Protein AF-0000000077418437 (afdb_homodimer)

Nearest PDB structures (foldseek):
  2xri-assembly1_A  TM=3.786E-01  e=2.755E-01  Homo sapiens
  6xgw-assembly1_B  TM=5.956E-01  e=2.059E-05  Acetivibrio thermocellus ATCC 27405
  2xri-assembly1_A  TM=3.785E-01  e=2.796E-01  Homo sapiens

InterPro domains:
  IPR011335 Restriction endonuclease type II-like [SSF52980] (619-725)
  IPR011604 PD-(D/E)XK endonuclease-like domain superfamily [G3DSA:3.90.320.10] (613-726)
  IPR034720 Viral alkaline exonuclease [PF01771] (623-722)
  IPR049012 Mutator-like transposase domain [PF20700] (103-449)
  IPR051703 NF-kappa-B Signaling Regulator [PTHR46609] (429-725)

Secondary structure (DSSP, 8-state):
----------------------------SSS--GGGGTT---------------------------------------------------TT-------S--SEEEEEHHHHHHHHHHHHHHHHHSTTT--EEEEEEEEETTEEEEEEEETTT--EEEEESS---TTSPPHHHHHHHHHHHTT--HHHHHHHHHHTT-PPPPHHHHHHHHHHHHHHHHHHHHHHHHHHHHHHHHHHHHTT-EEETTEEEEEEEEEEEESS--BTTB---SEEEEEEEETTT--EEEEEEEE---HHHHHHHHHTPPPPS--------S-TTHHHHHHHHHHHHTHHHHHSEEEEEEEE-S-SHHHHHHHHH-TTGGG-EEEE-HHHHHHHHHHHHHHHHHH-HHHHHHS-HHHHHHHHHHHHHHHHHHHHSSS--HHHHHHHHHTHHHHHTTB-TT--TTT-TTTT-B---HHHHS-HHHHHHHHHHHHHHHTTHHHHTTT---HHHHHHHHHHHHHTGGGSS---SSSHHHHHHHHHHHHHHHGGGHHHHHHHHHHSS---HHHHHHHHHHHHHHHHHHHHHHHHTTS---------SSSTTS-PPP--HHHHHHHHHHHHHHH---HHHHHHHHHHTTTGGG-HHHHHHHHTSEEHHHHHHHHH--S--HHHHHHHHHS-----HHHHHHHHHHHHHHHHHHHHH---EE---PEE--STT-TTEEE--S-EE-/---------------------------------GGGG-----------------------------------------------------TT----PPPS--SEEEEEHHHHHHHHHHHHHHHHHSSS---EEEEEEEEETTEEEEEEEETTT--EEEEESS---TTSPPHHHHHHHHHHHTT--HHHHHHHHHHTT-PPPPHHHHHHHHHHHHHHHHHHHHHHHHHHHHHHHHHHHHTT-EEETTEEEEEEEEEEEESS--BTTB---SEEEEEEEETTT--EEEEEEEE---HHHHHHHHHTPPPPS--------S-STHHHHHHHHHHHHTHHHHHSEEEEEEEE-S-SHHHHHHHHH-TTGGG-EEEE-HHHHHHHHHHHHHHHHHH-HHHHHHS-HHHHHHHHHHHHHHHHHHHHSSS--HHHHHHHHHTHHHHHTTB-TT--TTT-TTTT-B---HHHHS-HHHHHHHHHHHHHHHTTHHHHTTT---HHHHHHHHHHHHHTGGGSS---SSSHHHHHHHHHHHHHHHGGGHHHHHHHHHHSS---HHHHHHHHHHHHHHHHHHHHHHHHTTS---------SSSTTS-PPP--HHHHHHHHHHHHHHH---HHHHHHHHHHTTTGGG-HHHHHHHHTSEEHHHHHHHHH--S--HHHHHHHHHS-----HHHHHHHHHHHHHHHHHHHHH---EE----EE--STT-TTEEE--S-EE-

Structure (mmCIF, N/CA/C/O backbone):
data_AF-0000000077418437-model_v1
#
loop_
_entity.id
_entity.type
_entity.pdbx_description
1 polymer 'Mutator-like transposase domain-containing protein'
#
loop_
_atom_site.group_PDB
_atom_site.id
_atom_site.type_symbol
_atom_site.label_atom_id
_atom_site.label_alt_id
_atom_site.label_comp_id
_atom_site.label_asym_id
_atom_site.label_entity_id
_atom_site.label_seq_id
_atom_site.pdbx_PDB_ins_code
_atom_site.Cartn_x
_atom_site.Cartn_y
_atom_site.Cartn_z
_atom_site.occupancy
_atom_site.B_iso_or_equiv
_atom_site.auth_seq_id
_atom_site.auth_comp_id
_atom_site.auth_asym_id
_atom_site.auth_atom_id
_atom_site.pdbx_PDB_model_num
ATOM 1 N N . MET A 1 1 ? 69.938 42.875 5.105 1 15.82 1 MET A N 1
ATOM 2 C CA . MET A 1 1 ? 70.5 41.594 5.496 1 15.82 1 MET A CA 1
ATOM 3 C C . MET A 1 1 ? 69.438 40.562 5.73 1 15.82 1 MET A C 1
ATOM 5 O O . MET A 1 1 ? 68.25 40.906 5.691 1 15.82 1 MET A O 1
ATOM 9 N N . PRO A 1 2 ? 69.25 39.781 6.914 1 16.09 2 PRO A N 1
ATOM 10 C CA . PRO A 1 2 ? 69.688 38.375 7.113 1 16.09 2 PRO A CA 1
ATOM 11 C C . PRO A 1 2 ? 68.5 37.406 7.152 1 16.09 2 PRO A C 1
ATOM 13 O O . PRO A 1 2 ? 68.562 36.312 6.629 1 16.09 2 PRO A O 1
ATOM 16 N N . ARG A 1 3 ? 67.188 37.531 7.637 1 17.7 3 ARG A N 1
ATOM 17 C CA . ARG A 1 3 ? 66.875 36.688 8.773 1 17.7 3 ARG A CA 1
ATOM 18 C C . ARG A 1 3 ? 66.25 35.344 8.305 1 17.7 3 ARG A C 1
ATOM 20 O O . ARG A 1 3 ? 65.188 35.344 7.738 1 17.7 3 ARG A O 1
ATOM 27 N N . ILE A 1 4 ? 66.938 34.344 7.723 1 17.97 4 ILE A N 1
ATOM 28 C CA . ILE A 1 4 ? 66.875 33 7.133 1 17.97 4 ILE A CA 1
ATOM 29 C C . ILE A 1 4 ? 66.375 32 8.18 1 17.97 4 ILE A C 1
ATOM 31 O O . ILE A 1 4 ? 66.125 30.859 7.848 1 17.97 4 ILE A O 1
ATOM 35 N N . PHE A 1 5 ? 65.625 32.219 9.25 1 17.98 5 PHE A N 1
ATOM 36 C CA . PHE A 1 5 ? 66 31.344 10.375 1 17.98 5 PHE A CA 1
ATOM 37 C C . PHE A 1 5 ? 65.625 29.906 10.07 1 17.98 5 PHE A C 1
ATOM 39 O O . PHE A 1 5 ? 64.438 29.609 9.766 1 17.98 5 PHE A O 1
ATOM 46 N N . VAL A 1 6 ? 66.5 28.984 9.508 1 16.3 6 VAL A N 1
ATOM 47 C CA . VAL A 1 6 ? 66.812 27.641 9.055 1 16.3 6 VAL A CA 1
ATOM 48 C C . VAL A 1 6 ? 66.75 26.656 10.227 1 16.3 6 VAL A C 1
ATOM 50 O O . VAL A 1 6 ? 67.625 26.641 11.086 1 16.3 6 VAL A O 1
ATOM 53 N N . LYS A 1 7 ? 65.75 26.594 10.992 1 16.86 7 LYS A N 1
ATOM 54 C CA . LYS A 1 7 ? 65.938 25.859 12.242 1 16.86 7 LYS A CA 1
ATOM 55 C C . LYS A 1 7 ? 66.375 24.422 11.977 1 16.86 7 LYS A C 1
ATOM 57 O O . LYS A 1 7 ? 65.875 23.797 11.031 1 16.86 7 LYS A O 1
ATOM 62 N N . ASN A 1 8 ? 67.312 23.875 12.711 1 14.88 8 ASN A N 1
ATOM 63 C CA . ASN A 1 8 ? 68.375 22.859 12.859 1 14.88 8 ASN A CA 1
ATOM 64 C C . ASN A 1 8 ? 67.75 21.453 12.922 1 14.88 8 ASN A C 1
ATOM 66 O O . ASN A 1 8 ? 66.562 21.297 13.227 1 14.88 8 ASN A O 1
ATOM 70 N N . SER A 1 9 ? 68.688 20.312 12.742 1 15.3 9 SER A N 1
ATOM 71 C CA . SER A 1 9 ? 69.188 19.062 12.188 1 15.3 9 SER A CA 1
ATOM 72 C C . SER A 1 9 ? 68.875 17.891 13.125 1 15.3 9 SER A C 1
ATOM 74 O O . SER A 1 9 ? 68.875 16.75 12.695 1 15.3 9 SER A O 1
ATOM 76 N N . ARG A 1 10 ? 69.125 18.109 14.477 1 14.74 10 ARG A N 1
ATOM 77 C CA . ARG A 1 10 ? 70 17.125 15.086 1 14.74 10 ARG A CA 1
ATOM 78 C C . ARG A 1 10 ? 69.375 15.727 15.016 1 14.74 10 ARG A C 1
ATOM 80 O O . ARG A 1 10 ? 70.062 14.773 14.602 1 14.74 10 ARG A O 1
ATOM 87 N N . ARG A 1 11 ? 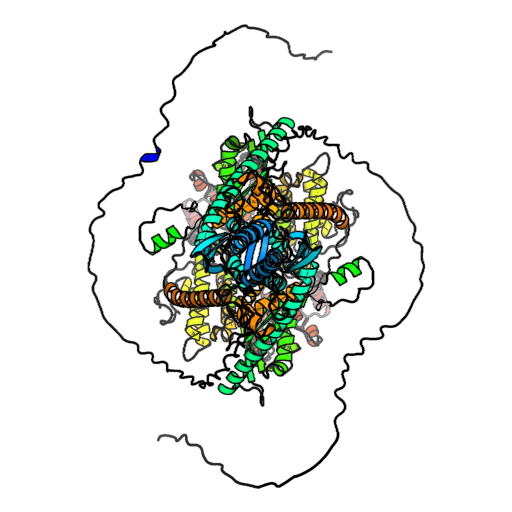68.75 15.148 16.188 1 15.41 11 ARG A N 1
ATOM 88 C CA . ARG A 1 11 ? 69.312 14.102 17.047 1 15.41 11 ARG A CA 1
ATOM 89 C C . ARG A 1 11 ? 68.938 12.719 16.516 1 15.41 11 ARG A C 1
ATOM 91 O O . ARG A 1 11 ? 67.812 12.445 16.203 1 15.41 11 ARG A O 1
ATOM 98 N N . GLY A 1 12 ? 69.875 11.852 16 1 15.16 12 GLY A N 1
ATOM 99 C CA . GLY A 1 12 ? 70.25 10.586 15.383 1 15.16 12 GLY A CA 1
ATOM 100 C C . GLY A 1 12 ? 69.75 9.375 16.172 1 15.16 12 GLY A C 1
ATOM 101 O O . GLY A 1 12 ? 69.688 8.273 15.625 1 15.16 12 GLY A O 1
ATOM 102 N N . LEU A 1 13 ? 70.062 9.383 17.531 1 15.14 13 LEU A N 1
ATOM 103 C CA . LEU A 1 13 ? 70.812 8.234 18.016 1 15.14 13 LEU A CA 1
ATOM 104 C C . LEU A 1 13 ? 70.062 6.945 17.844 1 15.14 13 LEU A C 1
ATOM 106 O O . LEU A 1 13 ? 70.5 5.984 17.25 1 15.14 13 LEU A O 1
ATOM 110 N N . HIS A 1 14 ? 69.812 6.25 19.016 1 15.48 14 HIS A N 1
ATOM 111 C CA . HIS A 1 14 ? 70.375 5.02 19.547 1 15.48 14 HIS A CA 1
ATOM 112 C C . HIS A 1 14 ? 69.562 3.807 19.156 1 15.48 14 HIS A C 1
ATOM 114 O O . HIS A 1 14 ? 68.375 3.945 18.781 1 15.48 14 HIS A O 1
ATOM 120 N N . LEU A 1 15 ? 69.938 2.613 19.641 1 15.28 15 LEU A N 1
ATOM 121 C CA . LEU A 1 15 ? 70.375 1.242 19.453 1 15.28 15 LEU A CA 1
ATOM 122 C C . LEU A 1 15 ? 69.25 0.258 19.609 1 15.28 15 LEU A C 1
ATOM 124 O O . LEU A 1 15 ? 69.188 -0.731 18.875 1 15.28 15 LEU A O 1
ATOM 128 N N . LYS A 1 16 ? 68.312 0.449 20.672 1 14.71 16 LYS A N 1
ATOM 129 C CA . LYS A 1 16 ? 68.375 -0.757 21.5 1 14.71 16 LYS A CA 1
ATOM 130 C C . LYS A 1 16 ? 67.812 -1.955 20.75 1 14.71 16 LYS A C 1
ATOM 132 O O . LYS A 1 16 ? 68.5 -2.889 20.406 1 14.71 16 LYS A O 1
ATOM 137 N N . ARG A 1 17 ? 66.625 -2.566 21.469 1 14.96 17 ARG A N 1
ATOM 138 C CA . ARG A 1 17 ? 66.562 -3.879 22.109 1 14.96 17 ARG A CA 1
ATOM 139 C C . ARG A 1 17 ? 66.062 -4.941 21.125 1 14.96 17 ARG A C 1
ATOM 141 O O . ARG A 1 17 ? 65.312 -4.637 20.188 1 14.96 17 ARG A O 1
ATOM 148 N N . GLU A 1 18 ? 66.312 -6.203 21.406 1 15.88 18 GLU A N 1
ATOM 149 C CA . GLU A 1 18 ? 66.562 -7.598 21.094 1 15.88 18 GLU A CA 1
ATOM 150 C C . GLU A 1 18 ? 65.312 -8.32 20.641 1 15.88 18 GLU A C 1
ATOM 152 O O . GLU A 1 18 ? 64.188 -7.852 20.906 1 15.88 18 GLU A O 1
ATOM 157 N N . HIS A 1 19 ? 65.312 -9.703 20.484 1 15.66 19 HIS A N 1
ATOM 158 C CA . HIS A 1 19 ? 65.062 -10.922 19.734 1 15.66 19 HIS A CA 1
ATOM 159 C C . HIS A 1 19 ? 63.75 -11.578 20.203 1 15.66 19 HIS A C 1
ATOM 161 O O . HIS A 1 19 ? 63.375 -12.641 19.703 1 15.66 19 HIS A O 1
ATOM 167 N N . LYS A 1 20 ? 62.969 -11.148 21.156 1 15.38 20 LYS A N 1
ATOM 168 C CA . LYS A 1 20 ? 62.406 -12.266 21.922 1 15.38 20 LYS A CA 1
ATOM 169 C C . LYS A 1 20 ? 61.438 -13.07 21.078 1 15.38 20 LYS A C 1
ATOM 171 O O . LYS A 1 20 ? 60.438 -12.539 20.578 1 15.38 20 LYS A O 1
ATOM 176 N N . ASN A 1 21 ? 61.719 -14.289 20.469 1 16.05 21 ASN A N 1
ATOM 177 C CA . ASN A 1 21 ? 61.25 -15.383 19.641 1 16.05 21 ASN A CA 1
ATOM 178 C C . ASN A 1 21 ? 59.906 -15.914 20.125 1 16.05 21 ASN A C 1
ATOM 180 O O . ASN A 1 21 ? 58.969 -16.031 19.344 1 16.05 21 ASN A O 1
ATOM 184 N N . THR A 1 22 ? 59.844 -16.906 21.141 1 16.23 22 THR A N 1
ATOM 185 C CA . THR A 1 22 ? 59.5 -18.328 21.078 1 16.23 22 THR A CA 1
ATOM 186 C C . THR A 1 22 ? 58.031 -18.547 21.438 1 16.23 22 THR A C 1
ATOM 188 O O . THR A 1 22 ? 57.375 -19.359 20.797 1 16.23 22 THR A O 1
ATOM 191 N N . GLU A 1 23 ? 57.594 -18.438 22.75 1 16.45 23 GLU A N 1
ATOM 192 C CA . GLU A 1 23 ? 57 -19.516 23.547 1 16.45 23 GLU A CA 1
ATOM 193 C C . GLU A 1 23 ? 55.531 -19.688 23.188 1 16.45 23 GLU A C 1
ATOM 195 O O . GLU A 1 23 ? 54.844 -18.75 22.766 1 16.45 23 GLU A O 1
ATOM 200 N N . ASP A 1 24 ? 54.781 -20.922 23.594 1 17.34 24 ASP A N 1
ATOM 201 C CA . ASP A 1 24 ? 54 -22.141 23.406 1 17.34 24 ASP A CA 1
ATOM 202 C C . ASP A 1 24 ? 52.5 -21.859 23.516 1 17.34 24 ASP A C 1
ATOM 204 O O . ASP A 1 24 ? 52.094 -20.703 23.594 1 17.34 24 ASP A O 1
ATOM 208 N N . GLU A 1 25 ? 51.688 -22.688 24.422 1 17.17 25 GLU A N 1
ATOM 209 C CA . GLU A 1 25 ? 50.719 -23.781 24.562 1 17.17 25 GLU A CA 1
ATOM 210 C C . GLU A 1 25 ? 49.344 -23.266 24.938 1 17.17 25 GLU A C 1
ATOM 212 O O . GLU A 1 25 ? 48.344 -23.688 24.344 1 17.17 25 GLU A O 1
ATOM 217 N N . GLN A 1 26 ? 49 -22.844 26.25 1 15.77 26 GLN A N 1
ATOM 218 C CA . GLN A 1 26 ? 48.062 -23.422 27.203 1 15.77 26 GLN A CA 1
ATOM 219 C C . GLN A 1 26 ? 46.719 -22.734 27.109 1 15.77 26 GLN A C 1
ATOM 221 O O . GLN A 1 26 ? 45.719 -23.219 27.672 1 15.77 26 GLN A O 1
ATOM 226 N N . VAL A 1 27 ? 46.531 -21.469 26.766 1 16.64 27 VAL A N 1
ATOM 227 C CA . VAL A 1 27 ? 45.438 -20.875 27.531 1 16.64 27 VAL A CA 1
ATOM 228 C C . VAL A 1 27 ? 44.094 -21.219 26.859 1 16.64 27 VAL A C 1
ATOM 230 O O . VAL A 1 27 ? 43.75 -20.656 25.812 1 16.64 27 VAL A O 1
ATOM 233 N N . GLN A 1 28 ? 43.688 -22.625 26.672 1 16.7 28 GLN A N 1
ATOM 234 C CA . GLN A 1 28 ? 42.5 -23.359 26.219 1 16.7 28 GLN A CA 1
ATOM 235 C C . GLN A 1 28 ? 41.25 -22.828 26.875 1 16.7 28 GLN A C 1
ATOM 237 O O . GLN A 1 28 ? 40.188 -22.844 26.25 1 16.7 28 GLN A O 1
ATOM 242 N N . LYS A 1 29 ? 41.188 -22.906 28.266 1 16.86 29 LYS A N 1
ATOM 243 C CA . LYS A 1 29 ? 40.062 -23.438 29.078 1 16.86 29 LYS A CA 1
ATOM 244 C C . LYS A 1 29 ? 38.844 -22.547 28.969 1 16.86 29 LYS A C 1
ATOM 246 O O . LYS A 1 29 ? 37.719 -23.031 28.844 1 16.86 29 LYS A O 1
ATOM 251 N N . LYS A 1 30 ? 38.844 -21.297 29.516 1 16.95 30 LYS A N 1
ATOM 252 C CA . LYS A 1 30 ? 37.812 -20.922 30.484 1 16.95 30 LYS A CA 1
ATOM 253 C C . LYS A 1 30 ? 36.531 -20.5 29.797 1 16.95 30 LYS A C 1
ATOM 255 O O . LYS A 1 30 ? 35.438 -20.531 30.406 1 16.95 30 LYS A O 1
ATOM 260 N N . ILE A 1 31 ? 36.438 -19.797 28.703 1 16.86 31 ILE A N 1
ATOM 261 C CA . ILE A 1 31 ? 35.312 -18.891 28.75 1 16.86 31 ILE A CA 1
ATOM 262 C C . ILE A 1 31 ? 34.031 -19.625 28.359 1 16.86 31 ILE A C 1
ATOM 264 O O . ILE A 1 31 ? 33.625 -19.609 27.188 1 16.86 31 ILE A O 1
ATOM 268 N N . SER A 1 32 ? 34 -21.047 28.688 1 17.52 32 SER A N 1
ATOM 269 C CA . SER A 1 32 ? 32.938 -21.938 28.219 1 17.52 32 SER A CA 1
ATOM 270 C C . SER A 1 32 ? 31.562 -21.391 28.594 1 17.52 32 SER A C 1
ATOM 272 O O . SER A 1 32 ? 30.672 -21.297 27.75 1 17.52 32 SER A O 1
ATOM 274 N N . CYS A 1 33 ? 31.094 -21.75 29.922 1 17.11 33 CYS A N 1
ATOM 275 C CA . CYS A 1 33 ? 29.938 -22.453 30.469 1 17.11 33 CYS A CA 1
ATOM 276 C C . CYS A 1 33 ? 28.797 -21.469 30.781 1 17.11 33 CYS A C 1
ATOM 278 O O . CYS A 1 33 ? 27.781 -21.844 31.359 1 17.11 33 CYS A O 1
ATOM 280 N N . ALA A 1 34 ? 28.953 -20.156 30.719 1 16.94 34 ALA A N 1
ATOM 281 C CA . ALA A 1 34 ? 28.078 -19.422 31.625 1 16.94 34 ALA A CA 1
ATOM 282 C C . ALA A 1 34 ? 26.625 -19.516 31.203 1 16.94 34 ALA A C 1
ATOM 284 O O . ALA A 1 34 ? 25.734 -18.938 31.828 1 16.94 34 ALA A O 1
ATOM 285 N N . ALA A 1 35 ? 26.344 -20.016 29.953 1 17.97 35 ALA A N 1
ATOM 286 C CA . ALA A 1 35 ? 24.969 -19.719 29.547 1 17.97 35 ALA A CA 1
ATOM 287 C C . ALA A 1 35 ? 23.969 -20.484 30.422 1 17.97 35 ALA A C 1
ATOM 289 O O . ALA A 1 35 ? 22.75 -20.406 30.188 1 17.97 35 ALA A O 1
ATOM 290 N N . ARG A 1 36 ? 24.5 -21.484 31.266 1 17.3 36 ARG A N 1
ATOM 291 C CA . ARG A 1 36 ? 23.547 -22.5 31.734 1 17.3 36 ARG A CA 1
ATOM 292 C C . ARG A 1 36 ? 22.438 -21.859 32.562 1 17.3 36 ARG A C 1
ATOM 294 O O . ARG A 1 36 ? 21.391 -22.469 32.781 1 17.3 36 ARG A O 1
ATOM 301 N N . LEU A 1 37 ? 22.812 -20.859 33.469 1 16.08 37 LEU A N 1
ATOM 302 C CA . LEU A 1 37 ? 22.219 -20.906 34.812 1 16.08 37 LEU A CA 1
ATOM 303 C C . LEU A 1 37 ? 20.719 -20.609 34.75 1 16.08 37 LEU A C 1
ATOM 305 O O . LEU A 1 37 ? 20 -20.812 35.75 1 16.08 37 LEU A O 1
ATOM 309 N N . ALA A 1 38 ? 20.109 -20.016 33.719 1 16.47 38 ALA A N 1
ATOM 310 C CA . ALA A 1 38 ? 18.922 -19.344 34.219 1 16.47 38 ALA A CA 1
ATOM 311 C C . ALA A 1 38 ? 17.844 -20.344 34.625 1 16.47 38 ALA A C 1
ATOM 313 O O . ALA A 1 38 ? 16.844 -20.5 33.938 1 16.47 38 ALA A O 1
ATOM 314 N N . ALA A 1 39 ? 18.297 -21.625 35.062 1 17.3 39 ALA A N 1
ATOM 315 C CA . ALA A 1 39 ? 17.297 -22.656 35.281 1 17.3 39 ALA A CA 1
ATOM 316 C C . ALA A 1 39 ? 16.188 -22.172 36.219 1 17.3 39 ALA A C 1
ATOM 318 O O . ALA A 1 39 ? 15.008 -22.391 35.969 1 17.3 39 ALA A O 1
ATOM 319 N N . ASN A 1 40 ? 16.547 -21.953 37.562 1 16.36 40 ASN A N 1
ATOM 320 C CA . ASN A 1 40 ? 15.844 -22.609 38.656 1 16.36 40 ASN A CA 1
ATOM 321 C C . ASN A 1 40 ? 14.602 -21.844 39.062 1 16.36 40 ASN A C 1
ATOM 323 O O . ASN A 1 40 ? 13.969 -22.172 40.094 1 16.36 40 ASN A O 1
ATOM 327 N N . ILE A 1 41 ? 14.391 -20.562 38.812 1 16.59 41 ILE A N 1
ATOM 328 C CA . ILE A 1 41 ? 13.703 -19.906 39.906 1 16.59 41 ILE A CA 1
ATOM 329 C C . ILE A 1 41 ? 12.352 -20.578 40.156 1 16.59 41 ILE A C 1
ATOM 331 O O . ILE A 1 41 ? 11.492 -20.609 39.281 1 16.59 41 ILE A O 1
ATOM 335 N N . SER A 1 42 ? 12.211 -21.422 41.344 1 16.09 42 SER A N 1
ATOM 336 C CA . SER A 1 42 ? 11.289 -22.297 42.062 1 16.09 42 SER A CA 1
ATOM 337 C C . SER A 1 42 ? 9.93 -21.641 42.25 1 16.09 42 SER A C 1
ATOM 339 O O . SER A 1 42 ? 8.898 -22.172 41.844 1 16.09 42 SER A O 1
ATOM 341 N N . SER A 1 43 ? 9.664 -21.328 43.625 1 16.02 43 SER A N 1
ATOM 342 C CA . SER A 1 43 ? 8.703 -21.906 44.531 1 16.02 43 SER A CA 1
ATOM 343 C C . SER A 1 43 ? 7.363 -21.188 44.5 1 16.02 43 SER A C 1
ATOM 345 O O . SER A 1 43 ? 6.324 -21.812 44.25 1 16.02 43 SER A O 1
ATOM 347 N N . GLN A 1 44 ? 7.012 -20.484 45.719 1 15.9 44 GLN A N 1
ATOM 348 C CA . GLN A 1 44 ? 5.973 -20.672 46.75 1 15.9 44 GLN A CA 1
ATOM 349 C C . GLN A 1 44 ? 4.832 -19.688 46.562 1 15.9 44 GLN A C 1
ATOM 351 O O . GLN A 1 44 ? 4.738 -18.688 47.281 1 15.9 44 GLN A O 1
ATOM 356 N N . VAL A 1 45 ? 4.66 -19.062 45.562 1 15.98 45 VAL A N 1
ATOM 357 C CA . VAL A 1 45 ? 3.834 -17.906 45.875 1 15.98 45 VAL A CA 1
ATOM 358 C C . VAL A 1 45 ? 2.531 -18.359 46.531 1 15.98 45 VAL A C 1
ATOM 360 O O . VAL A 1 45 ? 1.843 -19.234 46.031 1 15.98 45 VAL A O 1
ATOM 363 N N . HIS A 1 46 ? 2.342 -17.859 47.844 1 15.8 46 HIS A N 1
ATOM 364 C CA . HIS A 1 46 ? 1.354 -17.984 48.906 1 15.8 46 HIS A CA 1
ATOM 365 C C . HIS A 1 46 ? -0.056 -17.75 48.375 1 15.8 46 HIS A C 1
ATOM 367 O O . HIS A 1 46 ? -0.231 -17.25 47.281 1 15.8 46 HIS A O 1
ATOM 373 N N . SER A 1 47 ? -0.88 -17.203 49.375 1 15.26 47 SER A N 1
ATOM 374 C CA . SER A 1 47 ? -2.117 -17.531 50.094 1 15.26 47 SER A CA 1
ATOM 375 C C . SER A 1 47 ? -3.316 -16.828 49.438 1 15.26 47 SER A C 1
ATOM 377 O O . SER A 1 47 ? -4.395 -17.422 49.344 1 15.26 47 SER A O 1
ATOM 379 N N . LYS A 1 48 ? -3.256 -15.453 49.344 1 15.41 48 LYS A N 1
ATOM 380 C CA . LYS A 1 48 ? -4.32 -14.797 50.094 1 15.41 48 LYS A CA 1
ATOM 381 C C . LYS A 1 48 ? -5.695 -15.195 49.562 1 15.41 48 LYS A C 1
ATOM 383 O O . LYS A 1 48 ? -5.812 -15.695 48.438 1 15.41 48 LYS A O 1
ATOM 388 N N . ASP A 1 49 ? -6.566 -14.133 49.531 1 14.99 49 ASP A N 1
ATOM 389 C CA . ASP A 1 49 ? -7.832 -13.82 50.188 1 14.99 49 ASP A CA 1
ATOM 390 C C . ASP A 1 49 ? -9.016 -14.312 49.375 1 14.99 49 ASP A C 1
ATOM 392 O O . ASP A 1 49 ? -8.883 -14.594 48.156 1 14.99 49 ASP A O 1
ATOM 396 N N . GLU A 1 50 ? -10.195 -13.773 49.781 1 15.73 50 GLU A N 1
ATOM 397 C CA . GLU A 1 50 ? -11.555 -14.07 50.25 1 15.73 50 GLU A CA 1
ATOM 398 C C . GLU A 1 50 ? -12.516 -14.164 49.062 1 15.73 50 GLU A C 1
ATOM 400 O O . GLU A 1 50 ? -12.219 -13.664 47.969 1 15.73 50 GLU A O 1
ATOM 405 N N . ASN A 1 51 ? -13.734 -14.516 49.406 1 15.71 51 ASN A N 1
ATOM 406 C CA . ASN A 1 51 ? -14.969 -15.195 49.062 1 15.71 51 ASN A CA 1
ATOM 407 C C . ASN A 1 51 ? -15.875 -14.32 48.188 1 15.71 51 ASN A C 1
ATOM 409 O O . ASN A 1 51 ? -17.031 -14.664 47.969 1 15.71 51 ASN A O 1
ATOM 413 N N . LEU A 1 52 ? -15.523 -13.086 47.812 1 15.73 52 LEU A N 1
ATOM 414 C CA . LEU A 1 52 ? -16.766 -12.336 47.844 1 15.73 52 LEU A CA 1
ATOM 415 C C . LEU A 1 52 ? -17.828 -12.977 46.969 1 15.73 52 LEU A C 1
ATOM 417 O O . LEU A 1 52 ? -17.531 -13.336 45.812 1 15.73 52 LEU A O 1
ATOM 421 N N . THR A 1 53 ? -19.031 -13.25 47.469 1 15.12 53 THR A N 1
ATOM 422 C CA . THR A 1 53 ? -20.266 -13.992 47.281 1 15.12 53 THR A CA 1
ATOM 423 C C . THR A 1 53 ? -20.984 -13.57 46 1 15.12 53 THR A C 1
ATOM 425 O O . THR A 1 53 ? -21.359 -14.414 45.188 1 15.12 53 THR A O 1
ATOM 428 N N . SER A 1 54 ? -21.766 -12.43 46.062 1 15.05 54 SER A N 1
ATOM 429 C CA . SER A 1 54 ? -23.203 -12.648 46.031 1 15.05 54 SER A CA 1
ATOM 430 C C . SER A 1 54 ? -23.719 -12.859 44.594 1 15.05 54 SER A C 1
ATOM 432 O O . SER A 1 54 ? -22.984 -12.625 43.656 1 15.05 54 SER A O 1
ATOM 434 N N . SER A 1 55 ? -24.875 -12.055 44.219 1 15.56 55 SER A N 1
ATOM 435 C CA . SER A 1 55 ? -26.281 -12.414 43.969 1 15.56 55 SER A CA 1
ATOM 436 C C . SER A 1 55 ? -26.578 -12.547 42.469 1 15.56 55 SER A C 1
ATOM 438 O O . SER A 1 55 ? -25.797 -12.086 41.656 1 15.56 55 SER A O 1
ATOM 440 N N . ASP A 1 56 ? -27.953 -12.391 42.031 1 15.1 56 ASP A N 1
ATOM 441 C CA . ASP A 1 56 ? -29.047 -13.109 41.375 1 15.1 56 ASP A CA 1
ATOM 442 C C . ASP A 1 56 ? -29.172 -12.719 39.906 1 15.1 56 ASP A C 1
ATOM 444 O O . ASP A 1 56 ? -29.266 -13.586 39.031 1 15.1 56 ASP A O 1
ATOM 448 N N . ASN A 1 57 ? -29.828 -11.508 39.5 1 15.59 57 ASN A N 1
ATOM 449 C CA . ASN A 1 57 ? -31.188 -11.609 38.969 1 15.59 57 ASN A CA 1
ATOM 450 C C . ASN A 1 57 ? -31.172 -11.867 37.469 1 15.59 57 ASN A C 1
ATOM 452 O O . ASN A 1 57 ? -30.125 -11.766 36.812 1 15.59 57 ASN A O 1
ATOM 456 N N . ASN A 1 58 ? -32.031 -11.008 36.562 1 16.27 58 ASN A N 1
ATOM 457 C CA . ASN A 1 58 ? -33.219 -11.195 35.781 1 16.27 58 ASN A CA 1
ATOM 458 C C . ASN A 1 58 ? -32.906 -11.398 34.281 1 16.27 58 ASN A C 1
ATOM 460 O O . ASN A 1 58 ? -31.906 -10.906 33.781 1 16.27 58 ASN A O 1
ATOM 464 N N . VAL A 1 59 ? -33.781 -12.242 33.531 1 16.56 59 VAL A N 1
ATOM 465 C CA . VAL A 1 59 ? -34.125 -13.102 32.406 1 16.56 59 VAL A CA 1
ATOM 466 C C . VAL A 1 59 ? -34.344 -12.242 31.156 1 16.56 59 VAL A C 1
ATOM 468 O O . VAL A 1 59 ? -35.5 -11.938 30.812 1 16.56 59 VAL A O 1
ATOM 471 N N . ALA A 1 60 ? -33.875 -11.062 30.875 1 16.33 60 ALA A N 1
ATOM 472 C CA . ALA A 1 60 ? -34.688 -10.383 29.875 1 16.33 60 ALA A CA 1
ATOM 473 C C . ALA A 1 60 ? -34.75 -11.195 28.578 1 16.33 60 ALA A C 1
ATOM 475 O O . ALA A 1 60 ? -33.719 -11.625 28.062 1 16.33 60 ALA A O 1
ATOM 476 N N . GLU A 1 61 ? -36 -11.711 28.062 1 15.85 61 GLU A N 1
ATOM 477 C CA . GLU A 1 61 ? -36.781 -12.539 27.125 1 15.85 61 GLU A CA 1
ATOM 478 C C . GLU A 1 61 ? -36.562 -12.055 25.703 1 15.85 61 GLU A C 1
ATOM 480 O O . GLU A 1 61 ? -37.125 -12.641 24.766 1 15.85 61 GLU A O 1
ATOM 485 N N . ASN A 1 62 ? -35.781 -11.156 25.25 1 16.3 62 ASN A N 1
ATOM 486 C CA . ASN A 1 62 ? -36.344 -10.555 24.062 1 16.3 62 ASN A CA 1
ATOM 487 C C . ASN A 1 62 ? -36.5 -11.578 22.938 1 16.3 62 ASN A C 1
ATOM 489 O O . ASN A 1 62 ? -35.562 -12.273 22.594 1 16.3 62 ASN A O 1
ATOM 493 N N . CYS A 1 63 ? -37.75 -11.969 22.422 1 15.66 63 CYS A N 1
ATOM 494 C CA . CYS A 1 63 ? -38.562 -12.859 21.578 1 15.66 63 CYS A CA 1
ATOM 495 C C . CYS A 1 63 ? -38.219 -12.656 20.109 1 15.66 63 CYS A C 1
ATOM 497 O O . CYS A 1 63 ? -38.844 -13.25 19.234 1 15.66 63 CYS A O 1
ATOM 499 N N . THR A 1 64 ? -37.344 -11.82 19.609 1 17.16 64 THR A N 1
ATOM 500 C CA . THR A 1 64 ? -37.906 -11.453 18.297 1 17.16 64 THR A CA 1
ATOM 501 C C . THR A 1 64 ? -38.031 -12.68 17.406 1 17.16 64 THR A C 1
ATOM 503 O O . THR A 1 64 ? -37.188 -13.586 17.453 1 17.16 64 THR A O 1
ATOM 506 N N . PRO A 1 65 ? -39.125 -12.812 16.562 1 16.62 65 PRO A N 1
ATOM 507 C CA . PRO A 1 65 ? -39.844 -13.812 15.789 1 16.62 65 PRO A CA 1
ATOM 508 C C . PRO A 1 65 ? -39 -14.43 14.68 1 16.62 65 PRO A C 1
ATOM 510 O O . PRO A 1 65 ? -38 -13.852 14.273 1 16.62 65 PRO A O 1
ATOM 513 N N . LEU A 1 66 ? -39.438 -15.641 14.227 1 16.95 66 LEU A N 1
ATOM 514 C CA . LEU A 1 66 ? -39.156 -16.844 13.438 1 16.95 66 LEU A CA 1
ATOM 515 C C . LEU A 1 66 ? -39.25 -16.531 11.945 1 16.95 66 LEU A C 1
ATOM 517 O O . LEU A 1 66 ? -40.344 -16.312 11.414 1 16.95 66 LEU A O 1
ATOM 521 N N . ARG A 1 67 ? -38.625 -15.531 11.336 1 16.23 67 ARG A N 1
ATOM 522 C CA . ARG A 1 67 ? -38.938 -15.336 9.922 1 16.23 67 ARG A CA 1
ATOM 523 C C . ARG A 1 67 ? -38.781 -16.641 9.148 1 16.23 67 ARG A C 1
ATOM 525 O O . ARG A 1 67 ? -37.719 -17.219 9.094 1 16.23 67 ARG A O 1
ATOM 532 N N . ARG A 1 68 ? -39.875 -17.438 8.922 1 16.83 68 ARG A N 1
ATOM 533 C CA . ARG A 1 68 ? -40.125 -18.719 8.281 1 16.83 68 ARG A CA 1
ATOM 534 C C . ARG A 1 68 ? -39.781 -18.656 6.797 1 16.83 68 ARG A C 1
ATOM 536 O O . ARG A 1 68 ? -40.219 -19.5 6.012 1 16.83 68 ARG A O 1
ATOM 543 N N . SER A 1 69 ? -38.906 -17.984 6.199 1 17.12 69 SER A N 1
ATOM 544 C CA . SER A 1 69 ? -39.125 -17.984 4.758 1 17.12 69 SER A CA 1
ATOM 545 C C . SER A 1 69 ? -39.156 -19.391 4.191 1 17.12 69 SER A C 1
ATOM 547 O O . SER A 1 69 ? -38.281 -20.219 4.539 1 17.12 69 SER A O 1
ATOM 549 N N . TRP A 1 70 ? -40.281 -19.938 3.582 1 17.09 70 TRP A N 1
ATOM 550 C CA . TRP A 1 70 ? -40.875 -21.125 2.971 1 17.09 70 TRP A CA 1
ATOM 551 C C . TRP A 1 70 ? -40.125 -21.5 1.681 1 17.09 70 TRP A C 1
ATOM 553 O O . TRP A 1 70 ? -40.406 -22.531 1.082 1 17.09 70 TRP A O 1
ATOM 563 N N . SER A 1 71 ? -39.125 -20.953 1.134 1 17.61 71 SER A N 1
ATOM 564 C CA . SER A 1 71 ? -39.188 -21.219 -0.301 1 17.61 71 SER A CA 1
ATOM 565 C C . SER A 1 71 ? -39.25 -22.719 -0.591 1 17.61 71 SER A C 1
ATOM 567 O O . SER A 1 71 ? -38.875 -23.531 0.243 1 17.61 71 SER A O 1
ATOM 569 N N . PHE A 1 72 ? -39.969 -23.109 -1.803 1 18.05 72 PHE A N 1
ATOM 570 C CA . PHE A 1 72 ? -40.469 -24.172 -2.672 1 18.05 72 PHE A CA 1
ATOM 571 C C . PHE A 1 72 ? -39.344 -25.172 -2.998 1 18.05 72 PHE A C 1
ATOM 573 O O . PHE A 1 72 ? -38.188 -24.797 -3.107 1 18.05 72 PHE A O 1
ATOM 580 N N . ASP A 1 73 ? -39.656 -26.406 -2.914 1 18.69 73 ASP A N 1
ATOM 581 C CA . ASP A 1 73 ? -39.156 -27.766 -3.012 1 18.69 73 ASP A CA 1
ATOM 582 C C . ASP A 1 73 ? -38.688 -28.078 -4.434 1 18.69 73 ASP A C 1
ATOM 584 O O . ASP A 1 73 ? -38.625 -29.25 -4.84 1 18.69 73 ASP A O 1
ATOM 588 N N . SER A 1 74 ? -38.188 -27.141 -5.266 1 19.84 74 SER A N 1
ATOM 589 C CA . SER A 1 74 ? -38.094 -27.641 -6.633 1 19.84 74 SER A CA 1
ATOM 590 C C . SER A 1 74 ? -37.469 -29.031 -6.668 1 19.84 74 SER A C 1
ATOM 592 O O . SER A 1 74 ? -36.5 -29.297 -5.965 1 19.84 74 SER A O 1
ATOM 594 N N . GLU A 1 75 ? -38.25 -30.062 -7.148 1 18.31 75 GLU A N 1
ATOM 595 C CA . GLU A 1 75 ? -38.094 -31.469 -7.445 1 18.31 75 GLU A CA 1
ATOM 596 C C . GLU A 1 75 ? -36.812 -31.75 -8.203 1 18.31 75 GLU A C 1
ATOM 598 O O . GLU A 1 75 ? -36.312 -30.891 -8.945 1 18.31 75 GLU A O 1
ATOM 603 N N . SER A 1 76 ? -36.125 -32.812 -7.844 1 20.31 76 SER A N 1
ATOM 604 C CA . SER A 1 76 ? -34.906 -33.594 -8.109 1 20.31 76 SER A CA 1
ATOM 605 C C . SER A 1 76 ? -34.906 -34.094 -9.539 1 20.31 76 SER A C 1
ATOM 607 O O . SER A 1 76 ? -34.188 -35.062 -9.859 1 20.31 76 SER A O 1
ATOM 609 N N . SER A 1 77 ? -35.281 -33.344 -10.594 1 20.88 77 SER A N 1
ATOM 610 C CA . SER A 1 77 ? -35.281 -34.125 -11.828 1 20.88 77 SER A CA 1
ATOM 611 C C . SER A 1 77 ? -34.031 -34.969 -11.93 1 20.88 77 SER A C 1
ATOM 613 O O . SER A 1 77 ? -32.906 -34.469 -11.766 1 20.88 77 SER A O 1
ATOM 615 N N . GLU A 1 78 ? -34.188 -36.312 -11.727 1 22.33 78 GLU A N 1
ATOM 616 C CA . GLU A 1 78 ? -33.375 -37.5 -11.867 1 22.33 78 GLU A CA 1
ATOM 617 C C . GLU A 1 78 ? -32.688 -37.531 -13.234 1 22.33 78 GLU A C 1
ATOM 619 O O . GLU A 1 78 ? -33.344 -37.75 -14.258 1 22.33 78 GLU A O 1
ATOM 624 N N . SER A 1 79 ? -32.062 -36.594 -13.688 1 23.39 79 SER A N 1
ATOM 625 C CA . SER A 1 79 ? -31.5 -36.781 -15.016 1 23.39 79 SER A CA 1
ATOM 626 C C . SER A 1 79 ? -30.859 -38.156 -15.148 1 23.39 79 SER A C 1
ATOM 628 O O . SER A 1 79 ? -30.156 -38.594 -14.234 1 23.39 79 SER A O 1
ATOM 630 N N . LEU A 1 80 ? -31.469 -39.094 -15.93 1 23.17 80 LEU A N 1
ATOM 631 C CA . LEU A 1 80 ? -31.141 -40.469 -16.297 1 23.17 80 LEU A CA 1
ATOM 632 C C . LEU A 1 80 ? -29.641 -40.625 -16.547 1 23.17 80 LEU A C 1
ATOM 634 O O . LEU A 1 80 ? -28.984 -39.688 -17.016 1 23.17 80 LEU A O 1
ATOM 638 N N . PRO A 1 81 ? -29.094 -41.562 -15.867 1 23.81 81 PRO A N 1
ATOM 639 C CA . PRO A 1 81 ? -27.672 -41.938 -15.984 1 23.81 81 PRO A CA 1
ATOM 640 C C . PRO A 1 81 ? -27.25 -42.156 -17.438 1 23.81 81 PRO A C 1
ATOM 642 O O . PRO A 1 81 ? -27.984 -42.75 -18.234 1 23.81 81 PRO A O 1
ATOM 645 N N . GLU A 1 82 ? -26.844 -41.156 -18.109 1 26.52 82 GLU A N 1
ATOM 646 C CA . GLU A 1 82 ? -26.406 -41.438 -19.469 1 26.52 82 GLU A CA 1
ATOM 647 C C . GLU A 1 82 ? -25.75 -42.812 -19.578 1 26.52 82 GLU A C 1
ATOM 649 O O . GLU A 1 82 ? -24.844 -43.125 -18.812 1 26.52 82 GLU A O 1
ATOM 654 N N . LEU A 1 83 ? -26.516 -43.812 -19.938 1 25.95 83 LEU A N 1
ATOM 655 C CA . LEU A 1 83 ? -26.094 -45.188 -20.234 1 25.95 83 LEU A CA 1
ATOM 656 C C . LEU A 1 83 ? -24.766 -45.188 -20.984 1 25.95 83 LEU A C 1
ATOM 658 O O . LEU A 1 83 ? -24.688 -44.688 -22.109 1 25.95 83 LEU A O 1
ATOM 662 N N . GLU A 1 84 ? -23.781 -44.969 -20.281 1 27.36 84 GLU A N 1
ATOM 663 C CA . GLU A 1 84 ? -22.5 -45.219 -20.938 1 27.36 84 GLU A CA 1
ATOM 664 C C . GLU A 1 84 ? -22.531 -46.562 -21.703 1 27.36 84 GLU A C 1
ATOM 666 O O . GLU A 1 84 ? -22.812 -47.594 -21.125 1 27.36 84 GLU A O 1
ATOM 671 N N . ILE A 1 85 ? -23.047 -46.469 -22.844 1 28.59 85 ILE A N 1
ATOM 672 C CA . ILE A 1 85 ? -22.969 -47.594 -23.766 1 28.59 85 ILE A CA 1
ATOM 673 C C . ILE A 1 85 ? -21.641 -48.312 -23.562 1 28.59 85 ILE A C 1
ATOM 675 O O . ILE A 1 85 ? -20.562 -47.719 -23.641 1 28.59 85 ILE A O 1
ATOM 679 N N . GLU A 1 86 ? -21.75 -49.438 -22.859 1 30.09 86 GLU A N 1
ATOM 680 C CA . GLU A 1 86 ? -20.703 -50.438 -22.734 1 30.09 86 GLU A CA 1
ATOM 681 C C . GLU A 1 86 ? -20.078 -50.781 -24.094 1 30.09 86 GLU A C 1
ATOM 683 O O . GLU A 1 86 ? -20.703 -51.438 -24.922 1 30.09 86 GLU A O 1
ATOM 688 N N . VAL A 1 87 ? -19.453 -49.844 -24.703 1 31.19 87 VAL A N 1
ATOM 689 C CA . VAL A 1 87 ? -18.766 -50.281 -25.906 1 31.19 87 VAL A CA 1
ATOM 690 C C . VAL A 1 87 ? -17.984 -51.562 -25.609 1 31.19 87 VAL A C 1
ATOM 692 O O . VAL A 1 87 ? -17.156 -51.594 -24.703 1 31.19 87 VAL A O 1
ATOM 695 N N . VAL A 1 88 ? -18.531 -52.656 -25.828 1 31.19 88 VAL A N 1
ATOM 696 C CA . VAL A 1 88 ? -17.922 -54 -25.875 1 31.19 88 VAL A CA 1
ATOM 697 C C . VAL A 1 88 ? -16.531 -53.875 -26.5 1 31.19 88 VAL A C 1
ATOM 699 O O . VAL A 1 88 ? -16.391 -53.625 -27.688 1 31.19 88 VAL A O 1
ATOM 702 N N . ARG A 1 89 ? -15.586 -53.219 -25.719 1 38.03 89 ARG A N 1
ATOM 703 C CA . ARG A 1 89 ? -14.242 -53.062 -26.281 1 38.03 89 ARG A CA 1
ATOM 704 C C . ARG A 1 89 ? -13.617 -54.438 -26.547 1 38.03 89 ARG A C 1
ATOM 706 O O . ARG A 1 89 ? -13.93 -55.406 -25.844 1 38.03 89 ARG A O 1
ATOM 713 N N . LEU A 1 90 ? -13.305 -54.594 -27.703 1 34.56 90 LEU A N 1
ATOM 714 C CA . LEU A 1 90 ? -12.555 -55.812 -28.047 1 34.56 90 LEU A CA 1
ATOM 715 C C . LEU A 1 90 ? -11.484 -56.094 -27 1 34.56 90 LEU A C 1
ATOM 717 O O . LEU A 1 90 ? -11 -55.188 -26.328 1 34.56 90 LEU A O 1
ATOM 721 N N . PRO A 1 91 ? -11.211 -57.406 -26.531 1 39 91 PRO A N 1
ATOM 722 C CA . PRO A 1 91 ? -10.398 -57.875 -25.406 1 39 91 PRO A CA 1
ATOM 723 C C . PRO A 1 91 ? -9.148 -57.031 -25.172 1 39 91 PRO A C 1
ATOM 725 O O . PRO A 1 91 ? -8.656 -56.938 -24.047 1 39 91 PRO A O 1
ATOM 728 N N . GLY A 1 92 ? -8.344 -56.5 -26.109 1 40.25 92 GLY A N 1
ATOM 729 C CA . GLY A 1 92 ? -7.004 -55.938 -26.094 1 40.25 92 GLY A CA 1
ATOM 730 C C . GLY A 1 92 ? -6.98 -54.438 -25.781 1 40.25 92 GLY A C 1
ATOM 731 O O . GLY A 1 92 ? -5.914 -53.812 -25.766 1 40.25 92 GLY A O 1
ATOM 732 N N . GLN A 1 93 ? -7.855 -53.594 -26.172 1 46.38 93 GLN A N 1
ATOM 733 C CA . GLN A 1 93 ? -7.734 -52.125 -26.188 1 46.38 93 GLN A CA 1
ATOM 734 C C . GLN A 1 93 ? -7.926 -51.562 -24.781 1 46.38 93 GLN A C 1
ATOM 736 O O . GLN A 1 93 ? -8.969 -51.75 -24.172 1 46.38 93 GLN A O 1
ATOM 741 N N . PHE A 1 94 ? -6.789 -51.344 -23.875 1 49.22 94 PHE A N 1
ATOM 742 C CA . PHE A 1 94 ? -6.594 -50.812 -22.531 1 49.22 94 PHE A CA 1
ATOM 743 C C . PHE A 1 94 ? -7.297 -49.469 -22.375 1 49.22 94 PHE A C 1
ATOM 745 O O . PHE A 1 94 ? -7.305 -48.656 -23.312 1 49.22 94 PHE A O 1
ATOM 752 N N . ASP A 1 95 ? -8.172 -49.469 -21.469 1 52.69 95 ASP A N 1
ATOM 753 C CA . ASP A 1 95 ? -8.781 -48.188 -21.172 1 52.69 95 ASP A CA 1
ATOM 754 C C . ASP A 1 95 ? -7.742 -47.188 -20.625 1 52.69 95 ASP A C 1
ATOM 756 O O . ASP A 1 95 ? -7.227 -47.375 -19.516 1 52.69 95 ASP A O 1
ATOM 760 N N . PRO A 1 96 ? -7.145 -46.312 -21.359 1 61.28 96 PRO A N 1
ATOM 761 C CA . PRO A 1 96 ? -6.109 -45.344 -20.953 1 61.28 96 PRO A CA 1
ATOM 762 C C . PRO A 1 96 ? -6.617 -44.312 -19.938 1 61.28 96 PRO A C 1
ATOM 764 O O . PRO A 1 96 ? -5.82 -43.625 -19.312 1 61.28 96 PRO A O 1
ATOM 767 N N . LYS A 1 97 ? -7.887 -44.438 -19.594 1 63.09 97 LYS A N 1
ATOM 768 C CA . LYS A 1 97 ? -8.406 -43.344 -18.781 1 63.09 97 LYS A CA 1
ATOM 769 C C . LYS A 1 97 ? -8.242 -43.625 -17.297 1 63.09 97 LYS A C 1
ATOM 771 O O . LYS A 1 97 ? -8.578 -44.719 -16.828 1 63.09 97 LYS A O 1
ATOM 776 N N . ILE A 1 98 ? -7.41 -42.812 -16.625 1 71 98 ILE A N 1
ATOM 777 C CA . ILE A 1 98 ? -7.285 -42.844 -15.172 1 71 98 ILE A CA 1
ATOM 778 C C . ILE A 1 98 ? -8.469 -42.156 -14.523 1 71 98 ILE A C 1
ATOM 780 O O . ILE A 1 98 ? -8.82 -41.031 -14.914 1 71 98 ILE A O 1
ATOM 784 N N . ARG A 1 99 ? -9.203 -42.906 -13.68 1 69.19 99 ARG A N 1
ATOM 785 C CA . ARG A 1 99 ? -10.375 -42.375 -13.016 1 69.19 99 ARG A CA 1
ATOM 786 C C . ARG A 1 99 ? -10.062 -41.969 -11.57 1 69.19 99 ARG A C 1
ATOM 788 O O . ARG A 1 99 ? -9.008 -42.344 -11.047 1 69.19 99 ARG A O 1
ATOM 795 N N . ASN A 1 100 ? -10.555 -41.031 -10.922 1 75.56 100 ASN A N 1
ATOM 796 C CA . ASN A 1 100 ? -10.594 -40.688 -9.508 1 75.56 100 ASN A CA 1
ATOM 797 C C . ASN A 1 100 ? -9.516 -39.656 -9.156 1 75.56 100 ASN A C 1
ATOM 799 O O . ASN A 1 100 ? -9.016 -39.656 -8.023 1 75.56 100 ASN A O 1
ATOM 803 N N . ILE A 1 101 ? -8.852 -39.156 -10.156 1 84.44 101 ILE A N 1
ATOM 804 C CA . ILE A 1 101 ? -7.922 -38.062 -9.875 1 84.44 101 ILE A CA 1
ATOM 805 C C . ILE A 1 101 ? -8.266 -36.844 -10.742 1 84.44 101 ILE A C 1
ATOM 807 O O . ILE A 1 101 ? -8.555 -37 -11.938 1 84.44 101 ILE A O 1
ATOM 811 N N . SER A 1 102 ? -8.5 -35.812 -10.062 1 86.31 102 SER A N 1
ATOM 812 C CA . SER A 1 102 ? -8.844 -34.625 -10.812 1 86.31 102 SER A CA 1
ATOM 813 C C . SER A 1 102 ? -7.996 -33.438 -10.367 1 86.31 102 SER A C 1
ATOM 815 O O . SER A 1 102 ? -7.32 -33.5 -9.336 1 86.31 102 SER A O 1
ATOM 817 N N . GLY A 1 103 ? -7.914 -32.5 -11.32 1 90 103 GLY A N 1
ATOM 818 C CA . GLY A 1 103 ? -7.195 -31.266 -10.992 1 90 103 GLY A CA 1
ATOM 819 C C . GLY A 1 103 ? -5.867 -31.156 -11.719 1 90 103 GLY A C 1
ATOM 820 O O . GLY A 1 103 ? -5.523 -32 -12.547 1 90 103 GLY A O 1
ATOM 821 N N . ARG A 1 104 ? -5.242 -30.141 -11.469 1 93.5 104 ARG A N 1
ATOM 822 C CA . ARG A 1 104 ? -3.951 -29.875 -12.094 1 93.5 104 ARG A CA 1
ATOM 823 C C . ARG A 1 104 ? -2.816 -30.031 -11.086 1 93.5 104 ARG A C 1
ATOM 825 O O . ARG A 1 104 ? -3.047 -30 -9.875 1 93.5 104 ARG A O 1
ATOM 832 N N . ARG A 1 105 ? -1.626 -30.359 -11.602 1 94.25 105 ARG A N 1
ATOM 833 C CA . ARG A 1 105 ? -0.427 -30.5 -10.781 1 94.25 105 ARG A CA 1
ATOM 834 C C . ARG A 1 105 ? 0.769 -29.812 -11.445 1 94.25 105 ARG A C 1
ATOM 836 O O . ARG A 1 105 ? 0.785 -29.641 -12.664 1 94.25 105 ARG A O 1
ATOM 843 N N . ILE A 1 106 ? 1.683 -29.391 -10.625 1 94.31 106 ILE A N 1
ATOM 844 C CA . ILE A 1 106 ? 2.971 -28.906 -11.117 1 94.31 106 ILE A CA 1
ATOM 845 C C . ILE A 1 106 ? 3.965 -30.078 -11.164 1 94.31 106 ILE A C 1
ATOM 847 O O . ILE A 1 106 ? 4.281 -30.672 -10.133 1 94.31 106 ILE A O 1
ATOM 851 N N . ILE A 1 107 ? 4.426 -30.375 -12.336 1 93.69 107 ILE A N 1
ATOM 852 C CA . ILE A 1 107 ? 5.281 -31.562 -12.477 1 93.69 107 ILE A CA 1
ATOM 853 C C . ILE A 1 107 ? 6.574 -31.172 -13.188 1 93.69 107 ILE A C 1
ATOM 855 O O . ILE A 1 107 ? 6.605 -30.203 -13.953 1 93.69 107 ILE A O 1
ATOM 859 N N . ASP A 1 108 ? 7.594 -31.844 -12.773 1 92.06 108 ASP A N 1
ATOM 860 C CA . ASP A 1 108 ? 8.789 -31.828 -13.602 1 92.06 108 ASP A CA 1
ATOM 861 C C . ASP A 1 108 ? 8.609 -32.688 -14.852 1 92.06 108 ASP A C 1
ATOM 863 O O . ASP A 1 108 ? 8.547 -33.906 -14.758 1 92.06 108 ASP A O 1
ATOM 867 N N . ILE A 1 109 ? 8.57 -32.094 -15.93 1 90 109 ILE A N 1
ATOM 868 C CA . ILE A 1 109 ? 8.094 -32.719 -17.156 1 90 109 ILE A CA 1
ATOM 869 C C . ILE A 1 109 ? 9.016 -33.906 -17.516 1 90 109 ILE A C 1
ATOM 871 O O . ILE A 1 109 ? 8.547 -34.969 -17.875 1 90 109 ILE A O 1
ATOM 875 N N . SER A 1 110 ? 10.344 -33.719 -17.5 1 87.75 110 SER A N 1
ATOM 876 C CA . SER A 1 110 ? 11.273 -34.781 -17.875 1 87.75 110 SER A CA 1
ATOM 877 C C . SER A 1 110 ? 11.195 -35.938 -16.891 1 87.75 110 SER A C 1
ATOM 879 O O . SER A 1 110 ? 11.117 -37.094 -17.312 1 87.75 110 SER A O 1
ATOM 881 N N . HIS A 1 111 ? 11.18 -35.625 -15.664 1 88.69 111 HIS A N 1
ATOM 882 C CA . HIS A 1 111 ? 11.125 -36.656 -14.633 1 88.69 111 HIS A CA 1
ATOM 883 C C . HIS A 1 111 ? 9.797 -37.406 -14.68 1 88.69 111 HIS A C 1
ATOM 885 O O . HIS A 1 111 ? 9.766 -38.656 -14.602 1 88.69 111 HIS A O 1
ATOM 891 N N . PHE A 1 112 ? 8.766 -36.75 -14.812 1 90.25 112 PHE A N 1
ATOM 892 C CA . PHE A 1 112 ? 7.438 -37.375 -14.742 1 90.25 112 PHE A CA 1
ATOM 893 C C . PHE A 1 112 ? 7.195 -38.281 -15.938 1 90.25 112 PHE A C 1
ATOM 895 O O . PHE A 1 112 ? 6.676 -39.375 -15.781 1 90.25 112 PHE A O 1
ATOM 902 N N . ILE A 1 113 ? 7.523 -37.875 -17.125 1 86.62 113 ILE A N 1
ATOM 903 C CA . ILE A 1 113 ? 7.34 -38.688 -18.312 1 86.62 113 ILE A CA 1
ATOM 904 C C . ILE A 1 113 ? 8.195 -39.938 -18.203 1 86.62 113 ILE A C 1
ATOM 906 O O . ILE A 1 113 ? 7.758 -41.031 -18.578 1 86.62 113 ILE A O 1
ATOM 910 N N . THR A 1 114 ? 9.406 -39.75 -17.672 1 85.38 114 THR A N 1
ATOM 911 C CA . THR A 1 114 ? 10.289 -40.875 -17.5 1 85.38 114 THR A CA 1
ATOM 912 C C . THR A 1 114 ? 9.688 -41.906 -16.531 1 85.38 114 THR A C 1
ATOM 914 O O . THR A 1 114 ? 9.758 -43.094 -16.766 1 85.38 114 THR A O 1
ATOM 917 N N . GLU A 1 115 ? 9.133 -41.406 -15.516 1 86.81 115 GLU A N 1
ATOM 918 C CA . GLU A 1 115 ? 8.523 -42.25 -14.516 1 86.81 115 GLU A CA 1
ATOM 919 C C . GLU A 1 115 ? 7.293 -42.969 -15.078 1 86.81 115 GLU A C 1
ATOM 921 O O . GLU A 1 115 ? 7.051 -44.156 -14.773 1 86.81 115 GLU A O 1
ATOM 926 N N . VAL A 1 116 ? 6.5 -42.312 -15.828 1 83.94 116 VAL A N 1
ATOM 927 C CA . VAL A 1 116 ? 5.309 -42.906 -16.422 1 83.94 116 VAL A CA 1
ATOM 928 C C . VAL A 1 116 ? 5.711 -44 -17.422 1 83.94 116 VAL A C 1
ATOM 930 O O . VAL A 1 116 ? 5.078 -45.031 -17.516 1 83.94 116 VAL A O 1
ATOM 933 N N . ARG A 1 117 ? 6.719 -43.719 -18.125 1 79.62 117 ARG A N 1
ATOM 934 C CA . ARG A 1 117 ? 7.219 -44.688 -19.078 1 79.62 117 ARG A CA 1
ATOM 935 C C . ARG A 1 117 ? 7.711 -45.938 -18.375 1 79.62 117 ARG A C 1
ATOM 937 O O . ARG A 1 117 ? 7.512 -47.062 -18.875 1 79.62 117 ARG A O 1
ATOM 944 N N . ARG A 1 118 ? 8.375 -45.688 -17.297 1 79.81 118 ARG A N 1
ATOM 945 C CA . ARG A 1 118 ? 8.844 -46.812 -16.516 1 79.81 118 ARG A CA 1
ATOM 946 C C . ARG A 1 118 ? 7.672 -47.688 -16.047 1 79.81 118 ARG A C 1
ATOM 948 O O . ARG A 1 118 ? 7.766 -48.906 -16.016 1 79.81 118 ARG A O 1
ATOM 955 N N . LEU A 1 119 ? 6.66 -47.031 -15.68 1 79.25 119 LEU A N 1
ATOM 956 C CA . LEU A 1 119 ? 5.461 -47.719 -15.227 1 79.25 119 LEU A CA 1
ATOM 957 C C . LEU A 1 119 ? 4.844 -48.531 -16.359 1 79.25 119 LEU A C 1
ATOM 959 O O . LEU A 1 119 ? 4.41 -49.656 -16.156 1 79.25 119 LEU A O 1
ATOM 963 N N . GLU A 1 120 ? 4.844 -47.969 -17.516 1 74.12 120 GLU A N 1
ATOM 964 C CA . GLU A 1 120 ? 4.195 -48.625 -18.656 1 74.12 120 GLU A CA 1
ATOM 965 C C . GLU A 1 120 ? 5.051 -49.75 -19.203 1 74.12 120 GLU A C 1
ATOM 967 O O . GLU A 1 120 ? 4.523 -50.719 -19.781 1 74.12 120 GLU A O 1
ATOM 972 N N . ASN A 1 121 ? 6.332 -49.594 -19.016 1 73.94 121 ASN A N 1
ATOM 973 C CA . ASN A 1 121 ? 7.195 -50.719 -19.391 1 73.94 121 ASN A CA 1
ATOM 974 C C . ASN A 1 121 ? 6.875 -51.969 -18.578 1 73.94 121 ASN A C 1
ATOM 976 O O . ASN A 1 121 ? 6.945 -53.094 -19.094 1 73.94 121 ASN A O 1
ATOM 980 N N . HIS A 1 122 ? 6.547 -51.781 -17.344 1 74.38 122 HIS A N 1
ATOM 981 C CA . HIS A 1 122 ? 6.121 -52.906 -16.516 1 74.38 122 HIS A CA 1
ATOM 982 C C . HIS A 1 122 ? 4.871 -53.562 -17.078 1 74.38 122 HIS A C 1
ATOM 984 O O . HIS A 1 122 ? 4.762 -54.781 -17.078 1 74.38 122 HIS A O 1
ATOM 990 N N . VAL A 1 123 ? 4.039 -52.812 -17.578 1 68.81 123 VAL A N 1
ATOM 991 C CA . VAL A 1 123 ? 2.777 -53.312 -18.094 1 68.81 123 VAL A CA 1
ATOM 992 C C . VAL A 1 123 ? 3.035 -54.125 -19.359 1 68.81 123 VAL A C 1
ATOM 994 O O . VAL A 1 123 ? 2.41 -55.188 -19.562 1 68.81 123 VAL A O 1
ATOM 997 N N . CYS A 1 124 ? 4.004 -53.688 -20.125 1 66.69 124 CYS A N 1
ATOM 998 C CA . CYS A 1 124 ? 4.301 -54.375 -21.375 1 66.69 124 CYS A CA 1
ATOM 999 C C . CYS A 1 124 ? 4.934 -55.75 -21.109 1 66.69 124 CYS A C 1
ATOM 1001 O O . CYS A 1 124 ? 4.754 -56.688 -21.891 1 66.69 124 CYS A O 1
ATOM 1003 N N . ASN A 1 125 ? 5.715 -55.844 -20.047 1 67.88 125 ASN A N 1
ATOM 1004 C CA . ASN A 1 125 ? 6.422 -57.094 -19.766 1 67.88 125 ASN A CA 1
ATOM 1005 C C . ASN A 1 125 ? 5.496 -58.156 -19.156 1 67.88 125 ASN A C 1
ATOM 1007 O O . ASN A 1 125 ? 5.754 -59.344 -19.25 1 67.88 125 ASN A O 1
ATOM 1011 N N . VAL A 1 126 ? 4.645 -57.781 -18.359 1 63.53 126 VAL A N 1
ATOM 1012 C CA . VAL A 1 126 ? 3.758 -58.75 -17.719 1 63.53 126 VAL A CA 1
ATOM 1013 C C . VAL A 1 126 ? 2.686 -59.188 -18.719 1 63.53 126 VAL A C 1
ATOM 1015 O O . VAL A 1 126 ? 2.113 -58.375 -19.438 1 63.53 126 VAL A O 1
ATOM 1018 N N . LYS A 1 127 ? 2.855 -60.438 -19.438 1 52.91 127 LYS A N 1
ATOM 1019 C CA . LYS A 1 127 ? 2.033 -61.062 -20.484 1 52.91 127 LYS A CA 1
ATOM 1020 C C . LYS A 1 127 ? 0.583 -60.594 -20.375 1 52.91 127 LYS A C 1
ATOM 1022 O O . LYS A 1 127 ? -0.006 -60.125 -21.359 1 52.91 127 LYS A O 1
ATOM 1027 N N . PRO A 1 128 ? -0.426 -61.469 -19.859 1 48.81 128 PRO A N 1
ATOM 1028 C CA . PRO A 1 128 ? -1.732 -60.906 -20.188 1 48.81 128 PRO A CA 1
ATOM 1029 C C . PRO A 1 128 ? -1.86 -59.438 -19.781 1 48.81 128 PRO A C 1
ATOM 1031 O O . PRO A 1 128 ? -1.115 -58.969 -18.922 1 48.81 128 PRO A O 1
ATOM 1034 N N . THR A 1 129 ? -2.766 -58.562 -20.469 1 48.59 129 THR A N 1
ATOM 1035 C CA . THR A 1 129 ? -3.027 -57.156 -20.609 1 48.59 129 THR A CA 1
ATOM 1036 C C . THR A 1 129 ? -3.074 -56.469 -19.234 1 48.59 129 THR A C 1
ATOM 1038 O O . THR A 1 129 ? -4.109 -56.5 -18.562 1 48.59 129 THR A O 1
ATOM 1041 N N . GLY A 1 130 ? -2.016 -56.531 -18.484 1 53.12 130 GLY A N 1
ATOM 1042 C CA . GLY A 1 130 ? -2.074 -55.938 -17.156 1 53.12 130 GLY A CA 1
ATOM 1043 C C . GLY A 1 130 ? -2.311 -54.438 -17.172 1 53.12 130 GLY A C 1
ATOM 1044 O O . GLY A 1 130 ? -2.002 -53.781 -18.156 1 53.12 130 GLY A O 1
ATOM 1045 N N . TYR A 1 131 ? -3.471 -53.938 -16.641 1 63.66 131 TYR A N 1
ATOM 1046 C CA . TYR A 1 131 ? -3.842 -52.531 -16.531 1 63.66 131 TYR A CA 1
ATOM 1047 C C . TYR A 1 131 ? -3.453 -51.938 -15.18 1 63.66 131 TYR A C 1
ATOM 1049 O O . TYR A 1 131 ? -3.512 -52.656 -14.164 1 63.66 131 TYR A O 1
ATOM 1057 N N . LEU A 1 132 ? -2.545 -50.875 -15.25 1 75.38 132 LEU A N 1
ATOM 1058 C CA . LEU A 1 132 ? -2.24 -50.156 -14.008 1 75.38 132 LEU A CA 1
ATOM 1059 C C . LEU A 1 132 ? -3.408 -49.281 -13.57 1 75.38 132 LEU A C 1
ATOM 1061 O O . LEU A 1 132 ? -3.875 -48.438 -14.344 1 75.38 132 LEU A O 1
ATOM 1065 N N . SER A 1 133 ? -3.945 -49.688 -12.477 1 79.56 133 SER A N 1
ATOM 1066 C CA . SER A 1 133 ? -5.027 -48.875 -11.906 1 79.56 133 SER A CA 1
ATOM 1067 C C . SER A 1 133 ? -4.508 -47.938 -10.844 1 79.56 133 SER A C 1
ATOM 1069 O O . SER A 1 133 ? -3.617 -48.281 -10.07 1 79.56 133 SER A O 1
ATOM 1071 N N . PHE A 1 134 ? -4.973 -46.75 -10.938 1 86.25 134 PHE A N 1
ATOM 1072 C CA . PHE A 1 134 ? -4.605 -45.719 -9.953 1 86.25 134 PHE A CA 1
ATOM 1073 C C . PHE A 1 134 ? -5.168 -46.062 -8.586 1 86.25 134 PHE A C 1
ATOM 1075 O O . PHE A 1 134 ? -6.352 -46.406 -8.453 1 86.25 134 PHE A O 1
ATOM 1082 N N . ASP A 1 135 ? -4.395 -46.062 -7.574 1 85.31 135 ASP A N 1
ATOM 1083 C CA . ASP A 1 135 ? -4.805 -46.406 -6.223 1 85.31 135 ASP A CA 1
ATOM 1084 C C . ASP A 1 135 ? -5.043 -45.188 -5.367 1 85.31 135 ASP A C 1
ATOM 1086 O O . ASP A 1 135 ? -6.188 -44.844 -5.059 1 85.31 135 ASP A O 1
ATOM 1090 N N . ARG A 1 136 ? -3.926 -44.531 -5.078 1 88.44 136 ARG A N 1
ATOM 1091 C CA . ARG A 1 136 ? -4.035 -43.344 -4.199 1 88.44 136 ARG A CA 1
ATOM 1092 C C . ARG A 1 136 ? -2.936 -42.344 -4.496 1 88.44 136 ARG A C 1
ATOM 1094 O O . ARG A 1 136 ? -1.946 -42.656 -5.156 1 88.44 136 ARG A O 1
ATOM 1101 N N . GLU A 1 137 ? -3.303 -41.125 -4.051 1 91.12 137 GLU A N 1
ATOM 1102 C CA . GLU A 1 137 ? -2.338 -40.031 -4.164 1 91.12 137 GLU A CA 1
ATOM 1103 C C . GLU A 1 137 ? -1.931 -39.5 -2.789 1 91.12 137 GLU A C 1
ATOM 1105 O O . GLU A 1 137 ? -2.781 -39.312 -1.921 1 91.12 137 GLU A O 1
ATOM 1110 N N . GLN A 1 138 ? -0.724 -39.469 -2.562 1 90.75 138 GLN A N 1
ATOM 1111 C CA . GLN A 1 138 ? -0.2 -38.812 -1.37 1 90.75 138 GLN A CA 1
ATOM 1112 C C . GLN A 1 138 ? 0.306 -37.406 -1.694 1 90.75 138 GLN A C 1
ATOM 1114 O O . GLN A 1 138 ? 1.296 -37.25 -2.41 1 90.75 138 GLN A O 1
ATOM 1119 N N . LYS A 1 139 ? -0.37 -36.438 -1.127 1 89.38 139 LYS A N 1
ATOM 1120 C CA . LYS A 1 139 ? -0.046 -35.031 -1.428 1 89.38 139 LYS A CA 1
ATOM 1121 C C . LYS A 1 139 ? 0.855 -34.438 -0.353 1 89.38 139 LYS A C 1
ATOM 1123 O O . LYS A 1 139 ? 0.529 -34.5 0.835 1 89.38 139 LYS A O 1
ATOM 1128 N N . ILE A 1 140 ? 1.952 -33.938 -0.708 1 87.81 140 ILE A N 1
ATOM 1129 C CA . ILE A 1 140 ? 2.863 -33.188 0.15 1 87.81 140 ILE A CA 1
ATOM 1130 C C . ILE A 1 140 ? 3.062 -31.797 -0.412 1 87.81 140 ILE A C 1
ATOM 1132 O O . ILE A 1 140 ? 4.098 -31.5 -1.015 1 87.81 140 ILE A O 1
ATOM 1136 N N . GLY A 1 141 ? 2.094 -30.906 -0.181 1 88.81 141 GLY A N 1
ATOM 1137 C CA . GLY A 1 141 ? 2.125 -29.578 -0.784 1 88.81 141 GLY A CA 1
ATOM 1138 C C . GLY A 1 141 ? 1.926 -29.609 -2.287 1 88.81 141 GLY A C 1
ATOM 1139 O O . GLY A 1 141 ? 0.903 -30.094 -2.775 1 88.81 141 GLY A O 1
ATOM 1140 N N . LEU A 1 142 ? 3.01 -29.234 -3.006 1 92.31 142 LEU A N 1
ATOM 1141 C CA . LEU A 1 142 ? 2.914 -29.219 -4.461 1 92.31 142 LEU A CA 1
ATOM 1142 C C . LEU A 1 142 ? 3.543 -30.469 -5.062 1 92.31 142 LEU A C 1
ATOM 1144 O O . LEU A 1 142 ? 3.506 -30.672 -6.281 1 92.31 142 LEU A O 1
ATOM 1148 N N . HIS A 1 143 ? 4.082 -31.312 -4.168 1 90.62 143 HIS A N 1
ATOM 1149 C CA . HIS A 1 143 ? 4.613 -32.625 -4.559 1 90.62 143 HIS A CA 1
ATOM 1150 C C . HIS A 1 143 ? 3.592 -33.719 -4.324 1 90.62 143 HIS A C 1
ATOM 1152 O O . HIS A 1 143 ? 2.896 -33.719 -3.307 1 90.62 143 HIS A O 1
ATOM 1158 N N . SER A 1 144 ? 3.449 -34.531 -5.363 1 90.81 144 SER A N 1
ATOM 1159 C CA . SER A 1 144 ? 2.518 -35.656 -5.227 1 90.81 144 SER A CA 1
ATOM 1160 C C . SER A 1 144 ? 3.195 -36.969 -5.543 1 90.81 144 SER A C 1
ATOM 1162 O O . SER A 1 144 ? 4.059 -37.062 -6.422 1 90.81 144 SER A O 1
ATOM 1164 N N . LYS A 1 145 ? 2.932 -37.938 -4.723 1 91.56 145 LYS A N 1
ATOM 1165 C CA . LYS A 1 145 ? 3.285 -39.344 -4.988 1 91.56 145 LYS A CA 1
ATOM 1166 C C . LYS A 1 145 ? 2.059 -40.156 -5.387 1 91.56 145 LYS A C 1
ATOM 1168 O O . LYS A 1 145 ? 1.08 -40.219 -4.641 1 91.56 145 LYS A O 1
ATOM 1173 N N . LEU A 1 146 ? 2.1 -40.656 -6.598 1 91.56 146 LEU A N 1
ATOM 1174 C CA . LEU A 1 146 ? 0.972 -41.406 -7.117 1 91.56 146 LEU A CA 1
ATOM 1175 C C . LEU A 1 146 ? 1.251 -42.906 -7.039 1 91.56 146 LEU A C 1
ATOM 1177 O O . LEU A 1 146 ? 2.305 -43.375 -7.484 1 91.56 146 LEU A O 1
ATOM 1181 N N . PHE A 1 147 ? 0.326 -43.625 -6.484 1 91 147 PHE A N 1
ATOM 1182 C CA . PHE A 1 147 ? 0.463 -45.062 -6.332 1 91 147 PHE A CA 1
ATOM 1183 C C . PHE A 1 147 ? -0.416 -45.781 -7.336 1 91 147 PHE A C 1
ATOM 1185 O O . PHE A 1 147 ? -1.584 -45.438 -7.52 1 91 147 PHE A O 1
ATOM 1192 N N . PHE A 1 148 ? 0.215 -46.719 -8.039 1 87.88 148 PHE A N 1
ATOM 1193 C CA . PHE A 1 148 ? -0.492 -47.531 -9.008 1 87.88 148 PHE A CA 1
ATOM 1194 C C . PHE A 1 148 ? -0.381 -49 -8.641 1 87.88 148 PHE A C 1
ATOM 1196 O O . PHE A 1 148 ? 0.614 -49.438 -8.055 1 87.88 148 PHE A O 1
ATOM 1203 N N . LYS A 1 149 ? -1.438 -49.719 -8.945 1 84.88 149 LYS A N 1
ATOM 1204 C CA . LYS A 1 149 ? -1.458 -51.156 -8.711 1 84.88 149 LYS A CA 1
ATOM 1205 C C . LYS A 1 149 ? -1.74 -51.938 -10 1 84.88 149 LYS A C 1
ATOM 1207 O O . LYS A 1 149 ? -2.604 -51.531 -10.789 1 84.88 149 LYS A O 1
ATOM 1212 N N . CYS A 1 150 ? -0.878 -52.906 -10.219 1 79.88 150 CYS A N 1
ATOM 1213 C CA . CYS A 1 150 ? -1.081 -53.719 -11.391 1 79.88 150 CYS A CA 1
ATOM 1214 C C . CYS A 1 150 ? -2.148 -54.781 -11.141 1 79.88 150 CYS A C 1
ATOM 1216 O O . CYS A 1 150 ? -2.074 -55.531 -10.156 1 79.88 150 CYS A O 1
ATOM 1218 N N . ALA A 1 151 ? -3.102 -54.781 -11.859 1 73.06 151 ALA A N 1
ATOM 1219 C CA . ALA A 1 151 ? -4.203 -55.75 -11.688 1 73.06 151 ALA A CA 1
ATOM 1220 C C . ALA A 1 151 ? -3.766 -57.156 -12.016 1 73.06 151 ALA A C 1
ATOM 1222 O O . ALA A 1 151 ? -4.32 -58.125 -11.484 1 73.06 151 ALA A O 1
ATOM 1223 N N . ALA A 1 152 ? -2.715 -57.281 -12.844 1 74.06 152 ALA A N 1
ATOM 1224 C CA . ALA A 1 152 ? -2.281 -58.625 -13.281 1 74.06 152 ALA A CA 1
ATOM 1225 C C . ALA A 1 152 ? -1.345 -59.25 -12.258 1 74.06 152 ALA A C 1
ATOM 1227 O O . ALA A 1 152 ? -1.54 -60.406 -11.867 1 74.06 152 ALA A O 1
ATOM 1228 N N . CYS A 1 153 ? -0.316 -58.656 -11.875 1 75.25 153 CYS A N 1
ATOM 1229 C CA . CYS A 1 153 ? 0.695 -59.25 -11.008 1 75.25 153 CYS A CA 1
ATOM 1230 C C . CYS A 1 153 ? 0.539 -58.75 -9.57 1 75.25 153 CYS A C 1
ATOM 1232 O O . CYS A 1 153 ? 1.142 -59.312 -8.656 1 75.25 153 CYS A O 1
ATOM 1234 N N . GLY A 1 154 ? -0.416 -57.719 -9.273 1 76.44 154 GLY A N 1
ATOM 1235 C CA . GLY A 1 154 ? -0.622 -57.219 -7.93 1 76.44 154 GLY A CA 1
ATOM 1236 C C . GLY A 1 154 ? 0.491 -56.281 -7.465 1 76.44 154 GLY A C 1
ATOM 1237 O O . GLY A 1 154 ? 0.485 -55.844 -6.324 1 76.44 154 GLY A O 1
ATOM 1238 N N . HIS A 1 155 ? 1.506 -56.062 -8.297 1 82.31 155 HIS A N 1
ATOM 1239 C CA . HIS A 1 155 ? 2.643 -55.219 -7.953 1 82.31 155 HIS A CA 1
ATOM 1240 C C . HIS A 1 155 ? 2.219 -53.781 -7.785 1 82.31 155 HIS A C 1
ATOM 1242 O O . HIS A 1 155 ? 1.437 -53.25 -8.586 1 82.31 155 HIS A O 1
ATOM 1248 N N . SER A 1 156 ? 2.621 -53.219 -6.59 1 86.06 156 SER A N 1
ATOM 1249 C CA . SER A 1 156 ? 2.355 -51.812 -6.316 1 86.06 156 SER A CA 1
ATOM 1250 C C . SER A 1 156 ? 3.588 -50.969 -6.586 1 86.06 156 SER A C 1
ATOM 1252 O O . SER A 1 156 ? 4.703 -51.344 -6.207 1 86.06 156 SER A O 1
ATOM 1254 N N . THR A 1 157 ? 3.432 -49.938 -7.461 1 86.81 157 THR A N 1
ATOM 1255 C CA . THR A 1 157 ? 4.516 -49 -7.762 1 86.81 157 THR A CA 1
ATOM 1256 C C . THR A 1 157 ? 4.055 -47.562 -7.586 1 86.81 157 THR A C 1
ATOM 1258 O O . THR A 1 157 ? 2.855 -47.281 -7.543 1 86.81 157 THR A O 1
ATOM 1261 N N . SER A 1 158 ? 5.023 -46.75 -7.305 1 89.19 158 SER A N 1
ATOM 1262 C CA . SER A 1 158 ? 4.684 -45.375 -7.102 1 89.19 158 SER A CA 1
ATOM 1263 C C . SER A 1 158 ? 5.52 -44.469 -8 1 89.19 158 SER A C 1
ATOM 1265 O O . SER A 1 158 ? 6.652 -44.781 -8.352 1 89.19 158 SER A O 1
ATOM 1267 N N . ILE A 1 159 ? 4.895 -43.344 -8.484 1 89.31 159 ILE A N 1
ATOM 1268 C CA . ILE A 1 159 ? 5.555 -42.312 -9.266 1 89.31 159 ILE A CA 1
ATOM 1269 C C . ILE A 1 159 ? 5.457 -40.969 -8.547 1 89.31 159 ILE A C 1
ATOM 1271 O O . ILE A 1 159 ? 4.477 -40.688 -7.844 1 89.31 159 ILE A O 1
ATOM 1275 N N . THR A 1 160 ? 6.512 -40.188 -8.695 1 90.5 160 THR A N 1
ATOM 1276 C CA . THR A 1 160 ? 6.531 -38.875 -8.086 1 90.5 160 THR A CA 1
ATOM 1277 C C . THR A 1 160 ? 6.465 -37.781 -9.148 1 90.5 160 THR A C 1
ATOM 1279 O O . THR A 1 160 ? 6.949 -37.969 -10.266 1 90.5 160 THR A O 1
ATOM 1282 N N . THR A 1 161 ? 5.832 -36.719 -8.844 1 90.44 161 THR A N 1
ATOM 1283 C CA . THR A 1 161 ? 5.664 -35.594 -9.789 1 90.44 161 THR A CA 1
ATOM 1284 C C . THR A 1 161 ? 6.965 -34.812 -9.945 1 90.44 161 THR A C 1
ATOM 1286 O O . THR A 1 161 ? 7.238 -34.281 -11.008 1 90.44 161 THR A O 1
ATOM 1289 N N . ASN A 1 162 ? 7.695 -34.688 -8.852 1 88.94 162 ASN A N 1
ATOM 1290 C CA . ASN A 1 162 ? 8.977 -33.969 -8.867 1 88.94 162 ASN A CA 1
ATOM 1291 C C . ASN A 1 162 ? 10.102 -34.844 -8.328 1 88.94 162 ASN A C 1
ATOM 1293 O O . ASN A 1 162 ? 9.859 -35.781 -7.547 1 88.94 162 ASN A O 1
ATOM 1297 N N . LYS A 1 163 ? 11.273 -34.562 -8.852 1 82.81 163 LYS A N 1
ATOM 1298 C CA . LYS A 1 163 ? 12.422 -35.375 -8.406 1 82.81 163 LYS A CA 1
ATOM 1299 C C . LYS A 1 163 ? 12.648 -35.219 -6.906 1 82.81 163 LYS A C 1
ATOM 1301 O O . LYS A 1 163 ? 12.68 -34.094 -6.391 1 82.81 163 LYS A O 1
ATOM 1306 N N . PRO A 1 164 ? 12.641 -36.281 -6.172 1 75.88 164 PRO A N 1
ATOM 1307 C CA . PRO A 1 164 ? 12.789 -36.219 -4.715 1 75.88 164 PRO A CA 1
ATOM 1308 C C . PRO A 1 164 ? 14.211 -35.844 -4.285 1 75.88 164 PRO A C 1
ATOM 1310 O O . PRO A 1 164 ? 14.547 -35.938 -3.102 1 75.88 164 PRO A O 1
ATOM 1313 N N . ASP A 1 165 ? 14.938 -35.125 -5.105 1 68.44 165 ASP A N 1
ATOM 1314 C CA . ASP A 1 165 ? 16.328 -34.844 -4.762 1 68.44 165 ASP A CA 1
ATOM 1315 C C . ASP A 1 165 ? 16.406 -33.688 -3.766 1 68.44 165 ASP A C 1
ATOM 1317 O O . ASP A 1 165 ? 15.812 -32.625 -3.982 1 68.44 165 ASP A O 1
ATOM 1321 N N . LYS A 1 166 ? 17 -33.938 -2.646 1 66.44 166 LYS A N 1
ATOM 1322 C CA . LYS A 1 166 ? 17.188 -32.938 -1.595 1 66.44 166 LYS A CA 1
ATOM 1323 C C . LYS A 1 166 ? 18.062 -31.781 -2.08 1 66.44 166 LYS A C 1
ATOM 1325 O O . LYS A 1 166 ? 17.969 -30.672 -1.551 1 66.44 166 LYS A O 1
ATOM 1330 N N . SER A 1 167 ? 18.781 -32.094 -3.15 1 69.81 167 SER A N 1
ATOM 1331 C CA . SER A 1 167 ? 19.719 -31.047 -3.588 1 69.81 167 SER A CA 1
ATOM 1332 C C . SER A 1 167 ? 19.047 -30.062 -4.535 1 69.81 167 SER A C 1
ATOM 1334 O O . SER A 1 167 ? 19.531 -28.953 -4.738 1 69.81 167 SER A O 1
ATOM 1336 N N . GLU A 1 168 ? 17.906 -30.469 -5.086 1 76.75 168 GLU A N 1
ATOM 1337 C CA . GLU A 1 168 ? 17.188 -29.578 -5.996 1 76.75 168 GLU A CA 1
ATOM 1338 C C . GLU A 1 168 ? 16.062 -28.828 -5.277 1 76.75 168 GLU A C 1
ATOM 1340 O O . GLU A 1 168 ? 15.5 -29.344 -4.312 1 76.75 168 GLU A O 1
ATOM 1345 N N . PRO A 1 169 ? 15.977 -27.656 -5.703 1 83.06 169 PRO A N 1
ATOM 1346 C CA . PRO A 1 169 ? 14.938 -26.859 -5.035 1 83.06 169 PRO A CA 1
ATOM 1347 C C . PRO A 1 169 ? 13.547 -27.469 -5.184 1 83.06 169 PRO A C 1
ATOM 1349 O O . PRO A 1 169 ? 13.148 -27.844 -6.289 1 83.06 169 PRO A O 1
ATOM 1352 N N . ASN A 1 170 ? 12.984 -27.75 -4.07 1 87.69 170 ASN A N 1
ATOM 1353 C CA . ASN A 1 170 ? 11.625 -28.266 -4.008 1 87.69 170 ASN A CA 1
ATOM 1354 C C . ASN A 1 170 ? 10.617 -27.219 -4.477 1 87.69 170 ASN A C 1
ATOM 1356 O O . ASN A 1 170 ? 10.836 -26.016 -4.312 1 87.69 170 ASN A O 1
ATOM 1360 N N . ALA A 1 171 ? 9.562 -27.703 -5.191 1 91.5 171 ALA A N 1
ATOM 1361 C CA . ALA A 1 171 ? 8.516 -26.812 -5.695 1 91.5 171 ALA A CA 1
ATOM 1362 C C . ALA A 1 171 ? 7.859 -26.047 -4.559 1 91.5 171 ALA A C 1
ATOM 1364 O O . ALA A 1 171 ? 7.473 -24.891 -4.734 1 91.5 171 ALA A O 1
ATOM 1365 N N . ASN A 1 172 ? 7.758 -26.656 -3.373 1 93.12 172 ASN A N 1
ATOM 1366 C CA . ASN A 1 172 ? 7.168 -25.984 -2.221 1 93.12 172 ASN A CA 1
ATOM 1367 C C . ASN A 1 172 ? 8.016 -24.797 -1.771 1 93.12 172 ASN A C 1
ATOM 1369 O O . ASN A 1 172 ? 7.484 -23.734 -1.455 1 93.12 172 ASN A O 1
ATOM 1373 N N . PHE A 1 173 ? 9.297 -25.047 -1.819 1 94.06 173 PHE A N 1
ATOM 1374 C CA . PHE A 1 173 ? 10.25 -24.016 -1.423 1 94.06 173 PHE A CA 1
ATOM 1375 C C . PHE A 1 173 ? 10.195 -22.828 -2.383 1 94.06 173 PHE A C 1
ATOM 1377 O O . PHE A 1 173 ? 10.133 -21.672 -1.952 1 94.06 173 PHE A O 1
ATOM 1384 N N . LEU A 1 174 ? 10.117 -23.109 -3.609 1 94.25 174 LEU A N 1
ATOM 1385 C CA . LEU A 1 174 ? 10.148 -22.062 -4.633 1 94.25 174 LEU A CA 1
ATOM 1386 C C . LEU A 1 174 ? 8.82 -21.312 -4.676 1 94.25 174 LEU A C 1
ATOM 1388 O O . LEU A 1 174 ? 8.797 -20.109 -4.93 1 94.25 174 LEU A O 1
ATOM 1392 N N . ALA A 1 175 ? 7.746 -22.047 -4.465 1 95.38 175 ALA A N 1
ATOM 1393 C CA . ALA A 1 175 ? 6.441 -21.391 -4.438 1 95.38 175 ALA A CA 1
ATOM 1394 C C . ALA A 1 175 ? 6.348 -20.406 -3.275 1 95.38 175 ALA A C 1
ATOM 1396 O O . ALA A 1 175 ? 5.816 -19.312 -3.43 1 95.38 175 ALA A O 1
ATOM 1397 N N . SER A 1 176 ? 6.848 -20.797 -2.119 1 95.31 176 SER A N 1
ATOM 1398 C CA . SER A 1 176 ? 6.859 -19.906 -0.959 1 95.31 176 SER A CA 1
ATOM 1399 C C . SER A 1 176 ? 7.758 -18.703 -1.196 1 95.31 176 SER A C 1
ATOM 1401 O O . SER A 1 176 ? 7.426 -17.594 -0.788 1 95.31 176 SER A O 1
ATOM 1403 N N . TRP A 1 177 ? 8.859 -18.953 -1.906 1 96.31 177 TRP A N 1
ATOM 1404 C CA . TRP A 1 177 ? 9.781 -17.891 -2.271 1 96.31 177 TRP A CA 1
ATOM 1405 C C . TRP A 1 177 ? 9.078 -16.844 -3.135 1 96.31 177 TRP A C 1
ATOM 1407 O O . TRP A 1 177 ? 9.172 -15.641 -2.871 1 96.31 177 TRP A O 1
ATOM 1417 N N . GLY A 1 178 ? 8.375 -17.359 -4.098 1 93.69 178 GLY A N 1
ATOM 1418 C CA . GLY A 1 178 ? 7.68 -16.438 -4.992 1 93.69 178 GLY A CA 1
ATOM 1419 C C . GLY A 1 178 ? 6.602 -15.633 -4.297 1 93.69 178 GLY A C 1
ATOM 1420 O O . GLY A 1 178 ? 6.418 -14.453 -4.598 1 93.69 178 GLY A O 1
ATOM 1421 N N . ALA A 1 179 ? 5.926 -16.234 -3.355 1 93.94 179 ALA A N 1
ATOM 1422 C CA . ALA A 1 179 ? 4.875 -15.547 -2.609 1 93.94 179 ALA A CA 1
ATOM 1423 C C . ALA A 1 179 ? 5.461 -14.438 -1.743 1 93.94 179 ALA A C 1
ATOM 1425 O O . ALA A 1 179 ? 4.949 -13.32 -1.732 1 93.94 179 ALA A O 1
ATOM 1426 N N . LEU A 1 180 ? 6.574 -14.688 -1.098 1 94.62 180 LEU A N 1
ATOM 1427 C CA . LEU A 1 180 ? 7.199 -13.703 -0.217 1 94.62 180 LEU A CA 1
ATOM 1428 C C . LEU A 1 180 ? 7.82 -12.57 -1.021 1 94.62 180 LEU A C 1
ATOM 1430 O O . LEU A 1 180 ? 7.75 -11.406 -0.618 1 94.62 180 LEU A O 1
ATOM 1434 N N . ALA A 1 181 ? 8.375 -12.922 -2.148 1 92.94 181 ALA A N 1
ATOM 1435 C CA . ALA A 1 181 ? 9.031 -11.922 -2.986 1 92.94 181 ALA A CA 1
ATOM 1436 C C . ALA A 1 181 ? 8.008 -10.953 -3.576 1 92.94 181 ALA A C 1
ATOM 1438 O O . ALA A 1 181 ? 8.336 -9.805 -3.887 1 92.94 181 ALA A O 1
ATOM 1439 N N . SER A 1 182 ? 6.777 -11.414 -3.678 1 89.75 182 SER A N 1
ATOM 1440 C CA . SER A 1 182 ? 5.73 -10.562 -4.227 1 89.75 182 SER A CA 1
ATOM 1441 C C . SER A 1 182 ? 5.039 -9.758 -3.129 1 89.75 182 SER A C 1
ATOM 1443 O O . SER A 1 182 ? 4.145 -8.953 -3.408 1 89.75 182 SER A O 1
ATOM 1445 N N . GLY A 1 183 ? 5.445 -9.953 -1.938 1 90.19 183 GLY A N 1
ATOM 1446 C CA . GLY A 1 183 ? 4.863 -9.227 -0.823 1 90.19 183 GLY A CA 1
ATOM 1447 C C . GLY A 1 183 ? 3.613 -9.883 -0.268 1 90.19 183 GLY A C 1
ATOM 1448 O O . GLY A 1 183 ? 2.93 -9.305 0.581 1 90.19 183 GLY A O 1
ATOM 1449 N N . LYS A 1 184 ? 3.291 -11.055 -0.764 1 91.56 184 LYS A N 1
ATOM 1450 C CA . LYS A 1 184 ? 2.086 -11.734 -0.3 1 91.56 184 LYS A CA 1
ATOM 1451 C C . LYS A 1 184 ? 2.434 -12.922 0.59 1 91.56 184 LYS A C 1
ATOM 1453 O O . LYS A 1 184 ? 3.609 -13.195 0.845 1 91.56 184 LYS A O 1
ATOM 1458 N N . GLY A 1 185 ? 1.46 -13.508 1.209 1 90.75 185 GLY A N 1
ATOM 1459 C CA . GLY A 1 185 ? 1.667 -14.625 2.115 1 90.75 185 GLY A CA 1
ATOM 1460 C C . GLY A 1 185 ? 0.897 -15.875 1.715 1 90.75 185 GLY A C 1
ATOM 1461 O O . GLY A 1 185 ? 0.666 -16.109 0.528 1 90.75 185 GLY A O 1
ATOM 1462 N N . HIS A 1 186 ? 0.682 -16.688 2.654 1 93.25 186 HIS A N 1
ATOM 1463 C CA . HIS A 1 186 ? 0.013 -17.969 2.438 1 93.25 186 HIS A CA 1
ATOM 1464 C C . HIS A 1 186 ? -1.403 -17.766 1.909 1 93.25 186 HIS A C 1
ATOM 1466 O O . HIS A 1 186 ? -1.873 -18.531 1.069 1 93.25 186 HIS A O 1
ATOM 1472 N N . PHE A 1 187 ? -2.072 -16.719 2.357 1 90.12 187 PHE A N 1
ATOM 1473 C CA . PHE A 1 187 ? -3.449 -16.438 1.969 1 90.12 187 PHE A CA 1
ATOM 1474 C C . PHE A 1 187 ? -3.562 -16.281 0.457 1 90.12 187 PHE A C 1
ATOM 1476 O O . PHE A 1 187 ? -4.473 -16.828 -0.163 1 90.12 187 PHE A O 1
ATOM 1483 N N . PHE A 1 188 ? -2.693 -15.656 -0.092 1 88.12 188 PHE A N 1
ATOM 1484 C CA . PHE A 1 188 ? -2.678 -15.422 -1.531 1 88.12 188 PHE A CA 1
ATOM 1485 C C . PHE A 1 188 ? -2.336 -16.703 -2.283 1 88.12 188 PHE A C 1
ATOM 1487 O O . PHE A 1 188 ? -2.965 -17.016 -3.295 1 88.12 188 PHE A O 1
ATOM 1494 N N . LEU A 1 189 ? -1.32 -17.359 -1.826 1 93.69 189 LEU A N 1
ATOM 1495 C CA . LEU A 1 189 ? -0.875 -18.578 -2.502 1 93.69 189 LEU A CA 1
ATOM 1496 C C . LEU A 1 189 ? -1.987 -19.625 -2.537 1 93.69 189 LEU A C 1
ATOM 1498 O O . LEU A 1 189 ? -2.17 -20.312 -3.545 1 93.69 189 LEU A O 1
ATOM 1502 N N . GLU A 1 190 ? -2.646 -19.672 -1.443 1 94.56 190 GLU A N 1
ATOM 1503 C CA . GLU A 1 190 ? -3.762 -20.609 -1.36 1 94.56 190 GLU A CA 1
ATOM 1504 C C . GLU A 1 190 ? -4.852 -20.266 -2.367 1 94.56 190 GLU A C 1
ATOM 1506 O O . GLU A 1 190 ? -5.387 -21.141 -3.041 1 94.56 190 GLU A O 1
ATOM 1511 N N . GLU A 1 191 ? -5.188 -19.047 -2.486 1 93.69 191 GLU A N 1
ATOM 1512 C CA . GLU A 1 191 ? -6.211 -18.594 -3.422 1 93.69 191 GLU A CA 1
ATOM 1513 C C . GLU A 1 191 ? -5.766 -18.781 -4.867 1 93.69 191 GLU A C 1
ATOM 1515 O O . GLU A 1 191 ? -6.539 -19.266 -5.703 1 93.69 191 GLU A O 1
ATOM 1520 N N . TYR A 1 192 ? -4.566 -18.438 -5.176 1 94.31 192 TYR A N 1
ATOM 1521 C CA . TYR A 1 192 ? -4.02 -18.516 -6.523 1 94.31 192 TYR A CA 1
ATOM 1522 C C . TYR A 1 192 ? -3.982 -19.953 -7.012 1 94.31 192 TYR A C 1
ATOM 1524 O O . TYR A 1 192 ? -4.426 -20.25 -8.125 1 94.31 192 TYR A O 1
ATOM 1532 N N . LEU A 1 193 ? -3.484 -20.859 -6.164 1 95.81 193 LEU A N 1
ATOM 1533 C CA . LEU A 1 193 ? -3.355 -22.266 -6.535 1 95.81 193 LEU A CA 1
ATOM 1534 C C . LEU A 1 193 ? -4.723 -22.938 -6.602 1 95.81 193 LEU A C 1
ATOM 1536 O O . LEU A 1 193 ? -4.965 -23.781 -7.469 1 95.81 193 LEU A O 1
ATOM 1540 N N . SER A 1 194 ? -5.625 -22.547 -5.715 1 94.75 194 SER A N 1
ATOM 1541 C CA . SER A 1 194 ? -6.961 -23.125 -5.75 1 94.75 194 SER A CA 1
ATOM 1542 C C . SER A 1 194 ? -7.711 -22.719 -7.012 1 94.75 194 SER A C 1
ATOM 1544 O O . SER A 1 194 ? -8.492 -23.5 -7.562 1 94.75 194 SER A O 1
ATOM 1546 N N . LEU A 1 195 ? -7.516 -21.531 -7.41 1 93.5 195 LEU A N 1
ATOM 1547 C CA . LEU A 1 195 ? -8.148 -21.062 -8.641 1 93.5 195 LEU A CA 1
ATOM 1548 C C . LEU A 1 195 ? -7.637 -21.844 -9.844 1 93.5 195 LEU A C 1
ATOM 1550 O O . LEU A 1 195 ? -8.398 -22.125 -10.773 1 93.5 195 LEU A O 1
ATOM 1554 N N . LEU A 1 196 ? -6.367 -22.234 -9.828 1 93.69 196 LEU A N 1
ATOM 1555 C CA . LEU A 1 196 ? -5.762 -23.016 -10.906 1 93.69 196 LEU A CA 1
ATOM 1556 C C . LEU A 1 196 ? -6.094 -24.484 -10.758 1 93.69 196 LEU A C 1
ATOM 1558 O O . LEU A 1 196 ? -5.652 -25.312 -11.57 1 93.69 196 LEU A O 1
ATOM 1562 N N . ASP A 1 197 ? -6.809 -24.812 -9.734 1 93.31 197 ASP A N 1
ATOM 1563 C CA . ASP A 1 197 ? -7.211 -26.188 -9.453 1 93.31 197 ASP A CA 1
ATOM 1564 C C . ASP A 1 197 ? -6.008 -27.031 -9.062 1 93.31 197 ASP A C 1
ATOM 1566 O O . ASP A 1 197 ? -5.867 -28.172 -9.523 1 93.31 197 ASP A O 1
ATOM 1570 N N . ILE A 1 198 ? -5.055 -26.453 -8.414 1 95.31 198 ILE A N 1
ATOM 1571 C CA . ILE A 1 198 ? -3.898 -27.141 -7.836 1 95.31 198 ILE A CA 1
ATOM 1572 C C . ILE A 1 198 ? -4.043 -27.203 -6.32 1 95.31 198 ILE A C 1
ATOM 1574 O O . ILE A 1 198 ? -4.293 -26.188 -5.664 1 95.31 198 ILE A O 1
ATOM 1578 N N . PRO A 1 199 ? -3.963 -28.297 -5.723 1 92.94 199 PRO A N 1
ATOM 1579 C CA . PRO A 1 199 ? -4.027 -28.359 -4.262 1 92.94 199 PRO A CA 1
ATOM 1580 C C . PRO A 1 199 ? -2.967 -27.484 -3.588 1 92.94 199 PRO A C 1
ATOM 1582 O O . PRO A 1 199 ? -1.771 -27.656 -3.836 1 92.94 199 PRO A O 1
ATOM 1585 N N . PRO A 1 200 ? -3.391 -26.578 -2.773 1 92.94 200 PRO A N 1
ATOM 1586 C CA . PRO A 1 200 ? -2.443 -25.625 -2.189 1 92.94 200 PRO A CA 1
ATOM 1587 C C . PRO A 1 200 ? -1.649 -26.219 -1.029 1 92.94 200 PRO A C 1
ATOM 1589 O O . PRO A 1 200 ? -1.975 -27.312 -0.548 1 92.94 200 PRO A O 1
ATOM 1592 N N . LEU A 1 201 ? -0.637 -25.5 -0.617 1 93.44 201 LEU A N 1
ATOM 1593 C CA . LEU A 1 201 ? 0.147 -25.844 0.563 1 93.44 201 LEU A CA 1
ATOM 1594 C C . LEU A 1 201 ? -0.641 -25.578 1.84 1 93.44 201 LEU A C 1
ATOM 1596 O O . LEU A 1 201 ? -1.351 -24.578 1.933 1 93.44 201 LEU A O 1
ATOM 1600 N N . THR A 1 202 ? -0.473 -26.422 2.77 1 93.06 202 THR A N 1
ATOM 1601 C CA . THR A 1 202 ? -1.058 -26.156 4.078 1 93.06 202 THR A CA 1
ATOM 1602 C C . THR A 1 202 ? -0.293 -25.031 4.785 1 93.06 202 THR A C 1
ATOM 1604 O O . THR A 1 202 ? 0.854 -24.75 4.441 1 93.06 202 THR A O 1
ATOM 1607 N N . LYS A 1 203 ? -0.899 -24.375 5.656 1 92.69 203 LYS A N 1
ATOM 1608 C CA . LYS A 1 203 ? -0.303 -23.234 6.359 1 92.69 203 LYS A CA 1
ATOM 1609 C C . LYS A 1 203 ? 0.959 -23.656 7.105 1 92.69 203 LYS A C 1
ATOM 1611 O O . LYS A 1 203 ? 2 -23.016 6.992 1 92.69 203 LYS A O 1
ATOM 1616 N N . PRO A 1 204 ? 0.967 -24.781 7.812 1 93.12 204 PRO A N 1
ATOM 1617 C CA . PRO A 1 204 ? 2.193 -25.172 8.508 1 93.12 204 PRO A CA 1
ATOM 1618 C C . PRO A 1 204 ? 3.348 -25.469 7.555 1 93.12 204 PRO A C 1
ATOM 1620 O O . PRO A 1 204 ? 4.5 -25.156 7.859 1 93.12 204 PRO A O 1
ATOM 1623 N N . THR A 1 205 ? 3.004 -26.125 6.449 1 94 205 THR A N 1
ATOM 1624 C CA . THR A 1 205 ? 4.043 -26.391 5.461 1 94 205 THR A CA 1
ATOM 1625 C C . THR A 1 205 ? 4.613 -25.078 4.918 1 94 205 THR A C 1
ATOM 1627 O O . THR A 1 205 ? 5.828 -24.953 4.75 1 94 205 THR A O 1
ATOM 1630 N N . PHE A 1 206 ? 3.74 -24.141 4.707 1 95.19 206 PHE A N 1
ATOM 1631 C CA . PHE A 1 206 ? 4.184 -22.844 4.223 1 95.19 206 PHE A CA 1
ATOM 1632 C C . PHE A 1 206 ? 5.094 -22.156 5.238 1 95.19 206 PHE A C 1
ATOM 1634 O O . PHE A 1 206 ? 6.117 -21.578 4.875 1 95.19 206 PHE A O 1
ATOM 1641 N N . LEU A 1 207 ? 4.738 -22.203 6.5 1 93.69 207 LEU A N 1
ATOM 1642 C CA . LEU A 1 207 ? 5.512 -21.562 7.559 1 93.69 207 LEU A CA 1
ATOM 1643 C C . LEU A 1 207 ? 6.879 -22.219 7.707 1 93.69 207 LEU A C 1
ATOM 1645 O O . LEU A 1 207 ? 7.863 -21.547 8.016 1 93.69 207 LEU A O 1
ATOM 1649 N N . LYS A 1 208 ? 6.918 -23.5 7.5 1 93.88 208 LYS A N 1
ATOM 1650 C CA . LYS A 1 208 ? 8.188 -24.203 7.559 1 93.88 208 LYS A CA 1
ATOM 1651 C C . LYS A 1 208 ? 9.148 -23.719 6.477 1 93.88 208 LYS A C 1
ATOM 1653 O O . LYS A 1 208 ? 10.297 -23.375 6.766 1 93.88 208 LYS A O 1
ATOM 1658 N N . TYR A 1 209 ? 8.648 -23.656 5.289 1 94 209 TYR A N 1
ATOM 1659 C CA . TYR A 1 209 ? 9.508 -23.219 4.191 1 94 209 TYR A CA 1
ATOM 1660 C C . TYR A 1 209 ? 9.797 -21.719 4.289 1 94 209 TYR A C 1
ATOM 1662 O O . TYR A 1 209 ? 10.859 -21.266 3.854 1 94 209 TYR A O 1
ATOM 1670 N N . GLN A 1 210 ? 8.898 -20.953 4.824 1 94.62 210 GLN A N 1
ATOM 1671 C CA . GLN A 1 210 ? 9.148 -19.547 5.07 1 94.62 210 GLN A CA 1
ATOM 1672 C C . GLN A 1 210 ? 10.328 -19.344 6.02 1 94.62 210 GLN A C 1
ATOM 1674 O O . GLN A 1 210 ? 11.172 -18.469 5.805 1 94.62 210 GLN A O 1
ATOM 1679 N N . GLN A 1 211 ? 10.391 -20.125 7.035 1 94.25 211 GLN A N 1
ATOM 1680 C CA . GLN A 1 211 ? 11.492 -20.031 7.988 1 94.25 211 GLN A CA 1
ATOM 1681 C C . GLN A 1 211 ? 12.812 -20.438 7.344 1 94.25 211 GLN A C 1
ATOM 1683 O O . GLN A 1 211 ? 13.836 -19.781 7.562 1 94.25 211 GLN A O 1
ATOM 1688 N N . GLU A 1 212 ? 12.727 -21.469 6.609 1 94.19 212 GLU A N 1
ATOM 1689 C CA . GLU A 1 212 ? 13.93 -21.906 5.902 1 94.19 212 GLU A CA 1
ATOM 1690 C C . GLU A 1 212 ? 14.438 -20.812 4.957 1 94.19 212 GLU A C 1
ATOM 1692 O O . GLU A 1 212 ? 15.641 -20.562 4.867 1 94.19 212 GLU A O 1
ATOM 1697 N N . LEU A 1 213 ? 13.523 -20.266 4.277 1 95.19 213 LEU A N 1
ATOM 1698 C CA . LEU A 1 213 ? 13.859 -19.172 3.369 1 95.19 213 LEU A CA 1
ATOM 1699 C C . LEU A 1 213 ? 14.438 -17.984 4.133 1 95.19 213 LEU A C 1
ATOM 1701 O O . LEU A 1 213 ? 15.383 -17.344 3.672 1 95.19 213 LEU A O 1
ATOM 1705 N N . GLY A 1 214 ? 13.836 -17.672 5.238 1 95.75 214 GLY A N 1
ATOM 1706 C CA . GLY A 1 214 ? 14.328 -16.578 6.062 1 95.75 214 GLY A CA 1
ATOM 1707 C C . GLY A 1 214 ? 15.773 -16.766 6.496 1 95.75 214 GLY A C 1
ATOM 1708 O O . GLY A 1 214 ? 16.562 -15.82 6.434 1 95.75 214 GLY A O 1
ATOM 1709 N N . ASP A 1 215 ? 16.094 -17.906 6.848 1 95.94 215 ASP A N 1
ATOM 1710 C CA . ASP A 1 215 ? 17.453 -18.203 7.27 1 95.94 215 ASP A CA 1
ATOM 1711 C C . ASP A 1 215 ? 18.422 -18.062 6.105 1 95.94 215 ASP A C 1
ATOM 1713 O O . ASP A 1 215 ? 19.516 -17.484 6.258 1 95.94 215 ASP A O 1
ATOM 1717 N N . SER A 1 216 ? 17.984 -18.578 5.023 1 95.81 216 SER A N 1
ATOM 1718 C CA . SER A 1 216 ? 18.844 -18.5 3.844 1 95.81 216 SER A CA 1
ATOM 1719 C C . SER A 1 216 ? 19.047 -17.047 3.41 1 95.81 216 SER A C 1
ATOM 1721 O O . SER A 1 216 ? 20.156 -16.641 3.061 1 95.81 216 SER A O 1
ATOM 1723 N N . TRP A 1 217 ? 17.969 -16.266 3.346 1 97.62 217 TRP A N 1
ATOM 1724 C CA . TRP A 1 217 ? 18.047 -14.867 2.939 1 97.62 217 TRP A CA 1
ATOM 1725 C C . TRP A 1 217 ? 18.922 -14.07 3.904 1 97.62 217 TRP A C 1
ATOM 1727 O O . TRP A 1 217 ? 19.688 -13.203 3.482 1 97.62 217 TRP A O 1
ATOM 1737 N N . ASN A 1 218 ? 18.781 -14.367 5.188 1 97 218 ASN A N 1
ATOM 1738 C CA . ASN A 1 218 ? 19.578 -13.664 6.191 1 97 218 ASN A CA 1
ATOM 1739 C C . ASN A 1 218 ? 21.062 -13.938 6.016 1 97 218 ASN A C 1
ATOM 1741 O O . ASN A 1 218 ? 21.875 -13.008 6.074 1 97 218 ASN A O 1
ATOM 1745 N N . GLU A 1 219 ? 21.438 -15.164 5.762 1 97.25 219 GLU A N 1
ATOM 1746 C CA . GLU A 1 219 ? 22.828 -15.531 5.562 1 97.25 219 GLU A CA 1
ATOM 1747 C C . GLU A 1 219 ? 23.406 -14.859 4.32 1 97.25 219 GLU A C 1
ATOM 1749 O O . GLU A 1 219 ? 24.516 -14.328 4.348 1 97.25 219 GLU A O 1
ATOM 1754 N N . CYS A 1 220 ? 22.641 -14.945 3.34 1 97.69 220 CYS A N 1
ATOM 1755 C CA . CYS A 1 220 ? 23.094 -14.312 2.1 1 97.69 220 CYS A CA 1
ATOM 1756 C C . CYS A 1 220 ? 23.25 -12.812 2.277 1 97.69 220 CYS A C 1
ATOM 1758 O O . CYS A 1 220 ? 24.188 -12.219 1.75 1 97.69 220 CYS A O 1
ATOM 1760 N N . LEU A 1 221 ? 22.359 -12.195 2.971 1 97.88 221 LEU A N 1
ATOM 1761 C CA . LEU A 1 221 ? 22.406 -10.758 3.186 1 97.88 221 LEU A CA 1
ATOM 1762 C C . LEU A 1 221 ? 23.625 -10.367 4.02 1 97.88 221 LEU A C 1
ATOM 1764 O O . LEU A 1 221 ? 24.281 -9.367 3.732 1 97.88 221 LEU A O 1
ATOM 1768 N N . ILE A 1 222 ? 23.938 -11.117 5.062 1 97.25 222 ILE A N 1
ATOM 1769 C CA . ILE A 1 222 ? 25.078 -10.844 5.922 1 97.25 222 ILE A CA 1
ATOM 1770 C C . ILE A 1 222 ? 26.359 -10.891 5.102 1 97.25 222 ILE A C 1
ATOM 1772 O O . ILE A 1 222 ? 27.219 -10.023 5.234 1 97.25 222 ILE A O 1
ATOM 1776 N N . ASP A 1 223 ? 26.422 -11.859 4.215 1 97.19 223 ASP A N 1
ATOM 1777 C CA . ASP A 1 223 ? 27.594 -11.969 3.355 1 97.19 223 ASP A CA 1
ATOM 1778 C C . ASP A 1 223 ? 27.703 -10.758 2.428 1 97.19 223 ASP A C 1
ATOM 1780 O O . ASP A 1 223 ? 28.812 -10.258 2.18 1 97.19 223 ASP A O 1
ATOM 1784 N N . SER A 1 224 ? 26.609 -10.375 1.919 1 97.19 224 SER A N 1
ATOM 1785 C CA . SER A 1 224 ? 26.609 -9.227 1.022 1 97.19 224 SER A CA 1
ATOM 1786 C C . SER A 1 224 ? 26.984 -7.945 1.765 1 97.19 224 SER A C 1
ATOM 1788 O O . SER A 1 224 ? 27.672 -7.082 1.218 1 97.19 224 SER A O 1
ATOM 1790 N N . ILE A 1 225 ? 26.5 -7.773 2.969 1 97.62 225 ILE A N 1
ATOM 1791 C CA . ILE A 1 225 ? 26.797 -6.602 3.785 1 97.62 225 ILE A CA 1
ATOM 1792 C C . ILE A 1 225 ? 28.297 -6.574 4.121 1 97.62 225 ILE A C 1
ATOM 1794 O O . ILE A 1 225 ? 28.922 -5.516 4.098 1 97.62 225 ILE A O 1
ATOM 1798 N N . GLN A 1 226 ? 28.844 -7.723 4.375 1 96.75 226 GLN A N 1
ATOM 1799 C CA . GLN A 1 226 ? 30.266 -7.812 4.672 1 96.75 226 GLN A CA 1
ATOM 1800 C C . GLN A 1 226 ? 31.109 -7.449 3.453 1 96.75 226 GLN A C 1
ATOM 1802 O O . GLN A 1 226 ? 32.125 -6.773 3.576 1 96.75 226 GLN A O 1
ATOM 1807 N N . ALA A 1 227 ? 30.672 -7.914 2.355 1 96.81 227 ALA A N 1
ATOM 1808 C CA . ALA A 1 227 ? 31.359 -7.566 1.124 1 96.81 227 ALA A CA 1
ATOM 1809 C C . ALA A 1 227 ? 31.297 -6.062 0.862 1 96.81 227 ALA A C 1
ATOM 1811 O O . ALA A 1 227 ? 32.281 -5.465 0.404 1 96.81 227 ALA A O 1
ATOM 1812 N N . ALA A 1 228 ? 30.188 -5.449 1.118 1 96.69 228 ALA A N 1
ATOM 1813 C CA . ALA A 1 228 ? 30.031 -4.008 0.942 1 96.69 228 ALA A CA 1
ATOM 1814 C C . ALA A 1 228 ? 30.906 -3.234 1.92 1 96.69 228 ALA A C 1
ATOM 1816 O O . ALA A 1 228 ? 31.484 -2.203 1.565 1 96.69 228 ALA A O 1
ATOM 1817 N N . GLY A 1 229 ? 30.953 -3.686 3.143 1 96.12 229 GLY A N 1
ATOM 1818 C CA . GLY A 1 229 ? 31.828 -3.072 4.125 1 96.12 229 GLY A CA 1
ATOM 1819 C C . GLY A 1 229 ? 33.281 -3.127 3.738 1 96.12 229 GLY A C 1
ATOM 1820 O O . GLY A 1 229 ? 34.031 -2.158 3.936 1 96.12 229 GLY A O 1
ATOM 1821 N N . ALA A 1 230 ? 33.688 -4.242 3.146 1 96.12 230 ALA A N 1
ATOM 1822 C CA . ALA A 1 230 ? 35.062 -4.391 2.697 1 96.12 230 ALA A CA 1
ATOM 1823 C C . ALA A 1 230 ? 35.375 -3.424 1.563 1 96.12 230 ALA A C 1
ATOM 1825 O O . ALA A 1 230 ? 36.5 -2.883 1.492 1 96.12 230 ALA A O 1
ATOM 1826 N N . GLU A 1 231 ? 34.438 -3.215 0.735 1 96 231 GLU A N 1
ATOM 1827 C CA . GLU A 1 231 ? 34.625 -2.27 -0.36 1 96 231 GLU A CA 1
ATOM 1828 C C . GLU A 1 231 ? 34.719 -0.838 0.158 1 96 231 GLU A C 1
ATOM 1830 O O . GLU A 1 231 ? 35.531 -0.044 -0.344 1 96 231 GLU A O 1
ATOM 1835 N N . GLU A 1 232 ? 33.906 -0.478 1.059 1 95.81 232 GLU A N 1
ATOM 1836 C CA . GLU A 1 232 ? 33.969 0.852 1.657 1 95.81 232 GLU A CA 1
ATOM 1837 C C . GLU A 1 232 ? 35.281 1.064 2.389 1 95.81 232 GLU A C 1
ATOM 1839 O O . GLU A 1 232 ? 35.844 2.164 2.367 1 95.81 232 GLU A O 1
ATOM 1844 N N . TYR A 1 233 ? 35.781 0.042 3.031 1 95.06 233 TYR A N 1
ATOM 1845 C CA . TYR A 1 233 ? 37.062 0.116 3.723 1 95.06 233 TYR A CA 1
ATOM 1846 C C . TYR A 1 233 ? 38.219 0.307 2.732 1 95.06 233 TYR A C 1
ATOM 1848 O O . TYR A 1 233 ? 39.125 1.105 2.971 1 95.06 233 TYR A O 1
ATOM 1856 N N . LYS A 1 234 ? 38.188 -0.439 1.65 1 94.69 234 LYS A N 1
ATOM 1857 C CA . LYS A 1 234 ? 39.219 -0.29 0.617 1 94.69 234 LYS A CA 1
ATOM 1858 C C . LYS A 1 234 ? 39.219 1.135 0.071 1 94.69 234 LYS A C 1
ATOM 1860 O O . LYS A 1 234 ? 40.312 1.694 -0.17 1 94.69 234 LYS A O 1
ATOM 1865 N N . PHE A 1 235 ? 38.094 1.66 -0.104 1 94.19 235 PHE A N 1
ATOM 1866 C CA . PHE A 1 235 ? 38 3.029 -0.595 1 94.19 235 PHE A CA 1
ATOM 1867 C C . PHE A 1 235 ? 38.562 4.012 0.427 1 94.19 235 PHE A C 1
ATOM 1869 O O . PHE A 1 235 ? 39.188 4.996 0.061 1 94.19 235 PHE A O 1
ATOM 1876 N N . ALA A 1 236 ? 38.219 3.799 1.684 1 93.69 236 ALA A N 1
ATOM 1877 C CA . ALA A 1 236 ? 38.75 4.66 2.744 1 93.69 236 ALA A CA 1
ATOM 1878 C C . ALA A 1 236 ? 40.281 4.621 2.789 1 93.69 236 ALA A C 1
ATOM 1880 O O . ALA A 1 236 ? 40.906 5.648 3.008 1 93.69 236 ALA A O 1
ATOM 1881 N N . VAL A 1 237 ? 40.844 3.475 2.521 1 92.25 237 VAL A N 1
ATOM 1882 C CA . VAL A 1 237 ? 42.312 3.311 2.52 1 92.25 237 VAL A CA 1
ATOM 1883 C C . VAL A 1 237 ? 42.906 4.02 1.309 1 92.25 237 VAL A C 1
ATOM 1885 O O . VAL A 1 237 ? 43.906 4.73 1.431 1 92.25 237 VAL A O 1
ATOM 1888 N N . GLU A 1 238 ? 42.219 3.865 0.228 1 92.69 238 GLU A N 1
ATOM 1889 C CA . GLU A 1 238 ? 42.719 4.465 -1.007 1 92.69 238 GLU A CA 1
ATOM 1890 C C . GLU A 1 238 ? 42.656 5.988 -0.956 1 92.69 238 GLU A C 1
ATOM 1892 O O . GLU A 1 238 ? 43.5 6.684 -1.516 1 92.69 238 GLU A O 1
ATOM 1897 N N . SER A 1 239 ? 41.656 6.551 -0.409 1 91.75 239 SER A N 1
ATOM 1898 C CA . SER A 1 239 ? 41.438 7.996 -0.333 1 91.75 239 SER A CA 1
ATOM 1899 C C . SER A 1 239 ? 42.188 8.586 0.875 1 91.75 239 SER A C 1
ATOM 1901 O O . SER A 1 239 ? 42.062 9.789 1.134 1 91.75 239 SER A O 1
ATOM 1903 N N . ASN A 1 240 ? 42.781 7.848 1.712 1 87.5 240 ASN A N 1
ATOM 1904 C CA . ASN A 1 240 ? 43.562 8.258 2.883 1 87.5 240 ASN A CA 1
ATOM 1905 C C . ASN A 1 240 ? 42.656 8.875 3.953 1 87.5 240 ASN A C 1
ATOM 1907 O O . ASN A 1 240 ? 43.031 9.875 4.574 1 87.5 240 ASN A O 1
ATOM 1911 N N . ASN A 1 241 ? 41.531 8.453 4.008 1 88.62 241 ASN A N 1
ATOM 1912 C CA . ASN A 1 241 ? 40.594 8.852 5.059 1 88.62 241 ASN A CA 1
ATOM 1913 C C . ASN A 1 241 ? 40.562 7.852 6.211 1 88.62 241 ASN A C 1
ATOM 1915 O O . ASN A 1 241 ? 39.625 7.07 6.348 1 88.62 241 ASN A O 1
ATOM 1919 N N . MET A 1 242 ? 41.594 7.891 6.996 1 89.38 242 MET A N 1
ATOM 1920 C CA . MET A 1 242 ? 41.719 6.918 8.078 1 89.38 242 MET A CA 1
ATOM 1921 C C . MET A 1 242 ? 41.531 7.582 9.438 1 89.38 242 MET A C 1
ATOM 1923 O O . MET A 1 242 ? 42.031 8.688 9.664 1 89.38 242 MET A O 1
ATOM 1927 N N . ALA A 1 243 ? 40.688 7.141 10.273 1 81.5 243 ALA A N 1
ATOM 1928 C CA . ALA A 1 243 ? 40.469 7.633 11.633 1 81.5 243 ALA A CA 1
ATOM 1929 C C . ALA A 1 243 ? 41.594 7.18 12.555 1 81.5 243 ALA A C 1
ATOM 1931 O O . ALA A 1 243 ? 42.156 7.988 13.297 1 81.5 243 ALA A O 1
ATOM 1932 N N . GLU A 1 244 ? 41.875 5.852 12.656 1 83.69 244 GLU A N 1
ATOM 1933 C CA . GLU A 1 244 ? 42.938 5.23 13.43 1 83.69 244 GLU A CA 1
ATOM 1934 C C . GLU A 1 244 ? 43.719 4.23 12.578 1 83.69 244 GLU A C 1
ATOM 1936 O O . GLU A 1 244 ? 43.469 4.098 11.375 1 83.69 244 GLU A O 1
ATOM 1941 N N . ARG A 1 245 ? 44.594 3.666 13.398 1 80.31 245 ARG A N 1
ATOM 1942 C CA . ARG A 1 245 ? 45.375 2.631 12.719 1 80.31 245 ARG A CA 1
ATOM 1943 C C . ARG A 1 245 ? 44.469 1.483 12.273 1 80.31 245 ARG A C 1
ATOM 1945 O O . ARG A 1 245 ? 43.781 0.885 13.094 1 80.31 245 ARG A O 1
ATOM 1952 N N . ASN A 1 246 ? 44.125 1.251 11.055 1 87.81 246 ASN A N 1
ATOM 1953 C CA . ASN A 1 246 ? 43.406 0.143 10.453 1 87.81 246 ASN A CA 1
ATOM 1954 C C . ASN A 1 246 ? 41.906 0.387 10.484 1 87.81 246 ASN A C 1
ATOM 1956 O O . ASN A 1 246 ? 41.094 -0.555 10.391 1 87.81 246 ASN A O 1
ATOM 1960 N N . ILE A 1 247 ? 41.5 1.575 10.922 1 92.44 247 ILE A N 1
ATOM 1961 C CA . ILE A 1 247 ? 40.094 1.911 10.945 1 92.44 247 ILE A CA 1
ATOM 1962 C C . ILE A 1 247 ? 39.812 3.057 9.977 1 92.44 247 ILE A C 1
ATOM 1964 O O . ILE A 1 247 ? 40.406 4.141 10.102 1 92.44 247 ILE A O 1
ATOM 1968 N N . GLY A 1 248 ? 39.031 2.812 9.016 1 93 248 GLY A N 1
ATOM 1969 C CA . GLY A 1 248 ? 38.719 3.814 8.016 1 93 248 GLY A CA 1
ATOM 1970 C C . GLY A 1 248 ? 37.531 4.691 8.422 1 93 248 GLY A C 1
ATOM 1971 O O . GLY A 1 248 ? 36.812 4.371 9.375 1 93 248 GLY A O 1
ATOM 1972 N N . GLN A 1 249 ? 37.406 5.848 7.746 1 92.44 249 GLN A N 1
ATOM 1973 C CA . GLN A 1 249 ? 36.281 6.758 7.93 1 92.44 249 GLN A CA 1
ATOM 1974 C C . GLN A 1 249 ? 35.375 6.734 6.723 1 92.44 249 GLN A C 1
ATOM 1976 O O . GLN A 1 249 ? 35.812 6.613 5.582 1 92.44 249 GLN A O 1
ATOM 1981 N N . CYS A 1 250 ? 34.094 6.738 7.055 1 92 250 CYS A N 1
ATOM 1982 C CA . CYS A 1 250 ? 33.156 6.707 5.941 1 92 250 CYS A CA 1
ATOM 1983 C C . CYS A 1 250 ? 31.891 7.527 6.262 1 92 250 CYS A C 1
ATOM 1985 O O . CYS A 1 250 ? 31.578 7.754 7.43 1 92 250 CYS A O 1
ATOM 1987 N N . THR A 1 251 ? 31.266 8.086 5.227 1 93.56 251 THR A N 1
ATOM 1988 C CA . THR A 1 251 ? 29.984 8.773 5.328 1 93.56 251 THR A CA 1
ATOM 1989 C C . THR A 1 251 ? 28.844 7.832 4.996 1 93.56 251 THR A C 1
ATOM 1991 O O . THR A 1 251 ? 28.922 7.047 4.047 1 93.56 251 THR A O 1
ATOM 1994 N N . VAL A 1 252 ? 27.844 7.91 5.844 1 96.12 252 VAL A N 1
ATOM 1995 C CA . VAL A 1 252 ? 26.766 6.945 5.66 1 96.12 252 VAL A CA 1
ATOM 1996 C C . VAL A 1 252 ? 25.422 7.68 5.562 1 96.12 252 VAL A C 1
ATOM 1998 O O . VAL A 1 252 ? 25.312 8.836 5.977 1 96.12 252 VAL A O 1
ATOM 2001 N N . VAL A 1 253 ? 24.484 7.039 4.93 1 96.12 253 VAL A N 1
ATOM 2002 C CA . VAL A 1 253 ? 23.109 7.508 4.84 1 96.12 253 VAL A CA 1
ATOM 2003 C C . VAL A 1 253 ? 22.219 6.656 5.738 1 96.12 253 VAL A C 1
ATOM 2005 O O . VAL A 1 253 ? 22.297 5.426 5.727 1 96.12 253 VAL A O 1
ATOM 2008 N N . VAL A 1 254 ? 21.359 7.27 6.547 1 95.31 254 VAL A N 1
ATOM 2009 C CA . VAL A 1 254 ? 20.547 6.539 7.508 1 95.31 254 VAL A CA 1
ATOM 2010 C C . VAL A 1 254 ? 19.078 6.93 7.344 1 95.31 254 VAL A C 1
ATOM 2012 O O . VAL A 1 254 ? 18.766 8.062 6.965 1 95.31 254 VAL A O 1
ATOM 2015 N N . ASP A 1 255 ? 18.203 5.953 7.473 1 93.62 255 ASP A N 1
ATOM 2016 C CA . ASP A 1 255 ? 16.766 6.184 7.48 1 93.62 255 ASP A CA 1
ATOM 2017 C C . ASP A 1 255 ? 16.016 5.016 8.133 1 93.62 255 ASP A C 1
ATOM 2019 O O . ASP A 1 255 ? 16.562 3.918 8.25 1 93.62 255 ASP A O 1
ATOM 2023 N N . GLY A 1 256 ? 14.844 5.301 8.664 1 92.06 256 GLY A N 1
ATOM 2024 C CA . GLY A 1 256 ? 14 4.297 9.289 1 92.06 256 GLY A CA 1
ATOM 2025 C C . GLY A 1 256 ? 12.609 4.227 8.68 1 92.06 256 GLY A C 1
ATOM 2026 O O . GLY A 1 256 ? 12.18 5.16 7.992 1 92.06 256 GLY A O 1
ATOM 2027 N N . GLY A 1 257 ? 12.008 3.096 8.805 1 91 257 GLY A N 1
ATOM 2028 C CA . GLY A 1 257 ? 10.656 2.869 8.328 1 91 257 GLY A CA 1
ATOM 2029 C C . GLY A 1 257 ? 9.836 1.99 9.258 1 91 257 GLY A C 1
ATOM 2030 O O . GLY A 1 257 ? 10.383 1.338 10.148 1 91 257 GLY A O 1
ATOM 2031 N N . TRP A 1 258 ? 8.531 2.027 9.062 1 90.19 258 TRP A N 1
ATOM 2032 C CA . TRP A 1 258 ? 7.602 1.301 9.922 1 90.19 258 TRP A CA 1
ATOM 2033 C C . TRP A 1 258 ? 6.746 0.342 9.102 1 90.19 258 TRP A C 1
ATOM 2035 O O . TRP A 1 258 ? 6.652 0.475 7.875 1 90.19 258 TRP A O 1
ATOM 2045 N N . SER A 1 259 ? 6.113 -0.607 9.773 1 89.19 259 SER A N 1
ATOM 2046 C CA . SER A 1 259 ? 5.332 -1.646 9.109 1 89.19 259 SER A CA 1
ATOM 2047 C C . SER A 1 259 ? 3.955 -1.132 8.711 1 89.19 259 SER A C 1
ATOM 2049 O O . SER A 1 259 ? 3.322 -1.676 7.805 1 89.19 259 SER A O 1
ATOM 2051 N N . HIS A 1 260 ? 3.516 -0.196 9.445 1 86.75 260 HIS A N 1
ATOM 2052 C CA . HIS A 1 260 ? 2.189 0.337 9.156 1 86.75 260 HIS A CA 1
ATOM 2053 C C . HIS A 1 260 ? 2.246 1.833 8.867 1 86.75 260 HIS A C 1
ATOM 2055 O O . HIS A 1 260 ? 3.156 2.525 9.328 1 86.75 260 HIS A O 1
ATOM 2061 N N . ARG A 1 261 ? 1.306 2.254 8.062 1 80.44 261 ARG A N 1
ATOM 2062 C CA . ARG A 1 261 ? 1.23 3.678 7.754 1 80.44 261 ARG A CA 1
ATOM 2063 C C . ARG A 1 261 ? 0.646 4.461 8.93 1 80.44 261 ARG A C 1
ATOM 2065 O O . ARG A 1 261 ? -0.281 3.998 9.594 1 80.44 261 ARG A O 1
ATOM 2072 N N . SER A 1 262 ? 1.263 5.488 9.172 1 72.75 262 SER A N 1
ATOM 2073 C CA . SER A 1 262 ? 0.764 6.34 10.25 1 72.75 262 SER A CA 1
ATOM 2074 C C . SER A 1 262 ? -0.413 7.188 9.781 1 72.75 262 SER A C 1
ATOM 2076 O O . SER A 1 262 ? -0.489 7.562 8.609 1 72.75 262 SER A O 1
ATOM 2078 N N . TYR A 1 263 ? -1.449 7.191 10.555 1 66.38 263 TYR A N 1
ATOM 2079 C CA . TYR A 1 263 ? -2.582 8.07 10.273 1 66.38 263 TYR A CA 1
ATOM 2080 C C . TYR A 1 263 ? -2.641 9.219 11.273 1 66.38 263 TYR A C 1
ATOM 2082 O O . TYR A 1 263 ? -2.836 9 12.477 1 66.38 263 TYR A O 1
ATOM 2090 N N . GLY A 1 264 ? -2.43 10.336 10.75 1 63.53 264 GLY A N 1
ATOM 2091 C CA . GLY A 1 264 ? -2.537 11.5 11.609 1 63.53 264 GLY A CA 1
ATOM 2092 C C . GLY A 1 264 ? -1.477 11.547 12.695 1 63.53 264 GLY A C 1
ATOM 2093 O O . GLY A 1 264 ? -0.279 11.539 12.398 1 63.53 264 GLY A O 1
ATOM 2094 N N . HIS A 1 265 ? -1.994 11.414 13.82 1 67.81 265 HIS A N 1
ATOM 2095 C CA . HIS A 1 265 ? -1.118 11.578 14.977 1 67.81 265 HIS A CA 1
ATOM 2096 C C . HIS A 1 265 ? -0.899 10.25 15.695 1 67.81 265 HIS A C 1
ATOM 2098 O O . HIS A 1 265 ? -0.443 10.227 16.844 1 67.81 265 HIS A O 1
ATOM 2104 N N . ARG A 1 266 ? -1.219 9.211 14.914 1 67.06 266 ARG A N 1
ATOM 2105 C CA . ARG A 1 266 ? -1.072 7.898 15.531 1 67.06 266 ARG A CA 1
ATOM 2106 C C . ARG A 1 266 ? 0.225 7.23 15.094 1 67.06 266 ARG A C 1
ATOM 2108 O O . ARG A 1 266 ? 0.462 7.047 13.898 1 67.06 266 ARG A O 1
ATOM 2115 N N . TYR A 1 267 ? 1.184 7.09 16 1 77.25 267 TYR A N 1
ATOM 2116 C CA . TYR A 1 267 ? 2.441 6.395 15.742 1 77.25 267 TYR A CA 1
ATOM 2117 C C . TYR A 1 267 ? 2.504 5.074 16.5 1 77.25 267 TYR A C 1
ATOM 2119 O O . TYR A 1 267 ? 3.34 4.902 17.391 1 77.25 267 TYR A O 1
ATOM 2127 N N . THR A 1 268 ? 1.677 4.09 16.062 1 81.12 268 THR A N 1
ATOM 2128 C CA . THR A 1 268 ? 1.505 2.865 16.844 1 81.12 268 THR A CA 1
ATOM 2129 C C . THR A 1 268 ? 2.041 1.661 16.062 1 81.12 268 THR A C 1
ATOM 2131 O O . THR A 1 268 ? 1.629 0.526 16.312 1 81.12 268 THR A O 1
ATOM 2134 N N . SER A 1 269 ? 2.982 1.854 15.234 1 88.88 269 SER A N 1
ATOM 2135 C CA . SER A 1 269 ? 3.477 0.71 14.477 1 88.88 269 SER A CA 1
ATOM 2136 C C . SER A 1 269 ? 4.141 -0.312 15.391 1 88.88 269 SER A C 1
ATOM 2138 O O . SER A 1 269 ? 4.906 0.053 16.281 1 88.88 269 SER A O 1
ATOM 2140 N N . LYS A 1 270 ? 3.885 -1.57 15.242 1 91.5 270 LYS A N 1
ATOM 2141 C CA . LYS A 1 270 ? 4.395 -2.633 16.094 1 91.5 270 LYS A CA 1
ATOM 2142 C C . LYS A 1 270 ? 5.758 -3.125 15.617 1 91.5 270 LYS A C 1
ATOM 2144 O O . LYS A 1 270 ? 6.477 -3.803 16.359 1 91.5 270 LYS A O 1
ATOM 2149 N N . SER A 1 271 ? 6.09 -2.852 14.414 1 94.38 271 SER A N 1
ATOM 2150 C CA . SER A 1 271 ? 7.387 -3.258 13.875 1 94.38 271 SER A CA 1
ATOM 2151 C C . SER A 1 271 ? 8.055 -2.115 13.117 1 94.38 271 SER A C 1
ATOM 2153 O O . SER A 1 271 ? 7.371 -1.267 12.539 1 94.38 271 SER A O 1
ATOM 2155 N N . GLY A 1 272 ? 9.375 -2.031 13.172 1 94.81 272 GLY A N 1
ATOM 2156 C CA . GLY A 1 272 ? 10.148 -1.011 12.484 1 94.81 272 GLY A CA 1
ATOM 2157 C C . GLY A 1 272 ? 11.477 -1.527 11.953 1 94.81 272 GLY A C 1
ATOM 2158 O O . GLY A 1 272 ? 11.953 -2.582 12.375 1 94.81 272 GLY A O 1
ATOM 2159 N N . VAL A 1 273 ? 11.969 -0.891 10.906 1 97 273 VAL A N 1
ATOM 2160 C CA . VAL A 1 273 ? 13.242 -1.254 10.297 1 97 273 VAL A CA 1
ATOM 2161 C C . VAL A 1 273 ? 14.07 0.003 10.039 1 97 273 VAL A C 1
ATOM 2163 O O . VAL A 1 273 ? 13.516 1.086 9.836 1 97 273 VAL A O 1
ATOM 2166 N N . ALA A 1 274 ? 15.336 -0.064 10.172 1 96.88 274 ALA A N 1
ATOM 2167 C CA . ALA A 1 274 ? 16.25 1.02 9.828 1 96.88 274 ALA A CA 1
ATOM 2168 C C . ALA A 1 274 ? 17.484 0.487 9.102 1 96.88 274 ALA A C 1
ATOM 2170 O O . ALA A 1 274 ? 17.812 -0.696 9.211 1 96.88 274 ALA A O 1
ATOM 2171 N N . CYS A 1 275 ? 18.016 1.325 8.273 1 97.25 275 CYS A N 1
ATOM 2172 C CA . CYS A 1 275 ? 19.156 0.891 7.473 1 97.25 275 CYS A CA 1
ATOM 2173 C C . CYS A 1 275 ? 20.266 1.931 7.504 1 97.25 275 CYS A C 1
ATOM 2175 O O . CYS A 1 275 ? 20.016 3.105 7.781 1 97.25 275 CYS A O 1
ATOM 2177 N N . ILE A 1 276 ? 21.469 1.517 7.359 1 97.56 276 ILE A N 1
ATOM 2178 C CA . ILE A 1 276 ? 22.672 2.328 7.168 1 97.56 276 ILE A CA 1
ATOM 2179 C C . ILE A 1 276 ? 23.312 1.976 5.832 1 97.56 276 ILE A C 1
ATOM 2181 O O . ILE A 1 276 ? 23.656 0.813 5.586 1 97.56 276 ILE A O 1
ATOM 2185 N N . ILE A 1 277 ? 23.438 2.922 4.969 1 97.81 277 ILE A N 1
ATOM 2186 C CA . ILE A 1 277 ? 23.969 2.709 3.625 1 97.81 277 ILE A CA 1
ATOM 2187 C C . ILE A 1 277 ? 25.25 3.52 3.436 1 97.81 277 ILE A C 1
ATOM 2189 O O . ILE A 1 277 ? 25.312 4.68 3.846 1 97.81 277 ILE A O 1
ATOM 2193 N N . GLY A 1 278 ? 26.188 2.934 2.812 1 96.06 278 GLY A N 1
ATOM 2194 C CA . GLY A 1 278 ? 27.422 3.658 2.496 1 96.06 278 GLY A CA 1
ATOM 2195 C C . GLY A 1 278 ? 27.234 4.672 1.384 1 96.06 278 GLY A C 1
ATOM 2196 O O . GLY A 1 278 ? 26.531 4.41 0.403 1 96.06 278 GLY A O 1
ATOM 2197 N N . LYS A 1 279 ? 27.797 5.797 1.551 1 93.44 279 LYS A N 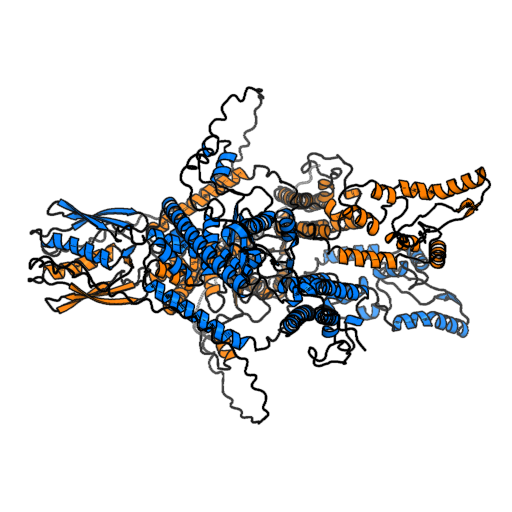1
ATOM 2198 C CA . LYS A 1 279 ? 27.625 6.863 0.566 1 93.44 279 LYS A CA 1
ATOM 2199 C C . LYS A 1 279 ? 28.344 6.52 -0.739 1 93.44 279 LYS A C 1
ATOM 2201 O O . LYS A 1 279 ? 27.828 6.789 -1.825 1 93.44 279 LYS A O 1
ATOM 2206 N N . HIS A 1 280 ? 29.5 5.867 -0.661 1 91.44 280 HIS A N 1
ATOM 2207 C CA . HIS A 1 280 ? 30.312 5.594 -1.844 1 91.44 280 HIS A CA 1
ATOM 2208 C C . HIS A 1 280 ? 29.766 4.398 -2.617 1 91.44 280 HIS A C 1
ATOM 2210 O O . HIS A 1 280 ? 29.531 4.484 -3.826 1 91.44 280 HIS A O 1
ATOM 2216 N N . THR A 1 281 ? 29.656 3.299 -1.933 1 92.88 281 THR A N 1
ATOM 2217 C CA . THR A 1 281 ? 29.203 2.08 -2.598 1 92.88 281 THR A CA 1
ATOM 2218 C C . THR A 1 281 ? 27.703 2.131 -2.869 1 92.88 281 THR A C 1
ATOM 2220 O O . THR A 1 281 ? 27.203 1.432 -3.754 1 92.88 281 THR A O 1
ATOM 2223 N N . LYS A 1 282 ? 26.938 2.9 -2.074 1 95.25 282 LYS A N 1
ATOM 2224 C CA . LYS A 1 282 ? 25.484 2.932 -2.109 1 95.25 282 LYS A CA 1
ATOM 2225 C C . LYS A 1 282 ? 24.891 1.555 -1.814 1 95.25 282 LYS A C 1
ATOM 2227 O O . LYS A 1 282 ? 23.891 1.159 -2.416 1 95.25 282 LYS A O 1
ATOM 2232 N N . GLN A 1 283 ? 25.625 0.821 -1.007 1 96.94 283 GLN A N 1
ATOM 2233 C CA . GLN A 1 283 ? 25.172 -0.495 -0.57 1 96.94 283 GLN A CA 1
ATOM 2234 C C . GLN A 1 283 ? 24.906 -0.517 0.934 1 96.94 283 GLN A C 1
ATOM 2236 O O . GLN A 1 283 ? 25.406 0.344 1.666 1 96.94 283 GLN A O 1
ATOM 2241 N N . LEU A 1 284 ? 24.172 -1.456 1.358 1 97.5 284 LEU A N 1
ATOM 2242 C CA . LEU A 1 284 ? 23.812 -1.588 2.764 1 97.5 284 LEU A CA 1
ATOM 2243 C C . LEU A 1 284 ? 25.016 -2.016 3.6 1 97.5 284 LEU A C 1
ATOM 2245 O O . LEU A 1 284 ? 25.75 -2.928 3.217 1 97.5 284 LEU A O 1
ATOM 2249 N N . LEU A 1 285 ? 25.203 -1.367 4.691 1 97.44 285 LEU A N 1
ATOM 2250 C CA . LEU A 1 285 ? 26.25 -1.727 5.637 1 97.44 285 LEU A CA 1
ATOM 2251 C C . LEU A 1 285 ? 25.656 -2.332 6.906 1 97.44 285 LEU A C 1
ATOM 2253 O O . LEU A 1 285 ? 26.359 -3.047 7.633 1 97.44 285 LEU A O 1
ATOM 2257 N N . PHE A 1 286 ? 24.422 -1.975 7.141 1 97.56 286 PHE A N 1
ATOM 2258 C CA . PHE A 1 286 ? 23.75 -2.471 8.336 1 97.56 286 PHE A CA 1
ATOM 2259 C C . PHE A 1 286 ? 22.234 -2.414 8.164 1 97.56 286 PHE A C 1
ATOM 2261 O O . PHE A 1 286 ? 21.719 -1.511 7.508 1 97.56 286 PHE A O 1
ATOM 2268 N N . ILE A 1 287 ? 21.547 -3.402 8.672 1 97.62 287 ILE A N 1
ATOM 2269 C CA . ILE A 1 287 ? 20.094 -3.443 8.719 1 97.62 287 ILE A CA 1
ATOM 2270 C C . ILE A 1 287 ? 19.641 -3.979 10.078 1 97.62 287 ILE A C 1
ATOM 2272 O O . ILE A 1 287 ? 20.234 -4.91 10.617 1 97.62 287 ILE A O 1
ATOM 2276 N N . GLY A 1 288 ? 18.688 -3.33 10.695 1 96.75 288 GLY A N 1
ATOM 2277 C CA . GLY A 1 288 ? 18.094 -3.785 11.938 1 96.75 288 GLY A CA 1
ATOM 2278 C C . GLY A 1 288 ? 16.578 -3.76 11.922 1 96.75 288 GLY A C 1
ATOM 2279 O O . GLY A 1 288 ? 15.977 -2.908 11.258 1 96.75 288 GLY A O 1
ATOM 2280 N N . VAL A 1 289 ? 16.016 -4.801 12.594 1 96.81 289 VAL A N 1
ATOM 2281 C CA . VAL A 1 289 ? 14.562 -4.887 12.703 1 96.81 289 VAL A CA 1
ATOM 2282 C C . VAL A 1 289 ? 14.148 -4.984 14.164 1 96.81 289 VAL A C 1
ATOM 2284 O O . VAL A 1 289 ? 14.789 -5.695 14.945 1 96.81 289 VAL A O 1
ATOM 2287 N N . ARG A 1 290 ? 13.18 -4.203 14.57 1 96.25 290 ARG A N 1
ATOM 2288 C CA . ARG A 1 290 ? 12.617 -4.238 15.914 1 96.25 290 ARG A CA 1
ATOM 2289 C C . ARG A 1 290 ? 11.133 -4.59 15.883 1 96.25 290 ARG A C 1
ATOM 2291 O O . ARG A 1 290 ? 10.398 -4.117 15.008 1 96.25 290 ARG A O 1
ATOM 2298 N N . ASN A 1 291 ? 10.711 -5.461 16.797 1 95.25 291 ASN A N 1
ATOM 2299 C CA . ASN A 1 291 ? 9.328 -5.898 16.922 1 95.25 291 ASN A CA 1
ATOM 2300 C C . ASN A 1 291 ? 8.812 -5.734 18.344 1 95.25 291 ASN A C 1
ATOM 2302 O O . ASN A 1 291 ? 9.5 -6.105 19.297 1 95.25 291 ASN A O 1
ATOM 2306 N N . LYS A 1 292 ? 7.594 -5.242 18.469 1 92 292 LYS A N 1
ATOM 2307 C CA . LYS A 1 292 ? 6.98 -5.043 19.781 1 92 292 LYS A CA 1
ATOM 2308 C C . LYS A 1 292 ? 5.961 -6.137 20.078 1 92 292 LYS A C 1
ATOM 2310 O O . LYS A 1 292 ? 5.5 -6.27 21.219 1 92 292 LYS A O 1
ATOM 2315 N N . TYR A 1 293 ? 5.676 -6.902 19.031 1 91.06 293 TYR A N 1
ATOM 2316 C CA . TYR A 1 293 ? 4.562 -7.828 19.172 1 91.06 293 TYR A CA 1
ATOM 2317 C C . TYR A 1 293 ? 4.988 -9.25 18.828 1 91.06 293 TYR A C 1
ATOM 2319 O O . TYR A 1 293 ? 5.84 -9.461 17.969 1 91.06 293 TYR A O 1
ATOM 2327 N N . CYS A 1 294 ? 4.516 -10.227 19.578 1 89.44 294 CYS A N 1
ATOM 2328 C CA . CYS A 1 294 ? 4.641 -11.656 19.328 1 89.44 294 CYS A CA 1
ATOM 2329 C C . CYS A 1 294 ? 3.318 -12.375 19.594 1 89.44 294 CYS A C 1
ATOM 2331 O O . CYS A 1 294 ? 2.748 -12.25 20.688 1 89.44 294 CYS A O 1
ATOM 2333 N N . SER A 1 295 ? 2.811 -13.078 18.625 1 89.38 295 SER A N 1
ATOM 2334 C CA . SER A 1 295 ? 1.501 -13.719 18.734 1 89.38 295 SER A CA 1
ATOM 2335 C C . SER A 1 295 ? 1.481 -14.766 19.844 1 89.38 295 SER A C 1
ATOM 2337 O O . SER A 1 295 ? 0.498 -14.875 20.578 1 89.38 295 SER A O 1
ATOM 2339 N N . VAL A 1 296 ? 2.531 -15.531 20.047 1 89.19 296 VAL A N 1
ATOM 2340 C CA . VAL A 1 296 ? 2.592 -16.578 21.047 1 89.19 296 VAL A CA 1
ATOM 2341 C C . VAL A 1 296 ? 2.59 -15.961 22.453 1 89.19 296 VAL A C 1
ATOM 2343 O O . VAL A 1 296 ? 1.861 -16.422 23.328 1 89.19 296 VAL A O 1
ATOM 2346 N N . CYS A 1 297 ? 3.352 -14.898 22.578 1 88.5 297 CYS A N 1
ATOM 2347 C CA . CYS A 1 297 ? 3.422 -14.211 23.859 1 88.5 297 CYS A CA 1
ATOM 2348 C C . CYS A 1 297 ? 2.086 -13.562 24.203 1 88.5 297 CYS A C 1
ATOM 2350 O O . CYS A 1 297 ? 1.641 -13.625 25.344 1 88.5 297 CYS A O 1
ATOM 2352 N N . ALA A 1 298 ? 1.458 -12.961 23.219 1 87.75 298 ALA A N 1
ATOM 2353 C CA . ALA A 1 298 ? 0.198 -12.258 23.438 1 87.75 298 ALA A CA 1
ATOM 2354 C C . ALA A 1 298 ? -0.91 -13.219 23.844 1 87.75 298 ALA A C 1
ATOM 2356 O O . ALA A 1 298 ? -1.722 -12.914 24.719 1 87.75 298 ALA A O 1
ATOM 2357 N N . ILE A 1 299 ? -0.978 -14.352 23.203 1 88.12 299 ILE A N 1
ATOM 2358 C CA . ILE A 1 299 ? -2.002 -15.352 23.5 1 88.12 299 ILE A CA 1
ATOM 2359 C C . ILE A 1 299 ? -1.82 -15.867 24.922 1 88.12 299 ILE A C 1
ATOM 2361 O O . ILE A 1 299 ? -2.793 -16 25.672 1 88.12 299 ILE A O 1
ATOM 2365 N N . SER A 1 300 ? -0.629 -16.172 25.25 1 88.25 300 SER A N 1
ATOM 2366 C CA . SER A 1 300 ? -0.344 -16.672 26.594 1 88.25 300 SER A CA 1
ATOM 2367 C C . SER A 1 300 ? -0.671 -15.617 27.656 1 88.25 300 SER A C 1
ATOM 2369 O O . SER A 1 300 ? -1.162 -15.945 28.734 1 88.25 300 SER A O 1
ATOM 2371 N N . GLU A 1 301 ? -0.321 -14.367 27.359 1 86.56 301 GLU A N 1
ATOM 2372 C CA . GLU A 1 301 ? -0.627 -13.273 28.281 1 86.56 301 GLU A CA 1
ATOM 2373 C C . GLU A 1 301 ? -2.133 -13.117 28.469 1 86.56 301 GLU A C 1
ATOM 2375 O O . GLU A 1 301 ? -2.602 -12.867 29.578 1 86.56 301 GLU A O 1
ATOM 2380 N N . ARG A 1 302 ? -2.85 -13.258 27.422 1 84.69 302 ARG A N 1
ATOM 2381 C CA . ARG A 1 302 ? -4.301 -13.125 27.484 1 84.69 302 ARG A CA 1
ATOM 2382 C C . ARG A 1 302 ? -4.926 -14.258 28.281 1 84.69 302 ARG A C 1
ATOM 2384 O O . ARG A 1 302 ? -5.887 -14.039 29.031 1 84.69 302 ARG A O 1
ATOM 2391 N N . LYS A 1 303 ? -4.359 -15.445 28.078 1 86.12 303 LYS A N 1
ATOM 2392 C CA . LYS A 1 303 ? -4.875 -16.609 28.781 1 86.12 303 LYS A CA 1
ATOM 2393 C C . LYS A 1 303 ? -4.336 -16.672 30.203 1 86.12 303 LYS A C 1
ATOM 2395 O O . LYS A 1 303 ? -4.859 -17.406 31.047 1 86.12 303 LYS A O 1
ATOM 2400 N N . GLY A 1 304 ? -3.408 -15.875 30.547 1 83.5 304 GLY A N 1
ATOM 2401 C CA . GLY A 1 304 ? -2.785 -15.891 31.875 1 83.5 304 GLY A CA 1
ATOM 2402 C C . GLY A 1 304 ? -1.918 -17.109 32.125 1 83.5 304 GLY A C 1
ATOM 2403 O O . GLY A 1 304 ? -1.802 -17.578 33.25 1 83.5 304 GLY A O 1
ATOM 2404 N N . GLU A 1 305 ? -1.519 -17.766 31 1 87.44 305 GLU A N 1
ATOM 2405 C CA . GLU A 1 305 ? -0.685 -18.969 31.078 1 87.44 305 GLU A CA 1
ATOM 2406 C C . GLU A 1 305 ? 0.789 -18.625 30.875 1 87.44 305 GLU A C 1
ATOM 2408 O O . GLU A 1 305 ? 1.12 -17.516 30.422 1 87.44 305 GLU A O 1
ATOM 2413 N N . GLU A 1 306 ? 1.59 -19.391 31.406 1 85.69 306 GLU A N 1
ATOM 2414 C CA . GLU A 1 306 ? 3.02 -19.234 31.156 1 85.69 306 GLU A CA 1
ATOM 2415 C C . GLU A 1 306 ? 3.346 -19.406 29.672 1 85.69 306 GLU A C 1
ATOM 2417 O O . GLU A 1 306 ? 2.76 -20.25 29 1 85.69 306 GLU A O 1
ATOM 2422 N N . VAL A 1 307 ? 4.141 -18.609 29.219 1 85.81 307 VAL A N 1
ATOM 2423 C CA . VAL A 1 307 ? 4.496 -18.578 27.797 1 85.81 307 VAL A CA 1
ATOM 2424 C C . VAL A 1 307 ? 5.242 -19.875 27.438 1 85.81 307 VAL A C 1
ATOM 2426 O O . VAL A 1 307 ? 6.191 -20.266 28.125 1 85.81 307 VAL A O 1
ATOM 2429 N N . ARG A 1 308 ? 4.77 -20.562 26.578 1 85.25 308 ARG A N 1
ATOM 2430 C CA . ARG A 1 308 ? 5.418 -21.766 26.062 1 85.25 308 ARG A CA 1
ATOM 2431 C C . ARG A 1 308 ? 6.777 -21.438 25.453 1 85.25 308 ARG A C 1
ATOM 2433 O O . ARG A 1 308 ? 7.008 -20.312 25 1 85.25 308 ARG A O 1
ATOM 2440 N N . ARG A 1 309 ? 7.648 -22.375 25.406 1 87 309 ARG A N 1
ATOM 2441 C CA . ARG A 1 309 ? 8.961 -22.203 24.797 1 87 309 ARG A CA 1
ATOM 2442 C C . ARG A 1 309 ? 8.836 -22.016 23.281 1 87 309 ARG A C 1
ATOM 2444 O O . ARG A 1 309 ? 8.188 -22.828 22.609 1 87 309 ARG A O 1
ATOM 2451 N N . HIS A 1 310 ? 9.273 -20.875 22.703 1 86.5 310 HIS A N 1
ATOM 2452 C CA . HIS A 1 310 ? 9.219 -20.578 21.281 1 86.5 310 HIS A CA 1
ATOM 2453 C C . HIS A 1 310 ? 10.328 -19.594 20.891 1 86.5 310 HIS A C 1
ATOM 2455 O O . HIS A 1 310 ? 11 -19.031 21.75 1 86.5 310 HIS A O 1
ATOM 2461 N N . LYS A 1 311 ? 10.633 -19.625 19.672 1 86.88 311 LYS A N 1
ATOM 2462 C CA . LYS A 1 311 ? 11.531 -18.578 19.188 1 86.88 311 LYS A CA 1
ATOM 2463 C C . LYS A 1 311 ? 10.82 -17.234 19.094 1 86.88 311 LYS A C 1
ATOM 2465 O O . LYS A 1 311 ? 10.031 -17 18.172 1 86.88 311 LYS A O 1
ATOM 2470 N N . CYS A 1 312 ? 11.055 -16.359 20.062 1 88.88 312 CYS A N 1
ATOM 2471 C CA . CYS A 1 312 ? 10.359 -15.078 20.141 1 88.88 312 CYS A CA 1
ATOM 2472 C C . CYS A 1 312 ? 11.07 -14.008 19.328 1 88.88 312 CYS A C 1
ATOM 2474 O O . CYS A 1 312 ? 12.305 -13.906 19.375 1 88.88 312 CYS A O 1
ATOM 2476 N N . PHE A 1 313 ? 10.398 -13.305 18.594 1 89.81 313 PHE A N 1
ATOM 2477 C CA . PHE A 1 313 ? 10.969 -12.25 17.766 1 89.81 313 PHE A CA 1
ATOM 2478 C C . PHE A 1 313 ? 10.617 -10.875 18.312 1 89.81 313 PHE A C 1
ATOM 2480 O O . PHE A 1 313 ? 10.859 -9.859 17.672 1 89.81 313 PHE A O 1
ATOM 2487 N N . LYS A 1 314 ? 10.023 -10.828 19.516 1 91.69 314 LYS A N 1
ATOM 2488 C CA . LYS A 1 314 ? 9.797 -9.57 20.219 1 91.69 314 LYS A CA 1
ATOM 2489 C C . LYS A 1 314 ? 11.086 -9.047 20.859 1 91.69 314 LYS A C 1
ATOM 2491 O O . LYS A 1 314 ? 11.617 -9.648 21.781 1 91.69 314 LYS A O 1
ATOM 2496 N N . ASN A 1 315 ? 11.648 -7.898 20.312 1 92.44 315 ASN A N 1
ATOM 2497 C CA . ASN A 1 315 ? 12.93 -7.402 20.812 1 92.44 315 ASN A CA 1
ATOM 2498 C C . ASN A 1 315 ? 12.852 -5.926 21.188 1 92.44 315 ASN A C 1
ATOM 2500 O O . ASN A 1 315 ? 13.883 -5.27 21.359 1 92.44 315 ASN A O 1
ATOM 2504 N N . TRP A 1 316 ? 11.648 -5.375 21.219 1 93.25 316 TRP A N 1
ATOM 2505 C CA . TRP A 1 316 ? 11.5 -3.959 21.531 1 93.25 316 TRP A CA 1
ATOM 2506 C C . TRP A 1 316 ? 10.328 -3.73 22.484 1 93.25 316 TRP A C 1
ATOM 2508 O O . TRP A 1 316 ? 9.25 -4.305 22.297 1 93.25 316 TRP A O 1
ATOM 2518 N N . SER A 1 317 ? 10.445 -2.906 23.438 1 90.12 317 SER A N 1
ATOM 2519 C CA . SER A 1 317 ? 9.391 -2.609 24.406 1 90.12 317 SER A CA 1
ATOM 2520 C C . SER A 1 317 ? 9.148 -1.107 24.516 1 90.12 317 SER A C 1
ATOM 2522 O O . SER A 1 317 ? 8.18 -0.674 25.141 1 90.12 317 SER A O 1
ATOM 2524 N N . GLY A 1 318 ? 9.906 -0.252 23.859 1 88.44 318 GLY A N 1
ATOM 2525 C CA . GLY A 1 318 ? 9.758 1.192 23.953 1 88.44 318 GLY A CA 1
ATOM 2526 C C . GLY A 1 318 ? 8.766 1.752 22.953 1 88.44 318 GLY A C 1
ATOM 2527 O O . GLY A 1 318 ? 7.891 1.033 22.469 1 88.44 318 GLY A O 1
ATOM 2528 N N . SER A 1 319 ? 8.859 3.045 22.766 1 87.44 319 SER A N 1
ATOM 2529 C CA . SER A 1 319 ? 7.957 3.711 21.844 1 87.44 319 SER A CA 1
ATOM 2530 C C . SER A 1 319 ? 8.305 3.369 20.391 1 87.44 319 SER A C 1
ATOM 2532 O O . SER A 1 319 ? 9.453 3.053 20.078 1 87.44 319 SER A O 1
ATOM 2534 N N . SER A 1 320 ? 7.379 3.379 19.5 1 87.25 320 SER A N 1
ATOM 2535 C CA . SER A 1 320 ? 7.547 2.99 18.109 1 87.25 320 SER A CA 1
ATOM 2536 C C . SER A 1 320 ? 8.523 3.914 17.391 1 87.25 320 SER A C 1
ATOM 2538 O O . SER A 1 320 ? 9.391 3.455 16.641 1 87.25 320 SER A O 1
ATOM 2540 N N . PRO A 1 321 ? 8.469 5.195 17.594 1 85.12 321 PRO A N 1
ATOM 2541 C CA . PRO A 1 321 ? 9.406 6.059 16.859 1 85.12 321 PRO A CA 1
ATOM 2542 C C . PRO A 1 321 ? 10.852 5.895 17.344 1 85.12 321 PRO A C 1
ATOM 2544 O O . PRO A 1 321 ? 11.789 6.234 16.609 1 85.12 321 PRO A O 1
ATOM 2547 N N . ALA A 1 322 ? 11.07 5.43 18.531 1 89.69 322 ALA A N 1
ATOM 2548 C CA . ALA A 1 322 ? 12.406 5.27 19.109 1 89.69 322 ALA A CA 1
ATOM 2549 C C . ALA A 1 322 ? 13.125 4.082 18.484 1 89.69 322 ALA A C 1
ATOM 2551 O O . ALA A 1 322 ? 14.344 3.936 18.641 1 89.69 322 ALA A O 1
ATOM 2552 N N . MET A 1 323 ? 12.414 3.266 17.781 1 91.88 323 MET A N 1
ATOM 2553 C CA . MET A 1 323 ? 13.016 2.092 17.156 1 91.88 323 MET A CA 1
ATOM 2554 C C . MET A 1 323 ? 14.102 2.498 16.172 1 91.88 323 MET A C 1
ATOM 2556 O O . MET A 1 323 ? 15.164 1.867 16.109 1 91.88 323 MET A O 1
ATOM 2560 N N . GLU A 1 324 ? 13.797 3.525 15.375 1 92 324 GLU A N 1
ATOM 2561 C CA . GLU A 1 324 ? 14.734 3.99 14.359 1 92 324 GLU A CA 1
ATOM 2562 C C . GLU A 1 324 ? 16.078 4.379 14.977 1 92 324 GLU A C 1
ATOM 2564 O O . GLU A 1 324 ? 17.125 3.916 14.531 1 92 324 GLU A O 1
ATOM 2569 N N . ALA A 1 325 ? 16.031 5.184 16.047 1 92.75 325 ALA A N 1
ATOM 2570 C CA . ALA A 1 325 ? 17.25 5.66 16.688 1 92.75 325 ALA A CA 1
ATOM 2571 C C . ALA A 1 325 ? 18.016 4.512 17.328 1 92.75 325 ALA A C 1
ATOM 2573 O O . ALA A 1 325 ? 19.25 4.453 17.234 1 92.75 325 ALA A O 1
ATOM 2574 N N . ASP A 1 326 ? 17.297 3.645 17.906 1 93.88 326 ASP A N 1
ATOM 2575 C CA . ASP A 1 326 ? 17.938 2.52 18.578 1 93.88 326 ASP A CA 1
ATOM 2576 C C . ASP A 1 326 ? 18.688 1.644 17.578 1 93.88 326 ASP A C 1
ATOM 2578 O O . ASP A 1 326 ? 19.812 1.196 17.859 1 93.88 326 ASP A O 1
ATOM 2582 N N . ILE A 1 327 ? 18.094 1.374 16.484 1 96.06 327 ILE A N 1
ATOM 2583 C CA . ILE A 1 327 ? 18.703 0.518 15.469 1 96.06 327 ILE A CA 1
ATOM 2584 C C . ILE A 1 327 ? 19.953 1.2 14.898 1 96.06 327 ILE A C 1
ATOM 2586 O O . ILE A 1 327 ? 20.984 0.558 14.703 1 96.06 327 ILE A O 1
ATOM 2590 N N . ILE A 1 328 ? 19.828 2.436 14.586 1 95.12 328 ILE A N 1
ATOM 2591 C CA . ILE A 1 328 ? 20.938 3.172 13.992 1 95.12 328 ILE A CA 1
ATOM 2592 C C . ILE A 1 328 ? 22.094 3.223 14.984 1 95.12 328 ILE A C 1
ATOM 2594 O O . ILE A 1 328 ? 23.266 3.051 14.594 1 95.12 328 ILE A O 1
ATOM 2598 N N . VAL A 1 329 ? 21.812 3.482 16.266 1 94.75 329 VAL A N 1
ATOM 2599 C CA . VAL A 1 329 ? 22.844 3.514 17.281 1 94.75 329 VAL A CA 1
ATOM 2600 C C . VAL A 1 329 ? 23.547 2.16 17.344 1 94.75 329 VAL A C 1
ATOM 2602 O O . VAL A 1 329 ? 24.781 2.096 17.438 1 94.75 329 VAL A O 1
ATOM 2605 N N . GLU A 1 330 ? 22.797 1.102 17.266 1 95.25 330 GLU A N 1
ATOM 2606 C CA . GLU A 1 330 ? 23.391 -0.237 17.25 1 95.25 330 GLU A CA 1
ATOM 2607 C C . GLU A 1 330 ? 24.328 -0.417 16.078 1 95.25 330 GLU A C 1
ATOM 2609 O O . GLU A 1 330 ? 25.422 -0.99 16.219 1 95.25 330 GLU A O 1
ATOM 2614 N N . GLY A 1 331 ? 23.922 0.052 14.922 1 95.69 331 GLY A N 1
ATOM 2615 C CA . GLY A 1 331 ? 24.766 -0.036 13.742 1 95.69 331 GLY A CA 1
ATOM 2616 C C . GLY A 1 331 ? 26.062 0.745 13.875 1 95.69 331 GLY A C 1
ATOM 2617 O O . GLY A 1 331 ? 27.109 0.296 13.414 1 95.69 331 GLY A O 1
ATOM 2618 N N . PHE A 1 332 ? 26.031 1.879 14.484 1 95 332 PHE A N 1
ATOM 2619 C CA . PHE A 1 332 ? 27.219 2.707 14.68 1 95 332 PHE A CA 1
ATOM 2620 C C . PHE A 1 332 ? 28.172 2.064 15.68 1 95 332 PHE A C 1
ATOM 2622 O O . PHE A 1 332 ? 29.391 2.119 15.508 1 95 332 PHE A O 1
ATOM 2629 N N . ILE A 1 333 ? 27.594 1.415 16.703 1 94.06 333 ILE A N 1
ATOM 2630 C CA . ILE A 1 333 ? 28.406 0.778 17.734 1 94.06 333 ILE A CA 1
ATOM 2631 C C . ILE A 1 333 ? 29.172 -0.403 17.141 1 94.06 333 ILE A C 1
ATOM 2633 O O . ILE A 1 333 ? 30.344 -0.609 17.438 1 94.06 333 ILE A O 1
ATOM 2637 N N . HIS A 1 334 ? 28.531 -1.128 16.219 1 94.12 334 HIS A N 1
ATOM 2638 C CA . HIS A 1 334 ? 29.125 -2.348 15.68 1 94.12 334 HIS A CA 1
ATOM 2639 C C . HIS A 1 334 ? 29.859 -2.072 14.375 1 94.12 334 HIS A C 1
ATOM 2641 O O . HIS A 1 334 ? 30.328 -3.002 13.711 1 94.12 334 HIS A O 1
ATOM 2647 N N . SER A 1 335 ? 29.969 -0.852 14.008 1 94 335 SER A N 1
ATOM 2648 C CA . SER A 1 335 ? 30.578 -0.518 12.727 1 94 335 SER A CA 1
ATOM 2649 C C . SER A 1 335 ? 32.031 -0.928 12.688 1 94 335 SER A C 1
ATOM 2651 O O . SER A 1 335 ? 32.531 -1.423 11.672 1 94 335 SER A O 1
ATOM 2653 N N . GLN A 1 336 ? 32.719 -0.78 13.812 1 91.56 336 GLN A N 1
ATOM 2654 C CA . GLN A 1 336 ? 34.156 -1.101 13.867 1 91.56 336 GLN A CA 1
ATOM 2655 C C . GLN A 1 336 ? 34.375 -2.609 13.859 1 91.56 336 GLN A C 1
ATOM 2657 O O . GLN A 1 336 ? 35.25 -3.109 13.141 1 91.56 336 GLN A O 1
ATOM 2662 N N . SER A 1 337 ? 33.594 -3.33 14.594 1 91.81 337 SER A N 1
ATOM 2663 C CA . SER A 1 337 ? 33.75 -4.781 14.68 1 91.81 337 SER A CA 1
ATOM 2664 C C . SER A 1 337 ? 33.312 -5.461 13.391 1 91.81 337 SER A C 1
ATOM 2666 O O . SER A 1 337 ? 33.875 -6.469 12.984 1 91.81 337 SER A O 1
ATOM 2668 N N . MET A 1 338 ? 32.375 -4.926 12.703 1 93.38 338 MET A N 1
ATOM 2669 C CA . MET A 1 338 ? 31.812 -5.578 11.516 1 93.38 338 MET A CA 1
ATOM 2670 C C . MET A 1 338 ? 32.625 -5.242 10.273 1 93.38 338 MET A C 1
ATOM 2672 O O . MET A 1 338 ? 32.875 -6.105 9.438 1 93.38 338 MET A O 1
ATOM 2676 N N . HIS A 1 339 ? 33.031 -3.934 10.141 1 94.88 339 HIS A N 1
ATOM 2677 C CA . HIS A 1 339 ? 33.594 -3.49 8.867 1 94.88 339 HIS A CA 1
ATOM 2678 C C . HIS A 1 339 ? 34.938 -2.822 9.07 1 94.88 339 HIS A C 1
ATOM 2680 O O . HIS A 1 339 ? 35.594 -2.438 8.102 1 94.88 339 HIS A O 1
ATOM 2686 N N . ASN A 1 340 ? 35.406 -2.596 10.266 1 93.88 340 ASN A N 1
ATOM 2687 C CA . ASN A 1 340 ? 36.625 -1.817 10.555 1 93.88 340 ASN A CA 1
ATOM 2688 C C . ASN A 1 340 ? 36.5 -0.385 10.039 1 93.88 340 ASN A C 1
ATOM 2690 O O . ASN A 1 340 ? 37.406 0.146 9.43 1 93.88 340 ASN A O 1
ATOM 2694 N N . LEU A 1 341 ? 35.312 0.144 10.203 1 94.38 341 LEU A N 1
ATOM 2695 C CA . LEU A 1 341 ? 35 1.499 9.758 1 94.38 341 LEU A CA 1
ATOM 2696 C C . LEU A 1 341 ? 34.375 2.314 10.891 1 94.38 341 LEU A C 1
ATOM 2698 O O . LEU A 1 341 ? 33.688 1.765 11.75 1 94.38 341 LEU A O 1
ATOM 2702 N N . GLN A 1 342 ? 34.625 3.588 10.898 1 93.75 342 GLN A N 1
ATOM 2703 C CA . GLN A 1 342 ? 33.938 4.547 11.734 1 93.75 342 GLN A CA 1
ATOM 2704 C C . GLN A 1 342 ? 33.094 5.496 10.883 1 93.75 342 GLN A C 1
ATOM 2706 O O . GLN A 1 342 ? 33.562 6.023 9.875 1 93.75 342 GLN A O 1
ATOM 2711 N N . TYR A 1 343 ? 31.891 5.582 11.234 1 94.69 343 TYR A N 1
ATOM 2712 C CA . TYR A 1 343 ? 31.016 6.504 10.531 1 94.69 343 TYR A CA 1
ATOM 2713 C C . TYR A 1 343 ? 31.172 7.926 11.062 1 94.69 343 TYR A C 1
ATOM 2715 O O . TYR A 1 343 ? 30.609 8.273 12.102 1 94.69 343 TYR A O 1
ATOM 2723 N N . THR A 1 344 ? 31.828 8.766 10.383 1 91 344 THR A N 1
ATOM 2724 C CA . THR A 1 344 ? 32.156 10.094 10.875 1 91 344 THR A CA 1
ATOM 2725 C C . THR A 1 344 ? 31.125 11.117 10.43 1 91 344 THR A C 1
ATOM 2727 O O . THR A 1 344 ? 31.031 12.211 11 1 91 344 THR A O 1
ATOM 2730 N N . ALA A 1 345 ? 30.422 10.781 9.398 1 91.44 345 ALA A N 1
ATOM 2731 C CA . ALA A 1 345 ? 29.344 11.648 8.93 1 91.44 345 ALA A CA 1
ATOM 2732 C C . ALA A 1 345 ? 28.125 10.828 8.508 1 91.44 345 ALA A C 1
ATOM 2734 O O . ALA A 1 345 ? 28.266 9.727 7.973 1 91.44 345 ALA A O 1
ATOM 2735 N N . PHE A 1 346 ? 27.016 11.344 8.875 1 92.75 346 PHE A N 1
ATOM 2736 C CA . PHE A 1 346 ? 25.828 10.617 8.43 1 92.75 346 PHE A CA 1
ATOM 2737 C C . PHE A 1 346 ? 24.781 11.578 7.875 1 92.75 346 PHE A C 1
ATOM 2739 O O . PHE A 1 346 ? 24.641 12.703 8.359 1 92.75 346 PHE A O 1
ATOM 2746 N N . ILE A 1 347 ? 24.188 11.172 6.844 1 93.12 347 ILE A N 1
ATOM 2747 C CA . ILE A 1 347 ? 23.141 11.922 6.148 1 93.12 347 ILE A CA 1
ATOM 2748 C C . ILE A 1 347 ? 21.766 11.43 6.59 1 93.12 347 ILE A C 1
ATOM 2750 O O . ILE A 1 347 ? 21.484 10.234 6.535 1 93.12 347 ILE A O 1
ATOM 2754 N N . ALA A 1 348 ? 20.969 12.219 7.145 1 89.31 348 ALA A N 1
ATOM 2755 C CA . ALA A 1 348 ? 19.641 11.859 7.617 1 89.31 348 ALA A CA 1
ATOM 2756 C C . ALA A 1 348 ? 18.625 12.961 7.309 1 89.31 348 ALA A C 1
ATOM 2758 O O . ALA A 1 348 ? 18.984 13.992 6.746 1 89.31 348 ALA A O 1
ATOM 2759 N N . ASP A 1 349 ? 17.469 12.5 7.668 1 83.69 349 ASP A N 1
ATOM 2760 C CA . ASP A 1 349 ? 16.438 13.508 7.531 1 83.69 349 ASP A CA 1
ATOM 2761 C C . ASP A 1 349 ? 16.5 14.523 8.672 1 83.69 349 ASP A C 1
ATOM 2763 O O . ASP A 1 349 ? 17.375 14.438 9.531 1 83.69 349 ASP A O 1
ATOM 2767 N N . GLY A 1 350 ? 15.969 15.609 8.758 1 68 350 GLY A N 1
ATOM 2768 C CA . GLY A 1 350 ? 16.047 16.75 9.641 1 68 350 GLY A CA 1
ATOM 2769 C C . GLY A 1 350 ? 15.695 16.422 11.078 1 68 350 GLY A C 1
ATOM 2770 O O . GLY A 1 350 ? 15.734 17.297 11.953 1 68 350 GLY A O 1
ATOM 2771 N N . ASP A 1 351 ? 15.508 15.031 11.328 1 73.06 351 ASP A N 1
ATOM 2772 C CA . ASP A 1 351 ? 15.125 14.672 12.695 1 73.06 351 ASP A CA 1
ATOM 2773 C C . ASP A 1 351 ? 16.328 14.695 13.625 1 73.06 351 ASP A C 1
ATOM 2775 O O . ASP A 1 351 ? 17.406 14.219 13.273 1 73.06 351 ASP A O 1
ATOM 2779 N N . SER A 1 352 ? 16.234 15.336 14.766 1 76.56 352 SER A N 1
ATOM 2780 C CA . SER A 1 352 ? 17.344 15.531 15.695 1 76.56 352 SER A CA 1
ATOM 2781 C C . SER A 1 352 ? 17.453 14.391 16.688 1 76.56 352 SER A C 1
ATOM 2783 O O . SER A 1 352 ? 18.469 14.234 17.375 1 76.56 352 SER A O 1
ATOM 2785 N N . SER A 1 353 ? 16.438 13.547 16.703 1 81.94 353 SER A N 1
ATOM 2786 C CA . SER A 1 353 ? 16.438 12.492 17.703 1 81.94 353 SER A CA 1
ATOM 2787 C C . SER A 1 353 ? 17.547 11.484 17.453 1 81.94 353 SER A C 1
ATOM 2789 O O . SER A 1 353 ? 18.219 11.047 18.391 1 81.94 353 SER A O 1
ATOM 2791 N N . VAL A 1 354 ? 17.812 11.156 16.281 1 87 354 VAL A N 1
ATOM 2792 C CA . VAL A 1 354 ? 18.828 10.172 15.938 1 87 354 VAL A CA 1
ATOM 2793 C C . VAL A 1 354 ? 20.219 10.711 16.297 1 87 354 VAL A C 1
ATOM 2795 O O . VAL A 1 354 ? 21.031 10 16.875 1 87 354 VAL A O 1
ATOM 2798 N N . HIS A 1 355 ? 20.422 11.945 16 1 86.19 355 HIS A N 1
ATOM 2799 C CA . HIS A 1 355 ? 21.703 12.562 16.266 1 86.19 355 HIS A CA 1
ATOM 2800 C C . HIS A 1 355 ? 22 12.617 17.766 1 86.19 355 HIS A C 1
ATOM 2802 O O . HIS A 1 355 ? 23.109 12.328 18.188 1 86.19 355 HIS A O 1
ATOM 2808 N N . SER A 1 356 ? 21 12.977 18.531 1 87 356 SER A N 1
ATOM 2809 C CA . SER A 1 356 ? 21.156 13.062 19.984 1 87 356 SER A CA 1
ATOM 2810 C C . SER A 1 356 ? 21.484 11.695 20.578 1 87 356 SER A C 1
ATOM 2812 O O . SER A 1 356 ? 22.328 11.594 21.484 1 87 356 SER A O 1
ATOM 2814 N N . LYS A 1 357 ? 20.891 10.672 20.094 1 89.75 357 LYS A N 1
ATOM 2815 C CA . LYS A 1 357 ? 21.141 9.328 20.609 1 89.75 357 LYS A CA 1
ATOM 2816 C C . LYS A 1 357 ? 22.516 8.812 20.188 1 89.75 357 LYS A C 1
ATOM 2818 O O . LYS A 1 357 ? 23.156 8.078 20.938 1 89.75 357 LYS A O 1
ATOM 2823 N N . ILE A 1 358 ? 22.922 9.164 19.047 1 89.94 358 ILE A N 1
ATOM 2824 C CA . ILE A 1 358 ? 24.25 8.781 18.578 1 89.94 358 ILE A CA 1
ATOM 2825 C C . ILE A 1 358 ? 25.312 9.422 19.469 1 89.94 358 ILE A C 1
ATOM 2827 O O . ILE A 1 358 ? 26.281 8.766 19.859 1 89.94 358 ILE A O 1
ATOM 2831 N N . LEU A 1 359 ? 25.125 10.688 19.781 1 86.62 359 LEU A N 1
ATOM 2832 C CA . LEU A 1 359 ? 26.094 11.414 20.609 1 86.62 359 LEU A CA 1
ATOM 2833 C C . LEU A 1 359 ? 26.156 10.828 22.016 1 86.62 359 LEU A C 1
ATOM 2835 O O . LEU A 1 359 ? 27.219 10.812 22.641 1 86.62 359 LEU A O 1
ATOM 2839 N N . GLU A 1 360 ? 25.078 10.258 22.453 1 86.56 360 GLU A N 1
ATOM 2840 C CA . GLU A 1 360 ? 24.984 9.742 23.812 1 86.56 360 GLU A CA 1
ATOM 2841 C C . GLU A 1 360 ? 25.578 8.344 23.922 1 86.56 360 GLU A C 1
ATOM 2843 O O . GLU A 1 360 ? 26.203 7.996 24.922 1 86.56 360 GLU A O 1
ATOM 2848 N N . HIS A 1 361 ? 25.453 7.523 22.938 1 89.56 361 HIS A N 1
ATOM 2849 C CA . HIS A 1 361 ? 25.734 6.105 23.141 1 89.56 361 HIS A CA 1
ATOM 2850 C C . HIS A 1 361 ? 26.938 5.652 22.328 1 89.56 361 HIS A C 1
ATOM 2852 O O . HIS A 1 361 ? 27.531 4.609 22.609 1 89.56 361 HIS A O 1
ATOM 2858 N N . VAL A 1 362 ? 27.266 6.379 21.312 1 89.94 362 VAL A N 1
ATOM 2859 C CA . VAL A 1 362 ? 28.359 5.922 20.438 1 89.94 362 VAL A CA 1
ATOM 2860 C C . VAL A 1 362 ? 29.688 6.414 20.969 1 89.94 362 VAL A C 1
ATOM 2862 O O . VAL A 1 362 ? 29.859 7.605 21.266 1 89.94 362 VAL A O 1
ATOM 2865 N N . PRO A 1 363 ? 30.672 5.578 21.078 1 86.5 363 PRO A N 1
ATOM 2866 C CA . PRO A 1 363 ? 31.969 5.93 21.688 1 86.5 363 PRO A CA 1
ATOM 2867 C C . PRO A 1 363 ? 32.719 6.977 20.875 1 86.5 363 PRO A C 1
ATOM 2869 O O . PRO A 1 363 ? 33.375 7.852 21.453 1 86.5 363 PRO A O 1
ATOM 2872 N N . TYR A 1 364 ? 32.781 6.926 19.578 1 85.25 364 TYR A N 1
ATOM 2873 C CA . TYR A 1 364 ? 33.5 7.902 18.766 1 85.25 364 TYR A CA 1
ATOM 2874 C C . TYR A 1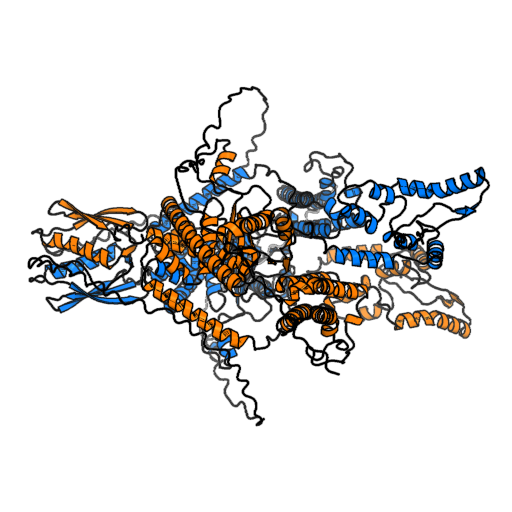 364 ? 32.562 9.016 18.297 1 85.25 364 TYR A C 1
ATOM 2876 O O . TYR A 1 364 ? 32.75 9.562 17.203 1 85.25 364 TYR A O 1
ATOM 2884 N N . SER A 1 365 ? 31.625 9.414 19.062 1 81.5 365 SER A N 1
ATOM 2885 C CA . SER A 1 365 ? 30.547 10.336 18.719 1 81.5 365 SER A CA 1
ATOM 2886 C C . SER A 1 365 ? 31.078 11.734 18.453 1 81.5 365 SER A C 1
ATOM 2888 O O . SER A 1 365 ? 30.531 12.477 17.641 1 81.5 365 SER A O 1
ATOM 2890 N N . ARG A 1 366 ? 32.094 12.219 19.062 1 77.62 366 ARG A N 1
ATOM 2891 C CA . ARG A 1 366 ? 32.594 13.586 18.969 1 77.62 366 ARG A CA 1
ATOM 2892 C C . ARG A 1 366 ? 33 13.914 17.547 1 77.62 366 ARG A C 1
ATOM 2894 O O . ARG A 1 366 ? 33 15.078 17.141 1 77.62 366 ARG A O 1
ATOM 2901 N N . LYS A 1 367 ? 33.25 12.906 16.75 1 78.94 367 LYS A N 1
ATOM 2902 C CA . LYS A 1 367 ? 33.75 13.102 15.398 1 78.94 367 LYS A CA 1
ATOM 2903 C C . LYS A 1 367 ? 32.594 13.031 14.383 1 78.94 367 LYS A C 1
ATOM 2905 O O . LYS A 1 367 ? 32.812 13.289 13.195 1 78.94 367 LYS A O 1
ATOM 2910 N N . ILE A 1 368 ? 31.469 12.766 14.93 1 87.62 368 ILE A N 1
ATOM 2911 C CA . ILE A 1 368 ? 30.391 12.492 13.992 1 87.62 368 ILE A CA 1
ATOM 2912 C C . ILE A 1 368 ? 29.688 13.789 13.625 1 87.62 368 ILE A C 1
ATOM 2914 O O . ILE A 1 368 ? 29.297 14.562 14.508 1 87.62 368 ILE A O 1
ATOM 2918 N N . LYS A 1 369 ? 29.609 14.062 12.352 1 86.69 369 LYS A N 1
ATOM 2919 C CA . LYS A 1 369 ? 28.922 15.234 11.82 1 86.69 369 LYS A CA 1
ATOM 2920 C C . LYS A 1 369 ? 27.609 14.836 11.148 1 86.69 369 LYS A C 1
ATOM 2922 O O . LYS A 1 369 ? 27.547 13.828 10.445 1 86.69 369 LYS A O 1
ATOM 2927 N N . LYS A 1 370 ? 26.594 15.617 11.422 1 88.25 370 LYS A N 1
ATOM 2928 C CA . LYS A 1 370 ? 25.297 15.375 10.797 1 88.25 370 LYS A CA 1
ATOM 2929 C C . LYS A 1 370 ? 25.125 16.234 9.539 1 88.25 370 LYS A C 1
ATOM 2931 O O . LYS A 1 370 ? 25.359 17.438 9.57 1 88.25 370 LYS A O 1
ATOM 2936 N N . ILE A 1 371 ? 24.828 15.609 8.477 1 89.56 371 ILE A N 1
ATOM 2937 C CA . ILE A 1 371 ? 24.531 16.281 7.219 1 89.56 371 ILE A CA 1
ATOM 2938 C C . ILE A 1 371 ? 23.047 16.125 6.891 1 89.56 371 ILE A C 1
ATOM 2940 O O . ILE A 1 371 ? 22.531 14.992 6.844 1 89.56 371 ILE A O 1
ATOM 2944 N N . GLU A 1 372 ? 22.406 17.172 6.715 1 89.81 372 GLU A N 1
ATOM 2945 C CA . GLU A 1 372 ? 20.969 17.094 6.441 1 89.81 372 GLU A CA 1
ATOM 2946 C C . GLU A 1 372 ? 20.688 16.969 4.945 1 89.81 372 GLU A C 1
ATOM 2948 O O . GLU A 1 372 ? 21.391 17.578 4.129 1 89.81 372 GLU A O 1
ATOM 2953 N N . CYS A 1 373 ? 19.719 16.234 4.641 1 90.94 373 CYS A N 1
ATOM 2954 C CA . CYS A 1 373 ? 19.328 15.977 3.26 1 90.94 373 CYS A CA 1
ATOM 2955 C C . CYS A 1 373 ? 18.766 17.234 2.602 1 90.94 373 CYS A C 1
ATOM 2957 O O . CYS A 1 373 ? 17.859 17.875 3.137 1 90.94 373 CYS A O 1
ATOM 2959 N N . ALA A 1 374 ? 19.25 17.578 1.449 1 90.94 374 ALA A N 1
ATOM 2960 C CA . ALA A 1 374 ? 18.859 18.797 0.734 1 90.94 374 ALA A CA 1
ATOM 2961 C C . ALA A 1 374 ? 17.406 18.719 0.303 1 90.94 374 ALA A C 1
ATOM 2963 O O . ALA A 1 374 ? 16.688 19.734 0.344 1 90.94 374 ALA A O 1
ATOM 2964 N N . ASN A 1 375 ? 16.906 17.547 -0.066 1 90.44 375 ASN A N 1
ATOM 2965 C CA . ASN A 1 375 ? 15.523 17.391 -0.501 1 90.44 375 ASN A CA 1
ATOM 2966 C C . ASN A 1 375 ? 14.547 17.609 0.648 1 90.44 375 ASN A C 1
ATOM 2968 O O . ASN A 1 375 ? 13.531 18.297 0.481 1 90.44 375 ASN A O 1
ATOM 2972 N N . HIS A 1 376 ? 14.844 17.047 1.743 1 90 376 HIS A N 1
ATOM 2973 C CA . HIS A 1 376 ? 13.961 17.172 2.896 1 90 376 HIS A CA 1
ATOM 2974 C C . HIS A 1 376 ? 13.922 18.609 3.402 1 90 376 HIS A C 1
ATOM 2976 O O . HIS A 1 376 ? 12.867 19.109 3.816 1 90 376 HIS A O 1
ATOM 2982 N N . LEU A 1 377 ? 15.031 19.297 3.375 1 90.81 377 LEU A N 1
ATOM 2983 C CA . LEU A 1 377 ? 15.094 20.672 3.84 1 90.81 377 LEU A CA 1
ATOM 2984 C C . LEU A 1 377 ? 14.297 21.594 2.924 1 90.81 377 LEU A C 1
ATOM 2986 O O . LEU A 1 377 ? 13.586 22.484 3.395 1 90.81 377 LEU A O 1
ATOM 2990 N N . THR A 1 378 ? 14.398 21.375 1.633 1 91.5 378 THR A N 1
ATOM 2991 C CA . THR A 1 378 ? 13.648 22.188 0.678 1 91.5 378 THR A CA 1
ATOM 2992 C C . THR A 1 378 ? 12.156 21.906 0.789 1 91.5 378 THR A C 1
ATOM 2994 O O . THR A 1 378 ? 11.336 22.812 0.668 1 91.5 378 THR A O 1
ATOM 2997 N N . LYS A 1 379 ? 11.844 20.656 0.997 1 89.75 379 LYS A N 1
ATOM 2998 C CA . LYS A 1 379 ? 10.445 20.281 1.163 1 89.75 379 LYS A CA 1
ATOM 2999 C C . LYS A 1 379 ? 9.852 20.938 2.408 1 89.75 379 LYS A C 1
ATOM 3001 O O . LYS A 1 379 ? 8.672 21.297 2.424 1 89.75 379 LYS A O 1
ATOM 3006 N N . ASN A 1 380 ? 10.648 21.031 3.438 1 89.12 380 ASN A N 1
ATOM 3007 C CA . ASN A 1 380 ? 10.188 21.688 4.66 1 89.12 380 ASN A CA 1
ATOM 3008 C C . ASN A 1 380 ? 9.859 23.156 4.418 1 89.12 380 ASN A C 1
ATOM 3010 O O . ASN A 1 380 ? 8.914 23.688 5 1 89.12 380 ASN A O 1
ATOM 3014 N N . VAL A 1 381 ? 10.656 23.75 3.553 1 91.56 381 VAL A N 1
ATOM 3015 C CA . VAL A 1 381 ? 10.398 25.141 3.203 1 91.56 381 VAL A CA 1
ATOM 3016 C C . VAL A 1 381 ? 9.047 25.266 2.504 1 91.56 381 VAL A C 1
ATOM 3018 O O . VAL A 1 381 ? 8.219 26.094 2.871 1 91.56 381 VAL A O 1
ATOM 3021 N N . THR A 1 382 ? 8.812 24.375 1.561 1 91.69 382 THR A N 1
ATOM 3022 C CA . THR A 1 382 ? 7.555 24.438 0.828 1 91.69 382 THR A CA 1
ATOM 3023 C C . THR A 1 382 ? 6.383 24.094 1.745 1 91.69 382 THR A C 1
ATOM 3025 O O . THR A 1 382 ? 5.305 24.688 1.621 1 91.69 382 THR A O 1
ATOM 3028 N N . LYS A 1 383 ? 6.605 23.25 2.645 1 90.12 383 LYS A N 1
ATOM 3029 C CA . LYS A 1 383 ? 5.555 22.891 3.59 1 90.12 383 LYS A CA 1
ATOM 3030 C C . LYS A 1 383 ? 5.148 24.078 4.453 1 90.12 383 LYS A C 1
ATOM 3032 O O . LYS A 1 383 ? 3.961 24.359 4.617 1 90.12 383 LYS A O 1
ATOM 3037 N N . HIS A 1 384 ? 6.121 24.781 4.949 1 90.12 384 HIS A N 1
ATOM 3038 C CA . HIS A 1 384 ? 5.848 25.922 5.816 1 90.12 384 HIS A CA 1
ATOM 3039 C C . HIS A 1 384 ? 5.219 27.078 5.035 1 90.12 384 HIS A C 1
ATOM 3041 O O . HIS A 1 384 ? 4.391 27.812 5.566 1 90.12 384 HIS A O 1
ATOM 3047 N N . LEU A 1 385 ? 5.609 27.188 3.773 1 91.62 385 LEU A N 1
ATOM 3048 C CA . LEU A 1 385 ? 5.016 28.219 2.934 1 91.62 385 LEU A CA 1
ATOM 3049 C C . LEU A 1 385 ? 3.549 27.906 2.65 1 91.62 385 LEU A C 1
ATOM 3051 O O . LEU A 1 385 ? 2.713 28.812 2.627 1 91.62 385 LEU A O 1
ATOM 3055 N N . HIS A 1 386 ? 3.262 26.656 2.486 1 89.94 386 HIS A N 1
ATOM 3056 C CA . HIS A 1 386 ? 1.87 26.281 2.279 1 89.94 386 HIS A CA 1
ATOM 3057 C C . HIS A 1 386 ? 1.038 26.516 3.535 1 89.94 386 HIS A C 1
ATOM 3059 O O . HIS A 1 386 ? -0.133 26.891 3.445 1 89.94 386 HIS A O 1
ATOM 3065 N N . GLU A 1 387 ? 1.635 26.203 4.664 1 86.5 387 GLU A N 1
ATOM 3066 C CA . GLU A 1 387 ? 0.94 26.453 5.922 1 86.5 387 GLU A CA 1
ATOM 3067 C C . GLU A 1 387 ? 0.641 27.938 6.094 1 86.5 387 GLU A C 1
ATOM 3069 O O . GLU A 1 387 ? -0.434 28.312 6.57 1 86.5 387 GLU A O 1
ATOM 3074 N N . LEU A 1 388 ? 1.623 28.781 5.73 1 86.75 388 LEU A N 1
ATOM 3075 C CA . LEU A 1 388 ? 1.437 30.234 5.805 1 86.75 388 LEU A CA 1
ATOM 3076 C C . LEU A 1 388 ? 0.361 30.688 4.828 1 86.75 388 LEU A C 1
ATOM 3078 O O . LEU A 1 388 ? -0.41 31.609 5.129 1 86.75 388 LEU A O 1
ATOM 3082 N N . ALA A 1 389 ? 0.267 30.078 3.693 1 87.56 389 ALA A N 1
ATOM 3083 C CA . ALA A 1 389 ? -0.705 30.438 2.664 1 87.56 389 ALA A CA 1
ATOM 3084 C C . ALA A 1 389 ? -2.129 30.125 3.123 1 87.56 389 ALA A C 1
ATOM 3086 O O . ALA A 1 389 ? -3.074 30.812 2.721 1 87.56 389 ALA A O 1
ATOM 3087 N N . LYS A 1 390 ? -2.271 29.188 3.994 1 81.75 390 LYS A N 1
ATOM 3088 C CA . LYS A 1 390 ? -3.596 28.766 4.445 1 81.75 390 LYS A CA 1
ATOM 3089 C C . LYS A 1 390 ? -4.125 29.688 5.535 1 81.75 390 LYS A C 1
ATOM 3091 O O . LYS A 1 390 ? -5.32 29.688 5.832 1 81.75 390 LYS A O 1
ATOM 3096 N N . GLU A 1 391 ? -3.303 30.5 6.098 1 77.94 391 GLU A N 1
ATOM 3097 C CA . GLU A 1 391 ? -3.684 31.328 7.242 1 77.94 391 GLU A CA 1
ATOM 3098 C C . GLU A 1 391 ? -4.605 32.469 6.82 1 77.94 391 GLU A C 1
ATOM 3100 O O . GLU A 1 391 ? -5.531 32.844 7.555 1 77.94 391 GLU A O 1
ATOM 3105 N N . SER A 1 392 ? -4.289 33.094 5.637 1 75.44 392 SER A N 1
ATOM 3106 C CA . SER A 1 392 ? -5.113 34.219 5.184 1 75.44 392 SER A CA 1
ATOM 3107 C C . SER A 1 392 ? -5.301 34.188 3.672 1 75.44 392 SER A C 1
ATOM 3109 O O . SER A 1 392 ? -4.52 33.562 2.955 1 75.44 392 SER A O 1
ATOM 3111 N N . SER A 1 393 ? -6.375 34.781 3.303 1 77.38 393 SER A N 1
ATOM 3112 C CA . SER A 1 393 ? -6.641 34.875 1.87 1 77.38 393 SER A CA 1
ATOM 3113 C C . SER A 1 393 ? -5.59 35.719 1.168 1 77.38 393 SER A C 1
ATOM 3115 O O . SER A 1 393 ? -5.223 35.469 0.022 1 77.38 393 SER A O 1
ATOM 3117 N N . ALA A 1 394 ? -5.129 36.719 1.827 1 75.75 394 ALA A N 1
ATOM 3118 C CA . ALA A 1 394 ? -4.086 37.562 1.271 1 75.75 394 ALA A CA 1
ATOM 3119 C C . ALA A 1 394 ? -2.795 36.781 1.038 1 75.75 394 ALA A C 1
ATOM 3121 O O . ALA A 1 394 ? -2.154 36.938 -0.005 1 75.75 394 ALA A O 1
ATOM 3122 N N . ASN A 1 395 ? -2.543 36 1.998 1 85 395 ASN A N 1
ATOM 3123 C CA . ASN A 1 395 ? -1.351 35.156 1.87 1 85 395 ASN A CA 1
ATOM 3124 C C . ASN A 1 395 ? -1.488 34.156 0.732 1 85 395 ASN A C 1
ATOM 3126 O O . ASN A 1 395 ? -0.514 33.875 0.038 1 85 395 ASN A O 1
ATOM 3130 N N . ARG A 1 396 ? -2.645 33.719 0.565 1 83.31 396 ARG A N 1
ATOM 3131 C CA . ARG A 1 396 ? -2.887 32.719 -0.476 1 83.31 396 ARG A CA 1
ATOM 3132 C C . ARG A 1 396 ? -2.703 33.312 -1.863 1 83.31 396 ARG A C 1
ATOM 3134 O O . ARG A 1 396 ? -2.229 32.656 -2.781 1 83.31 396 ARG A O 1
ATOM 3141 N N . LYS A 1 397 ? -3.131 34.531 -1.974 1 80.38 397 LYS A N 1
ATOM 3142 C CA . LYS A 1 397 ? -2.969 35.219 -3.256 1 80.38 397 LYS A CA 1
ATOM 3143 C C . LYS A 1 397 ? -1.496 35.469 -3.555 1 80.38 397 LYS A C 1
ATOM 3145 O O . LYS A 1 397 ? -1.052 35.312 -4.695 1 80.38 397 LYS A O 1
ATOM 3150 N N . MET A 1 398 ? -0.861 35.812 -2.555 1 84.62 398 MET A N 1
ATOM 3151 C CA . MET A 1 398 ? 0.558 36.094 -2.713 1 84.62 398 MET A CA 1
ATOM 3152 C C . MET A 1 398 ? 1.373 34.844 -2.906 1 84.62 398 MET A C 1
ATOM 3154 O O . MET A 1 398 ? 2.285 34.781 -3.734 1 84.62 398 MET A O 1
ATOM 3158 N N . LEU A 1 399 ? 0.969 33.812 -2.086 1 87.81 399 LEU A N 1
ATOM 3159 C CA . LEU A 1 399 ? 1.678 32.531 -2.111 1 87.81 399 LEU A CA 1
ATOM 3160 C C . LEU A 1 399 ? 0.852 31.469 -2.824 1 87.81 399 LEU A C 1
ATOM 3162 O O . LEU A 1 399 ? 0.401 30.516 -2.199 1 87.81 399 LEU A O 1
ATOM 3166 N N . SER A 1 400 ? 0.815 31.672 -4.113 1 84.62 400 SER A N 1
ATOM 3167 C CA . SER A 1 400 ? 0.137 30.672 -4.918 1 84.62 400 SER A CA 1
ATOM 3168 C C . SER A 1 400 ? 0.926 29.359 -4.945 1 84.62 400 SER A C 1
ATOM 3170 O O . SER A 1 400 ? 2.129 29.344 -4.676 1 84.62 400 SER A O 1
ATOM 3172 N N . SER A 1 401 ? 0.249 28.328 -5.203 1 85.12 401 SER A N 1
ATOM 3173 C CA . SER A 1 401 ? 0.902 27.031 -5.258 1 85.12 401 SER A CA 1
ATOM 3174 C C . SER A 1 401 ? 2.037 27.016 -6.277 1 85.12 401 SER A C 1
ATOM 3176 O O . SER A 1 401 ? 3.072 26.391 -6.059 1 85.12 401 SER A O 1
ATOM 3178 N N . ASN A 1 402 ? 1.892 27.719 -7.332 1 84.56 402 ASN A N 1
ATOM 3179 C CA . ASN A 1 402 ? 2.932 27.797 -8.352 1 84.56 402 ASN A CA 1
ATOM 3180 C C . ASN A 1 402 ? 4.152 28.562 -7.855 1 84.56 402 ASN A C 1
ATOM 3182 O O . ASN A 1 402 ? 5.289 28.172 -8.109 1 84.56 402 ASN A O 1
ATOM 3186 N N . ARG A 1 403 ? 3.855 29.609 -7.184 1 86.81 403 ARG A N 1
ATOM 3187 C CA . ARG A 1 403 ? 4.953 30.422 -6.664 1 86.81 403 ARG A CA 1
ATOM 3188 C C . ARG A 1 403 ? 5.738 29.672 -5.598 1 86.81 403 ARG A C 1
ATOM 3190 O O . ARG A 1 403 ? 6.965 29.75 -5.547 1 86.81 403 ARG A O 1
ATOM 3197 N N . ILE A 1 404 ? 5.004 28.969 -4.746 1 91.06 404 ILE A N 1
ATOM 3198 C CA . ILE A 1 404 ? 5.656 28.188 -3.705 1 91.06 404 ILE A CA 1
ATOM 3199 C C . ILE A 1 404 ? 6.539 27.109 -4.348 1 91.06 404 ILE A C 1
ATOM 3201 O O . ILE A 1 404 ? 7.676 26.891 -3.92 1 91.06 404 ILE A O 1
ATOM 3205 N N . ASN A 1 405 ? 5.996 26.469 -5.336 1 89.56 405 ASN A N 1
ATOM 3206 C CA . ASN A 1 405 ? 6.777 25.469 -6.051 1 89.56 405 ASN A CA 1
ATOM 3207 C C . ASN A 1 405 ? 8.008 26.078 -6.707 1 89.56 405 ASN A C 1
ATOM 3209 O O . ASN A 1 405 ? 9.07 25.453 -6.746 1 89.56 405 ASN A O 1
ATOM 3213 N N . TYR A 1 406 ? 7.836 27.25 -7.184 1 89.38 406 TYR A N 1
ATOM 3214 C CA . TYR A 1 406 ? 8.961 27.922 -7.824 1 89.38 406 TYR A CA 1
ATOM 3215 C C . TYR A 1 406 ? 10.039 28.281 -6.809 1 89.38 406 TYR A C 1
ATOM 3217 O O . TYR A 1 406 ? 11.227 28.203 -7.102 1 89.38 406 TYR A O 1
ATOM 3225 N N . ILE A 1 407 ? 9.633 28.688 -5.699 1 90.62 407 ILE A N 1
ATOM 3226 C CA . ILE A 1 407 ? 10.602 28.984 -4.641 1 90.62 407 ILE A CA 1
ATOM 3227 C C . ILE A 1 407 ? 11.375 27.719 -4.285 1 90.62 407 ILE A C 1
ATOM 3229 O O . ILE A 1 407 ? 12.602 27.734 -4.191 1 90.62 407 ILE A O 1
ATOM 3233 N N . GLY A 1 408 ? 10.617 26.609 -4.098 1 92 408 GLY A N 1
ATOM 3234 C CA . GLY A 1 408 ? 11.258 25.344 -3.783 1 92 408 GLY A CA 1
ATOM 3235 C C . GLY A 1 408 ? 12.227 24.891 -4.855 1 92 408 GLY A C 1
ATOM 3236 O O . GLY A 1 408 ? 13.344 24.469 -4.551 1 92 408 GLY A O 1
ATOM 3237 N N . LYS A 1 409 ? 11.852 25 -6.09 1 91.62 409 LYS A N 1
ATOM 3238 C CA . LYS A 1 409 ? 12.695 24.609 -7.211 1 91.62 409 LYS A CA 1
ATOM 3239 C C . LYS A 1 409 ? 13.93 25.484 -7.312 1 91.62 409 LYS A C 1
ATOM 3241 O O . LYS A 1 409 ? 15.023 25.016 -7.641 1 91.62 409 LYS A O 1
ATOM 3246 N N . SER A 1 410 ? 13.719 26.766 -7.074 1 89.94 410 SER A N 1
ATOM 3247 C CA . SER A 1 410 ? 14.844 27.703 -7.129 1 89.94 410 SER A CA 1
ATOM 3248 C C . SER A 1 410 ? 15.867 27.391 -6.043 1 89.94 410 SER A C 1
ATOM 3250 O O . SER A 1 410 ? 17.078 27.453 -6.289 1 89.94 410 SER A O 1
ATOM 3252 N N . CYS A 1 411 ? 15.367 27.078 -4.906 1 92.12 411 CYS A N 1
ATOM 3253 C CA . CYS A 1 411 ? 16.281 26.719 -3.822 1 92.12 411 CYS A CA 1
ATOM 3254 C C . CYS A 1 411 ? 17.078 25.469 -4.172 1 92.12 411 CYS A C 1
ATOM 3256 O O . CYS A 1 411 ? 18.297 25.453 -4.004 1 92.12 411 CYS A O 1
ATOM 3258 N N . ARG A 1 412 ? 16.406 24.469 -4.676 1 92.06 412 ARG A N 1
ATOM 3259 C CA . ARG A 1 412 ? 17.078 23.219 -5.016 1 92.06 412 ARG A CA 1
ATOM 3260 C C . ARG A 1 412 ? 18.094 23.422 -6.133 1 92.06 412 ARG A C 1
ATOM 3262 O O . ARG A 1 412 ? 19.172 22.828 -6.102 1 92.06 412 ARG A O 1
ATOM 3269 N N . LYS A 1 413 ? 17.75 24.219 -7.086 1 90 413 LYS A N 1
ATOM 3270 C CA . LYS A 1 413 ? 18.656 24.484 -8.203 1 90 413 LYS A CA 1
ATOM 3271 C C . LYS A 1 413 ? 19.906 25.219 -7.73 1 90 413 LYS A C 1
ATOM 3273 O O . LYS A 1 413 ? 21.016 24.906 -8.156 1 90 413 LYS A O 1
ATOM 3278 N N . LEU A 1 414 ? 19.734 26.203 -6.902 1 89.44 414 LEU A N 1
ATOM 3279 C CA . LEU A 1 414 ? 20.875 26.969 -6.383 1 89.44 414 LEU A CA 1
ATOM 3280 C C . LEU A 1 414 ? 21.812 26.062 -5.598 1 89.44 414 LEU A C 1
ATOM 3282 O O . LEU A 1 414 ? 23.031 26.172 -5.715 1 89.44 414 LEU A O 1
ATOM 3286 N N . ILE A 1 415 ? 21.234 25.172 -4.844 1 91.31 415 ILE A N 1
ATOM 3287 C CA . ILE A 1 415 ? 22.047 24.234 -4.066 1 91.31 415 ILE A CA 1
ATOM 3288 C C . ILE A 1 415 ? 22.859 23.359 -5.004 1 91.31 415 ILE A C 1
ATOM 3290 O O . ILE A 1 415 ? 24.047 23.156 -4.793 1 91.31 415 ILE A O 1
ATOM 3294 N N . SER A 1 416 ? 22.234 22.875 -6.004 1 90.19 416 SER A N 1
ATOM 3295 C CA . SER A 1 416 ? 22.906 22 -6.957 1 90.19 416 SER A CA 1
ATOM 3296 C C . SER A 1 416 ? 24.016 22.75 -7.699 1 90.19 416 SER A C 1
ATOM 3298 O O . SER A 1 416 ? 25.094 22.188 -7.934 1 90.19 416 SER A O 1
ATOM 3300 N N . ILE A 1 417 ? 23.812 24.016 -8.031 1 86.81 417 ILE A N 1
ATOM 3301 C CA . ILE A 1 417 ? 24.781 24.812 -8.773 1 86.81 417 ILE A CA 1
ATOM 3302 C C . ILE A 1 417 ? 26.016 25.062 -7.906 1 86.81 417 ILE A C 1
ATOM 3304 O O . ILE A 1 417 ? 27.156 24.922 -8.367 1 86.81 417 ILE A O 1
ATOM 3308 N N . HIS A 1 418 ? 25.781 25.375 -6.691 1 88.12 418 HIS A N 1
ATOM 3309 C CA . HIS A 1 418 ? 26.891 25.688 -5.805 1 88.12 418 HIS A CA 1
ATOM 3310 C C . HIS A 1 418 ? 27.672 24.438 -5.43 1 88.12 418 HIS A C 1
ATOM 3312 O O . HIS A 1 418 ? 28.891 24.484 -5.207 1 88.12 418 HIS A O 1
ATOM 3318 N N . ALA A 1 419 ? 27.047 23.312 -5.344 1 87.25 419 ALA A N 1
ATOM 3319 C CA . ALA A 1 419 ? 27.719 22.062 -4.996 1 87.25 419 ALA A CA 1
ATOM 3320 C C . ALA A 1 419 ? 28.609 21.562 -6.137 1 87.25 419 ALA A C 1
ATOM 3322 O O . ALA A 1 419 ? 29.609 20.891 -5.906 1 87.25 419 ALA A O 1
ATOM 3323 N N . ARG A 1 420 ? 28.266 21.859 -7.355 1 83.38 420 ARG A N 1
ATOM 3324 C CA . ARG A 1 420 ? 28.984 21.391 -8.531 1 83.38 420 ARG A CA 1
ATOM 3325 C C . ARG A 1 420 ? 30.188 22.266 -8.82 1 83.38 420 ARG A C 1
ATOM 3327 O O . ARG A 1 420 ? 31.078 21.891 -9.578 1 83.38 420 ARG A O 1
ATOM 3334 N N . LYS A 1 421 ? 30.266 23.406 -8.164 1 78.31 421 LYS A N 1
ATOM 3335 C CA . LYS A 1 421 ? 31.406 24.281 -8.383 1 78.31 421 LYS A CA 1
ATOM 3336 C C . LYS A 1 421 ? 32.688 23.688 -7.812 1 78.31 421 LYS A C 1
ATOM 3338 O O . LYS A 1 421 ? 32.625 22.844 -6.906 1 78.31 421 LYS A O 1
ATOM 3343 N N . SER A 1 422 ? 33.812 23.938 -8.438 1 75.5 422 SER A N 1
ATOM 3344 C CA . SER A 1 422 ? 35.094 23.422 -8.055 1 75.5 422 SER A CA 1
ATOM 3345 C C . SER A 1 422 ? 35.438 23.812 -6.617 1 75.5 422 SER A C 1
ATOM 3347 O O . SER A 1 422 ? 36.031 23.016 -5.875 1 75.5 422 SER A O 1
ATOM 3349 N N . THR A 1 423 ? 35.062 25.062 -6.25 1 80.19 423 THR A N 1
ATOM 3350 C CA . THR A 1 423 ? 35.312 25.5 -4.875 1 80.19 423 THR A CA 1
ATOM 3351 C C . THR A 1 423 ? 34 25.953 -4.23 1 80.19 423 THR A C 1
ATOM 3353 O O . THR A 1 423 ? 33.625 27.125 -4.359 1 80.19 423 THR A O 1
ATOM 3356 N N . PRO A 1 424 ? 33.5 24.984 -3.553 1 80.19 424 PRO A N 1
ATOM 3357 C CA . PRO A 1 424 ? 32.219 25.359 -2.922 1 80.19 424 PRO A CA 1
ATOM 3358 C C . PRO A 1 424 ? 32.406 26.359 -1.788 1 80.19 424 PRO A C 1
ATOM 3360 O O . PRO A 1 424 ? 33.312 26.203 -0.958 1 80.19 424 PRO A O 1
ATOM 3363 N N . CYS A 1 425 ? 31.703 27.547 -1.998 1 82.44 425 CYS A N 1
ATOM 3364 C CA . CYS A 1 425 ? 31.734 28.609 -0.994 1 82.44 425 CYS A CA 1
ATOM 3365 C C . CYS A 1 425 ? 30.391 28.719 -0.284 1 82.44 425 CYS A C 1
ATOM 3367 O O . CYS A 1 425 ? 29.375 29.031 -0.914 1 82.44 425 CYS A O 1
ATOM 3369 N N . VAL A 1 426 ? 30.406 28.469 1.012 1 88.25 426 VAL A N 1
ATOM 3370 C CA . VAL A 1 426 ? 29.203 28.453 1.827 1 88.25 426 VAL A CA 1
ATOM 3371 C C . VAL A 1 426 ? 28.609 29.875 1.883 1 88.25 426 VAL A C 1
ATOM 3373 O O . VAL A 1 426 ? 27.391 30.047 1.854 1 88.25 426 VAL A O 1
ATOM 3376 N N . ALA A 1 427 ? 29.406 30.891 1.83 1 85.62 427 ALA A N 1
ATOM 3377 C CA . ALA A 1 427 ? 28.953 32.281 1.937 1 85.62 427 ALA A CA 1
ATOM 3378 C C . ALA A 1 427 ? 28.141 32.688 0.705 1 85.62 427 ALA A C 1
ATOM 3380 O O . ALA A 1 427 ? 27.125 33.375 0.821 1 85.62 427 ALA A O 1
ATOM 3381 N N . ASN A 1 428 ? 28.609 32.219 -0.402 1 86.12 428 ASN A N 1
ATOM 3382 C CA . ASN A 1 428 ? 27.906 32.531 -1.635 1 86.12 428 ASN A CA 1
ATOM 3383 C C . ASN A 1 428 ? 26.547 31.844 -1.691 1 86.12 428 ASN A C 1
ATOM 3385 O O . ASN A 1 428 ? 25.578 32.406 -2.186 1 86.12 428 ASN A O 1
ATOM 3389 N N . LEU A 1 429 ? 26.578 30.656 -1.189 1 89.94 429 LEU A N 1
ATOM 3390 C CA . LEU A 1 429 ? 25.312 29.922 -1.159 1 89.94 429 LEU A CA 1
ATOM 3391 C C . LEU A 1 429 ? 24.312 30.594 -0.221 1 89.94 429 LEU A C 1
ATOM 3393 O O . LEU A 1 429 ? 23.141 30.719 -0.547 1 89.94 429 LEU A O 1
ATOM 3397 N N . LYS A 1 430 ? 24.797 31.109 0.883 1 88.38 430 LYS A N 1
ATOM 3398 C CA . LYS A 1 430 ? 23.938 31.797 1.844 1 88.38 430 LYS A CA 1
ATOM 3399 C C . LYS A 1 430 ? 23.328 33.062 1.232 1 88.38 430 LYS A C 1
ATOM 3401 O O . LYS A 1 430 ? 22.125 33.312 1.381 1 88.38 430 LYS A O 1
ATOM 3406 N N . HIS A 1 431 ? 24.125 33.719 0.547 1 86.06 431 HIS A N 1
ATOM 3407 C CA . HIS A 1 431 ? 23.672 34.938 -0.072 1 86.06 431 HIS A CA 1
ATOM 3408 C C . HIS A 1 431 ? 22.625 34.688 -1.134 1 86.06 431 HIS A C 1
ATOM 3410 O O . HIS A 1 431 ? 21.594 35.344 -1.181 1 86.06 431 HIS A O 1
ATOM 3416 N N . ASP A 1 432 ? 22.844 33.719 -1.92 1 88 432 ASP A N 1
ATOM 3417 C CA . ASP A 1 432 ? 21.906 33.406 -3.002 1 88 432 ASP A CA 1
ATOM 3418 C C . ASP A 1 432 ? 20.594 32.875 -2.457 1 88 432 ASP A C 1
ATOM 3420 O O . ASP A 1 432 ? 19.516 33.125 -3.01 1 88 432 ASP A O 1
ATOM 3424 N N . LEU A 1 433 ? 20.672 32.094 -1.386 1 90.5 433 LEU A N 1
ATOM 3425 C CA . LEU A 1 433 ? 19.469 31.531 -0.795 1 90.5 433 LEU A CA 1
ATOM 3426 C C . LEU A 1 433 ? 18.625 32.625 -0.139 1 90.5 433 LEU A C 1
ATOM 3428 O O . LEU A 1 433 ? 17.391 32.562 -0.173 1 90.5 433 LEU A O 1
ATOM 3432 N N . GLN A 1 434 ? 19.25 33.594 0.378 1 86.56 434 GLN A N 1
ATOM 3433 C CA . GLN A 1 434 ? 18.516 34.719 1.008 1 86.56 434 GLN A CA 1
ATOM 3434 C C . GLN A 1 434 ? 17.797 35.562 -0.032 1 86.56 434 GLN A C 1
ATOM 3436 O O . GLN A 1 434 ? 16.766 36.156 0.256 1 86.56 434 GLN A O 1
ATOM 3441 N N . ASN A 1 435 ? 18.344 35.531 -1.211 1 86.44 435 ASN A N 1
ATOM 3442 C CA . ASN A 1 435 ? 17.797 36.375 -2.26 1 86.44 435 ASN A CA 1
ATOM 3443 C C . ASN A 1 435 ? 16.75 35.625 -3.096 1 86.44 435 ASN A C 1
ATOM 3445 O O . ASN A 1 435 ? 16.172 36.219 -4.016 1 86.44 435 ASN A O 1
ATOM 3449 N N . VAL A 1 436 ? 16.469 34.469 -2.789 1 89.31 436 VAL A N 1
ATOM 3450 C CA . VAL A 1 436 ? 15.586 33.656 -3.625 1 89.31 436 VAL A CA 1
ATOM 3451 C C . VAL A 1 436 ? 14.18 34.25 -3.615 1 89.31 436 VAL A C 1
ATOM 3453 O O . VAL A 1 436 ? 13.508 34.281 -4.648 1 89.31 436 VAL A O 1
ATOM 3456 N N . VAL A 1 437 ? 13.781 34.688 -2.436 1 86.56 437 VAL A N 1
ATOM 3457 C CA . VAL A 1 437 ? 12.43 35.219 -2.311 1 86.56 437 VAL A CA 1
ATOM 3458 C C . VAL A 1 437 ? 12.281 36.469 -3.168 1 86.56 437 VAL A C 1
ATOM 3460 O O . VAL A 1 437 ? 11.32 36.625 -3.922 1 86.56 437 VAL A O 1
ATOM 3463 N N . SER A 1 438 ? 13.273 37.375 -3.082 1 83.12 438 SER A N 1
ATOM 3464 C CA . SER A 1 438 ? 13.25 38.594 -3.893 1 83.12 438 SER A CA 1
ATOM 3465 C C . SER A 1 438 ? 13.281 38.25 -5.383 1 83.12 438 SER A C 1
ATOM 3467 O O . SER A 1 438 ? 12.578 38.875 -6.176 1 83.12 438 SER A O 1
ATOM 3469 N N . HIS A 1 439 ? 14.016 37.281 -5.707 1 86.56 439 HIS A N 1
ATOM 3470 C CA . HIS A 1 439 ? 14.133 36.844 -7.098 1 86.56 439 HIS A CA 1
ATOM 3471 C C . HIS A 1 439 ? 12.797 36.344 -7.637 1 86.56 439 HIS A C 1
ATOM 3473 O O . HIS A 1 439 ? 12.383 36.719 -8.742 1 86.56 439 HIS A O 1
ATOM 3479 N N . VAL A 1 440 ? 12.148 35.531 -6.895 1 87.25 440 VAL A N 1
ATOM 3480 C CA . VAL A 1 440 ? 10.914 34.906 -7.352 1 87.25 440 VAL A CA 1
ATOM 3481 C C . VAL A 1 440 ? 9.805 35.938 -7.457 1 87.25 440 VAL A C 1
ATOM 3483 O O . VAL A 1 440 ? 8.938 35.844 -8.328 1 87.25 440 VAL A O 1
ATOM 3486 N N . PHE A 1 441 ? 9.883 37 -6.562 1 85.25 441 PHE A N 1
ATOM 3487 C CA . PHE A 1 441 ? 8.844 38.031 -6.57 1 85.25 441 PHE A CA 1
ATOM 3488 C C . PHE A 1 441 ? 9.203 39.156 -7.535 1 85.25 441 PHE A C 1
ATOM 3490 O O . PHE A 1 441 ? 8.516 40.188 -7.594 1 85.25 441 PHE A O 1
ATOM 3497 N N . GLY A 1 442 ? 10.312 39.031 -8.289 1 80.81 442 GLY A N 1
ATOM 3498 C CA . GLY A 1 442 ? 10.594 39.906 -9.398 1 80.81 442 GLY A CA 1
ATOM 3499 C C . GLY A 1 442 ? 11.664 40.938 -9.078 1 80.81 442 GLY A C 1
ATOM 3500 O O . GLY A 1 442 ? 11.953 41.812 -9.906 1 80.81 442 GLY A O 1
ATOM 3501 N N . ASN A 1 443 ? 12.203 40.969 -7.918 1 79.81 443 ASN A N 1
ATOM 3502 C CA . ASN A 1 443 ? 13.312 41.875 -7.582 1 79.81 443 ASN A CA 1
ATOM 3503 C C . ASN A 1 443 ? 14.664 41.219 -7.832 1 79.81 443 ASN A C 1
ATOM 3505 O O . ASN A 1 443 ? 15.125 40.406 -7.023 1 79.81 443 ASN A O 1
ATOM 3509 N N . HIS A 1 444 ? 15.297 41.594 -8.883 1 84.19 444 HIS A N 1
ATOM 3510 C CA . HIS A 1 444 ? 16.531 40.938 -9.289 1 84.19 444 HIS A CA 1
ATOM 3511 C C . HIS A 1 444 ? 17.734 41.812 -9.031 1 84.19 444 HIS A C 1
ATOM 3513 O O . HIS A 1 444 ? 18.812 41.625 -9.625 1 84.19 444 HIS A O 1
ATOM 3519 N N . ARG A 1 445 ? 17.672 42.75 -8.203 1 78 445 ARG A N 1
ATOM 3520 C CA . ARG A 1 445 ? 18.734 43.719 -7.938 1 78 445 ARG A CA 1
ATOM 3521 C C . ARG A 1 445 ? 19.938 43.062 -7.312 1 78 445 ARG A C 1
ATOM 3523 O O . ARG A 1 445 ? 21.078 43.344 -7.668 1 78 445 ARG A O 1
ATOM 3530 N N . ASN A 1 446 ? 19.625 42.125 -6.406 1 79 446 ASN A N 1
ATOM 3531 C CA . ASN A 1 446 ? 20.703 41.5 -5.676 1 79 446 ASN A CA 1
ATOM 3532 C C . ASN A 1 446 ? 21.047 40.125 -6.25 1 79 446 ASN A C 1
ATOM 3534 O O . ASN A 1 446 ? 21.734 39.312 -5.609 1 79 446 ASN A O 1
ATOM 3538 N N . CYS A 1 447 ? 20.469 39.812 -7.414 1 84.31 447 CYS A N 1
ATOM 3539 C CA . CYS A 1 447 ? 20.75 38.5 -8.031 1 84.31 447 CYS A CA 1
ATOM 3540 C C . CYS A 1 447 ? 22.141 38.5 -8.664 1 84.31 447 CYS A C 1
ATOM 3542 O O . CYS A 1 447 ? 22.625 39.531 -9.125 1 84.31 447 CYS A O 1
ATOM 3544 N N . ARG A 1 448 ? 22.844 37.469 -8.57 1 81.06 448 ARG A N 1
ATOM 3545 C CA . ARG A 1 448 ? 24.156 37.312 -9.211 1 81.06 448 ARG A CA 1
ATOM 3546 C C . ARG A 1 448 ? 24 36.875 -10.664 1 81.06 448 ARG A C 1
ATOM 3548 O O . ARG A 1 448 ? 23.125 36.094 -10.984 1 81.06 448 ARG A O 1
ATOM 3555 N N . ALA A 1 449 ? 24.766 37.406 -11.531 1 71.06 449 ALA A N 1
ATOM 3556 C CA . ALA A 1 449 ? 24.672 37.281 -12.984 1 71.06 449 ALA A CA 1
ATOM 3557 C C . ALA A 1 449 ? 24.734 35.812 -13.406 1 71.06 449 ALA A C 1
ATOM 3559 O O . ALA A 1 449 ? 24.094 35.406 -14.383 1 71.06 449 ALA A O 1
ATOM 3560 N N . LYS A 1 450 ? 25.312 34.969 -12.648 1 72.44 450 LYS A N 1
ATOM 3561 C CA . LYS A 1 450 ? 25.5 33.562 -13.086 1 72.44 450 LYS A CA 1
ATOM 3562 C C . LYS A 1 450 ? 24.219 32.75 -12.883 1 72.44 450 LYS A C 1
ATOM 3564 O O . LYS A 1 450 ? 24 31.75 -13.555 1 72.44 450 LYS A O 1
ATOM 3569 N N . ASN A 1 451 ? 23.344 33.312 -11.992 1 74.31 451 ASN A N 1
ATOM 3570 C CA . ASN A 1 451 ? 22.188 32.5 -11.625 1 74.31 451 ASN A CA 1
ATOM 3571 C C . ASN A 1 451 ? 20.891 33.125 -12.133 1 74.31 451 ASN A C 1
ATOM 3573 O O . ASN A 1 451 ? 19.828 32.5 -12.023 1 74.31 451 ASN A O 1
ATOM 3577 N N . CYS A 1 452 ? 20.969 34.375 -12.547 1 77.31 452 CYS A N 1
ATOM 3578 C CA . CYS A 1 452 ? 19.766 35.062 -12.961 1 77.31 452 CYS A CA 1
ATOM 3579 C C . CYS A 1 452 ? 20 35.844 -14.258 1 77.31 452 CYS A C 1
ATOM 3581 O O . CYS A 1 452 ? 21.016 36.531 -14.406 1 77.31 452 CYS A O 1
ATOM 3583 N N . LEU A 1 453 ? 19.156 35.656 -15.289 1 71.44 453 LEU A N 1
ATOM 3584 C CA . LEU A 1 453 ? 19.266 36.344 -16.578 1 71.44 453 LEU A CA 1
ATOM 3585 C C . LEU A 1 453 ? 18.75 37.781 -16.484 1 71.44 453 LEU A C 1
ATOM 3587 O O . LEU A 1 453 ? 19.094 38.625 -17.328 1 71.44 453 LEU A O 1
ATOM 3591 N N . LYS A 1 454 ? 17.984 38.125 -15.578 1 73.88 454 LYS A N 1
ATOM 3592 C CA . LYS A 1 454 ? 17.375 39.469 -15.445 1 73.88 454 LYS A CA 1
ATOM 3593 C C . LYS A 1 454 ? 18.016 40.25 -14.312 1 73.88 454 LYS A C 1
ATOM 3595 O O . LYS A 1 454 ? 17.328 40.969 -13.586 1 73.88 454 LYS A O 1
ATOM 3600 N N . VAL A 1 455 ? 19.25 40.219 -14.258 1 76.19 455 VAL A N 1
ATOM 3601 C CA . VAL A 1 455 ? 19.969 40.875 -13.164 1 76.19 455 VAL A CA 1
ATOM 3602 C C . VAL A 1 455 ? 19.734 42.375 -13.227 1 76.19 455 VAL A C 1
ATOM 3604 O O . VAL A 1 455 ? 19.844 42.969 -14.297 1 76.19 455 VAL A O 1
ATOM 3607 N N . GLY A 1 456 ? 19.281 42.938 -12.188 1 72.5 456 GLY A N 1
ATOM 3608 C CA . GLY A 1 456 ? 19.156 44.375 -12.086 1 72.5 456 GLY A CA 1
ATOM 3609 C C . GLY A 1 456 ? 17.734 44.875 -12.297 1 72.5 456 GLY A C 1
ATOM 3610 O O . GLY A 1 456 ? 17.406 46 -11.945 1 72.5 456 GLY A O 1
ATOM 3611 N N . GLN A 1 457 ? 16.828 44.094 -12.836 1 74.38 457 GLN A N 1
ATOM 3612 C CA . GLN A 1 457 ? 15.469 44.531 -13.133 1 74.38 457 GLN A CA 1
ATOM 3613 C C . GLN A 1 457 ? 14.57 44.375 -11.906 1 74.38 457 GLN A C 1
ATOM 3615 O O . GLN A 1 457 ? 14.711 43.438 -11.133 1 74.38 457 GLN A O 1
ATOM 3620 N N . CYS A 1 458 ? 13.898 45.469 -11.469 1 69.19 458 CYS A N 1
ATOM 3621 C CA . CYS A 1 458 ? 12.969 45.438 -10.344 1 69.19 458 CYS A CA 1
ATOM 3622 C C . CYS A 1 458 ? 11.539 45.719 -10.812 1 69.19 458 CYS A C 1
ATOM 3624 O O . CYS A 1 458 ? 11.25 46.781 -11.32 1 69.19 458 CYS A O 1
ATOM 3626 N N . ASN A 1 459 ? 10.828 44.688 -11.039 1 63.78 459 ASN A N 1
ATOM 3627 C CA . ASN A 1 459 ? 9.422 44.906 -11.359 1 63.78 459 ASN A CA 1
ATOM 3628 C C . ASN A 1 459 ? 8.578 45.031 -10.102 1 63.78 459 ASN A C 1
ATOM 3630 O O . ASN A 1 459 ? 8.922 44.5 -9.047 1 63.78 459 ASN A O 1
ATOM 3634 N N . GLU A 1 460 ? 7.613 46.062 -9.914 1 56.75 460 GLU A N 1
ATOM 3635 C CA . GLU A 1 460 ? 6.656 46.25 -8.82 1 56.75 460 GLU A CA 1
ATOM 3636 C C . GLU A 1 460 ? 5.992 44.906 -8.445 1 56.75 460 GLU A C 1
ATOM 3638 O O . GLU A 1 460 ? 5.516 44.188 -9.312 1 56.75 460 GLU A O 1
ATOM 3643 N N . ASN A 1 461 ? 6.324 44.344 -7.09 1 62.91 461 ASN A N 1
ATOM 3644 C CA . ASN A 1 461 ? 5.922 42.969 -6.895 1 62.91 461 ASN A CA 1
ATOM 3645 C C . ASN A 1 461 ? 4.988 42.812 -5.699 1 62.91 461 ASN A C 1
ATOM 3647 O O . ASN A 1 461 ? 4.961 43.656 -4.816 1 62.91 461 ASN A O 1
ATOM 3651 N N . ASP A 1 462 ? 4.055 41.969 -5.742 1 66.44 462 ASP A N 1
ATOM 3652 C CA . ASP A 1 462 ? 3.072 41.562 -4.746 1 66.44 462 ASP A CA 1
ATOM 3653 C C . ASP A 1 462 ? 3.727 41.344 -3.381 1 66.44 462 ASP A C 1
ATOM 3655 O O . ASP A 1 462 ? 3.074 41.5 -2.344 1 66.44 462 ASP A O 1
ATOM 3659 N N . PHE A 1 463 ? 5.023 41.281 -3.322 1 76.06 463 PHE A N 1
ATOM 3660 C CA . PHE A 1 463 ? 5.703 41 -2.062 1 76.06 463 PHE A CA 1
ATOM 3661 C C . PHE A 1 463 ? 5.848 42.281 -1.238 1 76.06 463 PHE A C 1
ATOM 3663 O O . PHE A 1 463 ? 5.719 42.25 -0.013 1 76.06 463 PHE A O 1
ATOM 3670 N N . GLN A 1 464 ? 6.07 43.312 -1.944 1 66.62 464 GLN A N 1
ATOM 3671 C CA . GLN A 1 464 ? 6.242 44.594 -1.255 1 66.62 464 GLN A CA 1
ATOM 3672 C C . GLN A 1 464 ? 4.918 45.094 -0.688 1 66.62 464 GLN A C 1
ATOM 3674 O O . GLN A 1 464 ? 4.902 45.875 0.277 1 66.62 464 GLN A O 1
ATOM 3679 N N . GLU A 1 465 ? 3.85 44.469 -1.279 1 64.69 465 GLU A N 1
ATOM 3680 C CA . GLU A 1 465 ? 2.521 44.875 -0.836 1 64.69 465 GLU A CA 1
ATOM 3681 C C . GLU A 1 465 ? 2.064 44.062 0.372 1 64.69 465 GLU A C 1
ATOM 3683 O O . GLU A 1 465 ? 1.136 44.469 1.079 1 64.69 465 GLU A O 1
ATOM 3688 N N . ALA A 1 466 ? 2.754 43.031 0.66 1 74.31 466 ALA A N 1
ATOM 3689 C CA . ALA A 1 466 ? 2.361 42.188 1.783 1 74.31 466 ALA A CA 1
ATOM 3690 C C . ALA A 1 466 ? 2.732 42.844 3.115 1 74.31 466 ALA A C 1
ATOM 3692 O O . ALA A 1 466 ? 3.559 43.75 3.158 1 74.31 466 ALA A O 1
ATOM 3693 N N . SER A 1 467 ? 2.033 42.5 4.16 1 69.69 467 SER A N 1
ATOM 3694 C CA . SER A 1 467 ? 2.326 43 5.496 1 69.69 467 SER A CA 1
ATOM 3695 C C . SER A 1 467 ? 3.768 42.688 5.898 1 69.69 467 SER A C 1
ATOM 3697 O O . SER A 1 467 ? 4.344 41.719 5.457 1 69.69 467 SER A O 1
ATOM 3699 N N . THR A 1 468 ? 4.449 43.594 6.539 1 72.44 468 THR A N 1
ATOM 3700 C CA . THR A 1 468 ? 5.824 43.438 7 1 72.44 468 THR A CA 1
ATOM 3701 C C . THR A 1 468 ? 5.996 42.156 7.789 1 72.44 468 THR A C 1
ATOM 3703 O O . THR A 1 468 ? 7.035 41.5 7.699 1 72.44 468 THR A O 1
ATOM 3706 N N . GLU A 1 469 ? 4.914 41.781 8.453 1 75.62 469 GLU A N 1
ATOM 3707 C CA . GLU A 1 469 ? 4.988 40.562 9.234 1 75.62 469 GLU A CA 1
ATOM 3708 C C . GLU A 1 469 ? 5.082 39.344 8.336 1 75.62 469 GLU A C 1
ATOM 3710 O O . GLU A 1 469 ? 5.859 38.438 8.609 1 75.62 469 GLU A O 1
ATOM 3715 N N . THR A 1 470 ? 4.266 39.406 7.332 1 82.62 470 THR A N 1
ATOM 3716 C CA . THR A 1 470 ? 4.273 38.281 6.414 1 82.62 470 THR A CA 1
ATOM 3717 C C . THR A 1 470 ? 5.602 38.188 5.668 1 82.62 470 THR A C 1
ATOM 3719 O O . THR A 1 470 ? 6.121 37.094 5.441 1 82.62 470 THR A O 1
ATOM 3722 N N . GLN A 1 471 ? 6.121 39.312 5.344 1 82.31 471 GLN A N 1
ATOM 3723 C CA . GLN A 1 471 ? 7.41 39.344 4.664 1 82.31 471 GLN A CA 1
ATOM 3724 C C . GLN A 1 471 ? 8.508 38.75 5.551 1 82.31 471 GLN A C 1
ATOM 3726 O O . GLN A 1 471 ? 9.312 37.938 5.094 1 82.31 471 GLN A O 1
ATOM 3731 N N . LEU A 1 472 ? 8.438 39.156 6.777 1 80.94 472 LEU A N 1
ATOM 3732 C CA . LEU A 1 472 ? 9.453 38.688 7.719 1 80.94 472 LEU A CA 1
ATOM 3733 C C . LEU A 1 472 ? 9.32 37.156 7.949 1 80.94 472 LEU A C 1
ATOM 3735 O O . LEU A 1 472 ? 10.328 36.469 8.102 1 80.94 472 LEU A O 1
ATOM 3739 N N . ARG A 1 473 ? 8.133 36.719 7.957 1 85.56 473 ARG A N 1
ATOM 3740 C CA . ARG A 1 473 ? 7.91 35.281 8.18 1 85.56 473 ARG A CA 1
ATOM 3741 C C . ARG A 1 473 ? 8.398 34.469 6.992 1 85.56 473 ARG A C 1
ATOM 3743 O O . ARG A 1 473 ? 8.977 33.406 7.168 1 85.56 473 ARG A O 1
ATOM 3750 N N . ILE A 1 474 ? 8.148 35 5.82 1 87.62 474 ILE A N 1
ATOM 3751 C CA . ILE A 1 474 ? 8.633 34.281 4.629 1 87.62 474 ILE A CA 1
ATOM 3752 C C . ILE A 1 474 ? 10.156 34.25 4.629 1 87.62 474 ILE A C 1
ATOM 3754 O O . ILE A 1 474 ? 10.766 33.219 4.371 1 87.62 474 ILE A O 1
ATOM 3758 N N . MET A 1 475 ? 10.695 35.406 5.023 1 85.19 475 MET A N 1
ATOM 3759 C CA . MET A 1 475 ? 12.148 35.5 5.055 1 85.19 475 MET A CA 1
ATOM 3760 C C . MET A 1 475 ? 12.727 34.594 6.145 1 85.19 475 MET A C 1
ATOM 3762 O O . MET A 1 475 ? 13.805 34.031 5.984 1 85.19 475 MET A O 1
ATOM 3766 N N . ARG A 1 476 ? 11.992 34.406 7.164 1 86.44 476 ARG A N 1
ATOM 3767 C CA . ARG A 1 476 ? 12.43 33.531 8.25 1 86.44 476 ARG A CA 1
ATOM 3768 C C . ARG A 1 476 ? 12.398 32.062 7.82 1 86.44 476 ARG A C 1
ATOM 3770 O O . ARG A 1 476 ? 13.273 31.266 8.195 1 86.44 476 ARG A O 1
ATOM 3777 N N . ILE A 1 477 ? 11.398 31.703 7.098 1 90.94 477 ILE A N 1
ATOM 3778 C CA . ILE A 1 477 ? 11.273 30.328 6.621 1 90.94 477 ILE A CA 1
ATOM 3779 C C . ILE A 1 477 ? 12.461 29.984 5.727 1 90.94 477 ILE A C 1
ATOM 3781 O O . ILE A 1 477 ? 13.086 28.938 5.895 1 90.94 477 ILE A O 1
ATOM 3785 N N . VAL A 1 478 ? 12.75 30.875 4.859 1 88.81 478 VAL A N 1
ATOM 3786 C CA . VAL A 1 478 ? 13.875 30.641 3.963 1 88.81 478 VAL A CA 1
ATOM 3787 C C . VAL A 1 478 ? 15.188 30.797 4.73 1 88.81 478 VAL A C 1
ATOM 3789 O O . VAL A 1 478 ? 16.172 30.125 4.434 1 88.81 478 VAL A O 1
ATOM 3792 N N . GLY A 1 479 ? 15.172 31.672 5.734 1 86.94 479 GLY A N 1
ATOM 3793 C CA . GLY A 1 479 ? 16.344 31.859 6.586 1 86.94 479 GLY A CA 1
ATOM 3794 C C . GLY A 1 479 ? 16.734 30.594 7.332 1 86.94 479 GLY A C 1
ATOM 3795 O O . GLY A 1 479 ? 17.922 30.344 7.551 1 86.94 479 GLY A O 1
ATOM 3796 N N . ASN A 1 480 ? 15.75 29.828 7.68 1 87.38 480 ASN A N 1
ATOM 3797 C CA . ASN A 1 480 ? 16.047 28.547 8.328 1 87.38 480 ASN A CA 1
ATOM 3798 C C . ASN A 1 480 ? 16.828 27.625 7.398 1 87.38 480 ASN A C 1
ATOM 3800 O O . ASN A 1 480 ? 17.656 26.828 7.859 1 87.38 480 ASN A O 1
ATOM 3804 N N . LEU A 1 481 ? 16.516 27.719 6.145 1 90.69 481 LEU A N 1
ATOM 3805 C CA . LEU A 1 481 ? 17.266 26.953 5.156 1 90.69 481 LEU A CA 1
ATOM 3806 C C . LEU A 1 481 ? 18.703 27.484 5.031 1 90.69 481 LEU A C 1
ATOM 3808 O O . LEU A 1 481 ? 19.641 26.719 4.898 1 90.69 481 LEU A O 1
ATOM 3812 N N . THR A 1 482 ? 18.844 28.812 5.137 1 88.69 482 THR A N 1
ATOM 3813 C CA . THR A 1 482 ? 20.141 29.453 4.996 1 88.69 482 THR A CA 1
ATOM 3814 C C . THR A 1 482 ? 21.062 29.109 6.172 1 88.69 482 THR A C 1
ATOM 3816 O O . THR A 1 482 ? 22.281 29.016 6.016 1 88.69 482 THR A O 1
ATOM 3819 N N . SER A 1 483 ? 20.469 28.859 7.309 1 86.19 483 SER A N 1
ATOM 3820 C CA . SER A 1 483 ? 21.25 28.516 8.492 1 86.19 483 SER A CA 1
ATOM 3821 C C . SER A 1 483 ? 21.875 27.141 8.352 1 86.19 483 SER A C 1
ATOM 3823 O O . SER A 1 483 ? 22.859 26.828 9.039 1 86.19 483 SER A O 1
ATOM 3825 N N . LYS A 1 484 ? 21.375 26.359 7.48 1 88.19 484 LYS A N 1
ATOM 3826 C CA . LYS A 1 484 ? 21.922 25.031 7.25 1 88.19 484 LYS A CA 1
ATOM 3827 C C . LYS A 1 484 ? 22.719 24.969 5.957 1 88.19 484 LYS A C 1
ATOM 3829 O O . LYS A 1 484 ? 22.812 23.922 5.316 1 88.19 484 LYS A O 1
ATOM 3834 N N . ALA A 1 485 ? 23.25 26.016 5.574 1 87.69 485 ALA A N 1
ATOM 3835 C CA . ALA A 1 485 ? 23.984 26.109 4.316 1 87.69 485 ALA A CA 1
ATOM 3836 C C . ALA A 1 485 ? 25.234 25.234 4.34 1 87.69 485 ALA A C 1
ATOM 3838 O O . ALA A 1 485 ? 25.672 24.734 3.299 1 87.69 485 ALA A O 1
ATOM 3839 N N . ASP A 1 486 ? 25.734 24.938 5.5 1 84.31 486 ASP A N 1
ATOM 3840 C CA . ASP A 1 486 ? 26.922 24.109 5.621 1 84.31 486 ASP A CA 1
ATOM 3841 C C . ASP A 1 486 ? 26.641 22.672 5.176 1 84.31 486 ASP A C 1
ATOM 3843 O O . ASP A 1 486 ? 27.5 22.016 4.578 1 84.31 486 ASP A O 1
ATOM 3847 N N . SER A 1 487 ? 25.531 22.266 5.488 1 85.81 487 SER A N 1
ATOM 3848 C CA . SER A 1 487 ? 25.125 20.922 5.082 1 85.81 487 SER A CA 1
ATOM 3849 C C . SER A 1 487 ? 24.672 20.906 3.623 1 85.81 487 SER A C 1
ATOM 3851 O O . SER A 1 487 ? 24.75 19.859 2.963 1 85.81 487 SER A O 1
ATOM 3853 N N . LEU A 1 488 ? 24.188 21.984 3.141 1 89.56 488 LEU A N 1
ATOM 3854 C CA . LEU A 1 488 ? 23.578 22.031 1.819 1 89.56 488 LEU A CA 1
ATOM 3855 C C . LEU A 1 488 ? 24.641 22.125 0.728 1 89.56 488 LEU A C 1
ATOM 3857 O O . LEU A 1 488 ? 24.375 21.797 -0.429 1 89.56 488 LEU A O 1
ATOM 3861 N N . ILE A 1 489 ? 25.766 22.562 1.102 1 87.38 489 ILE A N 1
ATOM 3862 C CA . ILE A 1 489 ? 26.812 22.797 0.126 1 87.38 489 ILE A CA 1
ATOM 3863 C C . ILE A 1 489 ? 27.25 21.469 -0.491 1 87.38 489 ILE A C 1
ATOM 3865 O O . ILE A 1 489 ? 27.719 21.422 -1.633 1 87.38 489 ILE A O 1
ATOM 3869 N N . THR A 1 490 ? 27.016 20.344 0.172 1 86.75 490 THR A N 1
ATOM 3870 C CA . THR A 1 490 ? 27.406 19.031 -0.331 1 86.75 490 THR A CA 1
ATOM 3871 C C . THR A 1 490 ? 26.297 18.438 -1.202 1 86.75 490 THR A C 1
ATOM 3873 O O . THR A 1 490 ? 26.531 17.469 -1.927 1 86.75 490 THR A O 1
ATOM 3876 N N . ASP A 1 491 ? 25.016 18.969 -1.225 1 90.19 491 ASP A N 1
ATOM 3877 C CA . ASP A 1 491 ? 23.859 18.5 -1.974 1 90.19 491 ASP A CA 1
ATOM 3878 C C . ASP A 1 491 ? 23.641 17 -1.756 1 90.19 491 ASP A C 1
ATOM 3880 O O . ASP A 1 491 ? 23.359 16.266 -2.707 1 90.19 491 ASP A O 1
ATOM 3884 N N . SER A 1 492 ? 23.922 16.594 -0.55 1 89.25 492 SER A N 1
ATOM 3885 C CA . SER A 1 492 ? 23.719 15.188 -0.227 1 89.25 492 SER A CA 1
ATOM 3886 C C . SER A 1 492 ? 22.234 14.875 -0.046 1 89.25 492 SER A C 1
ATOM 3888 O O . SER A 1 492 ? 21.484 15.695 0.481 1 89.25 492 SER A O 1
ATOM 3890 N N . THR A 1 493 ? 21.828 13.742 -0.615 1 89.62 493 THR A N 1
ATOM 3891 C CA . THR A 1 493 ? 20.438 13.328 -0.516 1 89.62 493 THR A CA 1
ATOM 3892 C C . THR A 1 493 ? 20.328 11.945 0.124 1 89.62 493 THR A C 1
ATOM 3894 O O . THR A 1 493 ? 21.297 11.195 0.16 1 89.62 493 THR A O 1
ATOM 3897 N N . SER A 1 494 ? 19.219 11.672 0.723 1 90 494 SER A N 1
ATOM 3898 C CA . SER A 1 494 ? 18.938 10.375 1.326 1 90 494 SER A CA 1
ATOM 3899 C C . SER A 1 494 ? 18.156 9.477 0.367 1 90 494 SER A C 1
ATOM 3901 O O . SER A 1 494 ? 17.406 8.602 0.799 1 90 494 SER A O 1
ATOM 3903 N N . ASN A 1 495 ? 18.25 9.594 -0.931 1 89.06 495 ASN A N 1
ATOM 3904 C CA . ASN A 1 495 ? 17.516 8.859 -1.956 1 89.06 495 ASN A CA 1
ATOM 3905 C C . ASN A 1 495 ? 17.797 7.359 -1.882 1 89.06 495 ASN A C 1
ATOM 3907 O O . ASN A 1 495 ? 16.906 6.547 -2.146 1 89.06 495 ASN A O 1
ATOM 3911 N N . SER A 1 496 ? 19.078 6.992 -1.529 1 93.25 496 SER A N 1
ATOM 3912 C CA . SER A 1 496 ? 19.422 5.578 -1.418 1 93.25 496 SER A CA 1
ATOM 3913 C C . SER A 1 496 ? 18.594 4.895 -0.337 1 93.25 496 SER A C 1
ATOM 3915 O O . SER A 1 496 ? 18.109 3.775 -0.529 1 93.25 496 SER A O 1
ATOM 3917 N N . ALA A 1 497 ? 18.391 5.598 0.746 1 94.19 497 ALA A N 1
ATOM 3918 C CA . ALA A 1 497 ? 17.594 5.039 1.828 1 94.19 497 ALA A CA 1
ATOM 3919 C C . ALA A 1 497 ? 16.125 4.961 1.429 1 94.19 497 ALA A C 1
ATOM 3921 O O . ALA A 1 497 ? 15.406 4.035 1.824 1 94.19 497 ALA A O 1
ATOM 3922 N N . GLU A 1 498 ? 15.656 5.922 0.655 1 91.25 498 GLU A N 1
ATOM 3923 C CA . GLU A 1 498 ? 14.281 5.898 0.168 1 91.25 498 GLU A CA 1
ATOM 3924 C C . GLU A 1 498 ? 14.055 4.73 -0.786 1 91.25 498 GLU A C 1
ATOM 3926 O O . GLU A 1 498 ? 12.977 4.137 -0.801 1 91.25 498 GLU A O 1
ATOM 3931 N N . GLN A 1 499 ? 15.062 4.469 -1.583 1 94 499 GLN A N 1
ATOM 3932 C CA . GLN A 1 499 ? 14.969 3.324 -2.484 1 94 499 GLN A CA 1
ATOM 3933 C C . GLN A 1 499 ? 14.867 2.016 -1.705 1 94 499 GLN A C 1
ATOM 3935 O O . GLN A 1 499 ? 14.102 1.125 -2.074 1 94 499 GLN A O 1
ATOM 3940 N N . PHE A 1 500 ? 15.68 1.933 -0.66 1 96.5 500 PHE A N 1
ATOM 3941 C CA . PHE A 1 500 ? 15.602 0.75 0.189 1 96.5 500 PHE A CA 1
ATOM 3942 C C . PHE A 1 500 ? 14.219 0.632 0.824 1 96.5 500 PHE A C 1
ATOM 3944 O O . PHE A 1 500 ? 13.648 -0.458 0.876 1 96.5 500 PHE A O 1
ATOM 3951 N N . MET A 1 501 ? 13.688 1.742 1.304 1 94.88 501 MET A N 1
ATOM 3952 C CA . MET A 1 501 ? 12.375 1.727 1.945 1 94.88 501 MET A CA 1
ATOM 3953 C C . MET A 1 501 ? 11.281 1.358 0.944 1 94.88 501 MET A C 1
ATOM 3955 O O . MET A 1 501 ? 10.281 0.735 1.309 1 94.88 501 MET A O 1
ATOM 3959 N N . ARG A 1 502 ? 11.484 1.706 -0.298 1 93 502 ARG A N 1
ATOM 3960 C CA . ARG A 1 502 ? 10.531 1.312 -1.336 1 93 502 ARG A CA 1
ATOM 3961 C C . ARG A 1 502 ? 10.5 -0.204 -1.5 1 93 502 ARG A C 1
ATOM 3963 O O . ARG A 1 502 ? 9.438 -0.79 -1.699 1 93 502 ARG A O 1
ATOM 3970 N N . GLN A 1 503 ? 11.68 -0.768 -1.41 1 95.56 503 GLN A N 1
ATOM 3971 C CA . GLN A 1 503 ? 11.75 -2.223 -1.498 1 95.56 503 GLN A CA 1
ATOM 3972 C C . GLN A 1 503 ? 11.078 -2.879 -0.295 1 95.56 503 GLN A C 1
ATOM 3974 O O . GLN A 1 503 ? 10.391 -3.895 -0.437 1 95.56 503 GLN A O 1
ATOM 3979 N N . VAL A 1 504 ? 11.273 -2.303 0.874 1 96 504 VAL A N 1
ATOM 3980 C CA . VAL A 1 504 ? 10.648 -2.844 2.076 1 96 504 VAL A CA 1
ATOM 3981 C C . VAL A 1 504 ? 9.133 -2.801 1.933 1 96 504 VAL A C 1
ATOM 3983 O O . VAL A 1 504 ? 8.438 -3.752 2.299 1 96 504 VAL A O 1
ATOM 3986 N N . ALA A 1 505 ? 8.602 -1.718 1.396 1 93.31 505 ALA A N 1
ATOM 3987 C CA . ALA A 1 505 ? 7.16 -1.589 1.191 1 93.31 505 ALA A CA 1
ATOM 3988 C C . ALA A 1 505 ? 6.652 -2.631 0.199 1 93.31 505 ALA A C 1
ATOM 3990 O O . ALA A 1 505 ? 5.559 -3.18 0.37 1 93.31 505 ALA A O 1
ATOM 3991 N N . LYS A 1 506 ? 7.438 -2.914 -0.789 1 92.19 506 LYS A N 1
ATOM 3992 C CA . LYS A 1 506 ? 7.051 -3.904 -1.788 1 92.19 506 LYS A CA 1
ATOM 3993 C C . LYS A 1 506 ? 6.949 -5.297 -1.171 1 92.19 506 LYS A C 1
ATOM 3995 O O . LYS A 1 506 ? 5.992 -6.031 -1.436 1 92.19 506 LYS A O 1
ATOM 4000 N N . PHE A 1 507 ? 7.934 -5.629 -0.325 1 95 507 PHE A N 1
ATOM 4001 C CA . PHE A 1 507 ? 7.957 -6.953 0.291 1 95 507 PHE A CA 1
ATOM 4002 C C . PHE A 1 507 ? 6.898 -7.059 1.385 1 95 507 PHE A C 1
ATOM 4004 O O . PHE A 1 507 ? 6.5 -8.156 1.763 1 95 507 PHE A O 1
ATOM 4011 N N . ASN A 1 508 ? 6.523 -5.898 1.949 1 93 508 ASN A N 1
ATOM 4012 C CA . ASN A 1 508 ? 5.547 -5.879 3.035 1 93 508 ASN A CA 1
ATOM 4013 C C . ASN A 1 508 ? 4.156 -5.508 2.531 1 93 508 ASN A C 1
ATOM 4015 O O . ASN A 1 508 ? 3.379 -4.879 3.25 1 93 508 ASN A O 1
ATOM 4019 N N . SER A 1 509 ? 3.785 -5.859 1.34 1 89.31 509 SER A N 1
ATOM 4020 C CA . SER A 1 509 ? 2.473 -5.641 0.74 1 89.31 509 SER A CA 1
ATOM 4021 C C . SER A 1 509 ? 2.049 -4.18 0.856 1 89.31 509 SER A C 1
ATOM 4023 O O . SER A 1 509 ? 0.905 -3.889 1.212 1 89.31 509 SER A O 1
ATOM 4025 N N . ALA A 1 510 ? 2.932 -3.26 0.672 1 87.44 510 ALA A N 1
ATOM 4026 C CA . ALA A 1 510 ? 2.654 -1.825 0.721 1 87.44 510 ALA A CA 1
ATOM 4027 C C . ALA A 1 510 ? 1.988 -1.439 2.037 1 87.44 510 ALA A C 1
ATOM 4029 O O . ALA A 1 510 ? 1.096 -0.589 2.062 1 87.44 510 ALA A O 1
ATOM 4030 N N . LYS A 1 511 ? 2.246 -2.189 3.109 1 85.25 511 LYS A N 1
ATOM 4031 C CA . LYS A 1 511 ? 1.831 -1.894 4.48 1 85.25 511 LYS A CA 1
ATOM 4032 C C . LYS A 1 511 ? 0.327 -2.084 4.652 1 85.25 511 LYS A C 1
ATOM 4034 O O . LYS A 1 511 ? -0.296 -1.424 5.484 1 85.25 511 LYS A O 1
ATOM 4039 N N . GLN A 1 512 ? -0.267 -2.896 3.818 1 84.31 512 GLN A N 1
ATOM 4040 C CA . GLN A 1 512 ? -1.699 -3.154 3.93 1 84.31 512 GLN A CA 1
ATOM 4041 C C . GLN A 1 512 ? -1.986 -4.223 4.984 1 84.31 512 GLN A C 1
ATOM 4043 O O . GLN A 1 512 ? -3.004 -4.16 5.676 1 84.31 512 GLN A O 1
ATOM 4048 N N . THR A 1 513 ? -1.105 -5.152 5.012 1 85.06 513 THR A N 1
ATOM 4049 C CA . THR A 1 513 ? -1.273 -6.281 5.922 1 85.06 513 THR A CA 1
ATOM 4050 C C . THR A 1 513 ? -0.179 -6.285 6.984 1 85.06 513 THR A C 1
ATOM 4052 O O . THR A 1 513 ? 0.969 -5.934 6.703 1 85.06 513 THR A O 1
ATOM 4055 N N . PHE A 1 514 ? -0.562 -6.676 8.148 1 85 514 PHE A N 1
ATOM 4056 C CA . PHE A 1 514 ? 0.411 -6.742 9.234 1 85 514 PHE A CA 1
ATOM 4057 C C . PHE A 1 514 ? 1.098 -8.102 9.258 1 85 514 PHE A C 1
ATOM 4059 O O . PHE A 1 514 ? 0.465 -9.117 9.555 1 85 514 PHE A O 1
ATOM 4066 N N . TYR A 1 515 ? 2.365 -8.117 8.992 1 88.94 515 TYR A N 1
ATOM 4067 C CA . TYR A 1 515 ? 3.143 -9.352 8.969 1 88.94 515 TYR A CA 1
ATOM 4068 C C . TYR A 1 515 ? 4.109 -9.406 10.141 1 88.94 515 TYR A C 1
ATOM 4070 O O . TYR A 1 515 ? 5.09 -10.156 10.109 1 88.94 515 TYR A O 1
ATOM 4078 N N . GLY A 1 516 ? 3.871 -8.641 11.195 1 87.81 516 GLY A N 1
ATOM 4079 C CA . GLY A 1 516 ? 4.785 -8.602 12.32 1 87.81 516 GLY A CA 1
ATOM 4080 C C . GLY A 1 516 ? 4.328 -9.445 13.492 1 87.81 516 GLY A C 1
ATOM 4081 O O . GLY A 1 516 ? 4.613 -9.125 14.648 1 87.81 516 GLY A O 1
ATOM 4082 N N . ARG A 1 517 ? 3.613 -10.516 13.211 1 87.31 517 ARG A N 1
ATOM 4083 C CA . ARG A 1 517 ? 3.121 -11.367 14.289 1 87.31 517 ARG A CA 1
ATOM 4084 C C . ARG A 1 517 ? 4.223 -12.289 14.805 1 87.31 517 ARG A C 1
ATOM 4086 O O . ARG A 1 517 ? 4.23 -12.656 15.977 1 87.31 517 ARG A O 1
ATOM 4093 N N . ARG A 1 518 ? 5.082 -12.688 13.984 1 89.69 518 ARG A N 1
ATOM 4094 C CA . ARG A 1 518 ? 6.234 -13.516 14.344 1 89.69 518 ARG A CA 1
ATOM 4095 C C . ARG A 1 518 ? 7.473 -13.094 13.555 1 89.69 518 ARG A C 1
ATOM 4097 O O . ARG A 1 518 ? 7.902 -11.945 13.633 1 89.69 518 ARG A O 1
ATOM 4104 N N . ASN A 1 519 ? 7.941 -13.93 12.641 1 91.81 519 ASN A N 1
ATOM 4105 C CA . ASN A 1 519 ? 9.211 -13.688 11.969 1 91.81 519 ASN A CA 1
ATOM 4106 C C . ASN A 1 519 ? 9 -13.203 10.531 1 91.81 519 ASN A C 1
ATOM 4108 O O . ASN A 1 519 ? 9.969 -12.922 9.82 1 91.81 519 ASN A O 1
ATOM 4112 N N . SER A 1 520 ? 7.789 -13.023 10.133 1 93.94 520 SER A N 1
ATOM 4113 C CA . SER A 1 520 ? 7.527 -12.742 8.727 1 93.94 520 SER A CA 1
ATOM 4114 C C . SER A 1 520 ? 8.055 -11.367 8.336 1 93.94 520 SER A C 1
ATOM 4116 O O . SER A 1 520 ? 8.602 -11.188 7.246 1 93.94 520 SER A O 1
ATOM 4118 N N . PHE A 1 521 ? 7.902 -10.375 9.219 1 95.38 521 PHE A N 1
ATOM 4119 C CA . PHE A 1 521 ? 8.367 -9.031 8.898 1 95.38 521 PHE A CA 1
ATOM 4120 C C . PHE A 1 521 ? 9.883 -9 8.773 1 95.38 521 PHE A C 1
ATOM 4122 O O . PHE A 1 521 ? 10.43 -8.344 7.883 1 95.38 521 PHE A O 1
ATOM 4129 N N . ASN A 1 522 ? 10.594 -9.734 9.625 1 96.06 522 ASN A N 1
ATOM 4130 C CA . ASN A 1 522 ? 12.047 -9.82 9.547 1 96.06 522 ASN A CA 1
ATOM 4131 C C . ASN A 1 522 ? 12.5 -10.406 8.211 1 96.06 522 ASN A C 1
ATOM 4133 O O . ASN A 1 522 ? 13.406 -9.875 7.574 1 96.06 522 ASN A O 1
ATOM 4137 N N . ILE A 1 523 ? 11.859 -11.461 7.855 1 96.94 523 ILE A N 1
ATOM 4138 C CA . ILE A 1 523 ? 12.211 -12.156 6.617 1 96.94 523 ILE A CA 1
ATOM 4139 C C . ILE A 1 523 ? 12 -11.219 5.43 1 96.94 523 ILE A C 1
ATOM 4141 O O . ILE A 1 523 ? 12.844 -11.148 4.531 1 96.94 523 ILE A O 1
ATOM 4145 N N . ARG A 1 524 ? 10.914 -10.5 5.434 1 96.69 524 ARG A N 1
ATOM 4146 C CA . ARG A 1 524 ? 10.578 -9.594 4.344 1 96.69 524 ARG A CA 1
ATOM 4147 C C . ARG A 1 524 ? 11.57 -8.438 4.266 1 96.69 524 ARG A C 1
ATOM 4149 O O . ARG A 1 524 ? 11.922 -7.984 3.176 1 96.69 524 ARG A O 1
ATOM 4156 N N . CYS A 1 525 ? 12.008 -7.945 5.418 1 97.5 525 CYS A N 1
ATOM 4157 C CA . CYS A 1 525 ? 13.016 -6.887 5.426 1 97.5 525 CYS A CA 1
ATOM 4158 C C . CYS A 1 525 ? 14.344 -7.391 4.879 1 97.5 525 CYS A C 1
ATOM 4160 O O . CYS A 1 525 ? 15.023 -6.68 4.137 1 97.5 525 CYS A O 1
ATOM 4162 N N . HIS A 1 526 ? 14.703 -8.617 5.211 1 97.69 526 HIS A N 1
ATOM 4163 C CA . HIS A 1 526 ? 15.93 -9.203 4.691 1 97.69 526 HIS A CA 1
ATOM 4164 C C . HIS A 1 526 ? 15.844 -9.43 3.186 1 97.69 526 HIS A C 1
ATOM 4166 O O . HIS A 1 526 ? 16.812 -9.227 2.461 1 97.69 526 HIS A O 1
ATOM 4172 N N . GLY A 1 527 ? 14.656 -9.859 2.787 1 97.19 527 GLY A N 1
ATOM 4173 C CA . GLY A 1 527 ? 14.453 -9.977 1.352 1 97.19 527 GLY A CA 1
ATOM 4174 C C . GLY A 1 527 ? 14.57 -8.656 0.622 1 97.19 527 GLY A C 1
ATOM 4175 O O . GLY A 1 527 ? 15.164 -8.586 -0.457 1 97.19 527 GLY A O 1
ATOM 4176 N N . ALA A 1 528 ? 14.031 -7.625 1.224 1 97.44 528 ALA A N 1
ATOM 4177 C CA . ALA A 1 528 ? 14.141 -6.285 0.654 1 97.44 528 ALA A CA 1
ATOM 4178 C C . ALA A 1 528 ? 15.602 -5.832 0.593 1 97.44 528 ALA A C 1
ATOM 4180 O O . ALA A 1 528 ? 16.016 -5.16 -0.356 1 97.44 528 ALA A O 1
ATOM 4181 N N . GLY A 1 529 ? 16.359 -6.164 1.657 1 98 529 GLY A N 1
ATOM 4182 C CA . GLY A 1 529 ? 17.781 -5.852 1.653 1 98 529 GLY A CA 1
ATOM 4183 C C . GLY A 1 529 ? 18.531 -6.484 0.494 1 98 529 GLY A C 1
ATOM 4184 O O . GLY A 1 529 ? 19.359 -5.836 -0.146 1 98 529 GLY A O 1
ATOM 4185 N N . LEU A 1 530 ? 18.203 -7.73 0.184 1 98 530 LEU A N 1
ATOM 4186 C CA . LEU A 1 530 ? 18.844 -8.43 -0.928 1 98 530 LEU A CA 1
ATOM 4187 C C . LEU A 1 530 ? 18.438 -7.809 -2.262 1 98 530 LEU A C 1
ATOM 4189 O O . LEU A 1 530 ? 19.281 -7.652 -3.156 1 98 530 LEU A O 1
ATOM 4193 N N . ALA A 1 531 ? 17.172 -7.523 -2.379 1 96.75 531 ALA A N 1
ATOM 4194 C CA . ALA A 1 531 ? 16.703 -6.887 -3.604 1 96.75 531 ALA A CA 1
ATOM 4195 C C . ALA A 1 531 ? 17.391 -5.543 -3.828 1 96.75 531 ALA A C 1
ATOM 4197 O O . ALA A 1 531 ? 17.641 -5.152 -4.969 1 96.75 531 ALA A O 1
ATOM 4198 N N . TYR A 1 532 ? 17.578 -4.848 -2.729 1 97 532 TYR A N 1
ATOM 4199 C CA . TYR A 1 532 ? 18.266 -3.561 -2.826 1 97 532 TYR A CA 1
ATOM 4200 C C . TYR A 1 532 ? 19.719 -3.744 -3.215 1 97 532 TYR A C 1
ATOM 4202 O O . TYR A 1 532 ? 20.25 -3.008 -4.055 1 97 532 TYR A O 1
ATOM 4210 N N . GLN A 1 533 ? 20.438 -4.738 -2.701 1 96.5 533 GLN A N 1
ATOM 4211 C CA . GLN A 1 533 ? 21.875 -4.961 -2.895 1 96.5 533 GLN A CA 1
ATOM 4212 C C . GLN A 1 533 ? 22.156 -5.422 -4.32 1 96.5 533 GLN A C 1
ATOM 4214 O O . GLN A 1 533 ? 23.109 -4.941 -4.953 1 96.5 533 GLN A O 1
ATOM 4219 N N . PHE A 1 534 ? 21.297 -6.301 -4.82 1 95.06 534 PHE A N 1
ATOM 4220 C CA . PHE A 1 534 ? 21.656 -6.965 -6.07 1 95.06 534 PHE A CA 1
ATOM 4221 C C . PHE A 1 534 ? 20.734 -6.512 -7.203 1 95.06 534 PHE A C 1
ATOM 4223 O O . PHE A 1 534 ? 20.953 -6.879 -8.359 1 95.06 534 PHE A O 1
ATOM 4230 N N . GLY A 1 535 ? 19.688 -5.73 -6.887 1 92.06 535 GLY A N 1
ATOM 4231 C CA . GLY A 1 535 ? 18.75 -5.352 -7.93 1 92.06 535 GLY A CA 1
ATOM 4232 C C . GLY A 1 535 ? 17.953 -6.523 -8.461 1 92.06 535 GLY A C 1
ATOM 4233 O O . GLY A 1 535 ? 17.547 -7.402 -7.699 1 92.06 535 GLY A O 1
ATOM 4234 N N . PRO A 1 536 ? 17.797 -6.641 -9.758 1 90.56 536 PRO A N 1
ATOM 4235 C CA . PRO A 1 536 ? 17 -7.734 -10.328 1 90.56 536 PRO A CA 1
ATOM 4236 C C . PRO A 1 536 ? 17.703 -9.086 -10.219 1 90.56 536 PRO A C 1
ATOM 4238 O O . PRO A 1 536 ? 17.062 -10.133 -10.32 1 90.56 536 PRO A O 1
ATOM 4241 N N . ARG A 1 537 ? 19.031 -9.133 -9.953 1 93.5 537 ARG A N 1
ATOM 4242 C CA . ARG A 1 537 ? 19.812 -10.359 -9.883 1 93.5 537 ARG A CA 1
ATOM 4243 C C . ARG A 1 537 ? 19.734 -10.984 -8.492 1 93.5 537 ARG A C 1
ATOM 4245 O O . ARG A 1 537 ? 20.312 -12.039 -8.25 1 93.5 537 ARG A O 1
ATOM 4252 N N . TRP A 1 538 ? 18.953 -10.398 -7.594 1 96 538 TRP A N 1
ATOM 4253 C CA . TRP A 1 538 ? 18.969 -10.852 -6.207 1 96 538 TRP A CA 1
ATOM 4254 C C . TRP A 1 538 ? 18.469 -12.281 -6.094 1 96 538 TRP A C 1
ATOM 4256 O O . TRP A 1 538 ? 18.953 -13.055 -5.262 1 96 538 TRP A O 1
ATOM 4266 N N . MET A 1 539 ? 17.578 -12.703 -6.992 1 94.19 539 MET A N 1
ATOM 4267 C CA . MET A 1 539 ? 17.016 -14.047 -6.926 1 94.19 539 MET A CA 1
ATOM 4268 C C . MET A 1 539 ? 18.062 -15.086 -7.305 1 94.19 539 MET A C 1
ATOM 4270 O O . MET A 1 539 ? 18.125 -16.156 -6.703 1 94.19 539 MET A O 1
ATOM 4274 N N . ILE A 1 540 ? 18.859 -14.742 -8.297 1 95.75 540 ILE A N 1
ATOM 4275 C CA . ILE A 1 540 ? 19.906 -15.648 -8.758 1 95.75 540 ILE A CA 1
ATOM 4276 C C . ILE A 1 540 ? 20.984 -15.781 -7.684 1 95.75 540 ILE A C 1
ATOM 4278 O O . ILE A 1 540 ? 21.422 -16.891 -7.371 1 95.75 540 ILE A O 1
ATOM 4282 N N . GLU A 1 541 ? 21.359 -14.625 -7.117 1 96.19 541 GLU A N 1
ATOM 4283 C CA . GLU A 1 541 ? 22.422 -14.633 -6.109 1 96.19 541 GLU A CA 1
ATOM 4284 C C . GLU A 1 541 ? 21.969 -15.375 -4.852 1 96.19 541 GLU A C 1
ATOM 4286 O O . GLU A 1 541 ? 22.75 -16.125 -4.262 1 96.19 541 GLU A O 1
ATOM 4291 N N . ALA A 1 542 ? 20.781 -15.133 -4.422 1 95.88 542 ALA A N 1
ATOM 4292 C CA . ALA A 1 542 ? 20.266 -15.844 -3.252 1 95.88 542 ALA A CA 1
ATOM 4293 C C . ALA A 1 542 ? 20.141 -17.328 -3.529 1 95.88 542 ALA A C 1
ATOM 4295 O O . ALA A 1 542 ? 20.391 -18.156 -2.645 1 95.88 542 ALA A O 1
ATOM 4296 N N . PHE A 1 543 ? 19.688 -17.672 -4.77 1 94.62 543 PHE A N 1
ATOM 4297 C CA . PHE A 1 543 ? 19.562 -19.062 -5.172 1 94.62 543 PHE A CA 1
ATOM 4298 C C . PHE A 1 543 ? 20.922 -19.766 -5.168 1 94.62 543 PHE A C 1
ATOM 4300 O O . PHE A 1 543 ? 21.062 -20.859 -4.621 1 94.62 543 PHE A O 1
ATOM 4307 N N . LYS A 1 544 ? 21.938 -19.094 -5.715 1 94.56 544 LYS A N 1
ATOM 4308 C CA . LYS A 1 544 ? 23.297 -19.656 -5.773 1 94.56 544 LYS A CA 1
ATOM 4309 C C . LYS A 1 544 ? 23.891 -19.812 -4.379 1 94.56 544 LYS A C 1
ATOM 4311 O O . LYS A 1 544 ? 24.625 -20.766 -4.117 1 94.56 544 LYS A O 1
ATOM 4316 N N . HIS A 1 545 ? 23.609 -18.906 -3.561 1 94.69 545 HIS A N 1
ATOM 4317 C CA . HIS A 1 545 ? 24.141 -18.953 -2.203 1 94.69 545 HIS A CA 1
ATOM 4318 C C . HIS A 1 545 ? 23.594 -20.156 -1.44 1 94.69 545 HIS A C 1
ATOM 4320 O O . HIS A 1 545 ? 24.312 -20.797 -0.681 1 94.69 545 HIS A O 1
ATOM 4326 N N . LYS A 1 546 ? 22.328 -20.5 -1.613 1 92.31 546 LYS A N 1
ATOM 4327 C CA . LYS A 1 546 ? 21.688 -21.594 -0.867 1 92.31 546 LYS A CA 1
ATOM 4328 C C . LYS A 1 546 ? 22.031 -22.953 -1.471 1 92.31 546 LYS A C 1
ATOM 4330 O O . LYS A 1 546 ? 22.406 -23.875 -0.75 1 92.31 546 LYS A O 1
ATOM 4335 N N . PHE A 1 547 ? 21.969 -23.094 -2.807 1 91.5 547 PHE A N 1
ATOM 4336 C CA . PHE A 1 547 ? 22.062 -24.406 -3.447 1 91.5 547 PHE A CA 1
ATOM 4337 C C . PHE A 1 547 ? 23.422 -24.594 -4.102 1 91.5 547 PHE A C 1
ATOM 4339 O O . PHE A 1 547 ? 23.766 -25.703 -4.508 1 91.5 547 PHE A O 1
ATOM 4346 N N . LYS A 1 548 ? 24.234 -23.547 -4.234 1 90.62 548 LYS A N 1
ATOM 4347 C CA . LYS A 1 548 ? 25.562 -23.609 -4.84 1 90.62 548 LYS A CA 1
ATOM 4348 C C . LYS A 1 548 ? 25.484 -24.094 -6.285 1 90.62 548 LYS A C 1
ATOM 4350 O O . LYS A 1 548 ? 26.375 -24.812 -6.75 1 90.62 548 LYS A O 1
ATOM 4355 N N . LYS A 1 549 ? 24.297 -23.922 -6.859 1 89.25 549 LYS A N 1
ATOM 4356 C CA . LYS A 1 549 ? 24.062 -24.219 -8.266 1 89.25 549 LYS A CA 1
ATOM 4357 C C . LYS A 1 549 ? 23.359 -23.047 -8.961 1 89.25 549 LYS A C 1
ATOM 4359 O O . LYS A 1 549 ? 22.75 -22.203 -8.312 1 89.25 549 LYS A O 1
ATOM 4364 N N . SER A 1 550 ? 23.531 -23.062 -10.211 1 89.69 550 SER A N 1
ATOM 4365 C CA . SER A 1 550 ? 22.859 -22.031 -10.984 1 89.69 550 SER A CA 1
ATOM 4366 C C . SER A 1 550 ? 21.391 -22.359 -11.211 1 89.69 550 SER A C 1
ATOM 4368 O O . SER A 1 550 ? 21.047 -23.531 -11.43 1 89.69 550 SER A O 1
ATOM 4370 N N . PRO A 1 551 ? 20.625 -21.359 -11.016 1 90.56 551 PRO A N 1
ATOM 4371 C CA . PRO A 1 551 ? 19.188 -21.609 -11.219 1 90.56 551 PRO A CA 1
ATOM 4372 C C . PRO A 1 551 ? 18.844 -21.922 -12.672 1 90.56 551 PRO A C 1
ATOM 4374 O O . PRO A 1 551 ? 19.734 -22.047 -13.508 1 90.56 551 PRO A O 1
ATOM 4377 N N . SER A 1 552 ? 17.609 -22.109 -12.977 1 88.75 552 SER A N 1
ATOM 4378 C CA . SER A 1 552 ? 17.109 -22.5 -14.289 1 88.75 552 SER A CA 1
ATOM 4379 C C . SER A 1 552 ? 17.375 -21.422 -15.328 1 88.75 552 SER A C 1
ATOM 4381 O O . SER A 1 552 ? 17.562 -20.25 -14.984 1 88.75 552 SER A O 1
ATOM 4383 N N . ASN A 1 553 ? 17.359 -21.781 -16.578 1 90.56 553 ASN A N 1
ATOM 4384 C CA . ASN A 1 553 ? 17.594 -20.859 -17.688 1 90.56 553 ASN A CA 1
ATOM 4385 C C . ASN A 1 553 ? 16.422 -19.875 -17.844 1 90.56 553 ASN A C 1
ATOM 4387 O O . ASN A 1 553 ? 16.609 -18.75 -18.312 1 90.56 553 ASN A O 1
ATOM 4391 N N . ILE A 1 554 ? 15.352 -20.344 -17.406 1 92.88 554 ILE A N 1
ATOM 4392 C CA . ILE A 1 554 ? 14.18 -19.484 -17.516 1 92.88 554 ILE A CA 1
ATOM 4393 C C . ILE A 1 554 ? 14.344 -18.266 -16.609 1 92.88 554 ILE A C 1
ATOM 4395 O O . ILE A 1 554 ? 14.094 -17.141 -17.031 1 92.88 554 ILE A O 1
ATOM 4399 N N . LEU A 1 555 ? 14.797 -18.484 -15.43 1 94.12 555 LEU A N 1
ATOM 4400 C CA . LEU A 1 555 ? 14.992 -17.406 -14.484 1 94.12 555 LEU A CA 1
ATOM 4401 C C . LEU A 1 555 ? 16.141 -16.5 -14.914 1 94.12 555 LEU A C 1
ATOM 4403 O O . LEU A 1 555 ? 16.047 -15.273 -14.805 1 94.12 555 LEU A O 1
ATOM 4407 N N . LYS A 1 556 ? 17.188 -17.078 -15.438 1 95.12 556 LYS A N 1
ATOM 4408 C CA . LYS A 1 556 ? 18.328 -16.312 -15.898 1 95.12 556 LYS A CA 1
ATOM 4409 C C . LYS A 1 556 ? 17.953 -15.398 -17.062 1 95.12 556 LYS A C 1
ATOM 4411 O O . LYS A 1 556 ? 18.406 -14.25 -17.125 1 95.12 556 LYS A O 1
ATOM 4416 N N . ARG A 1 557 ? 17.141 -15.938 -17.906 1 93.25 557 ARG A N 1
ATOM 4417 C CA . ARG A 1 557 ? 16.688 -15.141 -19.047 1 93.25 557 ARG A CA 1
ATOM 4418 C C . ARG A 1 557 ? 15.844 -13.961 -18.578 1 93.25 557 ARG A C 1
ATOM 4420 O O . ARG A 1 557 ? 15.992 -12.852 -19.094 1 93.25 557 ARG A O 1
ATOM 4427 N N . LEU A 1 558 ? 15.008 -14.219 -17.672 1 93.88 558 LEU A N 1
ATOM 4428 C CA . LEU A 1 558 ? 14.164 -13.148 -17.141 1 93.88 558 LEU A CA 1
ATOM 4429 C C . LEU A 1 558 ? 15.008 -12.047 -16.516 1 93.88 558 LEU A C 1
ATOM 4431 O O . LEU A 1 558 ? 14.789 -10.859 -16.781 1 93.88 558 LEU A O 1
ATOM 4435 N N . VAL A 1 559 ? 15.961 -12.422 -15.727 1 94.25 559 VAL A N 1
ATOM 4436 C CA . VAL A 1 559 ? 16.797 -11.453 -15.016 1 94.25 559 VAL A CA 1
ATOM 4437 C C . VAL A 1 559 ? 17.641 -10.664 -16.016 1 94.25 559 VAL A C 1
ATOM 4439 O O . VAL A 1 559 ? 17.828 -9.453 -15.859 1 94.25 559 VAL A O 1
ATOM 4442 N N . ARG A 1 560 ? 18.078 -11.305 -17.062 1 93.12 560 ARG A N 1
ATOM 4443 C CA . ARG A 1 560 ? 18.859 -10.633 -18.094 1 93.12 560 ARG A CA 1
ATOM 4444 C C . ARG A 1 560 ? 18 -9.586 -18.828 1 93.12 560 ARG A C 1
ATOM 4446 O O . ARG A 1 560 ? 18.469 -8.477 -19.078 1 93.12 560 ARG A O 1
ATOM 4453 N N . GLU A 1 561 ? 16.844 -10.008 -19.094 1 92.31 561 GLU A N 1
ATOM 4454 C CA . GLU A 1 561 ? 15.93 -9.086 -19.781 1 92.31 561 GLU A CA 1
ATOM 4455 C C . GLU A 1 561 ? 15.617 -7.875 -18.922 1 92.31 561 GLU A C 1
ATOM 4457 O O . GLU A 1 561 ? 15.602 -6.742 -19.406 1 92.31 561 GLU A O 1
ATOM 4462 N N . ARG A 1 562 ? 15.398 -8.102 -17.672 1 91.25 562 ARG A N 1
ATOM 4463 C CA . ARG A 1 562 ? 15.062 -7.008 -16.766 1 91.25 562 ARG A CA 1
ATOM 4464 C C . ARG A 1 562 ? 16.266 -6.102 -16.531 1 91.25 562 ARG A C 1
ATOM 4466 O O . ARG A 1 562 ? 16.109 -4.883 -16.406 1 91.25 562 ARG A O 1
ATOM 4473 N N . THR A 1 563 ? 17.422 -6.676 -16.453 1 89.94 563 THR A N 1
ATOM 4474 C CA . THR A 1 563 ? 18.641 -5.883 -16.297 1 89.94 563 THR A CA 1
ATOM 4475 C C . THR A 1 563 ? 18.891 -5.031 -17.531 1 89.94 563 THR A C 1
ATOM 4477 O O . THR A 1 563 ? 19.25 -3.854 -17.422 1 89.94 563 THR A O 1
ATOM 4480 N N . ASN A 1 564 ? 18.578 -5.645 -18.641 1 88.38 564 ASN A N 1
ATOM 4481 C CA . ASN A 1 564 ? 18.75 -4.914 -19.891 1 88.38 564 ASN A CA 1
ATOM 4482 C C . ASN A 1 564 ? 17.75 -3.775 -20.016 1 88.38 564 ASN A C 1
ATOM 4484 O O . ASN A 1 564 ? 18.094 -2.678 -20.469 1 88.38 564 ASN A O 1
ATOM 4488 N N . ASN A 1 565 ? 16.562 -4.035 -19.641 1 86.69 565 ASN A N 1
ATOM 4489 C CA . ASN A 1 565 ? 15.531 -3.004 -19.688 1 86.69 565 ASN A CA 1
ATOM 4490 C C . ASN A 1 565 ? 15.852 -1.838 -18.766 1 86.69 565 ASN A C 1
ATOM 4492 O O . ASN A 1 565 ? 15.594 -0.681 -19.109 1 86.69 565 ASN A O 1
ATOM 4496 N N . ASN A 1 566 ? 16.344 -2.156 -17.594 1 81.75 566 ASN A N 1
ATOM 4497 C CA . ASN A 1 566 ? 16.75 -1.111 -16.656 1 81.75 566 ASN A CA 1
ATOM 4498 C C . ASN A 1 566 ? 17.875 -0.255 -17.219 1 81.75 566 ASN A C 1
ATOM 4500 O O . ASN A 1 566 ? 17.891 0.965 -17.047 1 81.75 566 ASN A O 1
ATOM 4504 N N . PHE A 1 567 ? 18.719 -0.941 -17.906 1 79.62 567 PHE A N 1
ATOM 4505 C CA . PHE A 1 567 ? 19.844 -0.237 -18.5 1 79.62 567 PHE A CA 1
ATOM 4506 C C . PHE A 1 567 ? 19.375 0.696 -19.609 1 79.62 567 PHE A C 1
ATOM 4508 O O . PHE A 1 567 ? 19.812 1.85 -19.688 1 79.62 567 PHE A O 1
ATOM 4515 N N . LEU A 1 568 ? 18.453 0.198 -20.391 1 78.69 568 LEU A N 1
ATOM 4516 C CA . LEU A 1 568 ? 17.906 0.994 -21.484 1 78.69 568 LEU A CA 1
ATOM 4517 C C . LEU A 1 568 ? 17.078 2.156 -20.953 1 78.69 568 LEU A C 1
ATOM 4519 O O . LEU A 1 568 ? 17.125 3.258 -21.516 1 78.69 568 LEU A O 1
ATOM 4523 N N . GLY A 1 569 ? 16.344 1.887 -19.922 1 74.12 569 GLY A N 1
ATOM 4524 C CA . GLY A 1 569 ? 15.523 2.932 -19.312 1 74.12 569 GLY A CA 1
ATOM 4525 C C . GLY A 1 569 ? 16.344 4.078 -18.75 1 74.12 569 GLY A C 1
ATOM 4526 O O . GLY A 1 569 ? 15.984 5.246 -18.906 1 74.12 569 GLY A O 1
ATOM 4527 N N . ARG A 1 570 ? 17.453 3.77 -18.141 1 67.81 570 ARG A N 1
ATOM 4528 C CA . ARG A 1 570 ? 18.344 4.785 -17.578 1 67.81 570 ARG A CA 1
ATOM 4529 C C . ARG A 1 570 ? 18.969 5.625 -18.688 1 67.81 570 ARG A C 1
ATOM 4531 O O . ARG A 1 570 ? 19.109 6.844 -18.547 1 67.81 570 ARG A O 1
ATOM 4538 N N . SER A 1 571 ? 19.234 4.965 -19.734 1 66.31 571 SER A N 1
ATOM 4539 C CA . SER A 1 571 ? 19.844 5.656 -20.875 1 66.31 571 SER A CA 1
ATOM 4540 C C . SER A 1 571 ? 18.859 6.621 -21.531 1 66.31 571 SER A C 1
ATOM 4542 O O . SER A 1 571 ? 19.234 7.734 -21.906 1 66.31 571 SER A O 1
ATOM 4544 N N . ARG A 1 572 ? 17.516 6.262 -21.531 1 59.81 572 ARG A N 1
ATOM 4545 C CA . ARG A 1 572 ? 16.484 7.094 -22.141 1 59.81 572 ARG A CA 1
ATOM 4546 C C . ARG A 1 572 ? 16.172 8.305 -21.266 1 59.81 572 ARG A C 1
ATOM 4548 O O . ARG A 1 572 ? 15.977 9.414 -21.766 1 59.81 572 ARG A O 1
ATOM 4555 N N . ARG A 1 573 ? 15.945 8.102 -19.922 1 56.88 573 ARG A N 1
ATOM 4556 C CA . ARG A 1 573 ? 15.641 9.188 -19 1 56.88 573 ARG A CA 1
ATOM 4557 C C . ARG A 1 573 ? 16.719 10.266 -19.047 1 56.88 573 ARG A C 1
ATOM 4559 O O . ARG A 1 573 ? 16.422 11.461 -18.984 1 56.88 573 ARG A O 1
ATOM 4566 N N . LYS A 1 574 ? 17.844 9.969 -19.016 1 51.03 574 LYS A N 1
ATOM 4567 C CA . LYS A 1 574 ? 18.922 10.945 -19.141 1 51.03 574 LYS A CA 1
ATOM 4568 C C . LYS A 1 574 ? 18.734 11.82 -20.375 1 51.03 574 LYS A C 1
ATOM 4570 O O . LYS A 1 574 ? 19.016 13.023 -20.344 1 51.03 574 LYS A O 1
ATOM 4575 N N . ARG A 1 575 ? 17.797 11.328 -21.219 1 48.94 575 ARG A N 1
ATOM 4576 C CA . ARG A 1 575 ? 17.562 12.078 -22.453 1 48.94 575 ARG A CA 1
ATOM 4577 C C . ARG A 1 575 ? 16.375 13.023 -22.297 1 48.94 575 ARG A C 1
ATOM 4579 O O . ARG A 1 575 ? 16.391 14.133 -22.844 1 48.94 575 ARG A O 1
ATOM 4586 N N . LEU A 1 576 ? 15.133 12.555 -21.5 1 47.84 576 LEU A N 1
ATOM 4587 C CA . LEU A 1 576 ? 13.867 13.273 -21.406 1 47.84 576 LEU A CA 1
ATOM 4588 C C . LEU A 1 576 ? 14.008 14.484 -20.484 1 47.84 576 LEU A C 1
ATOM 4590 O O . LEU A 1 576 ? 13.25 15.453 -20.609 1 47.84 576 LEU A O 1
ATOM 4594 N N . PHE A 1 577 ? 14.492 14.445 -19.25 1 44.81 577 PHE A N 1
ATOM 4595 C CA . PHE A 1 577 ? 14.547 15.547 -18.297 1 44.81 577 PHE A CA 1
ATOM 4596 C C . PHE A 1 577 ? 15.016 16.828 -18.984 1 44.81 577 PHE A C 1
ATOM 4598 O O . PHE A 1 577 ? 15.039 17.891 -18.375 1 44.81 577 PHE A O 1
ATOM 4605 N N . ASN A 1 578 ? 15.359 16.797 -20.094 1 36.91 578 ASN A N 1
ATOM 4606 C CA . ASN A 1 578 ? 15.68 18.078 -20.719 1 36.91 578 ASN A CA 1
ATOM 4607 C C . ASN A 1 578 ? 14.422 18.828 -21.125 1 36.91 578 ASN A C 1
ATOM 4609 O O . ASN A 1 578 ? 14.508 19.906 -21.719 1 36.91 578 ASN A O 1
ATOM 4613 N N . VAL A 1 579 ? 13.234 18.094 -21.078 1 36.94 579 VAL A N 1
ATOM 4614 C CA . VAL A 1 579 ? 12.117 18.812 -21.656 1 36.94 579 VAL A CA 1
ATOM 4615 C C . VAL A 1 579 ? 11.281 19.469 -20.562 1 36.94 579 VAL A C 1
ATOM 4617 O O . VAL A 1 579 ? 11.055 18.859 -19.516 1 36.94 579 VAL A O 1
ATOM 4620 N N . GLU A 1 580 ? 11.039 20.781 -20.406 1 34.91 580 GLU A N 1
ATOM 4621 C CA . GLU A 1 580 ? 10.359 21.75 -19.547 1 34.91 580 GLU A CA 1
ATOM 4622 C C . GLU A 1 580 ? 8.891 21.406 -19.375 1 34.91 580 GLU A C 1
ATOM 4624 O O . GLU A 1 580 ? 8.164 21.25 -20.359 1 34.91 580 GLU A O 1
ATOM 4629 N N . ALA A 1 581 ? 8.477 20.734 -18.359 1 35.62 581 ALA A N 1
ATOM 4630 C CA . ALA A 1 581 ? 7.105 20.375 -18.016 1 35.62 581 ALA A CA 1
ATOM 4631 C C . ALA A 1 581 ? 6.223 21.609 -17.891 1 35.62 581 ALA A C 1
ATOM 4633 O O . ALA A 1 581 ? 6.613 22.594 -17.25 1 35.62 581 ALA A O 1
ATOM 4634 N N . LYS A 1 582 ? 5.207 21.859 -18.719 1 34.41 582 LYS A N 1
ATOM 4635 C CA . LYS A 1 582 ? 4.199 22.922 -18.719 1 34.41 582 LYS A CA 1
ATOM 4636 C C . LYS A 1 582 ? 3.221 22.734 -17.562 1 34.41 582 LYS A C 1
ATOM 4638 O O . LYS A 1 582 ? 2.646 21.672 -17.391 1 34.41 582 LYS A O 1
ATOM 4643 N N . ILE A 1 583 ? 3.24 23.469 -16.484 1 32.06 583 ILE A N 1
ATOM 4644 C CA . ILE A 1 583 ? 2.469 23.531 -15.25 1 32.06 583 ILE A CA 1
ATOM 4645 C C . ILE A 1 583 ? 1.032 23.953 -15.562 1 32.06 583 ILE A C 1
ATOM 4647 O O . ILE A 1 583 ? 0.797 25.047 -16.078 1 32.06 583 ILE A O 1
ATOM 4651 N N . SER A 1 584 ? 0.091 23.062 -15.844 1 32.53 584 SER A N 1
ATOM 4652 C CA . SER A 1 584 ? -1.305 23.453 -16.016 1 32.53 584 SER A CA 1
ATOM 4653 C C . SER A 1 584 ? -1.954 23.812 -14.688 1 32.53 584 SER A C 1
ATOM 4655 O O . SER A 1 584 ? -1.794 23.078 -13.703 1 32.53 584 SER A O 1
ATOM 4657 N N . ASP A 1 585 ? -2.449 25.016 -14.281 1 31.7 585 ASP A N 1
ATOM 4658 C CA . ASP A 1 585 ? -2.877 25.859 -13.18 1 31.7 585 ASP A CA 1
ATOM 4659 C C . ASP A 1 585 ? -4.07 25.25 -12.445 1 31.7 585 ASP A C 1
ATOM 4661 O O . ASP A 1 585 ? -4.059 25.141 -11.219 1 31.7 585 ASP A O 1
ATOM 4665 N N . LYS A 1 586 ? -5.582 25.578 -12.609 1 35.31 586 LYS A N 1
ATOM 4666 C CA . LYS A 1 586 ? -6.648 26.094 -11.75 1 35.31 586 LYS A CA 1
ATOM 4667 C C . LYS A 1 586 ? -7.547 24.969 -11.25 1 35.31 586 LYS A C 1
ATOM 4669 O O . LYS A 1 586 ? -8.242 24.328 -12.047 1 35.31 586 LYS A O 1
ATOM 4674 N N . ASN A 1 587 ? -7.297 24.219 -10.32 1 36.12 587 ASN A N 1
ATOM 4675 C CA . ASN A 1 587 ? -8.211 23.156 -9.914 1 36.12 587 ASN A CA 1
ATOM 4676 C C . ASN A 1 587 ? -9.359 23.688 -9.07 1 36.12 587 ASN A C 1
ATOM 4678 O O . ASN A 1 587 ? -9.219 23.859 -7.855 1 36.12 587 ASN A O 1
ATOM 4682 N N . CYS A 1 588 ? -10.508 24.312 -9.43 1 36.38 588 CYS A N 1
ATOM 4683 C CA . CYS A 1 588 ? -11.641 24.969 -8.797 1 36.38 588 CYS A CA 1
ATOM 4684 C C . CYS A 1 588 ? -12.578 23.953 -8.156 1 36.38 588 CYS A C 1
ATOM 4686 O O . CYS A 1 588 ? -13.523 24.312 -7.457 1 36.38 588 CYS A O 1
ATOM 4688 N N . ASP A 1 589 ? -12.477 22.719 -8.359 1 37.53 589 ASP A N 1
ATOM 4689 C CA . ASP A 1 589 ? -13.617 21.844 -8.125 1 37.53 589 ASP A CA 1
ATOM 4690 C C . ASP A 1 589 ? -13.586 21.266 -6.719 1 37.53 589 ASP A C 1
ATOM 4692 O O . ASP A 1 589 ? -14.492 20.531 -6.324 1 37.53 589 ASP A O 1
ATOM 4696 N N . TYR A 1 590 ? -12.445 21.281 -5.953 1 40.59 590 TYR A N 1
ATOM 4697 C CA . TYR A 1 590 ? -12.414 20.531 -4.695 1 40.59 590 TYR A CA 1
ATOM 4698 C C . TYR A 1 590 ? -12.016 21.438 -3.537 1 40.59 590 TYR A C 1
ATOM 4700 O O . TYR A 1 590 ? -11.172 22.328 -3.693 1 40.59 590 TYR A O 1
ATOM 4708 N N . GLY A 1 591 ? -12.68 21.547 -2.248 1 36.56 591 GLY A N 1
ATOM 4709 C CA . GLY A 1 591 ? -12.32 22.188 -0.995 1 36.56 591 GLY A CA 1
ATOM 4710 C C . GLY A 1 591 ? -13.344 23.203 -0.535 1 36.56 591 GLY A C 1
ATOM 4711 O O . GLY A 1 591 ? -14.508 23.156 -0.939 1 36.56 591 GLY A O 1
ATOM 4712 N N . ALA A 1 592 ? -13.016 24.016 0.317 1 37.53 592 ALA A N 1
ATOM 4713 C CA . ALA A 1 592 ? -13.836 25 1.021 1 37.53 592 ALA A CA 1
ATOM 4714 C C . ALA A 1 592 ? -14.508 25.953 0.041 1 37.53 592 ALA A C 1
ATOM 4716 O O . ALA A 1 592 ? -15.391 26.734 0.425 1 37.53 592 ALA A O 1
ATOM 4717 N N . SER A 1 593 ? -13.992 25.953 -1.06 1 37.12 593 SER A N 1
ATOM 4718 C CA . SER A 1 593 ? -14.547 26.953 -1.954 1 37.12 593 SER A CA 1
ATOM 4719 C C . SER A 1 593 ? -15.812 26.453 -2.645 1 37.12 593 SER A C 1
ATOM 4721 O O . SER A 1 593 ? -16.328 27.094 -3.557 1 37.12 593 SER A O 1
ATOM 4723 N N . CYS A 1 594 ? -16.141 25.281 -2.381 1 41.03 594 CYS A N 1
ATOM 4724 C CA . CYS A 1 594 ? -17.359 24.781 -3.006 1 41.03 594 CYS A CA 1
ATOM 4725 C C . CYS A 1 594 ? -18.594 25.438 -2.404 1 41.03 594 CYS A C 1
ATOM 4727 O O . CYS A 1 594 ? -18.641 25.688 -1.198 1 41.03 594 CYS A O 1
ATOM 4729 N N . ASN A 1 595 ? -19.516 25.953 -3.203 1 36.97 595 ASN A N 1
ATOM 4730 C CA . ASN A 1 595 ? -20.75 26.625 -2.832 1 36.97 595 ASN A CA 1
ATOM 4731 C C . ASN A 1 595 ? -21.641 25.734 -1.972 1 36.97 595 ASN A C 1
ATOM 4733 O O . ASN A 1 595 ? -22 24.625 -2.383 1 36.97 595 ASN A O 1
ATOM 4737 N N . LYS A 1 596 ? -21.531 25.719 -0.747 1 42.91 596 LYS A N 1
ATOM 4738 C CA . LYS A 1 596 ? -22.422 25.031 0.173 1 42.91 596 LYS A CA 1
ATOM 4739 C C . LYS A 1 596 ? -23.891 25.406 -0.086 1 42.91 596 LYS A C 1
ATOM 4741 O O . LYS A 1 596 ? -24.188 26.562 -0.364 1 42.91 596 LYS A O 1
ATOM 4746 N N . PRO A 1 597 ? -24.734 24.531 -0.26 1 39.31 597 PRO A N 1
ATOM 4747 C CA . PRO A 1 597 ? -26.141 24.906 -0.404 1 39.31 597 PRO A CA 1
ATOM 4748 C C . PRO A 1 597 ? -26.656 25.75 0.757 1 39.31 597 PRO A C 1
ATOM 4750 O O . PRO A 1 597 ? -26.156 25.625 1.881 1 39.31 597 PRO A O 1
ATOM 4753 N N . ASP A 1 598 ? -27.453 26.766 0.404 1 38 598 ASP A N 1
ATOM 4754 C CA . ASP A 1 598 ? -28.031 27.766 1.285 1 38 598 ASP A CA 1
ATOM 4755 C C . ASP A 1 598 ? -28.953 27.141 2.32 1 38 598 ASP A C 1
ATOM 4757 O O . ASP A 1 598 ? -29.484 26.047 2.098 1 38 598 ASP A O 1
ATOM 4761 N N . LEU A 1 599 ? -28.781 27.406 3.506 1 43.91 599 LEU A N 1
ATOM 4762 C CA . LEU A 1 599 ? -29.75 27.109 4.555 1 43.91 599 LEU A CA 1
ATOM 4763 C C . LEU A 1 599 ? -31.172 27.25 4.035 1 43.91 599 LEU A C 1
ATOM 4765 O O . LEU A 1 599 ? -31.438 28.016 3.109 1 43.91 599 LEU A O 1
ATOM 4769 N N . PRO A 1 600 ? -32 26.469 4.41 1 45.91 600 PRO A N 1
ATOM 4770 C CA . PRO A 1 600 ? -33.406 26.641 3.982 1 45.91 600 PRO A CA 1
ATOM 4771 C C . PRO A 1 600 ? -33.906 28.062 4.211 1 45.91 600 PRO A C 1
ATOM 4773 O O . PRO A 1 600 ? -33.406 28.766 5.098 1 45.91 600 PRO A O 1
ATOM 4776 N N . ASP A 1 601 ? -34.75 28.547 3.369 1 48.34 601 ASP A N 1
ATOM 4777 C CA . ASP A 1 601 ? -35.219 29.938 3.311 1 48.34 601 ASP A CA 1
ATOM 4778 C C . ASP A 1 601 ? -35.812 30.375 4.656 1 48.34 601 ASP A C 1
ATOM 4780 O O . ASP A 1 601 ? -35.594 31.5 5.094 1 48.34 601 ASP A O 1
ATOM 4784 N N . GLU A 1 602 ? -36.469 29.375 5.238 1 58.31 602 GLU A N 1
ATOM 4785 C CA . GLU A 1 602 ? -37.125 29.781 6.48 1 58.31 602 GLU A CA 1
ATOM 4786 C C . GLU A 1 602 ? -36.094 30.078 7.57 1 58.31 602 GLU A C 1
ATOM 4788 O O . GLU A 1 602 ? -36.25 31.031 8.336 1 58.31 602 GLU A O 1
ATOM 4793 N N . GLU A 1 603 ? -35.125 29.297 7.414 1 56.03 603 GLU A N 1
ATOM 4794 C CA . GLU A 1 603 ? -34.125 29.484 8.469 1 56.03 603 GLU A CA 1
ATOM 4795 C C . GLU A 1 603 ? -33.25 30.703 8.195 1 56.03 603 GLU A C 1
ATOM 4797 O O . GLU A 1 603 ? -32.844 31.406 9.117 1 56.03 603 GLU A O 1
ATOM 4802 N N . ILE A 1 604 ? -33.125 30.828 6.953 1 53 604 ILE A N 1
ATOM 4803 C CA . ILE A 1 604 ? -32.406 32.031 6.566 1 53 604 ILE A CA 1
ATOM 4804 C C . ILE A 1 604 ? -33.219 33.25 6.992 1 53 604 ILE A C 1
ATOM 4806 O O . ILE A 1 604 ? -32.656 34.219 7.523 1 53 604 ILE A O 1
ATOM 4810 N N . GLN A 1 605 ? -34.375 33.062 6.855 1 62.94 605 GLN A N 1
ATOM 4811 C CA . GLN A 1 605 ? -35.25 34.188 7.219 1 62.94 605 GLN A CA 1
ATOM 4812 C C . GLN A 1 605 ? -35.25 34.406 8.727 1 62.94 605 GLN A C 1
ATOM 4814 O O . GLN A 1 605 ? -35.219 35.562 9.18 1 62.94 605 GLN A O 1
ATOM 4819 N N . ASN A 1 606 ? -35.188 33.375 9.383 1 61.75 606 ASN A N 1
ATOM 4820 C CA . ASN A 1 606 ? -35.156 33.5 10.836 1 61.75 606 ASN A CA 1
ATOM 4821 C C . ASN A 1 606 ? -33.844 34.094 11.312 1 61.75 606 ASN A C 1
ATOM 4823 O O . ASN A 1 606 ? -33.812 34.938 12.219 1 61.75 606 ASN A O 1
ATOM 4827 N N . LEU A 1 607 ? -32.906 33.719 10.648 1 61.28 607 LEU A N 1
ATOM 4828 C CA . LEU A 1 607 ? -31.594 34.25 11.008 1 61.28 607 LEU A CA 1
ATOM 4829 C C . LEU A 1 607 ? -31.469 35.719 10.617 1 61.28 607 LEU A C 1
ATOM 4831 O O . LEU A 1 607 ? -30.875 36.5 11.352 1 61.28 607 LEU A O 1
ATOM 4835 N N . ILE A 1 608 ? -32.031 35.906 9.562 1 61.19 608 ILE A N 1
ATOM 4836 C CA . ILE A 1 608 ? -32.094 37.281 9.117 1 61.19 608 ILE A CA 1
ATOM 4837 C C . ILE A 1 608 ? -32.875 38.125 10.102 1 61.19 608 ILE A C 1
ATOM 4839 O O . ILE A 1 608 ? -32.469 39.219 10.5 1 61.19 608 ILE A O 1
ATOM 4843 N N . LYS A 1 609 ? -33.906 37.469 10.469 1 65.69 609 LYS A N 1
ATOM 4844 C CA . LYS A 1 609 ? -34.75 38.188 11.414 1 65.69 609 LYS A CA 1
ATOM 4845 C C . LYS A 1 609 ? -34.031 38.406 12.742 1 65.69 609 LYS A C 1
ATOM 4847 O O . LYS A 1 609 ? -34.125 39.469 13.336 1 65.69 609 LYS A O 1
ATOM 4852 N N . GLU A 1 610 ? -33.375 37.469 13.047 1 64.44 610 GLU A N 1
ATOM 4853 C CA . GLU A 1 610 ? -32.656 37.594 14.312 1 64.44 610 GLU A CA 1
ATOM 4854 C C . GLU A 1 610 ? -31.5 38.594 14.195 1 64.44 610 GLU A C 1
ATOM 4856 O O . GLU A 1 610 ? -31.266 39.375 15.109 1 64.44 610 GLU A O 1
ATOM 4861 N N . GLN A 1 611 ? -30.938 38.531 13.141 1 63.03 611 GLN A N 1
ATOM 4862 C CA . GLN A 1 611 ? -29.844 39.469 12.922 1 63.03 611 GLN A CA 1
ATOM 4863 C C . GLN A 1 611 ? -30.375 40.906 12.812 1 63.03 611 GLN A C 1
ATOM 4865 O O . GLN A 1 611 ? -29.75 41.844 13.344 1 63.03 611 GLN A O 1
ATOM 4870 N N . ILE A 1 612 ? -31.406 40.906 12.227 1 65.5 612 ILE A N 1
ATOM 4871 C CA . ILE A 1 612 ? -32 42.219 12.078 1 65.5 612 ILE A CA 1
ATOM 4872 C C . ILE A 1 612 ? -32.5 42.75 13.43 1 65.5 612 ILE A C 1
ATOM 4874 O O . ILE A 1 612 ? -32.312 43.906 13.75 1 65.5 612 ILE A O 1
ATOM 4878 N N . LYS A 1 613 ? -32.906 41.812 14.172 1 67.38 613 LYS A N 1
ATOM 4879 C CA . LYS A 1 613 ? -33.344 42.188 15.508 1 67.38 613 LYS A CA 1
ATOM 4880 C C . LYS A 1 613 ? -32.188 42.656 16.359 1 67.38 613 LYS A C 1
ATOM 4882 O O . LYS A 1 613 ? -32.312 43.625 17.125 1 67.38 613 LYS A O 1
ATOM 4887 N N . ILE A 1 614 ? -31.141 42.062 16.156 1 64.62 614 ILE A N 1
ATOM 4888 C CA . ILE A 1 614 ? -29.953 42.406 16.922 1 64.62 614 ILE A CA 1
ATOM 4889 C C . ILE A 1 614 ? -29.422 43.781 16.469 1 64.62 614 ILE A C 1
ATOM 4891 O O . ILE A 1 614 ? -28.922 44.562 17.266 1 64.62 614 ILE A O 1
ATOM 4895 N N . LEU A 1 615 ? -29.703 44 15.242 1 65.12 615 LEU A N 1
ATOM 4896 C CA . LEU A 1 615 ? -29.156 45.219 14.695 1 65.12 615 LEU A CA 1
ATOM 4897 C C . LEU A 1 615 ? -30.141 46.375 14.867 1 65.12 615 LEU A C 1
ATOM 4899 O O . LEU A 1 615 ? -29.75 47.562 14.758 1 65.12 615 LEU A O 1
ATOM 4903 N N . ASN A 1 616 ? -31.344 45.969 15.195 1 67.62 616 ASN A N 1
ATOM 4904 C CA . ASN A 1 616 ? -32.312 47.031 15.438 1 67.62 616 ASN A CA 1
ATOM 4905 C C . ASN A 1 616 ? -32.062 47.75 16.766 1 67.62 616 ASN A C 1
ATOM 4907 O O . ASN A 1 616 ? -31.922 47.094 17.797 1 67.62 616 ASN A O 1
ATOM 4911 N N . ILE A 1 617 ? -31.766 49.031 16.688 1 68.69 617 ILE A N 1
ATOM 4912 C CA . ILE A 1 617 ? -31.438 49.812 17.875 1 68.69 617 ILE A CA 1
ATOM 4913 C C . ILE A 1 617 ? -32.469 50.875 18.094 1 68.69 617 ILE A C 1
ATOM 4915 O O . ILE A 1 617 ? -33.125 51.312 17.141 1 68.69 617 ILE A O 1
ATOM 4919 N N . THR A 1 618 ? -32.875 51.125 19.312 1 70.81 618 THR A N 1
ATOM 4920 C CA . THR A 1 618 ? -33.781 52.188 19.672 1 70.81 618 THR A CA 1
ATOM 4921 C C . THR A 1 618 ? -33.125 53.562 19.469 1 70.81 618 THR A C 1
ATOM 4923 O O . THR A 1 618 ? -31.906 53.656 19.328 1 70.81 618 THR A O 1
ATOM 4926 N N . CYS A 1 619 ? -33.938 54.594 19.312 1 67.56 619 CYS A N 1
ATOM 4927 C CA . CYS A 1 619 ? -33.469 55.969 19.125 1 67.56 619 CYS A CA 1
ATOM 4928 C C . CYS A 1 619 ? -32.469 56.375 20.203 1 67.56 619 CYS A C 1
ATOM 4930 O O . CYS A 1 619 ? -31.469 57.062 19.922 1 67.56 619 CYS A O 1
ATOM 4932 N N . GLU A 1 620 ? -32.719 55.875 21.359 1 71.38 620 GLU A N 1
ATOM 4933 C CA . GLU A 1 620 ? -31.797 56.219 22.453 1 71.38 620 GLU A CA 1
ATOM 4934 C C . GLU A 1 620 ? -30.453 55.5 22.281 1 71.38 620 GLU A C 1
ATOM 4936 O O . GLU A 1 620 ? -29.406 56.125 22.531 1 71.38 620 GLU A O 1
ATOM 4941 N N . GLU A 1 621 ? -30.531 54.344 21.719 1 74.75 621 GLU A N 1
ATOM 4942 C CA . GLU A 1 621 ? -29.281 53.594 21.516 1 74.75 621 GLU A CA 1
ATOM 4943 C C . GLU A 1 621 ? -28.5 54.156 20.328 1 74.75 621 GLU A C 1
ATOM 4945 O O . GLU A 1 621 ? -27.266 54.125 20.344 1 74.75 621 GLU A O 1
ATOM 4950 N N . GLN A 1 622 ? -29.188 54.656 19.484 1 74.56 622 GLN A N 1
ATOM 4951 C CA . GLN A 1 622 ? -28.531 55.281 18.344 1 74.56 622 GLN A CA 1
ATOM 4952 C C . GLN A 1 622 ? -27.734 56.531 18.797 1 74.56 622 GLN A C 1
ATOM 4954 O O . GLN A 1 622 ? -26.625 56.75 18.312 1 74.56 622 GLN A O 1
ATOM 4959 N N . MET A 1 623 ? -28.391 57.188 19.625 1 73.5 623 MET A N 1
ATOM 4960 C CA . MET A 1 623 ? -27.734 58.375 20.141 1 73.5 623 MET A CA 1
ATOM 4961 C C . MET A 1 623 ? -26.469 58 20.922 1 73.5 623 MET A C 1
ATOM 4963 O O . MET A 1 623 ? -25.453 58.688 20.828 1 73.5 623 MET A O 1
ATOM 4967 N N . GLU A 1 624 ? -26.578 56.906 21.516 1 76.75 624 GLU A N 1
ATOM 4968 C CA . GLU A 1 624 ? -25.406 56.438 22.281 1 76.75 624 GLU A CA 1
ATOM 4969 C C . GLU A 1 624 ? -24.297 55.938 21.344 1 76.75 624 GLU A C 1
ATOM 4971 O O . GLU A 1 624 ? -23.125 56.188 21.609 1 76.75 624 GLU A O 1
ATOM 4976 N N . ILE A 1 625 ? -24.641 55.312 20.375 1 76.94 625 ILE A N 1
ATOM 4977 C CA . ILE A 1 625 ? -23.656 54.844 19.422 1 76.94 625 ILE A CA 1
ATOM 4978 C C . ILE A 1 625 ? -23 56.031 18.703 1 76.94 625 ILE A C 1
ATOM 4980 O O . ILE A 1 625 ? -21.797 56.031 18.5 1 76.94 625 ILE A O 1
ATOM 4984 N N . GLU A 1 626 ? -23.781 56.938 18.375 1 78.69 626 GLU A N 1
ATOM 4985 C CA . GLU A 1 626 ? -23.25 58.125 17.719 1 78.69 626 GLU A CA 1
ATOM 4986 C C . GLU A 1 626 ? -22.266 58.844 18.625 1 78.69 626 GLU A C 1
ATOM 4988 O O . GLU A 1 626 ? -21.203 59.281 18.172 1 78.69 626 GLU A O 1
ATOM 4993 N N . LYS A 1 627 ? -22.656 58.906 19.844 1 76.38 627 LYS A N 1
ATOM 4994 C CA . LYS A 1 627 ? -21.797 59.625 20.781 1 76.38 627 LYS A CA 1
ATOM 4995 C C . LYS A 1 627 ? -20.516 58.844 21.031 1 76.38 627 LYS A C 1
ATOM 4997 O O . LYS A 1 627 ? -19.422 59.406 21.125 1 76.38 627 LYS A O 1
ATOM 5002 N N . SER A 1 628 ? -20.688 57.531 21.016 1 75.56 628 SER A N 1
ATOM 5003 C CA . SER A 1 628 ? -19.531 56.719 21.375 1 75.56 628 SER A CA 1
ATOM 5004 C C . SER A 1 628 ? -18.609 56.5 20.172 1 75.56 628 SER A C 1
ATOM 5006 O O . SER A 1 628 ? -17.453 56.156 20.328 1 75.56 628 SER A O 1
ATOM 5008 N N . THR A 1 629 ? -19.141 56.812 19.031 1 74.06 629 THR A N 1
ATOM 5009 C CA . THR A 1 629 ? -18.328 56.594 17.844 1 74.06 629 THR A CA 1
ATOM 5010 C C . THR A 1 629 ? -17.859 57.906 17.25 1 74.06 629 THR A C 1
ATOM 5012 O O . THR A 1 629 ? -17.359 57.938 16.125 1 74.06 629 THR A O 1
ATOM 5015 N N . ARG A 1 630 ? -17.938 58.844 18 1 74 630 ARG A N 1
ATOM 5016 C CA . ARG A 1 630 ? -17.453 60.156 17.547 1 74 630 ARG A CA 1
ATOM 5017 C C . ARG A 1 630 ? -15.93 60.156 17.422 1 74 630 ARG A C 1
ATOM 5019 O O . ARG A 1 630 ? -15.234 59.562 18.234 1 74 630 ARG A O 1
ATOM 5026 N N . GLY A 1 631 ? -15.344 60.688 16.281 1 70.56 631 GLY A N 1
ATOM 5027 C CA . GLY A 1 631 ? -13.945 60.625 15.914 1 70.56 631 GLY A CA 1
ATOM 5028 C C . GLY A 1 631 ? -13.664 59.688 14.758 1 70.56 631 GLY A C 1
ATOM 5029 O O . GLY A 1 631 ? -12.578 59.688 14.18 1 70.56 631 GLY A O 1
ATOM 5030 N N . GLN A 1 632 ? -14.773 58.875 14.406 1 66.19 632 GLN A N 1
ATOM 5031 C CA . GLN A 1 632 ? -14.844 57.969 13.258 1 66.19 632 GLN A CA 1
ATOM 5032 C C . GLN A 1 632 ? -13.594 57.094 13.156 1 66.19 632 GLN A C 1
ATOM 5034 O O . GLN A 1 632 ? -13.273 56.344 14.078 1 66.19 632 GLN A O 1
ATOM 5039 N N . SER A 1 633 ? -12.625 57.438 12.258 1 61.97 633 SER A N 1
ATOM 5040 C CA . SER A 1 633 ? -11.477 56.594 11.961 1 61.97 633 SER A CA 1
ATOM 5041 C C . SER A 1 633 ? -10.539 56.5 13.156 1 61.97 633 SER A C 1
ATOM 5043 O O . SER A 1 633 ? -9.797 55.5 13.281 1 61.97 633 SER A O 1
ATOM 5045 N N . ASP A 1 634 ? -10.641 57.344 14.016 1 61.94 634 ASP A N 1
ATOM 5046 C CA . ASP A 1 634 ? -9.75 57.375 15.172 1 61.94 634 ASP A CA 1
ATOM 5047 C C . ASP A 1 634 ? -10.398 56.688 16.375 1 61.94 634 ASP A C 1
ATOM 5049 O O . ASP A 1 634 ? -9.797 56.625 17.453 1 61.94 634 ASP A O 1
ATOM 5053 N N . ASN A 1 635 ? -11.594 56.156 16.266 1 64.75 635 ASN A N 1
ATOM 5054 C CA . ASN A 1 635 ? -12.359 55.531 17.328 1 64.75 635 ASN A CA 1
ATOM 5055 C C . ASN A 1 635 ? -12.602 54.062 17.047 1 64.75 635 ASN A C 1
ATOM 5057 O O . ASN A 1 635 ? -13.273 53.688 16.062 1 64.75 635 ASN A O 1
ATOM 5061 N N . PRO A 1 636 ? -11.945 53.219 17.734 1 68.81 636 PRO A N 1
ATOM 5062 C CA . PRO A 1 636 ? -12.086 51.781 17.469 1 68.81 636 PRO A CA 1
ATOM 5063 C C . PRO A 1 636 ? -13.539 51.312 17.547 1 68.81 636 PRO A C 1
ATOM 5065 O O . PRO A 1 636 ? -13.922 50.344 16.891 1 68.81 636 PRO A O 1
ATOM 5068 N N . LYS A 1 637 ? -14.281 51.969 18.297 1 71.94 637 LYS A N 1
ATOM 5069 C CA . LYS A 1 637 ? -15.688 51.625 18.438 1 71.94 637 LYS A CA 1
ATOM 5070 C C . LYS A 1 637 ? -16.453 51.875 17.141 1 71.94 637 LYS A C 1
ATOM 5072 O O . LYS A 1 637 ? -17.469 51.219 16.891 1 71.94 637 LYS A O 1
ATOM 5077 N N . TRP A 1 638 ? -15.977 52.688 16.406 1 75.06 638 TRP A N 1
ATOM 5078 C CA . TRP A 1 638 ? -16.562 53 15.109 1 75.06 638 TRP A CA 1
ATOM 5079 C C . TRP A 1 638 ? -16.391 51.844 14.133 1 75.06 638 TRP A C 1
ATOM 5081 O O . TRP A 1 638 ? -17.344 51.469 13.438 1 75.06 638 TRP A O 1
ATOM 5091 N N . PHE A 1 639 ? -15.328 51.312 14.273 1 67.56 639 PHE A N 1
ATOM 5092 C CA . PHE A 1 639 ? -15.047 50.188 13.391 1 67.56 639 PHE A CA 1
ATOM 5093 C C . PHE A 1 639 ? -15.906 48.969 13.766 1 67.56 639 PHE A C 1
ATOM 5095 O O . PHE A 1 639 ? -16.438 48.281 12.883 1 67.56 639 PHE A O 1
ATOM 5102 N N . GLU A 1 640 ? -16.047 48.906 14.938 1 68.44 640 GLU A N 1
ATOM 5103 C CA . GLU A 1 640 ? -16.828 47.75 15.422 1 68.44 640 GLU A CA 1
ATOM 5104 C C . GLU A 1 640 ? -18.312 47.938 15.086 1 68.44 640 GLU A C 1
ATOM 5106 O O . GLU A 1 640 ? -18.984 46.969 14.703 1 68.44 640 GLU A O 1
ATOM 5111 N N . ALA A 1 641 ? -18.719 49.094 15.25 1 70.19 641 ALA A N 1
ATOM 5112 C CA . ALA A 1 641 ? -20.125 49.375 15.008 1 70.19 641 ALA A CA 1
ATOM 5113 C C . ALA A 1 641 ? -20.453 49.344 13.516 1 70.19 641 ALA A C 1
ATOM 5115 O O . ALA A 1 641 ? -21.562 49 13.117 1 70.19 641 ALA A O 1
ATOM 5116 N N . ARG A 1 642 ? -19.469 49.531 12.75 1 70 642 ARG A N 1
ATOM 5117 C CA . ARG A 1 642 ? -19.609 49.594 11.305 1 70 642 ARG A CA 1
ATOM 5118 C C . ARG A 1 642 ? -19.547 48.219 10.664 1 70 642 ARG A C 1
ATOM 5120 O O . ARG A 1 642 ? -20.125 47.969 9.609 1 70 642 ARG A O 1
ATOM 5127 N N . LYS A 1 643 ? -18.984 47.375 11.336 1 66.81 643 LYS A N 1
ATOM 5128 C CA . LYS A 1 643 ? -18.703 46.062 10.789 1 66.81 643 LYS A CA 1
ATOM 5129 C C . LYS A 1 643 ? -20 45.281 10.594 1 66.81 643 LYS A C 1
ATOM 5131 O O . LYS A 1 643 ? -20.141 44.5 9.633 1 66.81 643 LYS A O 1
ATOM 5136 N N . SER A 1 644 ? -20.891 45.625 11.359 1 64.56 644 SER A N 1
ATOM 5137 C CA . SER A 1 644 ? -22.125 44.812 11.312 1 64.56 644 SER A CA 1
ATOM 5138 C C . SER A 1 644 ? -23.219 45.531 10.531 1 64.56 644 SER A C 1
ATOM 5140 O O . SER A 1 644 ? -24.312 45.031 10.375 1 64.56 644 SER A O 1
ATOM 5142 N N . ARG A 1 645 ? -22.828 46.688 9.969 1 68.12 645 ARG A N 1
ATOM 5143 C CA . ARG A 1 645 ? -23.875 47.5 9.344 1 68.12 645 ARG A CA 1
ATOM 5144 C C . ARG A 1 645 ? -23.484 47.906 7.926 1 68.12 645 ARG A C 1
ATOM 5146 O O . ARG A 1 645 ? -22.281 47.969 7.609 1 68.12 645 ARG A O 1
ATOM 5153 N N . LEU A 1 646 ? -24.5 48.031 7.16 1 68.69 646 LEU A N 1
ATOM 5154 C CA . LEU A 1 646 ? -24.266 48.5 5.801 1 68.69 646 LEU A CA 1
ATOM 5155 C C . LEU A 1 646 ? -24.188 50.031 5.77 1 68.69 646 LEU A C 1
ATOM 5157 O O . LEU A 1 646 ? -25.141 50.719 6.176 1 68.69 646 LEU A O 1
ATOM 5161 N N . THR A 1 647 ? -23.062 50.531 5.359 1 67.81 647 THR A N 1
ATOM 5162 C CA . THR A 1 647 ? -22.875 51.969 5.387 1 67.81 647 THR A CA 1
ATOM 5163 C C . THR A 1 647 ? -23.281 52.594 4.055 1 67.81 647 THR A C 1
ATOM 5165 O O . THR A 1 647 ? -23.344 51.906 3.035 1 67.81 647 THR A O 1
ATOM 5168 N N . ALA A 1 648 ? -23.5 53.906 4.062 1 64.38 648 ALA A N 1
ATOM 5169 C CA . ALA A 1 648 ? -24 54.656 2.918 1 64.38 648 ALA A CA 1
ATOM 5170 C C . ALA A 1 648 ? -23.062 54.531 1.721 1 64.38 648 ALA A C 1
ATOM 5172 O O . ALA A 1 648 ? -23.516 54.469 0.575 1 64.38 648 ALA A O 1
ATOM 5173 N N . SER A 1 649 ? -21.766 54.406 1.846 1 60.12 649 SER A N 1
ATOM 5174 C CA . SER A 1 649 ? -20.812 54.375 0.737 1 60.12 649 SER A CA 1
ATOM 5175 C C . SER A 1 649 ? -20.875 53.031 0.004 1 60.12 649 SER A C 1
ATOM 5177 O O . SER A 1 649 ? -20.594 52.969 -1.195 1 60.12 649 SER A O 1
ATOM 5179 N N . LYS A 1 650 ? -21.297 52.031 0.77 1 61.31 650 LYS A N 1
ATOM 5180 C CA . LYS A 1 650 ? -21.281 50.719 0.155 1 61.31 650 LYS A CA 1
ATOM 5181 C C . LYS A 1 650 ? -22.688 50.281 -0.273 1 61.31 650 LYS A C 1
ATOM 5183 O O . LYS A 1 650 ? -22.844 49.344 -1.035 1 61.31 650 LYS A O 1
ATOM 5188 N N . PHE A 1 651 ? -23.578 51 0.13 1 62.25 651 PHE A N 1
ATOM 5189 C CA . PHE A 1 651 ? -24.969 50.656 -0.164 1 62.25 651 PHE A CA 1
ATOM 5190 C C . PHE A 1 651 ? -25.25 50.75 -1.662 1 62.25 651 PHE A C 1
ATOM 5192 O O . PHE A 1 651 ? -25.938 49.906 -2.219 1 62.25 651 PHE A O 1
ATOM 5199 N N . ARG A 1 652 ? -24.625 51.75 -2.211 1 56.25 652 ARG A N 1
ATOM 5200 C CA . ARG A 1 652 ? -24.828 51.906 -3.648 1 56.25 652 ARG A CA 1
ATOM 5201 C C . ARG A 1 652 ? -24.281 50.688 -4.414 1 56.25 652 ARG A C 1
ATOM 5203 O O . ARG A 1 652 ? -24.906 50.219 -5.367 1 56.25 652 ARG A O 1
ATOM 5210 N N . GLU A 1 653 ? -23.203 50.281 -3.984 1 60.84 653 GLU A N 1
ATOM 5211 C CA . GLU A 1 653 ? -22.578 49.156 -4.684 1 60.84 653 GLU A CA 1
ATOM 5212 C C . GLU A 1 653 ? -23.406 47.906 -4.555 1 60.84 653 GLU A C 1
ATOM 5214 O O . GLU A 1 653 ? -23.5 47.094 -5.504 1 60.84 653 GLU A O 1
ATOM 5219 N N . ILE A 1 654 ? -23.984 47.781 -3.453 1 60.53 654 ILE A N 1
ATOM 5220 C CA . ILE A 1 654 ? -24.797 46.594 -3.223 1 60.53 654 ILE A CA 1
ATOM 5221 C C . ILE A 1 654 ? -26.094 46.688 -4.031 1 60.53 654 ILE A C 1
ATOM 5223 O O . ILE A 1 654 ? -26.547 45.688 -4.605 1 60.53 654 ILE A O 1
ATOM 5227 N N . CYS A 1 655 ? -26.609 47.844 -4.062 1 56.53 655 CYS A N 1
ATOM 5228 C CA . CYS A 1 655 ? -27.875 48.031 -4.766 1 56.53 655 CYS A CA 1
ATOM 5229 C C . CYS A 1 655 ? -27.703 47.844 -6.266 1 56.53 655 CYS A C 1
ATOM 5231 O O . CYS A 1 655 ? -28.641 47.438 -6.957 1 56.53 655 CYS A O 1
ATOM 5233 N N . LYS A 1 656 ? -26.562 48.156 -6.75 1 54.56 656 LYS A N 1
ATOM 5234 C CA . LYS A 1 656 ? -26.344 48.094 -8.188 1 54.56 656 LYS A CA 1
ATOM 5235 C C . LYS A 1 656 ? -25.953 46.656 -8.602 1 54.56 656 LYS A C 1
ATOM 5237 O O . LYS A 1 656 ? -26.016 46.312 -9.781 1 54.56 656 LYS A O 1
ATOM 5242 N N . ARG A 1 657 ? -25.438 45.969 -7.625 1 49.97 657 ARG A N 1
ATOM 5243 C CA . ARG A 1 657 ? -24.938 44.656 -8.031 1 49.97 657 ARG A CA 1
ATOM 5244 C C . ARG A 1 657 ? -26.078 43.625 -8.102 1 49.97 657 ARG A C 1
ATOM 5246 O O . ARG A 1 657 ? -26.938 43.594 -7.219 1 49.97 657 ARG A O 1
ATOM 5253 N N . ARG A 1 658 ? -26.391 43.156 -9.219 1 48.34 658 ARG A N 1
ATOM 5254 C CA . ARG A 1 658 ? -27.484 42.25 -9.539 1 48.34 658 ARG A CA 1
ATOM 5255 C C . ARG A 1 658 ? -27.266 40.875 -8.914 1 48.34 658 ARG A C 1
ATOM 5257 O O . ARG A 1 658 ? -28.219 40.188 -8.547 1 48.34 658 ARG A O 1
ATOM 5264 N N . ILE A 1 659 ? -26.047 40.125 -9.203 1 50.28 659 ILE A N 1
ATOM 5265 C CA . ILE A 1 659 ? -26.078 38.688 -8.992 1 50.28 659 ILE A CA 1
ATOM 5266 C C . ILE A 1 659 ? -25.516 38.344 -7.613 1 50.28 659 ILE A C 1
ATOM 5268 O O . ILE A 1 659 ? -26.172 37.688 -6.805 1 50.28 659 ILE A O 1
ATOM 5272 N N . ASN A 1 660 ? -24.203 37.719 -7.488 1 47.16 660 ASN A N 1
ATOM 5273 C CA . ASN A 1 660 ? -23.562 37 -6.387 1 47.16 660 ASN A CA 1
ATOM 5274 C C . ASN A 1 660 ? -23 37.969 -5.348 1 47.16 660 ASN A C 1
ATOM 5276 O O . ASN A 1 660 ? -22.016 38.656 -5.609 1 47.16 660 ASN A O 1
ATOM 5280 N N . HIS A 1 661 ? -23.719 38.312 -4.312 1 50.72 661 HIS A N 1
ATOM 5281 C CA . HIS A 1 661 ? -23.438 39.312 -3.291 1 50.72 661 HIS A CA 1
ATOM 5282 C C . HIS A 1 661 ? -22.516 38.75 -2.215 1 50.72 661 HIS A C 1
ATOM 5284 O O . HIS A 1 661 ? -22.094 39.5 -1.31 1 50.72 661 HIS A O 1
ATOM 5290 N N . GLY A 1 662 ? -22.203 37.531 -2.256 1 49.62 662 GLY A N 1
ATOM 5291 C CA . GLY A 1 662 ? -21.531 36.938 -1.111 1 49.62 662 GLY A CA 1
ATOM 5292 C C . GLY A 1 662 ? -20.141 37.469 -0.884 1 49.62 662 GLY A C 1
ATOM 5293 O O . GLY A 1 662 ? -19.781 37.844 0.24 1 49.62 662 GLY A O 1
ATOM 5294 N N . LYS A 1 663 ? -19.391 37.531 -1.874 1 51.06 663 LYS A N 1
ATOM 5295 C CA . LYS A 1 663 ? -18.016 38.031 -1.726 1 51.06 663 LYS A CA 1
ATOM 5296 C C . LYS A 1 663 ? -18 39.5 -1.314 1 51.06 663 LYS A C 1
ATOM 5298 O O . LYS A 1 663 ? -17.141 39.906 -0.523 1 51.06 663 LYS A O 1
ATOM 5303 N N . LEU A 1 664 ? -18.891 40.219 -1.795 1 51.06 664 LEU A N 1
ATOM 5304 C CA . LEU A 1 664 ? -18.953 41.625 -1.456 1 51.06 664 LEU A CA 1
ATOM 5305 C C . LEU A 1 664 ? -19.375 41.812 -0.001 1 51.06 664 LEU A C 1
ATOM 5307 O O . LEU A 1 664 ? -18.812 42.656 0.707 1 51.06 664 LEU A O 1
ATOM 5311 N N . VAL A 1 665 ? -20.297 40.969 0.36 1 54.34 665 VAL A N 1
ATOM 5312 C CA . VAL A 1 665 ? -20.781 41.062 1.735 1 54.34 665 VAL A CA 1
ATOM 5313 C C . VAL A 1 665 ? -19.672 40.625 2.697 1 54.34 665 VAL A C 1
ATOM 5315 O O . VAL A 1 665 ? -19.469 41.25 3.738 1 54.34 665 VAL A O 1
ATOM 5318 N N . GLU A 1 666 ? -18.938 39.656 2.322 1 51.28 666 GLU A N 1
ATOM 5319 C CA . GLU A 1 666 ? -17.812 39.188 3.127 1 51.28 666 GLU A CA 1
ATOM 5320 C C . GLU A 1 666 ? -16.703 40.25 3.195 1 51.28 666 GLU A C 1
ATOM 5322 O O . GLU A 1 666 ? -16.125 40.469 4.258 1 51.28 666 GLU A O 1
ATOM 5327 N N . SER A 1 667 ? -16.375 40.781 2.119 1 51.78 667 SER A N 1
ATOM 5328 C CA . SER A 1 667 ? -15.367 41.844 2.105 1 51.78 667 SER A CA 1
ATOM 5329 C C . SER A 1 667 ? -15.82 43.062 2.928 1 51.78 667 SER A C 1
ATOM 5331 O O . SER A 1 667 ? -15 43.719 3.555 1 51.78 667 SER A O 1
ATOM 5333 N N . MET A 1 668 ? -17.078 43.281 2.906 1 51.78 668 MET A N 1
ATOM 5334 C CA . MET A 1 668 ? -17.641 44.406 3.609 1 51.78 668 MET A CA 1
ATOM 5335 C C . MET A 1 668 ? -17.656 44.188 5.117 1 51.78 668 MET A C 1
ATOM 5337 O O . MET A 1 668 ? -17.438 45.094 5.902 1 51.78 668 MET A O 1
ATOM 5341 N N . LEU A 1 669 ? -18.047 42.938 5.34 1 49.66 669 LEU A N 1
ATOM 5342 C CA . LEU A 1 669 ? -18.25 42.625 6.75 1 49.66 669 LEU A CA 1
ATOM 5343 C C . LEU A 1 669 ? -16.922 42.312 7.434 1 49.66 669 LEU A C 1
ATOM 5345 O O . LEU A 1 669 ? -16.75 42.625 8.617 1 49.66 669 LEU A O 1
ATOM 5349 N N . TYR A 1 670 ? -15.977 41.625 6.738 1 47.03 670 TYR A N 1
ATOM 5350 C CA . TYR A 1 670 ? -14.797 41.125 7.426 1 47.03 670 TYR A CA 1
ATOM 5351 C C . TYR A 1 670 ? -13.531 41.812 6.926 1 47.03 670 TYR A C 1
ATOM 5353 O O . TYR A 1 670 ? -12.461 41.656 7.512 1 47.03 670 TYR A O 1
ATOM 5361 N N . LYS A 1 671 ? -13.469 42.312 5.738 1 43.91 671 LYS A N 1
ATOM 5362 C CA . LYS A 1 671 ? -12.195 42.844 5.266 1 43.91 671 LYS A CA 1
ATOM 5363 C C . LYS A 1 671 ? -11.945 44.25 5.84 1 43.91 671 LYS A C 1
ATOM 5365 O O . LYS A 1 671 ? -12.867 45.062 5.934 1 43.91 671 LYS A O 1
ATOM 5370 N N . THR A 1 672 ? -10.938 44.344 6.582 1 42.81 672 THR A N 1
ATOM 5371 C CA . THR A 1 672 ? -10.43 45.625 7.047 1 42.81 672 THR A CA 1
ATOM 5372 C C . THR A 1 672 ? -10.195 46.562 5.867 1 42.81 672 THR A C 1
ATOM 5374 O O . THR A 1 672 ? -9.797 46.125 4.789 1 42.81 672 THR A O 1
ATOM 5377 N N . LEU A 1 673 ? -10.797 47.656 5.746 1 41.5 673 LEU A N 1
ATOM 5378 C CA . LEU A 1 673 ? -10.555 48.719 4.777 1 41.5 673 LEU A CA 1
ATOM 5379 C C . LEU A 1 673 ? -9.062 48.875 4.508 1 41.5 673 LEU A C 1
ATOM 5381 O O . LEU A 1 673 ? -8.281 49.094 5.438 1 41.5 673 LEU A O 1
ATOM 5385 N N . PRO A 1 674 ? -8.586 48.312 3.523 1 39.88 674 PRO A N 1
ATOM 5386 C CA . PRO A 1 674 ? -7.176 48.625 3.262 1 39.88 674 PRO A CA 1
ATOM 5387 C C . PRO A 1 674 ? -6.887 50.125 3.328 1 39.88 674 PRO A C 1
ATOM 5389 O O . PRO A 1 674 ? -7.766 50.938 3.037 1 39.88 674 PRO A O 1
ATOM 5392 N N . ARG A 1 675 ? -6.012 50.594 4.156 1 41.56 675 ARG A N 1
ATOM 5393 C CA . ARG A 1 675 ? -5.445 51.969 4.16 1 41.56 675 ARG A CA 1
ATOM 5394 C C . ARG A 1 675 ? -5.047 52.375 2.754 1 41.56 675 ARG A C 1
ATOM 5396 O O . ARG A 1 675 ? -3.945 52.062 2.293 1 41.56 675 ARG A O 1
ATOM 5403 N N . MET A 1 676 ? -5.895 52.438 1.841 1 39.91 676 MET A N 1
ATOM 5404 C CA . MET A 1 676 ? -5.523 53.031 0.558 1 39.91 676 MET A CA 1
ATOM 5405 C C . MET A 1 676 ? -5.152 54.5 0.725 1 39.91 676 MET A C 1
ATOM 5407 O O . MET A 1 676 ? -5.676 55.188 1.609 1 39.91 676 MET A O 1
ATOM 5411 N N . LYS A 1 677 ? -4.164 54.938 0.126 1 44.69 677 LYS A N 1
ATOM 5412 C CA . LYS A 1 677 ? -3.643 56.312 0.126 1 44.69 677 LYS A CA 1
ATOM 5413 C C . LYS A 1 677 ? -4.766 57.312 -0.031 1 44.69 677 LYS A C 1
ATOM 5415 O O . LYS A 1 677 ? -4.727 58.406 0.575 1 44.69 677 LYS A O 1
ATOM 5420 N N . GLN A 1 678 ? -5.684 56.938 -0.739 1 45.69 678 GLN A N 1
ATOM 5421 C CA . GLN A 1 678 ? -6.734 57.906 -1.042 1 45.69 678 GLN A CA 1
ATOM 5422 C C . GLN A 1 678 ? -7.625 58.156 0.173 1 45.69 678 GLN A C 1
ATOM 5424 O O . GLN A 1 678 ? -8.078 59.281 0.403 1 45.69 678 GLN A O 1
ATOM 5429 N N . ILE A 1 679 ? -7.754 57.156 0.959 1 47.56 679 ILE A N 1
ATOM 5430 C CA . ILE A 1 679 ? -8.57 57.312 2.16 1 47.56 679 ILE A CA 1
ATOM 5431 C C . ILE A 1 679 ? -7.809 58.094 3.221 1 47.56 679 ILE A C 1
ATOM 5433 O O . ILE A 1 679 ? -8.383 58.938 3.91 1 47.56 679 ILE A O 1
ATOM 5437 N N . GLU A 1 680 ? -6.535 57.812 3.234 1 50.16 680 GLU A N 1
ATOM 5438 C CA . GLU A 1 680 ? -5.695 58.594 4.137 1 50.16 680 GLU A CA 1
ATOM 5439 C C . GLU A 1 680 ? -5.652 60.062 3.723 1 50.16 680 GLU A C 1
ATOM 5441 O O . GLU A 1 680 ? -5.664 60.938 4.574 1 50.16 680 GLU A O 1
ATOM 5446 N N . TYR A 1 681 ? -5.535 60.281 2.451 1 53.62 681 TYR A N 1
ATOM 5447 C CA . TYR A 1 681 ? -5.594 61.656 1.951 1 53.62 681 TYR A CA 1
ATOM 5448 C C . TYR A 1 681 ? -6.914 62.312 2.326 1 53.62 681 TYR A C 1
ATOM 5450 O O . TYR A 1 681 ? -6.938 63.469 2.746 1 53.62 681 TYR A O 1
ATOM 5458 N N . GLY A 1 682 ? -7.938 61.656 2.322 1 52.06 682 GLY A N 1
ATOM 5459 C CA . GLY A 1 682 ? -9.25 62.156 2.695 1 52.06 682 GLY A CA 1
ATOM 5460 C C . GLY A 1 682 ? -9.375 62.438 4.18 1 52.06 682 GLY A C 1
ATOM 5461 O O . GLY A 1 682 ? -9.906 63.469 4.57 1 52.06 682 GLY A O 1
ATOM 5462 N N . LYS A 1 683 ? -8.711 61.625 4.855 1 57.28 683 LYS A N 1
ATOM 5463 C CA . LYS A 1 683 ? -8.711 61.781 6.309 1 57.28 683 LYS A CA 1
ATOM 5464 C C . LYS A 1 683 ? -7.898 63 6.723 1 57.28 683 LYS A C 1
ATOM 5466 O O . LYS A 1 683 ? -8.305 63.75 7.609 1 57.28 683 LYS A O 1
ATOM 5471 N N . MET A 1 684 ? -6.801 63.125 6.039 1 56.97 684 MET A N 1
ATOM 5472 C CA . MET A 1 684 ? -5.922 64.25 6.359 1 56.97 684 MET A CA 1
ATOM 5473 C C . MET A 1 684 ? -6.555 65.562 5.941 1 56.97 684 MET A C 1
ATOM 5475 O O . MET A 1 684 ? -6.406 66.562 6.637 1 56.97 684 MET A O 1
ATOM 5479 N N . ASN A 1 685 ? -7.246 65.562 4.852 1 56.19 685 ASN A N 1
ATOM 5480 C CA . ASN A 1 685 ? -7.77 66.812 4.332 1 56.19 685 ASN A CA 1
ATOM 5481 C C . ASN A 1 685 ? -9.195 67.062 4.812 1 56.19 685 ASN A C 1
ATOM 5483 O O . ASN A 1 685 ? -9.789 68.125 4.488 1 56.19 685 ASN A O 1
ATOM 5487 N N . GLU A 1 686 ? -9.703 66.125 5.473 1 62.53 686 GLU A N 1
ATOM 5488 C CA . GLU A 1 686 ? -11.07 66.25 5.969 1 62.53 686 GLU A CA 1
ATOM 5489 C C . GLU A 1 686 ? -11.18 67.375 6.996 1 62.53 686 GLU A C 1
ATOM 5491 O O . GLU A 1 686 ? -12.141 68.188 6.973 1 62.53 686 GLU A O 1
ATOM 5496 N N . SER A 1 687 ? -10.125 67.438 7.746 1 63.81 687 SER A N 1
ATOM 5497 C CA . SER A 1 687 ? -10.133 68.438 8.75 1 63.81 687 SER A CA 1
ATOM 5498 C C . SER A 1 687 ? -10.023 69.812 8.102 1 63.81 687 SER A C 1
ATOM 5500 O O . SER A 1 687 ? -10.695 70.812 8.523 1 63.81 687 SER A O 1
ATOM 5502 N N . VAL A 1 688 ? -9.258 69.875 7.086 1 64.88 688 VAL A N 1
ATOM 5503 C CA . VAL A 1 688 ? -9.07 71.125 6.406 1 64.88 688 VAL A CA 1
ATOM 5504 C C . VAL A 1 688 ? -10.328 71.5 5.629 1 64.88 688 VAL A C 1
ATOM 5506 O O . VAL A 1 688 ? -10.742 72.688 5.609 1 64.88 688 VAL A O 1
ATOM 5509 N N . ALA A 1 689 ? -10.953 70.625 5.145 1 67.19 689 ALA A N 1
ATOM 5510 C CA . ALA A 1 689 ? -12.164 70.875 4.359 1 67.19 689 ALA A CA 1
ATOM 5511 C C . ALA A 1 689 ? -13.32 71.25 5.254 1 67.19 689 ALA A C 1
ATOM 5513 O O . ALA A 1 689 ? -14.102 72.188 4.891 1 67.19 689 ALA A O 1
ATOM 5514 N N . ILE A 1 690 ? -13.281 70.688 6.43 1 67.38 690 ILE A N 1
ATOM 5515 C CA . ILE A 1 690 ? -14.32 71.062 7.395 1 67.38 690 ILE A CA 1
ATOM 5516 C C . ILE A 1 690 ? -14.117 72.5 7.883 1 67.38 690 ILE A C 1
ATOM 5518 O O . ILE A 1 690 ? -15.078 73.25 7.996 1 67.38 690 ILE A O 1
ATOM 5522 N N . GLU A 1 691 ? -12.867 72.75 7.992 1 69.5 691 GLU A N 1
ATOM 5523 C CA . GLU A 1 691 ? -12.547 74.125 8.398 1 69.5 691 GLU A CA 1
ATOM 5524 C C . GLU A 1 691 ? -12.859 75.125 7.285 1 69.5 691 GLU A C 1
ATOM 5526 O O . GLU A 1 691 ? -13.383 76.188 7.547 1 69.5 691 GLU A O 1
ATOM 5531 N N . ALA A 1 692 ? -12.586 74.812 6.16 1 70.81 692 ALA A N 1
ATOM 5532 C CA . ALA A 1 692 ? -12.867 75.688 5.027 1 70.81 692 ALA A CA 1
ATOM 5533 C C . ALA A 1 692 ? -14.367 75.812 4.805 1 70.81 692 ALA A C 1
ATOM 5535 O O . ALA A 1 692 ? -14.852 76.938 4.52 1 70.81 692 ALA A O 1
ATOM 5536 N N . TYR A 1 693 ? -15.016 74.812 5.059 1 69.88 693 TYR A N 1
ATOM 5537 C CA . TYR A 1 693 ? -16.469 74.875 4.918 1 69.88 693 TYR A CA 1
ATOM 5538 C C . TYR A 1 693 ? -17.109 75.688 6.02 1 69.88 693 TYR A C 1
ATOM 5540 O O . TYR A 1 693 ? -18 76.5 5.754 1 69.88 693 TYR A O 1
ATOM 5548 N N . SER A 1 694 ? -16.516 75.5 7.129 1 68.94 694 SER A N 1
ATOM 5549 C CA . SER A 1 694 ? -17.016 76.25 8.266 1 68.94 694 SER A CA 1
ATOM 5550 C C . SER A 1 694 ? -16.781 77.75 8.078 1 68.94 694 SER A C 1
ATOM 5552 O O . SER A 1 694 ? -17.641 78.562 8.422 1 68.94 694 SER A O 1
ATOM 5554 N N . SER A 1 695 ? -15.727 77.938 7.48 1 71.44 695 SER A N 1
ATOM 5555 C CA . SER A 1 695 ? -15.406 79.375 7.238 1 71.44 695 SER A CA 1
ATOM 5556 C C . SER A 1 695 ? -16.25 79.938 6.105 1 71.44 695 SER A C 1
ATOM 5558 O O . SER A 1 695 ? -16.672 81.125 6.164 1 71.44 695 SER A O 1
ATOM 5560 N N . LYS A 1 696 ? -16.594 79.125 5.191 1 68.69 696 LYS A N 1
ATOM 5561 C CA . LYS A 1 696 ? -17.312 79.625 4.023 1 68.69 696 LYS A CA 1
ATOM 5562 C C . LYS A 1 696 ? -18.812 79.688 4.293 1 68.69 696 LYS A C 1
ATOM 5564 O O . LYS A 1 696 ? -19.484 80.625 3.855 1 68.69 696 LYS A O 1
ATOM 5569 N N . VAL A 1 697 ? -19.297 78.812 5.012 1 70.94 697 VAL A N 1
ATOM 5570 C CA . VAL A 1 697 ? -20.75 78.75 5.176 1 70.94 697 VAL A CA 1
ATOM 5571 C C . VAL A 1 697 ? -21.125 79.25 6.562 1 70.94 697 VAL A C 1
ATOM 5573 O O . VAL A 1 697 ? -22.281 79.625 6.801 1 70.94 697 VAL A O 1
ATOM 5576 N N . GLY A 1 698 ? -20.188 79.688 7.406 1 67.44 698 GLY A N 1
ATOM 5577 C CA . GLY A 1 698 ? -20.406 80.25 8.711 1 67.44 698 GLY A CA 1
ATOM 5578 C C . GLY A 1 698 ? -21.094 79.312 9.688 1 67.44 698 GLY A C 1
ATOM 5579 O O . GLY A 1 698 ? -21.734 79.812 10.641 1 67.44 698 GLY A O 1
ATOM 5580 N N . LYS A 1 699 ? -21.266 78.062 9.406 1 68.38 699 LYS A N 1
ATOM 5581 C CA . LYS A 1 699 ? -21.922 77.125 10.312 1 68.38 699 LYS A CA 1
ATOM 5582 C C . LYS A 1 699 ? -20.922 76.188 10.969 1 68.38 699 LYS A C 1
ATOM 5584 O O . LYS A 1 699 ? -19.875 75.938 10.398 1 68.38 699 LYS A O 1
ATOM 5589 N N . TYR A 1 700 ? -21.109 75.938 12.234 1 66.31 700 TYR A N 1
ATOM 5590 C CA . TYR A 1 700 ? -20.234 75.062 13.008 1 66.31 700 TYR A CA 1
ATOM 5591 C C . TYR A 1 700 ? -20.484 73.625 12.688 1 66.31 700 TYR A C 1
ATOM 5593 O O . TYR A 1 700 ? -21.641 73.188 12.602 1 66.31 700 TYR A O 1
ATOM 5601 N N . VAL A 1 701 ? -19.469 72.938 12.219 1 66.56 701 VAL A N 1
ATOM 5602 C CA . VAL A 1 701 ? -19.562 71.5 11.914 1 66.56 701 VAL A CA 1
ATOM 5603 C C . VAL A 1 701 ? -19.078 70.688 13.109 1 66.56 701 VAL A C 1
ATOM 5605 O O . VAL A 1 701 ? -17.953 70.812 13.562 1 66.56 701 VAL A O 1
ATOM 5608 N N . SER A 1 702 ? -19.969 70.062 13.797 1 71.81 702 SER A N 1
ATOM 5609 C CA . SER A 1 702 ? -19.609 69.188 14.93 1 71.81 702 SER A CA 1
ATOM 5610 C C . SER A 1 702 ? -19.266 67.812 14.477 1 71.81 702 SER A C 1
ATOM 5612 O O . SER A 1 702 ? -19.844 67.25 13.508 1 71.81 702 SER A O 1
ATOM 5614 N N . PRO A 1 703 ? -18.172 67.312 15.055 1 71.88 703 PRO A N 1
ATOM 5615 C CA . PRO A 1 703 ? -17.828 65.938 14.688 1 71.88 703 PRO A CA 1
ATOM 5616 C C . PRO A 1 703 ? -18.953 64.938 15.008 1 71.88 703 PRO A C 1
ATOM 5618 O O . PRO A 1 703 ? -19.672 65.125 15.992 1 71.88 703 PRO A O 1
ATOM 5621 N N . CYS A 1 704 ? -19.234 64.062 13.984 1 73.69 704 CYS A N 1
ATOM 5622 C CA . CYS A 1 704 ? -20.312 63.094 14.195 1 73.69 704 CYS A CA 1
ATOM 5623 C C . CYS A 1 704 ? -19.797 61.656 14.109 1 73.69 704 CYS A C 1
ATOM 5625 O O . CYS A 1 704 ? -18.703 61.406 13.602 1 73.69 704 CYS A O 1
ATOM 5627 N N . GLY A 1 705 ? -20.438 60.812 14.828 1 77.5 705 GLY A N 1
ATOM 5628 C CA . GLY A 1 705 ? -20.125 59.406 14.781 1 77.5 705 GLY A CA 1
ATOM 5629 C C . GLY A 1 705 ? -20.969 58.625 13.789 1 77.5 705 GLY A C 1
ATOM 5630 O O . GLY A 1 705 ? -21.438 59.188 12.797 1 77.5 705 GLY A O 1
ATOM 5631 N N . LEU A 1 706 ? -21.203 57.438 13.984 1 77 706 LEU A N 1
ATOM 5632 C CA . LEU A 1 706 ? -21.984 56.562 13.125 1 77 706 LEU A CA 1
ATOM 5633 C C . LEU A 1 706 ? -23.484 56.719 13.414 1 77 706 LEU A C 1
ATOM 5635 O O . LEU A 1 706 ? -23.906 56.594 14.562 1 77 706 LEU A O 1
ATOM 5639 N N . PHE A 1 707 ? -24.156 57.188 12.414 1 78.12 707 PHE A N 1
ATOM 5640 C CA . PHE A 1 707 ? -25.609 57.281 12.516 1 78.12 707 PHE A CA 1
ATOM 5641 C C . PHE A 1 707 ? -26.281 56 12 1 78.12 707 PHE A C 1
ATOM 5643 O O . PHE A 1 707 ? -25.984 55.562 10.883 1 78.12 707 PHE A O 1
ATOM 5650 N N . VAL A 1 708 ? -27 55.375 12.82 1 77.31 708 VAL A N 1
ATOM 5651 C CA . VAL A 1 708 ? -27.703 54.125 12.461 1 77.31 708 VAL A CA 1
ATOM 5652 C C . VAL A 1 708 ? -29.188 54.438 12.25 1 77.31 708 VAL A C 1
ATOM 5654 O O . VAL A 1 708 ? -29.781 55.219 12.984 1 77.31 708 VAL A O 1
ATOM 5657 N N . CYS A 1 709 ? -29.75 53.969 11.242 1 75.19 709 CYS A N 1
ATOM 5658 C CA . CYS A 1 709 ? -31.172 54.156 10.922 1 75.19 709 CYS A CA 1
ATOM 5659 C C . CYS A 1 709 ? -32.062 53.531 11.984 1 75.19 709 CYS A C 1
ATOM 5661 O O . CYS A 1 709 ? -31.875 52.375 12.336 1 75.19 709 CYS A O 1
ATOM 5663 N N . THR A 1 710 ? -32.844 54.375 12.703 1 70.81 710 THR A N 1
ATOM 5664 C CA . THR A 1 710 ? -33.688 53.906 13.805 1 70.81 710 THR A CA 1
ATOM 5665 C C . THR A 1 710 ? -35.031 53.438 13.289 1 70.81 710 THR A C 1
ATOM 5667 O O . THR A 1 710 ? -35.875 52.969 14.062 1 70.81 710 THR A O 1
ATOM 5670 N N . ASP A 1 711 ? -35.312 53.656 11.977 1 64.88 711 ASP A N 1
ATOM 5671 C CA . ASP A 1 711 ? -36.594 53.219 11.469 1 64.88 711 ASP A CA 1
ATOM 5672 C C . ASP A 1 711 ? -36.719 51.688 11.57 1 64.88 711 ASP A C 1
ATOM 5674 O O . ASP A 1 711 ? -35.719 50.969 11.438 1 64.88 711 ASP A O 1
ATOM 5678 N N . GLN A 1 712 ? -37.844 51.188 12.023 1 59.91 712 GLN A N 1
ATOM 5679 C CA . GLN A 1 712 ? -38.125 49.781 12.25 1 59.91 712 GLN A CA 1
ATOM 5680 C C . GLN A 1 712 ? -37.75 48.938 11.055 1 59.91 712 GLN A C 1
ATOM 5682 O O . GLN A 1 712 ? -38.156 49.188 9.93 1 59.91 712 GLN A O 1
ATOM 5687 N N . GLY A 1 713 ? -36.719 47.906 11.117 1 65.19 713 GLY A N 1
ATOM 5688 C CA . GLY A 1 713 ? -36.281 46.938 10.125 1 65.19 713 GLY A CA 1
ATOM 5689 C C . GLY A 1 713 ? -35.031 47.312 9.383 1 65.19 713 GLY A C 1
ATOM 5690 O O . GLY A 1 713 ? -34.469 46.531 8.617 1 65.19 713 GLY A O 1
ATOM 5691 N N . TYR A 1 714 ? -34.594 48.594 9.625 1 66.25 714 TYR A N 1
ATOM 5692 C CA . TYR A 1 714 ? -33.438 49.031 8.828 1 66.25 714 TYR A CA 1
ATOM 5693 C C . TYR A 1 714 ? -32.25 49.312 9.711 1 66.25 714 TYR A C 1
ATOM 5695 O O . TYR A 1 714 ? -31.359 50.062 9.336 1 66.25 714 TYR A O 1
ATOM 5703 N N . GLY A 1 715 ? -32.156 48.812 10.797 1 71.38 715 GLY A N 1
ATOM 5704 C CA . GLY A 1 715 ? -31.047 49 11.711 1 71.38 715 GLY A CA 1
ATOM 5705 C C . GLY A 1 715 ? -29.719 48.531 11.141 1 71.38 715 GLY A C 1
ATOM 5706 O O . GLY A 1 715 ? -28.656 48.812 11.711 1 71.38 715 GLY A O 1
ATOM 5707 N N . PHE A 1 716 ? -29.797 47.969 10.047 1 71.94 716 PHE A N 1
ATOM 5708 C CA . PHE A 1 716 ? -28.562 47.5 9.43 1 71.94 716 PHE A CA 1
ATOM 5709 C C . PHE A 1 716 ? -27.953 48.562 8.539 1 71.94 716 PHE A C 1
ATOM 5711 O O . PHE A 1 716 ? -26.859 48.375 8 1 71.94 716 PHE A O 1
ATOM 5718 N N . LEU A 1 717 ? -28.562 49.625 8.484 1 74.62 717 LEU A N 1
ATOM 5719 C CA . LEU A 1 717 ? -28.062 50.719 7.695 1 74.62 717 LEU A CA 1
ATOM 5720 C C . LEU A 1 717 ? -27.391 51.781 8.586 1 74.62 717 LEU A C 1
ATOM 5722 O O . LEU A 1 717 ? -27.922 52.125 9.656 1 74.62 717 LEU A O 1
ATOM 5726 N N . GLY A 1 718 ? -26.203 52.125 8.227 1 73.69 718 GLY A N 1
ATOM 5727 C CA . GLY A 1 718 ? -25.5 53.156 8.953 1 73.69 718 GLY A CA 1
ATOM 5728 C C . GLY A 1 718 ? -24.781 54.125 8.047 1 73.69 718 GLY A C 1
ATOM 5729 O O . GLY A 1 718 ? -24.516 53.844 6.883 1 73.69 718 GLY A O 1
ATOM 5730 N N . ALA A 1 719 ? -24.719 55.344 8.484 1 75.12 719 ALA A N 1
ATOM 5731 C CA . ALA A 1 719 ? -24 56.375 7.762 1 75.12 719 ALA A CA 1
ATOM 5732 C C . ALA A 1 719 ? -23.109 57.188 8.711 1 75.12 719 ALA A C 1
ATOM 5734 O O . ALA A 1 719 ? -23.484 57.438 9.867 1 75.12 719 ALA A O 1
ATOM 5735 N N . SER A 1 720 ? -21.922 57.406 8.242 1 69.81 720 SER A N 1
ATOM 5736 C CA . SER A 1 720 ? -21 58.25 8.984 1 69.81 720 SER A CA 1
ATOM 5737 C C . SER A 1 720 ? -20.734 59.562 8.25 1 69.81 720 SER A C 1
ATOM 5739 O O . SER A 1 720 ? -19.828 59.656 7.43 1 69.81 720 SER A O 1
ATOM 5741 N N . PRO A 1 721 ? -21.547 60.5 8.547 1 69.81 721 PRO A N 1
ATOM 5742 C CA . PRO A 1 721 ? -21.266 61.812 7.918 1 69.81 721 PRO A CA 1
ATOM 5743 C C . PRO A 1 721 ? -20 62.469 8.469 1 69.81 721 PRO A C 1
ATOM 5745 O O . PRO A 1 721 ? -19.578 62.156 9.594 1 69.81 721 PRO A O 1
ATOM 5748 N N . ASP A 1 722 ? -19.281 63.125 7.68 1 66.44 722 ASP A N 1
ATOM 5749 C CA . ASP A 1 722 ? -18.047 63.781 8.078 1 66.44 722 ASP A CA 1
ATOM 5750 C C . ASP A 1 722 ? -18.312 64.875 9.133 1 66.44 722 ASP A C 1
ATOM 5752 O O . ASP A 1 722 ? -17.406 65.25 9.867 1 66.44 722 ASP A O 1
ATOM 5756 N N . GLY A 1 723 ? -19.453 65.375 9.242 1 66.69 723 GLY A N 1
ATOM 5757 C CA . GLY A 1 723 ? -19.766 66.438 10.211 1 66.69 723 GLY A CA 1
ATOM 5758 C C . GLY A 1 723 ? -21.25 66.75 10.25 1 66.69 723 GLY A C 1
ATOM 5759 O O . GLY A 1 723 ? -21.969 66.5 9.289 1 66.69 723 GLY A O 1
ATOM 5760 N N . LEU A 1 724 ? -21.703 67.125 11.375 1 67.31 724 LEU A N 1
ATOM 5761 C CA . LEU A 1 724 ? -23.047 67.625 11.547 1 67.31 724 LEU A CA 1
ATOM 5762 C C . LEU A 1 724 ? -23.062 69.125 11.531 1 67.31 724 LEU A C 1
ATOM 5764 O O . LEU A 1 724 ? -22.328 69.812 12.273 1 67.31 724 LEU A O 1
ATOM 5768 N N . ILE A 1 725 ? -23.688 69.75 10.641 1 63.53 725 ILE A N 1
ATOM 5769 C CA . ILE A 1 725 ? -23.797 71.188 10.531 1 63.53 725 ILE A CA 1
ATOM 5770 C C . ILE A 1 725 ? -24.828 71.75 11.547 1 63.53 725 ILE A C 1
ATOM 5772 O O . ILE A 1 725 ? -25.969 71.25 11.562 1 63.53 725 ILE A O 1
ATOM 5776 N N . VAL A 1 726 ? -24.328 72.312 12.609 1 59.88 726 VAL A N 1
ATOM 5777 C CA . VAL A 1 726 ? -25.234 72.938 13.562 1 59.88 726 VAL A CA 1
ATOM 5778 C C . VAL A 1 726 ? -25.438 74.438 13.164 1 59.88 726 VAL A C 1
ATOM 5780 O O . VAL A 1 726 ? -24.484 75.125 12.797 1 59.88 726 VAL A O 1
ATOM 5783 N N . MET B 1 1 ? -66.938 16.016 30.703 1 18.47 1 MET B N 1
ATOM 5784 C CA . MET B 1 1 ? -67.812 15.773 29.562 1 18.47 1 MET B CA 1
ATOM 5785 C C . MET B 1 1 ? -67 15.531 28.297 1 18.47 1 MET B C 1
ATOM 5787 O O . MET B 1 1 ? -66.125 16.328 27.953 1 18.47 1 MET B O 1
ATOM 5791 N N . PRO B 1 2 ? -66.5 14.219 27.656 1 20.95 2 PRO B N 1
ATOM 5792 C CA . PRO B 1 2 ? -65.5 13.336 27.156 1 20.95 2 PRO B CA 1
ATOM 5793 C C . PRO B 1 2 ? -65.375 13.352 25.625 1 20.95 2 PRO B C 1
ATOM 5795 O O . PRO B 1 2 ? -66.375 13.008 24.938 1 20.95 2 PRO B O 1
ATOM 5798 N N . ARG B 1 3 ? -64.938 14.414 24.922 1 19.2 3 ARG B N 1
ATOM 5799 C CA . ARG B 1 3 ? -65.25 14.992 23.625 1 19.2 3 ARG B CA 1
ATOM 5800 C C . ARG B 1 3 ? -64.688 14.164 22.5 1 19.2 3 ARG B C 1
ATOM 5802 O O . ARG B 1 3 ? -63.469 13.891 22.469 1 19.2 3 ARG B O 1
ATOM 5809 N N . ILE B 1 4 ? -65.312 13.094 21.531 1 19.3 4 ILE B N 1
ATOM 5810 C CA . ILE B 1 4 ? -65.5 11.938 20.672 1 19.3 4 ILE B CA 1
ATOM 5811 C C . ILE B 1 4 ? -64.938 12.242 19.281 1 19.3 4 ILE B C 1
ATOM 5813 O O . ILE B 1 4 ? -65.125 13.328 18.734 1 19.3 4 ILE B O 1
ATOM 5817 N N . PHE B 1 5 ? -63.75 11.32 18.484 1 18.02 5 PHE B N 1
ATOM 5818 C CA . PHE B 1 5 ? -62.719 10.82 17.594 1 18.02 5 PHE B CA 1
ATOM 5819 C C . PHE B 1 5 ? -63.281 10.438 16.234 1 18.02 5 PHE B C 1
ATOM 5821 O O . PHE B 1 5 ? -62.594 10.453 15.219 1 18.02 5 PHE B O 1
ATOM 5828 N N . VAL B 1 6 ? -64.562 9.969 15.945 1 16.86 6 VAL B N 1
ATOM 5829 C CA . VAL B 1 6 ? -64.875 8.938 14.961 1 16.86 6 VAL B CA 1
ATOM 5830 C C . VAL B 1 6 ? -65 9.57 13.578 1 16.86 6 VAL B C 1
ATOM 5832 O O . VAL B 1 6 ? -66.062 9.984 13.172 1 16.86 6 VAL B O 1
ATOM 5835 N N . LYS B 1 7 ? -64.25 10.391 12.945 1 16.7 7 LYS B N 1
ATOM 5836 C CA . LYS B 1 7 ? -65.062 11.125 12.008 1 16.7 7 LYS B CA 1
ATOM 5837 C C . LYS B 1 7 ? -65.438 10.266 10.797 1 16.7 7 LYS B C 1
ATOM 5839 O O . LYS B 1 7 ? -64.688 9.375 10.422 1 16.7 7 LYS B O 1
ATOM 5844 N N . ASN B 1 8 ? -66.562 10.5 10.109 1 14.82 8 ASN B N 1
ATOM 5845 C CA . ASN B 1 8 ? -67.688 10.062 9.289 1 14.82 8 ASN B CA 1
ATOM 5846 C C . ASN B 1 8 ? -67.25 9.664 7.887 1 14.82 8 ASN B C 1
ATOM 5848 O O . ASN B 1 8 ? -66.125 9.992 7.469 1 14.82 8 ASN B O 1
ATOM 5852 N N . SER B 1 9 ? -68.188 9.68 6.887 1 14.9 9 SER B N 1
ATOM 5853 C CA . SER B 1 9 ? -69.062 8.867 6.051 1 14.9 9 SER B CA 1
ATOM 5854 C C . SER B 1 9 ? -68.625 8.883 4.594 1 14.9 9 SER B C 1
ATOM 5856 O O . SER B 1 9 ? -69 8.016 3.809 1 14.9 9 SER B O 1
ATOM 5858 N N . ARG B 1 10 ? -68.062 9.969 4.008 1 15.77 10 ARG B N 1
ATOM 5859 C CA . ARG B 1 10 ? -68.812 10.32 2.785 1 15.77 10 ARG B CA 1
ATOM 5860 C C . ARG B 1 10 ? -68.562 9.289 1.688 1 15.77 10 ARG B C 1
ATOM 5862 O O . ARG B 1 10 ? -67.375 9.062 1.304 1 15.77 10 ARG B O 1
ATOM 5869 N N . ARG B 1 11 ? -69.438 8.359 1.124 1 15.24 11 ARG B N 1
ATOM 5870 C CA . ARG B 1 11 ? -69.938 7.152 0.466 1 15.24 11 ARG B CA 1
ATOM 5871 C C . ARG B 1 11 ? -69.625 7.184 -1.029 1 15.24 11 ARG B C 1
ATOM 5873 O O . ARG B 1 11 ? -69.188 6.195 -1.598 1 15.24 11 ARG B O 1
ATOM 5880 N N . GLY B 1 12 ? -70.25 8.062 -1.846 1 14.76 12 GLY B N 1
ATOM 5881 C CA . GLY B 1 12 ? -71.188 7.555 -2.84 1 14.76 12 GLY B CA 1
ATOM 5882 C C . GLY B 1 12 ? -70.5 6.91 -4.027 1 14.76 12 GLY B C 1
ATOM 5883 O O . GLY B 1 12 ? -69.312 7.008 -4.176 1 14.76 12 GLY B O 1
ATOM 5884 N N . LEU B 1 13 ? -71.188 6.816 -5.332 1 15.29 13 LEU B N 1
ATOM 5885 C CA . LEU B 1 13 ? -71.875 5.926 -6.258 1 15.29 13 LEU B CA 1
ATOM 5886 C C . LEU B 1 13 ? -71 5.645 -7.488 1 15.29 13 LEU B C 1
ATOM 5888 O O . LEU B 1 13 ? -70.812 4.484 -7.855 1 15.29 13 LEU B O 1
ATOM 5892 N N . HIS B 1 14 ? -71.062 6.523 -8.547 1 15.22 14 HIS B N 1
ATOM 5893 C CA . HIS B 1 14 ? -71.75 6.207 -9.789 1 15.22 14 HIS B CA 1
ATOM 5894 C C . HIS B 1 14 ? -70.812 5.426 -10.734 1 15.22 14 HIS B C 1
ATOM 5896 O O . HIS B 1 14 ? -69.625 5.371 -10.531 1 15.22 14 HIS B O 1
ATOM 5902 N N . LEU B 1 15 ? -70.938 5.742 -12.164 1 15.45 15 LEU B N 1
ATOM 5903 C CA . LEU B 1 15 ? -71.375 5.086 -13.383 1 15.45 15 LEU B CA 1
ATOM 5904 C C . LEU B 1 15 ? -70.25 4.422 -14.117 1 15.45 15 LEU B C 1
ATOM 5906 O O . LEU B 1 15 ? -69.062 4.82 -13.945 1 15.45 15 LEU B O 1
ATOM 5910 N N . LYS B 1 16 ? -70.438 3.373 -14.969 1 15.95 16 LYS B N 1
ATOM 5911 C CA . LYS B 1 16 ? -70.188 2.115 -15.648 1 15.95 16 LYS B CA 1
ATOM 5912 C C . LYS B 1 16 ? -69.312 2.352 -16.891 1 15.95 16 LYS B C 1
ATOM 5914 O O . LYS B 1 16 ? -69.062 1.425 -17.656 1 15.95 16 LYS B O 1
ATOM 5919 N N . ARG B 1 17 ? -68.688 3.506 -17.109 1 14.77 17 ARG B N 1
ATOM 5920 C CA . ARG B 1 17 ? -68.625 3.719 -18.562 1 14.77 17 ARG B CA 1
ATOM 5921 C C . ARG B 1 17 ? -67.938 2.549 -19.25 1 14.77 17 ARG B C 1
ATOM 5923 O O . ARG B 1 17 ? -67 1.943 -18.703 1 14.77 17 ARG B O 1
ATOM 5930 N N . GLU B 1 18 ? -68.312 2.172 -20.469 1 15.62 18 GLU B N 1
ATOM 5931 C CA . GLU B 1 18 ? -68.5 1.229 -21.578 1 15.62 18 GLU B CA 1
ATOM 5932 C C . GLU B 1 18 ? -67.125 0.821 -22.141 1 15.62 18 GLU B C 1
ATOM 5934 O O . GLU B 1 18 ? -66.125 1.484 -21.891 1 15.62 18 GLU B O 1
ATOM 5939 N N . HIS B 1 19 ? -67.062 0.227 -23.406 1 15.96 19 HIS B N 1
ATOM 5940 C CA . HIS B 1 19 ? -66.75 -0.929 -24.234 1 15.96 19 HIS B CA 1
ATOM 5941 C C . HIS B 1 19 ? -65.438 -0.698 -25.016 1 15.96 19 HIS B C 1
ATOM 5943 O O . HIS B 1 19 ? -65.062 -1.555 -25.797 1 15.96 19 HIS B O 1
ATOM 5949 N N . LYS B 1 20 ? -64.875 0.457 -25.016 1 15.28 20 LYS B N 1
ATOM 5950 C CA . LYS B 1 20 ? -64.312 0.745 -26.344 1 15.28 20 LYS B CA 1
ATOM 5951 C C . LYS B 1 20 ? -63.281 -0.296 -26.75 1 15.28 20 LYS B C 1
ATOM 5953 O O . LYS B 1 20 ? -62.312 -0.521 -26.047 1 15.28 20 LYS B O 1
ATOM 5958 N N . ASN B 1 21 ? -63.531 -1.191 -27.734 1 16.08 21 ASN B N 1
ATOM 5959 C CA . ASN B 1 21 ? -63.125 -2.395 -28.469 1 16.08 21 ASN B CA 1
ATOM 5960 C C . ASN B 1 21 ? -61.688 -2.328 -28.922 1 16.08 21 ASN B C 1
ATOM 5962 O O . ASN B 1 21 ? -60.875 -3.211 -28.609 1 16.08 21 ASN B O 1
ATOM 5966 N N . THR B 1 22 ? -61.469 -2.012 -30.281 1 16.5 22 THR B N 1
ATOM 5967 C CA . THR B 1 22 ? -61.031 -2.877 -31.375 1 16.5 22 THR B CA 1
ATOM 5968 C C . THR B 1 22 ? -59.531 -2.861 -31.531 1 16.5 22 THR B C 1
ATOM 5970 O O . THR B 1 22 ? -58.906 -3.916 -31.562 1 16.5 22 THR B O 1
ATOM 5973 N N . GLU B 1 23 ? -59 -2.215 -32.75 1 16.03 23 GLU B N 1
ATOM 5974 C CA . GLU B 1 23 ? -58.375 -2.656 -34 1 16.03 23 GLU B CA 1
ATOM 5975 C C . GLU B 1 23 ? -56.844 -2.646 -33.875 1 16.03 23 GLU B C 1
ATOM 5977 O O . GLU B 1 23 ? -56.281 -2.129 -32.906 1 16.03 23 GLU B O 1
ATOM 5982 N N . ASP B 1 24 ? -56.031 -1.997 -34.938 1 16.45 24 ASP B N 1
ATOM 5983 C CA . ASP B 1 24 ? -55.281 -2.428 -36.125 1 16.45 24 ASP B CA 1
ATOM 5984 C C . ASP B 1 24 ? -53.781 -2.447 -35.812 1 16.45 24 ASP B C 1
ATOM 5986 O O . ASP B 1 24 ? -53.344 -1.958 -34.75 1 16.45 24 ASP B O 1
ATOM 5990 N N . GLU B 1 25 ? -52.844 -1.814 -36.75 1 16.89 25 GLU B N 1
ATOM 5991 C CA . GLU B 1 25 ? -51.812 -2.127 -37.719 1 16.89 25 GLU B CA 1
ATOM 5992 C C . GLU B 1 25 ? -50.406 -1.938 -37.156 1 16.89 25 GLU B C 1
ATOM 5994 O O . GLU B 1 25 ? -49.594 -2.852 -37.219 1 16.89 25 GLU B O 1
ATOM 5999 N N . GLN B 1 26 ? -49.5 -0.989 -37.781 1 15.88 26 GLN B N 1
ATOM 6000 C CA . GLN B 1 26 ? -48.312 -1.011 -38.656 1 15.88 26 GLN B CA 1
ATOM 6001 C C . GLN B 1 26 ? -47.062 -0.623 -37.906 1 15.88 26 GLN B C 1
ATOM 6003 O O . GLN B 1 26 ? -45.938 -0.884 -38.375 1 15.88 26 GLN B O 1
ATOM 6008 N N . VAL B 1 27 ? -47.094 0.142 -36.75 1 16.33 27 VAL B N 1
ATOM 6009 C CA . VAL B 1 27 ? -46 1.112 -36.781 1 16.33 27 VAL B CA 1
ATOM 6010 C C . VAL B 1 27 ? -44.688 0.443 -36.344 1 16.33 27 VAL B C 1
ATOM 6012 O O . VAL B 1 27 ? -44.531 0.125 -35.156 1 16.33 27 VAL B O 1
ATOM 6015 N N . GLN B 1 28 ? -44.125 -0.561 -37.125 1 16.33 28 GLN B N 1
ATOM 6016 C CA . GLN B 1 28 ? -42.938 -1.414 -37.062 1 16.33 28 GLN B CA 1
ATOM 6017 C C . GLN B 1 28 ? -41.688 -0.588 -36.812 1 16.33 28 GLN B C 1
ATOM 6019 O O . GLN B 1 28 ? -40.688 -1.091 -36.25 1 16.33 28 GLN B O 1
ATOM 6024 N N . LYS B 1 29 ? -41.469 0.538 -37.625 1 17.02 29 LYS B N 1
ATOM 6025 C CA . LYS B 1 29 ? -40.219 0.853 -38.344 1 17.02 29 LYS B CA 1
ATOM 6026 C C . LYS B 1 29 ? -39.125 1.254 -37.375 1 17.02 29 LYS B C 1
ATOM 6028 O O . LYS B 1 29 ? -37.969 0.88 -37.531 1 17.02 29 LYS B O 1
ATOM 6033 N N . LYS B 1 30 ? -39.219 2.35 -36.562 1 17.11 30 LYS B N 1
ATOM 6034 C CA . LYS B 1 30 ? -38.25 3.432 -36.594 1 17.11 30 LYS B CA 1
ATOM 6035 C C . LYS B 1 30 ? -37.031 3.088 -35.719 1 17.11 30 LYS B C 1
ATOM 6037 O O . LYS B 1 30 ? -36.062 3.863 -35.656 1 17.11 30 LYS B O 1
ATOM 6042 N N . ILE B 1 31 ? -37.031 2.219 -34.781 1 17.38 31 ILE B N 1
ATOM 6043 C CA . ILE B 1 31 ? -36.031 2.557 -33.781 1 17.38 31 ILE B CA 1
ATOM 6044 C C . ILE B 1 31 ? -34.625 2.191 -34.281 1 17.38 31 ILE B C 1
ATOM 6046 O O . ILE B 1 31 ? -34.188 1.056 -34.094 1 17.38 31 ILE B O 1
ATOM 6050 N N . SER B 1 32 ? -34.406 2.404 -35.688 1 17.92 32 SER B N 1
ATOM 6051 C CA . SER B 1 32 ? -33.188 2.059 -36.406 1 17.92 32 SER B CA 1
ATOM 6052 C C . SER B 1 32 ? -31.953 2.562 -35.656 1 17.92 32 SER B C 1
ATOM 6054 O O . SER B 1 32 ? -32 3.555 -34.938 1 17.92 32 SER B O 1
ATOM 6056 N N . CYS B 1 33 ? -30.797 1.773 -35.75 1 18.05 33 CYS B N 1
ATOM 6057 C CA . CYS B 1 33 ? -29.438 1.542 -35.281 1 18.05 33 CYS B CA 1
ATOM 6058 C C . CYS B 1 33 ? -28.531 2.717 -35.625 1 18.05 33 CYS B C 1
ATOM 6060 O O . CYS B 1 33 ? -28.078 2.846 -36.75 1 18.05 33 CYS B O 1
ATOM 6062 N N . ALA B 1 34 ? -28.875 3.961 -35.188 1 17.2 34 ALA B N 1
ATOM 6063 C CA . ALA B 1 34 ? -28.219 5.23 -35.469 1 17.2 34 ALA B CA 1
ATOM 6064 C C . ALA B 1 34 ? -26.719 5.164 -35.156 1 17.2 34 ALA B C 1
ATOM 6066 O O . ALA B 1 34 ? -26.031 6.18 -35.219 1 17.2 34 ALA B O 1
ATOM 6067 N N . ALA B 1 35 ? -26.203 4.004 -34.625 1 17.64 35 ALA B N 1
ATOM 6068 C CA . ALA B 1 35 ? -24.844 4.133 -34.094 1 17.64 35 ALA B CA 1
ATOM 6069 C C . ALA B 1 35 ? -23.859 4.461 -35.219 1 17.64 35 ALA B C 1
ATOM 6071 O O . ALA B 1 35 ? -22.672 4.656 -34.938 1 17.64 35 ALA B O 1
ATOM 6072 N N . ARG B 1 36 ? -24.266 4.281 -36.5 1 17.3 36 ARG B N 1
ATOM 6073 C CA . ARG B 1 36 ? -23.219 4.082 -37.5 1 17.3 36 ARG B CA 1
ATOM 6074 C C . ARG B 1 36 ? -22.328 5.312 -37.625 1 17.3 36 ARG B C 1
ATOM 6076 O O . ARG B 1 36 ? -21.266 5.254 -38.25 1 17.3 36 ARG B O 1
ATOM 6083 N N . LEU B 1 37 ? -22.875 6.566 -37.438 1 16.2 37 LEU B N 1
ATOM 6084 C CA . LEU B 1 37 ? -22.453 7.602 -38.375 1 16.2 37 LEU B CA 1
ATOM 6085 C C . LEU B 1 37 ? -21.031 8.078 -38.062 1 16.2 37 LEU B C 1
ATOM 6087 O O . LEU B 1 37 ? -20.672 9.203 -38.406 1 16.2 37 LEU B O 1
ATOM 6091 N N . ALA B 1 38 ? -20.172 7.379 -37.281 1 16.77 38 ALA B N 1
ATOM 6092 C CA . ALA B 1 38 ? -18.969 8.148 -36.938 1 16.77 38 ALA B CA 1
ATOM 6093 C C . ALA B 1 38 ? -18.141 8.445 -38.156 1 16.77 38 ALA B C 1
ATOM 6095 O O . ALA B 1 38 ? -16.906 8.406 -38.125 1 16.77 38 ALA B O 1
ATOM 6096 N N . ALA B 1 39 ? -18.75 8.32 -39.312 1 16.95 39 ALA B N 1
ATOM 6097 C CA . ALA B 1 39 ? -17.891 8.219 -40.5 1 16.95 39 ALA B CA 1
ATOM 6098 C C . ALA B 1 39 ? -16.938 9.406 -40.562 1 16.95 39 ALA B C 1
ATOM 6100 O O . ALA B 1 39 ? -15.719 9.219 -40.719 1 16.95 39 ALA B O 1
ATOM 6101 N N . ASN B 1 40 ? -17.359 10.562 -41.062 1 16.31 40 ASN B N 1
ATOM 6102 C CA . ASN B 1 40 ? -16.766 11.164 -42.281 1 16.31 40 ASN B CA 1
ATOM 6103 C C . ASN B 1 40 ? -15.742 12.234 -41.906 1 16.31 40 ASN B C 1
ATOM 6105 O O . ASN B 1 40 ? -16.062 13.422 -41.875 1 16.31 40 ASN B O 1
ATOM 6109 N N . ILE B 1 41 ? -15.039 12.195 -40.75 1 16.77 41 ILE B N 1
ATOM 6110 C CA . ILE B 1 41 ? -14.297 13.445 -40.594 1 16.77 41 ILE B CA 1
ATOM 6111 C C . ILE B 1 41 ? -13.391 13.664 -41.812 1 16.77 41 ILE B C 1
ATOM 6113 O O . ILE B 1 41 ? -12.5 12.859 -42.094 1 16.77 41 ILE B O 1
ATOM 6117 N N . SER B 1 42 ? -13.734 14.578 -42.75 1 15.97 42 SER B N 1
ATOM 6118 C CA . SER B 1 42 ? -13.219 15.062 -44.031 1 15.97 42 SER B CA 1
ATOM 6119 C C . SER B 1 42 ? -11.781 15.539 -43.906 1 15.97 42 SER B C 1
ATOM 6121 O O . SER B 1 42 ? -11.297 15.773 -42.781 1 15.97 42 SER B O 1
ATOM 6123 N N . SER B 1 43 ? -11.328 16.562 -44.781 1 16.38 43 SER B N 1
ATOM 6124 C CA . SER B 1 43 ? -10.414 16.766 -45.906 1 16.38 43 SER B CA 1
ATOM 6125 C C . SER B 1 43 ? -9.172 17.531 -45.469 1 16.38 43 SER B C 1
ATOM 6127 O O . SER B 1 43 ? -8.055 17.156 -45.812 1 16.38 43 SER B O 1
ATOM 6129 N N . GLN B 1 44 ? -9.188 18.891 -45.125 1 16.05 44 GLN B N 1
ATOM 6130 C CA . GLN B 1 44 ? -8.469 19.844 -45.969 1 16.05 44 GLN B CA 1
ATOM 6131 C C . GLN B 1 44 ? -7.004 19.938 -45.562 1 16.05 44 GLN B C 1
ATOM 6133 O O . GLN B 1 44 ? -6.68 19.797 -44.375 1 16.05 44 GLN B O 1
ATOM 6138 N N . VAL B 1 45 ? -5.938 20.234 -46.562 1 16.16 45 VAL B N 1
ATOM 6139 C CA . VAL B 1 45 ? -4.543 20.109 -46.969 1 16.16 45 VAL B CA 1
ATOM 6140 C C . VAL B 1 45 ? -3.721 21.234 -46.344 1 16.16 45 VAL B C 1
ATOM 6142 O O . VAL B 1 45 ? -2.527 21.078 -46.094 1 16.16 45 VAL B O 1
ATOM 6145 N N . HIS B 1 46 ? -4.09 22.391 -45.844 1 15.95 46 HIS B N 1
ATOM 6146 C CA . HIS B 1 46 ? -3.291 23.469 -46.406 1 15.95 46 HIS B CA 1
ATOM 6147 C C . HIS B 1 46 ? -1.835 23.375 -45.969 1 15.95 46 HIS B C 1
ATOM 6149 O O . HIS B 1 46 ? -1.534 22.766 -44.938 1 15.95 46 HIS B O 1
ATOM 6155 N N . SER B 1 47 ? -0.86 24.312 -46.562 1 15.52 47 SER B N 1
ATOM 6156 C CA . SER B 1 47 ? 0.445 24.5 -47.188 1 15.52 47 SER B CA 1
ATOM 6157 C C . SER B 1 47 ? 1.489 24.938 -46.156 1 15.52 47 SER B C 1
ATOM 6159 O O . SER B 1 47 ? 2.633 24.469 -46.188 1 15.52 47 SER B O 1
ATOM 6161 N N . LYS B 1 48 ? 1.338 25.984 -45.281 1 15.77 48 LYS B N 1
ATOM 6162 C CA . LYS B 1 48 ? 2.309 27.062 -45.438 1 15.77 48 LYS B CA 1
ATOM 6163 C C . LYS B 1 48 ? 3.695 26.625 -44.969 1 15.77 48 LYS B C 1
ATOM 6165 O O . LYS B 1 48 ? 3.818 25.719 -44.156 1 15.77 48 LYS B O 1
ATOM 6170 N N . ASP B 1 49 ? 4.793 27.516 -45.031 1 15.23 49 ASP B N 1
ATOM 6171 C CA . ASP B 1 49 ? 6.145 27.828 -45.5 1 15.23 49 ASP B CA 1
ATOM 6172 C C . ASP B 1 49 ? 7.168 27.609 -44.375 1 15.23 49 ASP B C 1
ATOM 6174 O O . ASP B 1 49 ? 8.164 26.906 -44.562 1 15.23 49 ASP B O 1
ATOM 6178 N N . GLU B 1 50 ? 7.551 28.672 -43.562 1 15.65 50 GLU B N 1
ATOM 6179 C CA . GLU B 1 50 ? 8.852 29.297 -43.75 1 15.65 50 GLU B CA 1
ATOM 6180 C C . GLU B 1 50 ? 9.906 28.656 -42.844 1 15.65 50 GLU B C 1
ATOM 6182 O O . GLU B 1 50 ? 9.578 27.969 -41.875 1 15.65 50 GLU B O 1
ATOM 6187 N N . ASN B 1 51 ? 11.188 29.328 -42.656 1 15.68 51 ASN B N 1
ATOM 6188 C CA . ASN B 1 51 ? 12.633 29.281 -42.875 1 15.68 51 ASN B CA 1
ATOM 6189 C C . ASN B 1 51 ? 13.383 29.109 -41.562 1 15.68 51 ASN B C 1
ATOM 6191 O O . ASN B 1 51 ? 14.578 28.797 -41.562 1 15.68 51 ASN B O 1
ATOM 6195 N N . LEU B 1 52 ? 12.938 29.438 -40.312 1 15.89 52 LEU B N 1
ATOM 6196 C CA . LEU B 1 52 ? 13.977 30.234 -39.688 1 15.89 52 LEU B CA 1
ATOM 6197 C C . LEU B 1 52 ? 15.172 29.375 -39.312 1 15.89 52 LEU B C 1
ATOM 6199 O O . LEU B 1 52 ? 15.008 28.234 -38.906 1 15.89 52 LEU B O 1
ATOM 6203 N N . THR B 1 53 ? 16.469 29.828 -39.281 1 15.44 53 THR B N 1
ATOM 6204 C CA . THR B 1 53 ? 17.906 29.625 -39.531 1 15.44 53 THR B CA 1
ATOM 6205 C C . THR B 1 53 ? 18.562 28.984 -38.312 1 15.44 53 THR B C 1
ATOM 6207 O O . THR B 1 53 ? 19.281 27.984 -38.438 1 15.44 53 THR B O 1
ATOM 6210 N N . SER B 1 54 ? 18.953 29.688 -37.188 1 15.52 54 SER B N 1
ATOM 6211 C CA . SER B 1 54 ? 20.375 29.969 -37 1 15.52 54 SER B CA 1
ATOM 6212 C C . SER B 1 54 ? 21.062 28.828 -36.25 1 15.52 54 SER B C 1
ATOM 6214 O O . SER B 1 54 ? 20.406 27.953 -35.688 1 15.52 54 SER B O 1
ATOM 6216 N N . SER B 1 55 ? 22.125 29.109 -35.312 1 15.85 55 SER B N 1
ATOM 6217 C CA . SER B 1 55 ? 23.578 28.969 -35.281 1 15.85 55 SER B CA 1
ATOM 6218 C C . SER B 1 55 ? 24.016 27.812 -34.375 1 15.85 55 SER B C 1
ATOM 6220 O O . SER B 1 55 ? 23.203 27.297 -33.594 1 15.85 55 SER B O 1
ATOM 6222 N N . ASP B 1 56 ? 25.328 27.781 -33.688 1 15.42 56 ASP B N 1
ATOM 6223 C CA . ASP B 1 56 ? 26.625 27.125 -33.719 1 15.42 56 ASP B CA 1
ATOM 6224 C C . ASP B 1 56 ? 26.812 26.234 -32.5 1 15.42 56 ASP B C 1
ATOM 6226 O O . ASP B 1 56 ? 27.266 25.094 -32.625 1 15.42 56 ASP B O 1
ATOM 6230 N N . ASN B 1 57 ? 26.984 26.688 -31.156 1 16.28 57 ASN B N 1
ATOM 6231 C CA . ASN B 1 57 ? 28.328 26.625 -30.578 1 16.28 57 ASN B CA 1
ATOM 6232 C C . ASN B 1 57 ? 28.625 25.266 -29.969 1 16.28 57 ASN B C 1
ATOM 6234 O O . ASN B 1 57 ? 27.703 24.453 -29.781 1 16.28 57 ASN B O 1
ATOM 6238 N N . ASN B 1 58 ? 29.281 25.141 -28.594 1 17.05 58 ASN B N 1
ATOM 6239 C CA . ASN B 1 58 ? 30.562 24.703 -28.062 1 17.05 58 ASN B CA 1
ATOM 6240 C C . ASN B 1 58 ? 30.469 23.328 -27.406 1 17.05 58 ASN B C 1
ATOM 6242 O O . ASN B 1 58 ? 29.5 23.047 -26.703 1 17.05 58 ASN B O 1
ATOM 6246 N N . VAL B 1 59 ? 31.375 22.328 -27.688 1 17.39 59 VAL B N 1
ATOM 6247 C CA . VAL B 1 59 ? 31.719 20.906 -27.688 1 17.39 59 VAL B CA 1
ATOM 6248 C C . VAL B 1 59 ? 32.188 20.484 -26.297 1 17.39 59 VAL B C 1
ATOM 6250 O O . VAL B 1 59 ? 33.375 20.391 -26.031 1 17.39 59 VAL B O 1
ATOM 6253 N N . ALA B 1 60 ? 31.828 20.922 -25.062 1 17.59 60 ALA B N 1
ATOM 6254 C CA . ALA B 1 60 ? 32.781 20.672 -23.984 1 17.59 60 ALA B CA 1
ATOM 6255 C C . ALA B 1 60 ? 32.969 19.172 -23.75 1 17.59 60 ALA B C 1
ATOM 6257 O O . ALA B 1 60 ? 31.984 18.422 -23.734 1 17.59 60 ALA B O 1
ATOM 6258 N N . GLU B 1 61 ? 34.25 18.516 -23.781 1 16.8 61 GLU B N 1
ATOM 6259 C CA . GLU B 1 61 ? 35.031 17.281 -23.859 1 16.8 61 GLU B CA 1
ATOM 6260 C C . GLU B 1 61 ? 34.938 16.5 -22.562 1 16.8 61 GLU B C 1
ATOM 6262 O O . GLU B 1 61 ? 35.594 15.469 -22.406 1 16.8 61 GLU B O 1
ATOM 6267 N N . ASN B 1 62 ? 34.031 16.594 -21.625 1 17.34 62 ASN B N 1
ATOM 6268 C CA . ASN B 1 62 ? 34.438 16.125 -20.312 1 17.34 62 ASN B CA 1
ATOM 6269 C C . ASN B 1 62 ? 34.781 14.641 -20.344 1 17.34 62 ASN B C 1
ATOM 6271 O O . ASN B 1 62 ? 34.094 13.836 -20.953 1 17.34 62 ASN B O 1
ATOM 6275 N N . CYS B 1 63 ? 36.062 14.172 -19.922 1 17.08 63 CYS B N 1
ATOM 6276 C CA . CYS B 1 63 ? 37.031 13.078 -19.859 1 17.08 63 CYS B CA 1
ATOM 6277 C C . CYS B 1 63 ? 36.531 11.953 -18.969 1 17.08 63 CYS B C 1
ATOM 6279 O O . CYS B 1 63 ? 36.438 12.109 -17.75 1 17.08 63 CYS B O 1
ATOM 6281 N N . THR B 1 64 ? 35.562 11.234 -19.281 1 17.59 64 THR B N 1
ATOM 6282 C CA . THR B 1 64 ? 35.031 10.188 -18.406 1 17.59 64 THR B CA 1
ATOM 6283 C C . THR B 1 64 ? 36.062 9.078 -18.219 1 17.59 64 THR B C 1
ATOM 6285 O O . THR B 1 64 ? 36.5 8.461 -19.203 1 17.59 64 THR B O 1
ATOM 6288 N N . PRO B 1 65 ? 36.969 9.094 -17.203 1 17.44 65 PRO B N 1
ATOM 6289 C CA . PRO B 1 65 ? 38.062 8.133 -17.078 1 17.44 65 PRO B CA 1
ATOM 6290 C C . PRO B 1 65 ? 37.594 6.684 -17.141 1 17.44 65 PRO B C 1
ATOM 6292 O O . PRO B 1 65 ? 36.406 6.398 -16.859 1 17.44 65 PRO B O 1
ATOM 6295 N N . LEU B 1 66 ? 38.406 5.758 -17.797 1 17.81 66 LEU B N 1
ATOM 6296 C CA . LEU B 1 66 ? 38.438 4.375 -18.266 1 17.81 66 LEU B CA 1
ATOM 6297 C C . LEU B 1 66 ? 38.562 3.408 -17.078 1 17.81 66 LEU B C 1
ATOM 6299 O O . LEU B 1 66 ? 39.625 3.326 -16.453 1 17.81 66 LEU B O 1
ATOM 6303 N N . ARG B 1 67 ? 37.781 3.377 -16.016 1 16.77 67 ARG B N 1
ATOM 6304 C CA . ARG B 1 67 ? 38.094 2.447 -14.938 1 16.77 67 ARG B CA 1
ATOM 6305 C C . ARG B 1 67 ? 38.281 1.029 -15.469 1 16.77 67 ARG B C 1
ATOM 6307 O O . ARG B 1 67 ? 37.344 0.46 -16.062 1 16.77 67 ARG B O 1
ATOM 6314 N N . ARG B 1 68 ? 39.5 0.558 -15.766 1 17.55 68 ARG B N 1
ATOM 6315 C CA . ARG B 1 68 ? 40.062 -0.682 -16.312 1 17.55 68 ARG B CA 1
ATOM 6316 C C . ARG B 1 68 ? 39.75 -1.865 -15.406 1 17.55 68 ARG B C 1
ATOM 6318 O O . ARG B 1 68 ? 40.469 -2.857 -15.383 1 17.55 68 ARG B O 1
ATOM 6325 N N . SER B 1 69 ? 38.75 -2.074 -14.68 1 17.66 69 SER B N 1
ATOM 6326 C CA . SER B 1 69 ? 38.938 -3.174 -13.734 1 17.66 69 SER B CA 1
ATOM 6327 C C . SER B 1 69 ? 39.25 -4.477 -14.469 1 17.66 69 SER B C 1
ATOM 6329 O O . SER B 1 69 ? 38.656 -4.762 -15.516 1 17.66 69 SER B O 1
ATOM 6331 N N . TRP B 1 70 ? 40.469 -5.164 -14.242 1 17.8 70 TRP B N 1
ATOM 6332 C CA . TRP B 1 70 ? 41.25 -6.328 -14.617 1 17.8 70 TRP B CA 1
ATOM 6333 C C . TRP B 1 70 ? 40.5 -7.621 -14.305 1 17.8 70 TRP B C 1
ATOM 6335 O O . TRP B 1 70 ? 40.25 -7.934 -13.133 1 17.8 70 TRP B O 1
ATOM 6345 N N . SER B 1 71 ? 39.312 -7.902 -14.477 1 17.69 71 SER B N 1
ATOM 6346 C CA . SER B 1 71 ? 38.938 -9.219 -13.992 1 17.69 71 SER B CA 1
ATOM 6347 C C . SER B 1 71 ? 39.719 -10.328 -14.672 1 17.69 71 SER B C 1
ATOM 6349 O O . SER B 1 71 ? 39.969 -10.258 -15.875 1 17.69 71 SER B O 1
ATOM 6351 N N . PHE B 1 72 ? 40.688 -11.031 -13.914 1 18.41 72 PHE B N 1
ATOM 6352 C CA . PHE B 1 72 ? 41.469 -12.258 -14.078 1 18.41 72 PHE B CA 1
ATOM 6353 C C . PHE B 1 72 ? 40.625 -13.344 -14.75 1 18.41 72 PHE B C 1
ATOM 6355 O O . PHE B 1 72 ? 39.438 -13.422 -14.547 1 18.41 72 PHE B O 1
ATOM 6362 N N . ASP B 1 73 ? 41.188 -13.945 -15.727 1 19.22 73 ASP B N 1
ATOM 6363 C CA . ASP B 1 73 ? 40.906 -14.969 -16.734 1 19.22 73 ASP B CA 1
ATOM 6364 C C . ASP B 1 73 ? 40.656 -16.328 -16.078 1 19.22 73 ASP B C 1
ATOM 6366 O O . ASP B 1 73 ? 40.656 -17.359 -16.766 1 19.22 73 ASP B O 1
ATOM 6370 N N . SER B 1 74 ? 40.188 -16.469 -14.844 1 20.44 74 SER B N 1
ATOM 6371 C CA . SER B 1 74 ? 40.312 -17.844 -14.352 1 20.44 74 SER B CA 1
ATOM 6372 C C . SER B 1 74 ? 39.906 -18.859 -15.414 1 20.44 74 SER B C 1
ATOM 6374 O O . SER B 1 74 ? 38.875 -18.688 -16.062 1 20.44 74 SER B O 1
ATOM 6376 N N . GLU B 1 75 ? 40.906 -19.609 -15.969 1 18.8 75 GLU B N 1
ATOM 6377 C CA . GLU B 1 75 ? 40.875 -20.734 -16.906 1 18.8 75 GLU B CA 1
ATOM 6378 C C . GLU B 1 75 ? 39.812 -21.766 -16.531 1 18.8 75 GLU B C 1
ATOM 6380 O O . GLU B 1 75 ? 39.594 -22.031 -15.344 1 18.8 75 GLU B O 1
ATOM 6385 N N . SER B 1 76 ? 38.906 -21.953 -17.375 1 20.23 76 SER B N 1
ATOM 6386 C CA . SER B 1 76 ? 37.844 -22.922 -17.547 1 20.23 76 SER B CA 1
ATOM 6387 C C . SER B 1 76 ? 38.344 -24.344 -17.406 1 20.23 76 SER B C 1
ATOM 6389 O O . SER B 1 76 ? 39.156 -24.812 -18.203 1 20.23 76 SER B O 1
ATOM 6391 N N . SER B 1 77 ? 38.844 -24.75 -16.188 1 21.08 77 SER B N 1
ATOM 6392 C CA . SER B 1 77 ? 39.156 -26.172 -16.078 1 21.08 77 SER B CA 1
ATOM 6393 C C . SER B 1 77 ? 38.094 -27.031 -16.766 1 21.08 77 SER B C 1
ATOM 6395 O O . SER B 1 77 ? 36.906 -26.844 -16.547 1 21.08 77 SER B O 1
ATOM 6397 N N . GLU B 1 78 ? 38.438 -27.625 -17.891 1 22.77 78 GLU B N 1
ATOM 6398 C CA . GLU B 1 78 ? 37.812 -28.609 -18.766 1 22.77 78 GLU B CA 1
ATOM 6399 C C . GLU B 1 78 ? 37.312 -29.812 -17.984 1 22.77 78 GLU B C 1
ATOM 6401 O O . GLU B 1 78 ? 38.125 -30.625 -17.484 1 22.77 78 GLU B O 1
ATOM 6406 N N . SER B 1 79 ? 36.625 -29.688 -16.953 1 23.75 79 SER B N 1
ATOM 6407 C CA . SER B 1 79 ? 36.25 -30.938 -16.297 1 23.75 79 SER B CA 1
ATOM 6408 C C . SER B 1 79 ? 35.812 -31.984 -17.312 1 23.75 79 SER B C 1
ATOM 6410 O O . SER B 1 79 ? 35.094 -31.688 -18.266 1 23.75 79 SER B O 1
ATOM 6412 N N . LEU B 1 80 ? 36.625 -33.062 -17.531 1 23.31 80 LEU B N 1
ATOM 6413 C CA . LEU B 1 80 ? 36.531 -34.25 -18.375 1 23.31 80 LEU B CA 1
ATOM 6414 C C . LEU B 1 80 ? 35.094 -34.781 -18.375 1 23.31 80 LEU B C 1
ATOM 6416 O O . LEU B 1 80 ? 34.375 -34.688 -17.375 1 23.31 80 LEU B O 1
ATOM 6420 N N . PRO B 1 81 ? 34.562 -34.906 -19.547 1 24.12 81 PRO B N 1
ATOM 6421 C CA . PRO B 1 81 ? 33.25 -35.469 -19.797 1 24.12 81 PRO B CA 1
ATOM 6422 C C . PRO B 1 81 ? 33 -36.781 -19.047 1 24.12 81 PRO B C 1
ATOM 6424 O O . PRO B 1 81 ? 33.906 -37.656 -19 1 24.12 81 PRO B O 1
ATOM 6427 N N . GLU B 1 82 ? 32.562 -36.719 -17.859 1 26.72 82 GLU B N 1
ATOM 6428 C CA . GLU B 1 82 ? 32.312 -38.031 -17.234 1 26.72 82 GLU B CA 1
ATOM 6429 C C . GLU B 1 82 ? 31.828 -39.062 -18.25 1 26.72 82 GLU B C 1
ATOM 6431 O O . GLU B 1 82 ? 30.891 -38.781 -19 1 26.72 82 GLU B O 1
ATOM 6436 N N . LEU B 1 83 ? 32.719 -39.906 -18.734 1 26.22 83 LEU B N 1
ATOM 6437 C CA . LEU B 1 83 ? 32.469 -41.031 -19.625 1 26.22 83 LEU B CA 1
ATOM 6438 C C . LEU B 1 83 ? 31.203 -41.781 -19.188 1 26.22 83 LEU B C 1
ATOM 6440 O O . LEU B 1 83 ? 31.125 -42.281 -18.078 1 26.22 83 LEU B O 1
ATOM 6444 N N . GLU B 1 84 ? 30.156 -41.219 -19.547 1 27.53 84 GLU B N 1
ATOM 6445 C CA . GLU B 1 84 ? 28.953 -42.031 -19.375 1 27.53 84 GLU B CA 1
ATOM 6446 C C . GLU B 1 84 ? 29.203 -43.469 -19.844 1 27.53 84 GLU B C 1
ATOM 6448 O O . GLU B 1 84 ? 29.594 -43.719 -20.984 1 27.53 84 GLU B O 1
ATOM 6453 N N . ILE B 1 85 ? 29.781 -44.219 -18.984 1 28.61 85 ILE B N 1
ATOM 6454 C CA . ILE B 1 85 ? 29.891 -45.656 -19.203 1 28.61 85 ILE B CA 1
ATOM 6455 C C . ILE B 1 85 ? 28.656 -46.125 -19.953 1 28.61 85 ILE B C 1
ATOM 6457 O O . ILE B 1 85 ? 27.516 -45.938 -19.5 1 28.61 85 ILE B O 1
ATOM 6461 N N . GLU B 1 86 ? 28.844 -46.312 -21.234 1 30.36 86 GLU B N 1
ATOM 6462 C CA . GLU B 1 86 ? 27.938 -47 -22.141 1 30.36 86 GLU B CA 1
ATOM 6463 C C . GLU B 1 86 ? 27.422 -48.281 -21.5 1 30.36 86 GLU B C 1
ATOM 6465 O O . GLU B 1 86 ? 28.172 -49.281 -21.406 1 30.36 86 GLU B O 1
ATOM 6470 N N . VAL B 1 87 ? 26.75 -48.219 -20.438 1 31.39 87 VAL B N 1
ATOM 6471 C CA . VAL B 1 87 ? 26.188 -49.5 -20 1 31.39 87 VAL B CA 1
ATOM 6472 C C . VAL B 1 87 ? 25.547 -50.219 -21.188 1 31.39 87 VAL B C 1
ATOM 6474 O O . VAL B 1 87 ? 24.672 -49.656 -21.859 1 31.39 87 VAL B O 1
ATOM 6477 N N . VAL B 1 88 ? 26.203 -51.031 -21.844 1 31.33 88 VAL B N 1
ATOM 6478 C CA . VAL B 1 88 ? 25.766 -52.031 -22.828 1 31.33 88 VAL B CA 1
ATOM 6479 C C . VAL B 1 88 ? 24.406 -52.594 -22.422 1 31.33 88 VAL B C 1
ATOM 6481 O O . VAL B 1 88 ? 24.312 -53.312 -21.422 1 31.33 88 VAL B O 1
ATOM 6484 N N . ARG B 1 89 ? 23.328 -51.656 -22.5 1 38.5 89 ARG B N 1
ATOM 6485 C CA . ARG B 1 89 ? 22.016 -52.125 -22.094 1 38.5 89 ARG B CA 1
ATOM 6486 C C . ARG B 1 89 ? 21.562 -53.312 -22.953 1 38.5 89 ARG B C 1
ATOM 6488 O O . ARG B 1 89 ? 21.938 -53.406 -24.125 1 38.5 89 ARG B O 1
ATOM 6495 N N . LEU B 1 90 ? 21.344 -54.312 -22.312 1 34.75 90 LEU B N 1
ATOM 6496 C CA . LEU B 1 90 ? 20.766 -55.469 -23 1 34.75 90 LEU B CA 1
ATOM 6497 C C . LEU B 1 90 ? 19.703 -55.031 -24 1 34.75 90 LEU B C 1
ATOM 6499 O O . LEU B 1 90 ? 19.047 -54 -23.797 1 34.75 90 LEU B O 1
ATOM 6503 N N . PRO B 1 91 ? 19.578 -55.562 -25.297 1 39.38 91 PRO B N 1
ATOM 6504 C CA . PRO B 1 91 ? 18.797 -55.188 -26.469 1 39.38 91 PRO B CA 1
ATOM 6505 C C . PRO B 1 91 ? 17.422 -54.656 -26.109 1 39.38 91 PRO B C 1
ATOM 6507 O O . PRO B 1 91 ? 16.844 -53.844 -26.859 1 39.38 91 PRO B O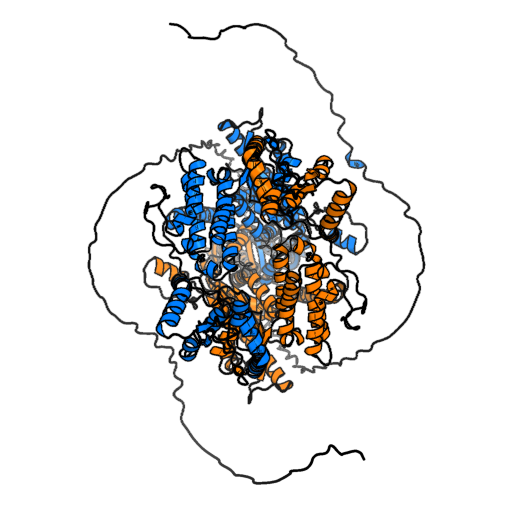 1
ATOM 6510 N N . GLY B 1 92 ? 16.625 -55 -25.047 1 40.75 92 GLY B N 1
ATOM 6511 C CA . GLY B 1 92 ? 15.227 -54.812 -24.703 1 40.75 92 GLY B CA 1
ATOM 6512 C C . GLY B 1 92 ? 14.992 -53.625 -23.797 1 40.75 92 GLY B C 1
ATOM 6513 O O . GLY B 1 92 ? 13.859 -53.344 -23.422 1 40.75 92 GLY B O 1
ATOM 6514 N N . GLN B 1 93 ? 15.766 -53.25 -22.859 1 46.84 93 GLN B N 1
ATOM 6515 C CA . GLN B 1 93 ? 15.469 -52.312 -21.781 1 46.84 93 GLN B CA 1
ATOM 6516 C C . GLN B 1 93 ? 15.523 -50.875 -22.281 1 46.84 93 GLN B C 1
ATOM 6518 O O . GLN B 1 93 ? 16.547 -50.438 -22.781 1 46.84 93 GLN B O 1
ATOM 6523 N N . PHE B 1 94 ? 14.328 -50.219 -22.812 1 49.38 94 PHE B N 1
ATOM 6524 C CA . PHE B 1 94 ? 14.023 -48.875 -23.328 1 49.38 94 PHE B CA 1
ATOM 6525 C C . PHE B 1 94 ? 14.555 -47.812 -22.391 1 49.38 94 PHE B C 1
ATOM 6527 O O . PHE B 1 94 ? 14.516 -47.969 -21.156 1 49.38 94 PHE B O 1
ATOM 6534 N N . ASP B 1 95 ? 15.391 -47.031 -22.938 1 53.09 95 ASP B N 1
ATOM 6535 C CA . ASP B 1 95 ? 15.828 -45.875 -22.125 1 53.09 95 ASP B CA 1
ATOM 6536 C C . ASP B 1 95 ? 14.648 -44.969 -21.797 1 53.09 95 ASP B C 1
ATOM 6538 O O . ASP B 1 95 ? 14.102 -44.312 -22.688 1 53.09 95 ASP B O 1
ATOM 6542 N N . PRO B 1 96 ? 14 -45.031 -20.656 1 61.5 96 PRO B N 1
ATOM 6543 C CA . PRO B 1 96 ? 12.836 -44.219 -20.281 1 61.5 96 PRO B CA 1
ATOM 6544 C C . PRO B 1 96 ? 13.156 -42.75 -20.156 1 61.5 96 PRO B C 1
ATOM 6546 O O . PRO B 1 96 ? 12.242 -41.906 -20.078 1 61.5 96 PRO B O 1
ATOM 6549 N N . LYS B 1 97 ? 14.398 -42.406 -20.406 1 63.84 97 LYS B N 1
ATOM 6550 C CA . LYS B 1 97 ? 14.734 -41.031 -20.094 1 63.84 97 LYS B CA 1
ATOM 6551 C C . LYS B 1 97 ? 14.523 -40.125 -21.312 1 63.84 97 LYS B C 1
ATOM 6553 O O . LYS B 1 97 ? 14.969 -40.438 -22.406 1 63.84 97 LYS B O 1
ATOM 6558 N N . ILE B 1 98 ? 13.562 -39.156 -21.172 1 71.75 98 ILE B N 1
ATOM 6559 C CA . ILE B 1 98 ? 13.359 -38.125 -22.188 1 71.75 98 ILE B CA 1
ATOM 6560 C C . ILE B 1 98 ? 14.414 -37.031 -22.016 1 71.75 98 ILE B C 1
ATOM 6562 O O . ILE B 1 98 ? 14.641 -36.562 -20.906 1 71.75 98 ILE B O 1
ATOM 6566 N N . ARG B 1 99 ? 15.18 -36.812 -23.094 1 69.69 99 ARG B N 1
ATOM 6567 C CA . ARG B 1 99 ? 16.234 -35.812 -23.062 1 69.69 99 ARG B CA 1
ATOM 6568 C C . ARG B 1 99 ? 15.789 -34.531 -23.75 1 69.69 99 ARG B C 1
ATOM 6570 O O . ARG B 1 99 ? 14.758 -34.5 -24.438 1 69.69 99 ARG B O 1
ATOM 6577 N N . ASN B 1 100 ? 16.141 -33.375 -23.469 1 76.06 100 ASN B N 1
ATOM 6578 C CA . ASN B 1 100 ? 16.062 -32.094 -24.141 1 76.06 100 ASN B CA 1
ATOM 6579 C C . ASN B 1 100 ? 14.844 -31.297 -23.672 1 76.06 100 ASN B C 1
ATOM 6581 O O . ASN B 1 100 ? 14.273 -30.516 -24.453 1 76.06 100 ASN B O 1
ATOM 6585 N N . ILE B 1 101 ? 14.18 -31.781 -22.656 1 84.62 101 ILE B N 1
ATOM 6586 C CA . ILE B 1 101 ? 13.109 -30.984 -22.078 1 84.62 101 ILE B CA 1
ATOM 6587 C C . ILE B 1 101 ? 13.352 -30.797 -20.578 1 84.62 101 ILE B C 1
ATOM 6589 O O . ILE B 1 101 ? 13.727 -31.734 -19.875 1 84.62 101 ILE B O 1
ATOM 6593 N N . SER B 1 102 ? 13.398 -29.578 -20.25 1 86.44 102 SER B N 1
ATOM 6594 C CA . SER B 1 102 ? 13.633 -29.312 -18.828 1 86.44 102 SER B CA 1
ATOM 6595 C C . SER B 1 102 ? 12.617 -28.312 -18.281 1 86.44 102 SER B C 1
ATOM 6597 O O . SER B 1 102 ? 11.898 -27.672 -19.047 1 86.44 102 SER B O 1
ATOM 6599 N N . GLY B 1 103 ? 12.484 -28.406 -16.969 1 90.12 103 GLY B N 1
ATOM 6600 C CA . GLY B 1 103 ? 11.609 -27.453 -16.312 1 90.12 103 GLY B CA 1
ATOM 6601 C C . GLY B 1 103 ? 10.32 -28.078 -15.805 1 90.12 103 GLY B C 1
ATOM 6602 O O . GLY B 1 103 ? 10.141 -29.297 -15.898 1 90.12 103 GLY B O 1
ATOM 6603 N N . ARG B 1 104 ? 9.555 -27.312 -15.258 1 93.56 104 ARG B N 1
ATOM 6604 C CA . ARG B 1 104 ? 8.281 -27.766 -14.719 1 93.56 104 ARG B CA 1
ATOM 6605 C C . ARG B 1 104 ? 7.117 -27.266 -15.562 1 93.56 104 ARG B C 1
ATOM 6607 O O . ARG B 1 104 ? 7.273 -26.312 -16.344 1 93.56 104 ARG B O 1
ATOM 6614 N N . ARG B 1 105 ? 6.008 -28.016 -15.539 1 94.38 105 ARG B N 1
ATOM 6615 C CA . ARG B 1 105 ? 4.793 -27.641 -16.25 1 94.38 105 ARG B CA 1
ATOM 6616 C C . ARG B 1 105 ? 3.559 -27.844 -15.375 1 94.38 105 ARG B C 1
ATOM 6618 O O . ARG B 1 105 ? 3.586 -28.625 -14.43 1 94.38 105 ARG B O 1
ATOM 6625 N N . ILE B 1 106 ? 2.553 -27.047 -15.641 1 94.31 106 ILE B N 1
ATOM 6626 C CA . ILE B 1 106 ? 1.242 -27.266 -15.031 1 94.31 106 ILE B CA 1
ATOM 6627 C C . ILE B 1 106 ? 0.405 -28.172 -15.922 1 94.31 106 ILE B C 1
ATOM 6629 O O . ILE B 1 106 ? 0.109 -27.844 -17.062 1 94.31 106 ILE B O 1
ATOM 6633 N N . ILE B 1 107 ? 0.047 -29.328 -15.406 1 93.69 107 ILE B N 1
ATOM 6634 C CA . ILE B 1 107 ? -0.645 -30.297 -16.25 1 93.69 107 ILE B CA 1
ATOM 6635 C C . ILE B 1 107 ? -1.935 -30.75 -15.555 1 93.69 107 ILE B C 1
ATOM 6637 O O . ILE B 1 107 ? -2.041 -30.688 -14.328 1 93.69 107 ILE B O 1
ATOM 6641 N N . ASP B 1 108 ? -2.891 -31 -16.391 1 92.06 108 ASP B N 1
ATOM 6642 C CA . ASP B 1 108 ? -4.035 -31.75 -15.891 1 92.06 108 ASP B CA 1
ATOM 6643 C C . ASP B 1 108 ? -3.672 -33.219 -15.703 1 92.06 108 ASP B C 1
ATOM 6645 O O . ASP B 1 108 ? -3.459 -33.938 -16.688 1 92.06 108 ASP B O 1
ATOM 6649 N N . ILE B 1 109 ? -3.639 -33.625 -14.539 1 90.12 109 ILE B N 1
ATOM 6650 C CA . ILE B 1 109 ? -3.016 -34.906 -14.18 1 90.12 109 ILE B CA 1
ATOM 6651 C C . ILE B 1 109 ? -3.762 -36.062 -14.852 1 90.12 109 ILE B C 1
ATOM 6653 O O . ILE B 1 109 ? -3.143 -36.969 -15.398 1 90.12 109 ILE B O 1
ATOM 6657 N N . SER B 1 110 ? -5.098 -36.094 -14.812 1 87.69 110 SER B N 1
ATOM 6658 C CA . SER B 1 110 ? -5.871 -37.188 -15.414 1 87.69 110 SER B CA 1
ATOM 6659 C C . SER B 1 110 ? -5.703 -37.219 -16.922 1 87.69 110 SER B C 1
ATOM 6661 O O . SER B 1 110 ? -5.453 -38.25 -17.516 1 87.69 110 SER B O 1
ATOM 6663 N N . HIS B 1 111 ? -5.801 -36.094 -17.5 1 88.69 111 HIS B N 1
ATOM 6664 C CA . HIS B 1 111 ? -5.68 -35.969 -18.953 1 88.69 111 HIS B CA 1
ATOM 6665 C C . HIS B 1 111 ? -4.27 -36.344 -19.422 1 88.69 111 HIS B C 1
ATOM 6667 O O . HIS B 1 111 ? -4.094 -37.094 -20.391 1 88.69 111 HIS B O 1
ATOM 6673 N N . PHE B 1 112 ? -3.314 -35.875 -18.781 1 90.25 112 PHE B N 1
ATOM 6674 C CA . PHE B 1 112 ? -1.929 -36.031 -19.203 1 90.25 112 PHE B CA 1
ATOM 6675 C C . PHE B 1 112 ? -1.51 -37.5 -19.078 1 90.25 112 PHE B C 1
ATOM 6677 O O . PHE B 1 112 ? -0.863 -38.062 -19.984 1 90.25 112 PHE B O 1
ATOM 6684 N N . ILE B 1 113 ? -1.819 -38.156 -18 1 86.56 113 ILE B N 1
ATOM 6685 C CA . ILE B 1 113 ? -1.47 -39.562 -17.812 1 86.56 113 ILE B CA 1
ATOM 6686 C C . ILE B 1 113 ? -2.168 -40.406 -18.875 1 86.56 113 ILE B C 1
ATOM 6688 O O . ILE B 1 113 ? -1.575 -41.344 -19.422 1 86.56 113 ILE B O 1
ATOM 6692 N N . THR B 1 114 ? -3.422 -40.031 -19.156 1 85.31 114 THR B N 1
ATOM 6693 C CA . THR B 1 114 ? -4.168 -40.781 -20.172 1 85.31 114 THR B CA 1
ATOM 6694 C C . THR B 1 114 ? -3.494 -40.625 -21.531 1 85.31 114 THR B C 1
ATOM 6696 O O . THR B 1 114 ? -3.404 -41.594 -22.281 1 85.31 114 THR B O 1
ATOM 6699 N N . GLU B 1 115 ? -3.072 -39.469 -21.797 1 86.81 115 GLU B N 1
ATOM 6700 C CA . GLU B 1 115 ? -2.414 -39.219 -23.078 1 86.81 115 GLU B CA 1
ATOM 6701 C C . GLU B 1 115 ? -1.075 -39.938 -23.156 1 86.81 115 GLU B C 1
ATOM 6703 O O . GLU B 1 115 ? -0.705 -40.469 -24.219 1 86.81 115 GLU B O 1
ATOM 6708 N N . VAL B 1 116 ? -0.326 -39.969 -22.125 1 84 116 VAL B N 1
ATOM 6709 C CA . VAL B 1 116 ? 0.964 -40.656 -22.125 1 84 116 VAL B CA 1
ATOM 6710 C C . VAL B 1 116 ? 0.752 -42.156 -22.266 1 84 116 VAL B C 1
ATOM 6712 O O . VAL B 1 116 ? 1.52 -42.844 -22.969 1 84 116 VAL B O 1
ATOM 6715 N N . ARG B 1 117 ? -0.246 -42.625 -21.656 1 79.62 117 ARG B N 1
ATOM 6716 C CA . ARG B 1 117 ? -0.565 -44.062 -21.781 1 79.62 117 ARG B CA 1
ATOM 6717 C C . ARG B 1 117 ? -0.932 -44.406 -23.219 1 79.62 117 ARG B C 1
ATOM 6719 O O . ARG B 1 117 ? -0.566 -45.469 -23.703 1 79.62 117 ARG B O 1
ATOM 6726 N N . ARG B 1 118 ? -1.673 -43.531 -23.766 1 79.75 118 ARG B N 1
ATOM 6727 C CA . ARG B 1 118 ? -2.033 -43.719 -25.172 1 79.75 118 ARG B CA 1
ATOM 6728 C C . ARG B 1 118 ? -0.792 -43.812 -26.047 1 79.75 118 ARG B C 1
ATOM 6730 O O . ARG B 1 118 ? -0.73 -44.594 -26.984 1 79.75 118 ARG B O 1
ATOM 6737 N N . LEU B 1 119 ? 0.101 -42.969 -25.75 1 79.25 119 LEU B N 1
ATOM 6738 C CA . LEU B 1 119 ? 1.354 -42.938 -26.5 1 79.25 119 LEU B CA 1
ATOM 6739 C C . LEU B 1 119 ? 2.131 -44.25 -26.312 1 79.25 119 LEU B C 1
ATOM 6741 O O . LEU B 1 119 ? 2.697 -44.781 -27.281 1 79.25 119 LEU B O 1
ATOM 6745 N N . GLU B 1 120 ? 2.127 -44.719 -25.141 1 74.12 120 GLU B N 1
ATOM 6746 C CA . GLU B 1 120 ? 2.918 -45.906 -24.828 1 74.12 120 GLU B CA 1
ATOM 6747 C C . GLU B 1 120 ? 2.248 -47.188 -25.359 1 74.12 120 GLU B C 1
ATOM 6749 O O . GLU B 1 120 ? 2.922 -48.188 -25.656 1 74.12 120 GLU B O 1
ATOM 6754 N N . ASN B 1 121 ? 0.943 -47.125 -25.438 1 74.06 121 ASN B N 1
ATOM 6755 C CA . ASN B 1 121 ? 0.249 -48.219 -26.078 1 74.06 121 ASN B CA 1
ATOM 6756 C C . ASN B 1 121 ? 0.681 -48.406 -27.531 1 74.06 121 ASN B C 1
ATOM 6758 O O . ASN B 1 121 ? 0.78 -49.531 -28.016 1 74.06 121 ASN B O 1
ATOM 6762 N N . HIS B 1 122 ? 0.902 -47.312 -28.172 1 74.5 122 HIS B N 1
ATOM 6763 C CA . HIS B 1 122 ? 1.418 -47.375 -29.547 1 74.5 122 HIS B CA 1
ATOM 6764 C C . HIS B 1 122 ? 2.771 -48.094 -29.594 1 74.5 122 HIS B C 1
ATOM 6766 O O . HIS B 1 122 ? 3.031 -48.875 -30.484 1 74.5 122 HIS B O 1
ATOM 6772 N N . VAL B 1 123 ? 3.525 -47.844 -28.641 1 69.06 123 VAL B N 1
ATOM 6773 C CA . VAL B 1 123 ? 4.871 -48.406 -28.609 1 69.06 123 VAL B CA 1
ATOM 6774 C C . VAL B 1 123 ? 4.789 -49.906 -28.391 1 69.06 123 VAL B C 1
ATOM 6776 O O . VAL B 1 123 ? 5.555 -50.688 -29 1 69.06 123 VAL B O 1
ATOM 6779 N N . CYS B 1 124 ? 3.809 -50.312 -27.609 1 66.88 124 CYS B N 1
ATOM 6780 C CA . CYS B 1 124 ? 3.672 -51.75 -27.312 1 66.88 124 CYS B CA 1
ATOM 6781 C C . CYS B 1 124 ? 3.201 -52.5 -28.547 1 66.88 124 CYS B C 1
ATOM 6783 O O . CYS B 1 124 ? 3.537 -53.688 -28.703 1 66.88 124 CYS B O 1
ATOM 6785 N N . ASN B 1 125 ? 2.377 -51.906 -29.375 1 68.06 125 ASN B N 1
ATOM 6786 C CA . ASN B 1 125 ? 1.817 -52.594 -30.531 1 68.06 125 ASN B CA 1
ATOM 6787 C C . ASN B 1 125 ? 2.826 -52.688 -31.672 1 68.06 125 ASN B C 1
ATOM 6789 O O . ASN B 1 125 ? 2.715 -53.562 -32.531 1 68.06 125 ASN B O 1
ATOM 6793 N N . VAL B 1 126 ? 3.537 -51.75 -31.875 1 63.69 126 VAL B N 1
ATOM 6794 C CA . VAL B 1 126 ? 4.5 -51.812 -32.969 1 63.69 126 VAL B CA 1
ATOM 6795 C C . VAL B 1 126 ? 5.672 -52.719 -32.594 1 63.69 126 VAL B C 1
ATOM 6797 O O . VAL B 1 126 ? 6.152 -52.656 -31.453 1 63.69 126 VAL B O 1
ATOM 6800 N N . LYS B 1 127 ? 5.703 -54.062 -33.094 1 52.78 127 LYS B N 1
ATOM 6801 C CA . LYS B 1 127 ? 6.656 -55.156 -32.812 1 52.78 127 LYS B CA 1
ATOM 6802 C C . LYS B 1 127 ? 8.008 -54.594 -32.406 1 52.78 127 LYS B C 1
ATOM 6804 O O . LYS B 1 127 ? 8.484 -54.875 -31.297 1 52.78 127 LYS B O 1
ATOM 6809 N N . PRO B 1 128 ? 9.148 -54.781 -33.219 1 48.59 128 PRO B N 1
ATOM 6810 C CA . PRO B 1 128 ? 10.352 -54.594 -32.406 1 48.59 128 PRO B CA 1
ATOM 6811 C C . PRO B 1 128 ? 10.32 -53.25 -31.641 1 48.59 128 PRO B C 1
ATOM 6813 O O . PRO B 1 128 ? 9.5 -52.375 -31.953 1 48.59 128 PRO B O 1
ATOM 6816 N N . THR B 1 129 ? 11.406 -52.906 -30.719 1 48.62 129 THR B N 1
ATOM 6817 C CA . THR B 1 129 ? 11.672 -52 -29.594 1 48.62 129 THR B CA 1
ATOM 6818 C C . THR B 1 129 ? 11.383 -50.562 -29.969 1 48.62 129 THR B C 1
ATOM 6820 O O . THR B 1 129 ? 12.273 -49.844 -30.438 1 48.62 129 THR B O 1
ATOM 6823 N N . GLY B 1 130 ? 10.195 -50.219 -30.453 1 53.53 130 GLY B N 1
ATOM 6824 C CA . GLY B 1 130 ? 10.039 -48.844 -30.891 1 53.53 130 GLY B CA 1
ATOM 6825 C C . GLY B 1 130 ? 10.094 -47.844 -29.75 1 53.53 130 GLY B C 1
ATOM 6826 O O . GLY B 1 130 ? 9.812 -48.219 -28.594 1 53.53 130 GLY B O 1
ATOM 6827 N N . TYR B 1 131 ? 11.102 -46.906 -29.672 1 63.72 131 TYR B N 1
ATOM 6828 C CA . TYR B 1 131 ? 11.281 -45.875 -28.672 1 63.72 131 TYR B CA 1
ATOM 6829 C C . TYR B 1 131 ? 10.742 -44.531 -29.156 1 63.72 131 TYR B C 1
ATOM 6831 O O . TYR B 1 131 ? 10.828 -44.219 -30.344 1 63.72 131 TYR B O 1
ATOM 6839 N N . LEU B 1 132 ? 9.703 -44 -28.344 1 75.56 132 LEU B N 1
ATOM 6840 C CA . LEU B 1 132 ? 9.242 -42.656 -28.672 1 75.56 132 LEU B CA 1
ATOM 6841 C C . LEU B 1 132 ? 10.266 -41.625 -28.25 1 75.56 132 LEU B C 1
ATOM 6843 O O . LEU B 1 132 ? 10.672 -41.594 -27.078 1 75.56 132 LEU B O 1
ATOM 6847 N N . SER B 1 133 ? 10.781 -41 -29.234 1 79.62 133 SER B N 1
ATOM 6848 C CA . SER B 1 133 ? 11.727 -39.906 -28.969 1 79.62 133 SER B CA 1
ATOM 6849 C C . SER B 1 133 ? 11.031 -38.562 -28.984 1 79.62 133 SER B C 1
ATOM 6851 O O . SER B 1 133 ? 10.141 -38.312 -29.797 1 79.62 133 SER B O 1
ATOM 6853 N N . PHE B 1 134 ? 11.336 -37.781 -28 1 86.31 134 PHE B N 1
ATOM 6854 C CA . PHE B 1 134 ? 10.789 -36.438 -27.922 1 86.31 134 PHE B CA 1
ATOM 6855 C C . PHE B 1 134 ? 11.312 -35.562 -29.062 1 86.31 134 PHE B C 1
ATOM 6857 O O . PHE B 1 134 ? 12.516 -35.531 -29.312 1 86.31 134 PHE B O 1
ATOM 6864 N N . ASP B 1 135 ? 10.484 -34.906 -29.766 1 85.38 135 ASP B N 1
ATOM 6865 C CA . ASP B 1 135 ? 10.859 -34.062 -30.906 1 85.38 135 ASP B CA 1
ATOM 6866 C C . ASP B 1 135 ? 10.891 -32.594 -30.531 1 85.38 135 ASP B C 1
ATOM 6868 O O . ASP B 1 135 ? 11.969 -32 -30.422 1 85.38 135 ASP B O 1
ATOM 6872 N N . ARG B 1 136 ? 9.688 -32.094 -30.281 1 88.38 136 ARG B N 1
ATOM 6873 C CA . ARG B 1 136 ? 9.602 -30.672 -29.984 1 88.38 136 ARG B CA 1
ATOM 6874 C C . ARG B 1 136 ? 8.398 -30.375 -29.094 1 88.38 136 ARG B C 1
ATOM 6876 O O . ARG B 1 136 ? 7.496 -31.203 -28.969 1 88.38 136 ARG B O 1
ATOM 6883 N N . GLU B 1 137 ? 8.586 -29.188 -28.469 1 91 137 GLU B N 1
ATOM 6884 C CA . GLU B 1 137 ? 7.5 -28.688 -27.625 1 91 137 GLU B CA 1
ATOM 6885 C C . GLU B 1 137 ? 6.957 -27.359 -28.172 1 91 137 GLU B C 1
ATOM 6887 O O . GLU B 1 137 ? 7.727 -26.469 -28.547 1 91 137 GLU B O 1
ATOM 6892 N N . GLN B 1 138 ? 5.746 -27.328 -28.375 1 90.69 138 GLN B N 1
ATOM 6893 C CA . GLN B 1 138 ? 5.078 -26.078 -28.703 1 90.69 138 GLN B CA 1
ATOM 6894 C C . GLN B 1 138 ? 4.418 -25.453 -27.484 1 90.69 138 GLN B C 1
ATOM 6896 O O . GLN B 1 138 ? 3.453 -26.016 -26.938 1 90.69 138 GLN B O 1
ATOM 6901 N N . LYS B 1 139 ? 4.93 -24.312 -27.078 1 89.44 139 LYS B N 1
ATOM 6902 C CA . LYS B 1 139 ? 4.453 -23.672 -25.859 1 89.44 139 LYS B CA 1
ATOM 6903 C C . LYS B 1 139 ? 3.424 -22.594 -26.188 1 89.44 139 LYS B C 1
ATOM 6905 O O . LYS B 1 139 ? 3.686 -21.688 -26.984 1 89.44 139 LYS B O 1
ATOM 6910 N N . ILE B 1 140 ? 2.289 -22.656 -25.625 1 87.94 140 ILE B N 1
ATOM 6911 C CA . ILE B 1 140 ? 1.243 -21.641 -25.703 1 87.94 140 ILE B CA 1
ATOM 6912 C C . ILE B 1 140 ? 0.9 -21.172 -24.281 1 87.94 140 ILE B C 1
ATOM 6914 O O . ILE B 1 140 ? -0.133 -21.547 -23.734 1 87.94 140 ILE B O 1
ATOM 6918 N N . GLY B 1 141 ? 1.736 -20.281 -23.734 1 88.88 141 GLY B N 1
ATOM 6919 C CA . GLY B 1 141 ? 1.574 -19.875 -22.344 1 88.88 141 GLY B CA 1
ATOM 6920 C C . GLY B 1 141 ? 1.865 -20.984 -21.359 1 88.88 141 GLY B C 1
ATOM 6921 O O . GLY B 1 141 ? 2.967 -21.547 -21.344 1 88.88 141 GLY B O 1
ATOM 6922 N N . LEU B 1 142 ? 0.784 -21.422 -20.672 1 92.31 142 LEU B N 1
ATOM 6923 C CA . LEU B 1 142 ? 0.963 -22.484 -19.688 1 92.31 142 LEU B CA 1
ATOM 6924 C C . LEU B 1 142 ? 0.534 -23.844 -20.25 1 92.31 142 LEU B C 1
ATOM 6926 O O . LEU B 1 142 ? 0.671 -24.859 -19.578 1 92.31 142 LEU B O 1
ATOM 6930 N N . HIS B 1 143 ? 0.06 -23.797 -21.5 1 90.56 143 HIS B N 1
ATOM 6931 C CA . HIS B 1 143 ? -0.281 -25 -22.25 1 90.56 143 HIS B CA 1
ATOM 6932 C C . HIS B 1 143 ? 0.858 -25.422 -23.172 1 90.56 143 HIS B C 1
ATOM 6934 O O . HIS B 1 143 ? 1.492 -24.578 -23.797 1 90.56 143 HIS B O 1
ATOM 6940 N N . SER B 1 144 ? 1.155 -26.719 -23.078 1 90.75 144 SER B N 1
ATOM 6941 C CA . SER B 1 144 ? 2.211 -27.234 -23.938 1 90.75 144 SER B CA 1
ATOM 6942 C C . SER B 1 144 ? 1.721 -28.422 -24.766 1 90.75 144 SER B C 1
ATOM 6944 O O . SER B 1 144 ? 0.925 -29.219 -24.281 1 90.75 144 SER B O 1
ATOM 6946 N N . LYS B 1 145 ? 2.049 -28.391 -26.016 1 91.5 145 LYS B N 1
ATOM 6947 C CA . LYS B 1 145 ? 1.884 -29.547 -26.906 1 91.5 145 LYS B CA 1
ATOM 6948 C C . LYS B 1 145 ? 3.223 -30.219 -27.172 1 91.5 145 LYS B C 1
ATOM 6950 O O . LYS B 1 145 ? 4.156 -29.594 -27.672 1 91.5 145 LYS B O 1
ATOM 6955 N N . LEU B 1 146 ? 3.314 -31.453 -26.75 1 91.56 146 LEU B N 1
ATOM 6956 C CA . LEU B 1 146 ? 4.555 -32.219 -26.906 1 91.56 146 LEU B CA 1
ATOM 6957 C C . LEU B 1 146 ? 4.461 -33.156 -28.094 1 91.56 146 LEU B C 1
ATOM 6959 O O . LEU B 1 146 ? 3.498 -33.938 -28.203 1 91.56 146 LEU B O 1
ATOM 6963 N N . PHE B 1 147 ? 5.438 -33.094 -28.938 1 91 147 PHE B N 1
ATOM 6964 C CA . PHE B 1 147 ? 5.473 -33.938 -30.125 1 91 147 PHE B CA 1
ATOM 6965 C C . PHE B 1 147 ? 6.492 -35.062 -29.953 1 91 147 PHE B C 1
ATOM 6967 O O . PHE B 1 147 ? 7.613 -34.812 -29.5 1 91 147 PHE B O 1
ATOM 6974 N N . PHE B 1 148 ? 6.023 -36.281 -30.203 1 87.81 148 PHE B N 1
ATOM 6975 C CA . PHE B 1 148 ? 6.883 -37.438 -30.141 1 87.81 148 PHE B CA 1
ATOM 6976 C C . PHE B 1 148 ? 6.938 -38.156 -31.484 1 87.81 148 PHE B C 1
ATOM 6978 O O . PHE B 1 148 ? 5.973 -38.125 -32.25 1 87.81 148 PHE B O 1
ATOM 6985 N N . LYS B 1 149 ? 8.102 -38.719 -31.75 1 84.81 149 LYS B N 1
ATOM 6986 C CA . LYS B 1 149 ? 8.297 -39.469 -32.969 1 84.81 149 LYS B CA 1
ATOM 6987 C C . LYS B 1 149 ? 8.734 -40.906 -32.688 1 84.81 149 LYS B C 1
ATOM 6989 O O . LYS B 1 149 ? 9.586 -41.125 -31.812 1 84.81 149 LYS B O 1
ATOM 6994 N N . CYS B 1 150 ? 8.008 -41.812 -33.312 1 79.94 150 CYS B N 1
ATOM 6995 C CA . CYS B 1 150 ? 8.375 -43.219 -33.125 1 79.94 150 CYS B CA 1
ATOM 6996 C C . CYS B 1 150 ? 9.547 -43.562 -34.031 1 79.94 150 CYS B C 1
ATOM 6998 O O . CYS B 1 150 ? 9.508 -43.344 -35.25 1 79.94 150 CYS B O 1
ATOM 7000 N N . ALA B 1 151 ? 10.539 -44 -33.5 1 73.06 151 ALA B N 1
ATOM 7001 C CA . ALA B 1 151 ? 11.742 -44.344 -34.25 1 73.06 151 ALA B CA 1
ATOM 7002 C C . ALA B 1 151 ? 11.508 -45.594 -35.125 1 73.06 151 ALA B C 1
ATOM 7004 O O . ALA B 1 151 ? 12.148 -45.75 -36.156 1 73.06 151 ALA B O 1
ATOM 7005 N N . ALA B 1 152 ? 10.531 -46.406 -34.719 1 74.19 152 ALA B N 1
ATOM 7006 C CA . ALA B 1 152 ? 10.289 -47.656 -35.438 1 74.19 152 ALA B CA 1
ATOM 7007 C C . ALA B 1 152 ? 9.391 -47.438 -36.656 1 74.19 152 ALA B C 1
ATOM 7009 O O . ALA B 1 152 ? 9.711 -47.875 -37.781 1 74.19 152 ALA B O 1
ATOM 7010 N N . CYS B 1 153 ? 8.281 -46.875 -36.531 1 75.38 153 CYS B N 1
ATOM 7011 C CA . CYS B 1 153 ? 7.309 -46.75 -37.594 1 75.38 153 CYS B CA 1
ATOM 7012 C C . CYS B 1 153 ? 7.32 -45.344 -38.188 1 75.38 153 CYS B C 1
ATOM 7014 O O . CYS B 1 153 ? 6.738 -45.094 -39.25 1 75.38 153 CYS B O 1
ATOM 7016 N N . GLY B 1 154 ? 8.117 -44.344 -37.562 1 76.38 154 GLY B N 1
ATOM 7017 C CA . GLY B 1 154 ? 8.18 -42.969 -38.062 1 76.38 154 GLY B CA 1
ATOM 7018 C C . GLY B 1 154 ? 6.934 -42.156 -37.75 1 76.38 154 GLY B C 1
ATOM 7019 O O . GLY B 1 154 ? 6.816 -41 -38.156 1 76.38 154 GLY B O 1
ATOM 7020 N N . HIS B 1 155 ? 5.945 -42.75 -37.094 1 82.31 155 HIS B N 1
ATOM 7021 C CA . HIS B 1 155 ? 4.691 -42.094 -36.75 1 82.31 155 HIS B CA 1
ATOM 7022 C C . HIS B 1 155 ? 4.922 -40.969 -35.75 1 82.31 155 HIS B C 1
ATOM 7024 O O . HIS B 1 155 ? 5.688 -41.125 -34.812 1 82.31 155 HIS B O 1
ATOM 7030 N N . SER B 1 156 ? 4.379 -39.75 -36.156 1 86.06 156 SER B N 1
ATOM 7031 C CA . SER B 1 156 ? 4.453 -38.594 -35.281 1 86.06 156 SER B CA 1
ATOM 7032 C C . SER B 1 156 ? 3.137 -38.406 -34.531 1 86.06 156 SER B C 1
ATOM 7034 O O . SER B 1 156 ? 2.061 -38.5 -35.125 1 86.06 156 SER B O 1
ATOM 7036 N N . THR B 1 157 ? 3.209 -38.344 -33.188 1 86.81 157 THR B N 1
ATOM 7037 C CA . THR B 1 157 ? 2.033 -38.094 -32.344 1 86.81 157 THR B CA 1
ATOM 7038 C C . THR B 1 157 ? 2.299 -36.938 -31.359 1 86.81 157 THR B C 1
ATOM 7040 O O . THR B 1 157 ? 3.451 -36.594 -31.125 1 86.81 157 THR B O 1
ATOM 7043 N N . SER B 1 158 ? 1.223 -36.344 -31 1 89.19 158 SER B N 1
ATOM 7044 C CA . SER B 1 158 ? 1.372 -35.25 -30.078 1 89.19 158 SER B CA 1
ATOM 7045 C C . SER B 1 158 ? 0.482 -35.406 -28.844 1 89.19 158 SER B C 1
ATOM 7047 O O . SER B 1 158 ? -0.574 -36.062 -28.938 1 89.19 158 SER B O 1
ATOM 7049 N N . ILE B 1 159 ? 0.989 -34.969 -27.672 1 89.31 159 ILE B N 1
ATOM 7050 C CA . ILE B 1 159 ? 0.248 -34.969 -26.406 1 89.31 159 ILE B CA 1
ATOM 7051 C C . ILE B 1 159 ? 0.137 -33.531 -25.875 1 89.31 159 ILE B C 1
ATOM 7053 O O . ILE B 1 159 ? 1.04 -32.719 -26.078 1 89.31 159 ILE B O 1
ATOM 7057 N N . THR B 1 160 ? -0.999 -33.281 -25.266 1 90.44 160 THR B N 1
ATOM 7058 C CA . THR B 1 160 ? -1.218 -31.953 -24.688 1 90.44 160 THR B CA 1
ATOM 7059 C C . THR B 1 160 ? -1.225 -32.031 -23.156 1 90.44 160 THR B C 1
ATOM 7061 O O . THR B 1 160 ? -1.626 -33.031 -22.594 1 90.44 160 THR B O 1
ATOM 7064 N N . THR B 1 161 ? -0.751 -31 -22.531 1 90.44 161 THR B N 1
ATOM 7065 C CA . THR B 1 161 ? -0.667 -30.969 -21.078 1 90.44 161 THR B CA 1
ATOM 7066 C C . THR B 1 161 ? -2.043 -30.75 -20.453 1 90.44 161 THR B C 1
ATOM 7068 O O . THR B 1 161 ? -2.322 -31.219 -19.359 1 90.44 161 THR B O 1
ATOM 7071 N N . ASN B 1 162 ? -2.852 -29.922 -21.094 1 88.94 162 ASN B N 1
ATOM 7072 C CA . ASN B 1 162 ? -4.207 -29.641 -20.625 1 88.94 162 ASN B CA 1
ATOM 7073 C C . ASN B 1 162 ? -5.242 -29.953 -21.703 1 88.94 162 ASN B C 1
ATOM 7075 O O . ASN B 1 162 ? -4.934 -29.938 -22.906 1 88.94 162 ASN B O 1
ATOM 7079 N N . LYS B 1 163 ? -6.41 -30.312 -21.219 1 82.81 163 LYS B N 1
ATOM 7080 C CA . LYS B 1 163 ? -7.477 -30.625 -22.172 1 82.81 163 LYS B CA 1
ATOM 7081 C C . LYS B 1 163 ? -7.801 -29.438 -23.062 1 82.81 163 LYS B C 1
ATOM 7083 O O . LYS B 1 163 ? -7.996 -28.328 -22.578 1 82.81 163 LYS B O 1
ATOM 7088 N N . PRO B 1 164 ? -7.691 -29.594 -24.344 1 75.81 164 PRO B N 1
ATOM 7089 C CA . PRO B 1 164 ? -7.934 -28.484 -25.266 1 75.81 164 PRO B CA 1
ATOM 7090 C C . PRO B 1 164 ? -9.406 -28.109 -25.359 1 75.81 164 PRO B C 1
ATOM 7092 O O . PRO B 1 164 ? -9.781 -27.297 -26.219 1 75.81 164 PRO B O 1
ATOM 7095 N N . ASP B 1 165 ? -10.172 -28.328 -24.344 1 68.25 165 ASP B N 1
ATOM 7096 C CA . ASP B 1 165 ? -11.602 -28.047 -24.422 1 68.25 165 ASP B CA 1
ATOM 7097 C C . ASP B 1 165 ? -11.883 -26.562 -24.219 1 68.25 165 ASP B C 1
ATOM 7099 O O . ASP B 1 165 ? -11.406 -25.969 -23.25 1 68.25 165 ASP B O 1
ATOM 7103 N N . LYS B 1 166 ? -12.5 -25.969 -25.172 1 66.12 166 LYS B N 1
ATOM 7104 C CA . LYS B 1 166 ? -12.867 -24.547 -25.125 1 66.12 166 LYS B CA 1
ATOM 7105 C C . LYS B 1 166 ? -13.844 -24.281 -23.984 1 66.12 166 LYS B C 1
ATOM 7107 O O . LYS B 1 166 ? -13.93 -23.141 -23.5 1 66.12 166 LYS B O 1
ATOM 7112 N N . SER B 1 167 ? -14.461 -25.359 -23.547 1 68.81 167 SER B N 1
ATOM 7113 C CA . SER B 1 167 ? -15.492 -25.125 -22.547 1 68.81 167 SER B CA 1
ATOM 7114 C C . SER B 1 167 ? -14.891 -25.109 -21.141 1 68.81 167 SER B C 1
ATOM 7116 O O . SER B 1 167 ? -15.508 -24.609 -20.203 1 68.81 167 SER B O 1
ATOM 7118 N N . GLU B 1 168 ? -13.68 -25.641 -21.031 1 76.5 168 GLU B N 1
ATOM 7119 C CA . GLU B 1 168 ? -13.039 -25.656 -19.719 1 76.5 168 GLU B CA 1
ATOM 7120 C C . GLU B 1 168 ? -12.062 -24.484 -19.562 1 76.5 168 GLU B C 1
ATOM 7122 O O . GLU B 1 168 ? -11.5 -24.016 -20.547 1 76.5 168 GLU B O 1
ATOM 7127 N N . PRO B 1 169 ? -12.094 -24.031 -18.391 1 83.12 169 PRO B N 1
ATOM 7128 C CA . PRO B 1 169 ? -11.211 -22.891 -18.188 1 83.12 169 PRO B CA 1
ATOM 7129 C C . PRO B 1 169 ? -9.742 -23.203 -18.469 1 83.12 169 PRO B C 1
ATOM 7131 O O . PRO B 1 169 ? -9.234 -24.219 -18 1 83.12 169 PRO B O 1
ATOM 7134 N N . ASN B 1 170 ? -9.234 -22.5 -19.391 1 87.62 170 ASN B N 1
ATOM 7135 C CA . ASN B 1 170 ? -7.82 -22.594 -19.734 1 87.62 170 ASN B CA 1
ATOM 7136 C C . ASN B 1 170 ? -6.922 -22.125 -18.594 1 87.62 170 ASN B C 1
ATOM 7138 O O . ASN B 1 170 ? -7.297 -21.25 -17.812 1 87.62 170 ASN B O 1
ATOM 7142 N N . ALA B 1 171 ? -5.777 -22.859 -18.422 1 91.56 171 ALA B N 1
ATOM 7143 C CA . ALA B 1 171 ? -4.824 -22.516 -17.375 1 91.56 171 ALA B CA 1
ATOM 7144 C C . ALA B 1 171 ? -4.332 -21.078 -17.5 1 91.56 171 ALA B C 1
ATOM 7146 O O . ALA B 1 171 ? -4.086 -20.406 -16.5 1 91.56 171 ALA B O 1
ATOM 7147 N N . ASN B 1 172 ? -4.215 -20.594 -18.75 1 93.12 172 ASN B N 1
ATOM 7148 C CA . ASN B 1 172 ? -3.779 -19.219 -18.969 1 93.12 172 ASN B CA 1
ATOM 7149 C C . ASN B 1 172 ? -4.789 -18.219 -18.438 1 93.12 172 ASN B C 1
ATOM 7151 O O . ASN B 1 172 ? -4.406 -17.219 -17.812 1 93.12 172 ASN B O 1
ATOM 7155 N N . PHE B 1 173 ? -6.027 -18.562 -18.656 1 94 173 PHE B N 1
ATOM 7156 C CA . PHE B 1 173 ? -7.117 -17.703 -18.188 1 94 173 PHE B CA 1
ATOM 7157 C C . PHE B 1 173 ? -7.16 -17.656 -16.672 1 94 173 PHE B C 1
ATOM 7159 O O . PHE B 1 173 ? -7.258 -16.562 -16.094 1 94 173 PHE B O 1
ATOM 7166 N N . LEU B 1 174 ? -6.973 -18.734 -16.062 1 94.25 174 LEU B N 1
ATOM 7167 C CA . LEU B 1 174 ? -7.074 -18.828 -14.617 1 94.25 174 LEU B CA 1
ATOM 7168 C C . LEU B 1 174 ? -5.852 -18.203 -13.945 1 94.25 174 LEU B C 1
ATOM 7170 O O . LEU B 1 174 ? -5.961 -17.609 -12.875 1 94.25 174 LEU B O 1
ATOM 7174 N N . ALA B 1 175 ? -4.707 -18.406 -14.57 1 95.38 175 ALA B N 1
ATOM 7175 C CA . ALA B 1 175 ? -3.496 -17.797 -14.031 1 95.38 175 ALA B CA 1
ATOM 7176 C C . ALA B 1 175 ? -3.59 -16.266 -14.055 1 95.38 175 ALA B C 1
ATOM 7178 O O . ALA B 1 175 ? -3.189 -15.602 -13.102 1 95.38 175 ALA B O 1
ATOM 7179 N N . SER B 1 176 ? -4.109 -15.719 -15.141 1 95.31 176 SER B N 1
ATOM 7180 C CA . SER B 1 176 ? -4.297 -14.273 -15.242 1 95.31 176 SER B CA 1
ATOM 7181 C C . SER B 1 176 ? -5.324 -13.773 -14.234 1 95.31 176 SER B C 1
ATOM 7183 O O . SER B 1 176 ? -5.156 -12.703 -13.648 1 95.31 176 SER B O 1
ATOM 7185 N N . TRP B 1 177 ? -6.344 -14.617 -14.008 1 96.25 177 TRP B N 1
ATOM 7186 C CA . TRP B 1 177 ? -7.363 -14.297 -13.016 1 96.25 177 TRP B CA 1
ATOM 7187 C C . TRP B 1 177 ? -6.75 -14.18 -11.625 1 96.25 177 TRP B C 1
ATOM 7189 O O . TRP B 1 177 ? -7.012 -13.211 -10.906 1 96.25 177 TRP B O 1
ATOM 7199 N N . GLY B 1 178 ? -5.945 -15.141 -11.336 1 93.62 178 GLY B N 1
ATOM 7200 C CA . GLY B 1 178 ? -5.312 -15.125 -10.031 1 93.62 178 GLY B CA 1
ATOM 7201 C C . GLY B 1 178 ? -4.391 -13.938 -9.82 1 93.62 178 GLY B C 1
ATOM 7202 O O . GLY B 1 178 ? -4.34 -13.367 -8.727 1 93.62 178 GLY B O 1
ATOM 7203 N N . ALA B 1 179 ? -3.686 -13.555 -10.852 1 93.88 179 ALA B N 1
ATOM 7204 C CA . ALA B 1 179 ? -2.775 -12.414 -10.773 1 93.88 179 ALA B CA 1
ATOM 7205 C C . ALA B 1 179 ? -3.543 -11.117 -10.547 1 93.88 179 ALA B C 1
ATOM 7207 O O . ALA B 1 179 ? -3.176 -10.312 -9.688 1 93.88 179 ALA B O 1
ATOM 7208 N N . LEU B 1 180 ? -4.652 -10.93 -11.227 1 94.56 180 LEU B N 1
ATOM 7209 C CA . LEU B 1 180 ? -5.445 -9.711 -11.109 1 94.56 180 LEU B CA 1
ATOM 7210 C C . LEU B 1 180 ? -6.156 -9.648 -9.766 1 94.56 180 LEU B C 1
ATOM 7212 O O . LEU B 1 180 ? -6.258 -8.578 -9.156 1 94.56 180 LEU B O 1
ATOM 7216 N N . ALA B 1 181 ? -6.598 -10.797 -9.32 1 92.94 181 ALA B N 1
ATOM 7217 C CA . ALA B 1 181 ? -7.316 -10.844 -8.047 1 92.94 181 ALA B CA 1
ATOM 7218 C C . ALA B 1 181 ? -6.391 -10.523 -6.875 1 92.94 181 ALA B C 1
ATOM 7220 O O . ALA B 1 181 ? -6.844 -10.047 -5.836 1 92.94 181 ALA B O 1
ATOM 7221 N N . SER B 1 182 ? -5.121 -10.758 -7.078 1 89.75 182 SER B N 1
ATOM 7222 C CA . SER B 1 182 ? -4.16 -10.477 -6.016 1 89.75 182 SER B CA 1
ATOM 7223 C C . SER B 1 182 ? -3.633 -9.055 -6.105 1 89.75 182 SER B C 1
ATOM 7225 O O . SER B 1 182 ? -2.818 -8.633 -5.281 1 89.75 182 SER B O 1
ATOM 7227 N N . GLY B 1 183 ? -4.074 -8.336 -7.062 1 90.12 183 GLY B N 1
ATOM 7228 C CA . GLY B 1 183 ? -3.648 -6.953 -7.227 1 90.12 183 GLY B CA 1
ATOM 7229 C C . GLY B 1 183 ? -2.354 -6.816 -8 1 90.12 183 GLY B C 1
ATOM 7230 O O . GLY B 1 183 ? -1.779 -5.73 -8.078 1 90.12 183 GLY B O 1
ATOM 7231 N N . LYS B 1 184 ? -1.874 -7.914 -8.547 1 91.56 184 LYS B N 1
ATOM 7232 C CA . LYS B 1 184 ? -0.618 -7.871 -9.289 1 91.56 184 LYS B CA 1
ATOM 7233 C C . LYS B 1 184 ? -0.861 -8.008 -10.789 1 91.56 184 LYS B C 1
ATOM 7235 O O . LYS B 1 184 ? -2.008 -8.125 -11.234 1 91.56 184 LYS B O 1
ATOM 7240 N N . GLY B 1 185 ? 0.141 -7.832 -11.586 1 90.69 185 GLY B N 1
ATOM 7241 C CA . GLY B 1 185 ? 0.029 -7.898 -13.031 1 90.69 185 GLY B CA 1
ATOM 7242 C C . GLY B 1 185 ? 0.965 -8.914 -13.656 1 90.69 185 GLY B C 1
ATOM 7243 O O . GLY B 1 185 ? 1.289 -9.93 -13.039 1 90.69 185 GLY B O 1
ATOM 7244 N N . HIS B 1 186 ? 1.229 -8.711 -14.875 1 93.25 186 HIS B N 1
ATOM 7245 C CA . HIS B 1 186 ? 2.059 -9.625 -15.648 1 93.25 186 HIS B CA 1
ATOM 7246 C C . HIS B 1 186 ? 3.467 -9.719 -15.07 1 93.25 186 HIS B C 1
ATOM 7248 O O . HIS B 1 186 ? 4.074 -10.789 -15.07 1 93.25 186 HIS B O 1
ATOM 7254 N N . PHE B 1 187 ? 3.979 -8.625 -14.539 1 90.12 187 PHE B N 1
ATOM 7255 C CA . PHE B 1 187 ? 5.328 -8.562 -14 1 90.12 187 PHE B CA 1
ATOM 7256 C C . PHE B 1 187 ? 5.508 -9.57 -12.875 1 90.12 187 PHE B C 1
ATOM 7258 O O . PHE B 1 187 ? 6.512 -10.289 -12.828 1 90.12 187 PHE B O 1
ATOM 7265 N N . PHE B 1 188 ? 4.602 -9.68 -12.102 1 88.12 188 PHE B N 1
ATOM 7266 C CA . PHE B 1 188 ? 4.641 -10.609 -10.977 1 88.12 188 PHE B CA 1
ATOM 7267 C C . PHE B 1 188 ? 4.5 -12.047 -11.453 1 88.12 188 PHE B C 1
ATOM 7269 O O . PHE B 1 188 ? 5.219 -12.938 -10.992 1 88.12 188 PHE B O 1
ATOM 7276 N N . LEU B 1 189 ? 3.545 -12.266 -12.312 1 93.69 189 LEU B N 1
ATOM 7277 C CA . LEU B 1 189 ? 3.289 -13.617 -12.797 1 93.69 189 LEU B CA 1
ATOM 7278 C C . LEU B 1 189 ? 4.523 -14.188 -13.492 1 93.69 189 LEU B C 1
ATOM 7280 O O . LEU B 1 189 ? 4.844 -15.367 -13.328 1 93.69 189 LEU B O 1
ATOM 7284 N N . GLU B 1 190 ? 5.121 -13.312 -14.211 1 94.56 190 GLU B N 1
ATOM 7285 C CA . GLU B 1 190 ? 6.336 -13.727 -14.906 1 94.56 190 GLU B CA 1
ATOM 7286 C C . GLU B 1 190 ? 7.434 -14.117 -13.922 1 94.56 190 GLU B C 1
ATOM 7288 O O . GLU B 1 190 ? 8.109 -15.133 -14.109 1 94.56 190 GLU B O 1
ATOM 7293 N N . GLU B 1 191 ? 7.621 -13.375 -12.906 1 93.81 191 GLU B N 1
ATOM 7294 C CA . GLU B 1 191 ? 8.633 -13.648 -11.891 1 93.81 191 GLU B CA 1
ATOM 7295 C C . GLU B 1 191 ? 8.297 -14.914 -11.109 1 93.81 191 GLU B C 1
ATOM 7297 O O . GLU B 1 191 ? 9.164 -15.758 -10.875 1 93.81 191 GLU B O 1
ATOM 7302 N N . TYR B 1 192 ? 7.078 -15.07 -10.719 1 94.38 192 TYR B N 1
ATOM 7303 C CA . TYR B 1 192 ? 6.625 -16.203 -9.914 1 94.38 192 TYR B CA 1
ATOM 7304 C C . TYR B 1 192 ? 6.793 -17.516 -10.68 1 94.38 192 TYR B C 1
ATOM 7306 O O . TYR B 1 192 ? 7.332 -18.484 -10.141 1 94.38 192 TYR B O 1
ATOM 7314 N N . LEU B 1 193 ? 6.359 -17.531 -11.945 1 95.88 193 LEU B N 1
ATOM 7315 C CA . LEU B 1 193 ? 6.43 -18.734 -12.758 1 95.88 193 LEU B CA 1
ATOM 7316 C C . LEU B 1 193 ? 7.871 -19.047 -13.141 1 95.88 193 LEU B C 1
ATOM 7318 O O . LEU B 1 193 ? 8.266 -20.219 -13.18 1 95.88 193 LEU B O 1
ATOM 7322 N N . SER B 1 194 ? 8.672 -18.016 -13.383 1 94.94 194 SER B N 1
ATOM 7323 C CA . SER B 1 194 ? 10.07 -18.25 -13.711 1 94.94 194 SER B CA 1
ATOM 7324 C C . SER B 1 194 ? 10.836 -18.844 -12.531 1 94.94 194 SER B C 1
ATOM 7326 O O . SER B 1 194 ? 11.727 -19.672 -12.703 1 94.94 194 SER B O 1
ATOM 7328 N N . LEU B 1 195 ? 10.516 -18.391 -11.383 1 93.69 195 LEU B N 1
ATOM 7329 C CA . LEU B 1 195 ? 11.148 -18.938 -10.188 1 93.69 195 LEU B CA 1
ATOM 7330 C C . LEU B 1 195 ? 10.812 -20.406 -10.008 1 93.69 195 LEU B C 1
ATOM 7332 O O . LEU B 1 195 ? 11.648 -21.188 -9.555 1 93.69 195 LEU B O 1
ATOM 7336 N N . LEU B 1 196 ? 9.602 -20.797 -10.375 1 93.94 196 LEU B N 1
ATOM 7337 C CA . LEU B 1 196 ? 9.156 -22.188 -10.281 1 93.94 196 LEU B CA 1
ATOM 7338 C C . LEU B 1 196 ? 9.656 -23 -11.469 1 93.94 196 LEU B C 1
ATOM 7340 O O . LEU B 1 196 ? 9.367 -24.188 -11.57 1 93.94 196 LEU B O 1
ATOM 7344 N N . ASP B 1 197 ? 10.359 -22.359 -12.352 1 93.38 197 ASP B N 1
ATOM 7345 C CA . ASP B 1 197 ? 10.906 -23 -13.539 1 93.38 197 ASP B CA 1
ATOM 7346 C C . ASP B 1 197 ? 9.797 -23.406 -14.508 1 93.38 197 ASP B C 1
ATOM 7348 O O . ASP B 1 197 ? 9.82 -24.5 -15.055 1 93.38 197 ASP B O 1
ATOM 7352 N N . ILE B 1 198 ? 8.742 -22.656 -14.555 1 95.44 198 ILE B N 1
ATOM 7353 C CA . ILE B 1 198 ? 7.652 -22.812 -15.508 1 95.44 198 ILE B CA 1
ATOM 7354 C C . ILE B 1 198 ? 7.719 -21.703 -16.562 1 95.44 198 ILE B C 1
ATOM 7356 O O . ILE B 1 198 ? 7.805 -20.516 -16.219 1 95.44 198 ILE B O 1
ATOM 7360 N N . PRO B 1 199 ? 7.742 -21.969 -17.766 1 93.06 199 PRO B N 1
ATOM 7361 C CA . PRO B 1 199 ? 7.734 -20.906 -18.781 1 93.06 199 PRO B CA 1
ATOM 7362 C C . PRO B 1 199 ? 6.539 -19.969 -18.641 1 93.06 199 PRO B C 1
ATOM 7364 O O . PRO B 1 199 ? 5.391 -20.422 -18.688 1 93.06 199 PRO B O 1
ATOM 7367 N N . PRO B 1 200 ? 6.801 -18.703 -18.453 1 92.94 200 PRO B N 1
ATOM 7368 C CA . PRO B 1 200 ? 5.711 -17.766 -18.188 1 92.94 200 PRO B CA 1
ATOM 7369 C C . PRO B 1 200 ? 4.934 -17.375 -19.438 1 92.94 200 PRO B C 1
ATOM 7371 O O . PRO B 1 200 ? 5.371 -17.672 -20.547 1 92.94 200 PRO B O 1
ATOM 7374 N N . LEU B 1 201 ? 3.812 -16.75 -19.234 1 93.44 201 LEU B N 1
ATOM 7375 C CA . LEU B 1 201 ? 3.012 -16.188 -20.312 1 93.44 201 LEU B CA 1
ATOM 7376 C C . LEU B 1 201 ? 3.686 -14.953 -20.906 1 93.44 201 LEU B C 1
ATOM 7378 O O . LEU B 1 201 ? 4.258 -14.141 -20.172 1 93.44 201 LEU B O 1
ATOM 7382 N N . THR B 1 202 ? 3.564 -14.82 -22.172 1 93 202 THR B N 1
ATOM 7383 C CA . THR B 1 202 ? 4.035 -13.594 -22.797 1 93 202 THR B CA 1
ATOM 7384 C C . THR B 1 202 ? 3.1 -12.43 -22.469 1 93 202 THR B C 1
ATOM 7386 O O . THR B 1 202 ? 1.946 -12.641 -22.094 1 93 202 THR B O 1
ATOM 7389 N N . LYS B 1 203 ? 3.566 -11.273 -22.5 1 92.75 203 LYS B N 1
ATOM 7390 C CA . LYS B 1 203 ? 2.795 -10.086 -22.156 1 92.75 203 LYS B CA 1
ATOM 7391 C C . LYS B 1 203 ? 1.557 -9.953 -23.031 1 92.75 203 LYS B C 1
ATOM 7393 O O . LYS B 1 203 ? 0.451 -9.742 -22.531 1 92.75 203 LYS B O 1
ATOM 7398 N N . PRO B 1 204 ? 1.652 -10.156 -24.344 1 93 204 PRO B N 1
ATOM 7399 C CA . PRO B 1 204 ? 0.449 -10.039 -25.172 1 93 204 PRO B CA 1
ATOM 7400 C C . PRO B 1 204 ? -0.607 -11.086 -24.828 1 93 204 PRO B C 1
ATOM 7402 O O . PRO B 1 204 ? -1.806 -10.797 -24.859 1 93 204 PRO B O 1
ATOM 7405 N N . THR B 1 205 ? -0.124 -12.305 -24.562 1 94.06 205 THR B N 1
ATOM 7406 C CA . THR B 1 205 ? -1.066 -13.344 -24.172 1 94.06 205 THR B CA 1
ATOM 7407 C C . THR B 1 205 ? -1.766 -12.969 -22.859 1 94.06 205 THR B C 1
ATOM 7409 O O . THR B 1 205 ? -2.975 -13.156 -22.734 1 94.06 205 THR B O 1
ATOM 7412 N N . PHE B 1 206 ? -1.01 -12.406 -21.984 1 95.12 206 PHE B N 1
ATOM 7413 C CA . PHE B 1 206 ? -1.582 -11.977 -20.703 1 95.12 206 PHE B CA 1
ATOM 7414 C C . PHE B 1 206 ? -2.621 -10.883 -20.922 1 95.12 206 PHE B C 1
ATOM 7416 O O . PHE B 1 206 ? -3.688 -10.906 -20.297 1 95.12 206 PHE B O 1
ATOM 7423 N N . LEU B 1 207 ? -2.332 -9.93 -21.766 1 93.62 207 LEU B N 1
ATOM 7424 C CA . LEU B 1 207 ? -3.234 -8.812 -22.031 1 93.62 207 LEU B CA 1
ATOM 7425 C C . LEU B 1 207 ? -4.52 -9.289 -22.688 1 93.62 207 LEU B C 1
ATOM 7427 O O . LEU B 1 207 ? -5.598 -8.742 -22.438 1 93.62 207 LEU B O 1
ATOM 7431 N N . LYS B 1 208 ? -4.391 -10.281 -23.516 1 93.88 208 LYS B N 1
ATOM 7432 C CA . LYS B 1 208 ? -5.566 -10.859 -24.156 1 93.88 208 LYS B CA 1
ATOM 7433 C C . LYS B 1 208 ? -6.516 -11.461 -23.125 1 93.88 208 LYS B C 1
ATOM 7435 O O . LYS B 1 208 ? -7.715 -11.172 -23.141 1 93.88 208 LYS B O 1
ATOM 7440 N N . TYR B 1 209 ? -5.961 -12.258 -22.281 1 93.94 209 TYR B N 1
ATOM 7441 C CA . TYR B 1 209 ? -6.805 -12.898 -21.266 1 93.94 209 TYR B CA 1
ATOM 7442 C C . TYR B 1 209 ? -7.281 -11.891 -20.234 1 93.94 209 TYR B C 1
ATOM 7444 O O . TYR B 1 209 ? -8.359 -12.047 -19.656 1 93.94 209 TYR B O 1
ATOM 7452 N N . GLN B 1 210 ? -6.52 -10.875 -19.953 1 94.62 210 GLN B N 1
ATOM 7453 C CA . GLN B 1 210 ? -6.957 -9.797 -19.078 1 94.62 210 GLN B CA 1
ATOM 7454 C C . GLN B 1 210 ? -8.203 -9.109 -19.625 1 94.62 210 GLN B C 1
ATOM 7456 O O . GLN B 1 210 ? -9.133 -8.805 -18.875 1 94.62 210 GLN B O 1
ATOM 7461 N N . GLN B 1 211 ? -8.219 -8.867 -20.875 1 94.06 211 GLN B N 1
ATOM 7462 C CA . GLN B 1 211 ? -9.375 -8.227 -21.5 1 94.06 211 GLN B CA 1
ATOM 7463 C C . GLN B 1 211 ? -10.602 -9.133 -21.453 1 94.06 211 GLN B C 1
ATOM 7465 O O . GLN B 1 211 ? -11.703 -8.672 -21.156 1 94.06 211 GLN B O 1
ATOM 7470 N N . GLU B 1 212 ? -10.344 -10.344 -21.734 1 94.12 212 GLU B N 1
ATOM 7471 C CA . GLU B 1 212 ? -11.445 -11.305 -21.656 1 94.12 212 GLU B CA 1
ATOM 7472 C C . GLU B 1 212 ? -12.023 -11.367 -20.25 1 94.12 212 GLU B C 1
ATOM 7474 O O . GLU B 1 212 ? -13.242 -11.422 -20.078 1 94.12 212 GLU B O 1
ATOM 7479 N N . LEU B 1 213 ? -11.156 -11.398 -19.328 1 95.12 213 LEU B N 1
ATOM 7480 C CA . LEU B 1 213 ? -11.562 -11.406 -17.938 1 95.12 213 LEU B CA 1
ATOM 7481 C C . LEU B 1 213 ? -12.328 -10.141 -17.578 1 95.12 213 LEU B C 1
ATOM 7483 O O . LEU B 1 213 ? -13.32 -10.188 -16.844 1 95.12 213 LEU B O 1
ATOM 7487 N N . GLY B 1 214 ? -11.828 -9.031 -18.031 1 95.69 214 GLY B N 1
ATOM 7488 C CA . GLY B 1 214 ? -12.492 -7.762 -17.781 1 95.69 214 GLY B CA 1
ATOM 7489 C C . GLY B 1 214 ? -13.922 -7.73 -18.281 1 95.69 214 GLY B C 1
ATOM 7490 O O . GLY B 1 214 ? -14.828 -7.266 -17.594 1 95.69 214 GLY B O 1
ATOM 7491 N N . ASP B 1 215 ? -14.125 -8.25 -19.391 1 95.88 215 ASP B N 1
ATOM 7492 C CA . ASP B 1 215 ? -15.461 -8.297 -19.984 1 95.88 215 ASP B CA 1
ATOM 7493 C C . ASP B 1 215 ? -16.391 -9.203 -19.156 1 95.88 215 ASP B C 1
ATOM 7495 O O . ASP B 1 215 ? -17.531 -8.844 -18.891 1 95.88 215 ASP B O 1
ATOM 7499 N N . SER B 1 216 ? -15.82 -10.297 -18.812 1 95.81 216 SER B N 1
ATOM 7500 C CA . SER B 1 216 ? -16.609 -11.227 -18.016 1 95.81 216 SER B CA 1
ATOM 7501 C C . SER B 1 216 ? -16.969 -10.633 -16.656 1 95.81 216 SER B C 1
ATOM 7503 O O . SER B 1 216 ? -18.094 -10.773 -16.188 1 95.81 216 SER B O 1
ATOM 7505 N N . TRP B 1 217 ? -15.992 -10.039 -15.969 1 97.56 217 TRP B N 1
ATOM 7506 C CA . TRP B 1 217 ? -16.219 -9.445 -14.656 1 97.56 217 TRP B CA 1
ATOM 7507 C C . TRP B 1 217 ? -17.234 -8.312 -14.742 1 97.56 217 TRP B C 1
ATOM 7509 O O . TRP B 1 217 ? -18.078 -8.156 -13.859 1 97.56 217 TRP B O 1
ATOM 7519 N N . ASN B 1 218 ? -17.125 -7.523 -15.797 1 97 218 ASN B N 1
ATOM 7520 C CA . ASN B 1 218 ? -18.062 -6.414 -15.984 1 97 218 ASN B CA 1
ATOM 7521 C C . ASN B 1 218 ? -19.5 -6.906 -16.156 1 97 218 ASN B C 1
ATOM 7523 O O . ASN B 1 218 ? -20.422 -6.359 -15.555 1 97 218 ASN B O 1
ATOM 7527 N N . GLU B 1 219 ? -19.688 -7.945 -16.938 1 97.25 219 GLU B N 1
ATOM 7528 C CA . GLU B 1 219 ? -21.016 -8.5 -17.156 1 97.25 219 GLU B CA 1
ATOM 7529 C C . GLU B 1 219 ? -21.609 -9.07 -15.867 1 97.25 219 GLU B C 1
ATOM 7531 O O . GLU B 1 219 ? -22.781 -8.844 -15.562 1 97.25 219 GLU B O 1
ATOM 7536 N N . CYS B 1 220 ? -20.781 -9.758 -15.234 1 97.69 220 CYS B N 1
ATOM 7537 C CA . CYS B 1 220 ? -21.234 -10.336 -13.977 1 97.69 220 CYS B CA 1
ATOM 7538 C C . CYS B 1 220 ? -21.594 -9.242 -12.977 1 97.69 220 CYS B C 1
ATOM 7540 O O . CYS B 1 220 ? -22.562 -9.367 -12.234 1 97.69 220 CYS B O 1
ATOM 7542 N N . LEU B 1 221 ? -20.812 -8.219 -12.922 1 97.88 221 LEU B N 1
ATOM 7543 C CA . LEU B 1 221 ? -21.047 -7.125 -11.992 1 97.88 221 LEU B CA 1
ATOM 7544 C C . LEU B 1 221 ? -22.344 -6.398 -12.32 1 97.88 221 LEU B C 1
ATOM 7546 O O . LEU B 1 221 ? -23.109 -6.043 -11.422 1 97.88 221 LEU B O 1
ATOM 7550 N N . ILE B 1 222 ? -22.625 -6.141 -13.586 1 97.25 222 ILE B N 1
ATOM 7551 C CA . ILE B 1 222 ? -23.844 -5.465 -14.023 1 97.25 222 ILE B CA 1
ATOM 7552 C C . ILE B 1 222 ? -25.062 -6.266 -13.586 1 97.25 222 ILE B C 1
ATOM 7554 O O . ILE B 1 222 ? -26.031 -5.707 -13.07 1 97.25 222 ILE B O 1
ATOM 7558 N N . ASP B 1 223 ? -24.953 -7.566 -13.719 1 97.19 223 ASP B N 1
ATOM 7559 C CA . ASP B 1 223 ? -26.062 -8.422 -13.297 1 97.19 223 ASP B CA 1
ATOM 7560 C C . ASP B 1 223 ? -26.266 -8.352 -11.789 1 97.19 223 ASP B C 1
ATOM 7562 O O . ASP B 1 223 ? -27.406 -8.344 -11.312 1 97.19 223 ASP B O 1
ATOM 7566 N N . SER B 1 224 ? -25.203 -8.336 -11.102 1 97.12 224 SER B N 1
ATOM 7567 C CA . SER B 1 224 ? -25.297 -8.25 -9.648 1 97.12 224 SER B CA 1
ATOM 7568 C C . SER B 1 224 ? -25.859 -6.91 -9.203 1 97.12 224 SER B C 1
ATOM 7570 O O . SER B 1 224 ? -26.625 -6.844 -8.234 1 97.12 224 SER B O 1
ATOM 7572 N N . ILE B 1 225 ? -25.469 -5.855 -9.844 1 97.62 225 ILE B N 1
ATOM 7573 C CA . ILE B 1 225 ? -25.969 -4.516 -9.523 1 97.62 225 ILE B CA 1
ATOM 7574 C C . ILE B 1 225 ? -27.453 -4.434 -9.812 1 97.62 225 ILE B C 1
ATOM 7576 O O . ILE B 1 225 ? -28.219 -3.838 -9.031 1 97.62 225 ILE B O 1
ATOM 7580 N N . GLN B 1 226 ? -27.891 -5.051 -10.867 1 96.81 226 GLN B N 1
ATOM 7581 C CA . GLN B 1 226 ? -29.297 -5.062 -11.211 1 96.81 226 GLN B CA 1
ATOM 7582 C C . GLN B 1 226 ? -30.109 -5.844 -10.18 1 96.81 226 GLN B C 1
ATOM 7584 O O . GLN B 1 226 ? -31.219 -5.441 -9.812 1 96.81 226 GLN B O 1
ATOM 7589 N N . ALA B 1 227 ? -29.547 -6.918 -9.773 1 96.81 227 ALA B N 1
ATOM 7590 C CA . ALA B 1 227 ? -30.203 -7.699 -8.734 1 96.81 227 ALA B CA 1
ATOM 7591 C C . ALA B 1 227 ? -30.312 -6.906 -7.434 1 96.81 227 ALA B C 1
ATOM 7593 O O . ALA B 1 227 ? -31.328 -6.977 -6.734 1 96.81 227 ALA B O 1
ATOM 7594 N N . ALA B 1 228 ? -29.312 -6.168 -7.082 1 96.62 228 ALA B N 1
ATOM 7595 C CA . ALA B 1 228 ? -29.312 -5.34 -5.879 1 96.62 228 ALA B CA 1
ATOM 7596 C C . ALA B 1 228 ? -30.344 -4.211 -5.996 1 96.62 228 ALA B C 1
ATOM 7598 O O . ALA B 1 228 ? -31.016 -3.877 -5.023 1 96.62 228 ALA B O 1
ATOM 7599 N N . GLY B 1 229 ? -30.375 -3.605 -7.145 1 96.19 229 GLY B N 1
ATOM 7600 C CA . GLY B 1 229 ? -31.375 -2.576 -7.387 1 96.19 229 GLY B CA 1
ATOM 7601 C C . GLY B 1 229 ? -32.812 -3.084 -7.254 1 96.19 229 GLY B C 1
ATOM 7602 O O . GLY B 1 229 ? -33.656 -2.395 -6.703 1 96.19 229 GLY B O 1
ATOM 7603 N N . ALA B 1 230 ? -33.031 -4.301 -7.719 1 96.19 230 ALA B N 1
ATOM 7604 C CA . ALA B 1 230 ? -34.344 -4.906 -7.613 1 96.19 230 ALA B CA 1
ATOM 7605 C C . ALA B 1 230 ? -34.719 -5.16 -6.156 1 96.19 230 ALA B C 1
ATOM 7607 O O . ALA B 1 230 ? -35.875 -5 -5.77 1 96.19 230 ALA B O 1
ATOM 7608 N N . GLU B 1 231 ? -33.781 -5.523 -5.398 1 96 231 GLU B N 1
ATOM 7609 C CA . GLU B 1 231 ? -34.031 -5.75 -3.979 1 96 231 GLU B CA 1
ATOM 7610 C C . GLU B 1 231 ? -34.312 -4.441 -3.256 1 96 231 GLU B C 1
ATOM 7612 O O . GLU B 1 231 ? -35.188 -4.395 -2.375 1 96 231 GLU B O 1
ATOM 7617 N N . GLU B 1 232 ? -33.594 -3.426 -3.537 1 95.81 232 GLU B N 1
ATOM 7618 C CA . GLU B 1 232 ? -33.875 -2.117 -2.943 1 95.81 232 GLU B CA 1
ATOM 7619 C C . GLU B 1 232 ? -35.25 -1.596 -3.34 1 95.81 232 GLU B C 1
ATOM 7621 O O . GLU B 1 232 ? -35.938 -0.963 -2.535 1 95.81 232 GLU B O 1
ATOM 7626 N N . TYR B 1 233 ? -35.625 -1.849 -4.559 1 95.06 233 TYR B N 1
ATOM 7627 C CA . TYR B 1 233 ? -36.938 -1.443 -5.031 1 95.06 233 TYR B CA 1
ATOM 7628 C C . TYR B 1 233 ? -38.062 -2.203 -4.301 1 95.06 233 TYR B C 1
ATOM 7630 O O . TYR B 1 233 ? -39.062 -1.62 -3.912 1 95.06 233 TYR B O 1
ATOM 7638 N N . LYS B 1 234 ? -37.844 -3.5 -4.133 1 94.62 234 LYS B N 1
ATOM 7639 C CA . LYS B 1 234 ? -38.844 -4.305 -3.396 1 94.62 234 LYS B CA 1
ATOM 7640 C C . LYS B 1 234 ? -39 -3.787 -1.971 1 94.62 234 LYS B C 1
ATOM 7642 O O . LYS B 1 234 ? -40.125 -3.74 -1.453 1 94.62 234 LYS B O 1
ATOM 7647 N N . PHE B 1 235 ? -37.938 -3.424 -1.416 1 94.12 235 PHE B N 1
ATOM 7648 C CA . PHE B 1 235 ? -38 -2.887 -0.061 1 94.12 235 PHE B CA 1
ATOM 7649 C C . PHE B 1 235 ? -38.719 -1.554 -0.034 1 94.12 235 PHE B C 1
ATOM 7651 O O . PHE B 1 235 ? -39.469 -1.271 0.906 1 94.12 235 PHE B O 1
ATOM 7658 N N . ALA B 1 236 ? -38.438 -0.715 -0.991 1 93.69 236 ALA B N 1
ATOM 7659 C CA . ALA B 1 236 ? -39.125 0.574 -1.076 1 93.69 236 ALA B CA 1
ATOM 7660 C C . ALA B 1 236 ? -40.625 0.388 -1.222 1 93.69 236 ALA B C 1
ATOM 7662 O O . ALA B 1 236 ? -41.406 1.137 -0.633 1 93.69 236 ALA B O 1
ATOM 7663 N N . VAL B 1 237 ? -41.031 -0.627 -1.944 1 92.25 237 VAL B N 1
ATOM 7664 C CA . VAL B 1 237 ? -42.438 -0.919 -2.15 1 92.25 237 VAL B CA 1
ATOM 7665 C C . VAL B 1 237 ? -43.062 -1.44 -0.853 1 92.25 237 VAL B C 1
ATOM 7667 O O . VAL B 1 237 ? -44.156 -1.013 -0.458 1 92.25 237 VAL B O 1
ATOM 7670 N N . GLU B 1 238 ? -42.344 -2.266 -0.206 1 92.75 238 GLU B N 1
ATOM 7671 C CA . GLU B 1 238 ? -42.844 -2.863 1.028 1 92.75 238 GLU B CA 1
ATOM 7672 C C . GLU B 1 238 ? -42.938 -1.824 2.143 1 92.75 238 GLU B C 1
ATOM 7674 O O . GLU B 1 238 ? -43.844 -1.897 2.982 1 92.75 238 GLU B O 1
ATOM 7679 N N . SER B 1 239 ? -42.062 -0.908 2.256 1 91.81 239 SER B N 1
ATOM 7680 C CA . SER B 1 239 ? -42.062 0.111 3.301 1 91.81 239 SER B CA 1
ATOM 7681 C C . SER B 1 239 ? -42.906 1.312 2.908 1 91.81 239 SER B C 1
ATOM 7683 O O . SER B 1 239 ? -43 2.297 3.648 1 91.81 239 SER B O 1
ATOM 7685 N N . ASN B 1 240 ? -43.469 1.371 1.756 1 87.75 240 ASN B N 1
ATOM 7686 C CA . ASN B 1 240 ? -44.344 2.422 1.247 1 87.75 240 ASN B CA 1
ATOM 7687 C C . ASN B 1 240 ? -43.594 3.736 1.058 1 87.75 240 ASN B C 1
ATOM 7689 O O . ASN B 1 240 ? -44.125 4.805 1.38 1 87.75 240 ASN B O 1
ATOM 7693 N N . ASN B 1 241 ? -42.406 3.65 0.762 1 88.75 241 ASN B N 1
ATOM 7694 C CA . ASN B 1 241 ? -41.594 4.812 0.426 1 88.75 241 ASN B CA 1
ATOM 7695 C C . ASN B 1 241 ? -41.531 5.027 -1.083 1 88.75 241 ASN B C 1
ATOM 7697 O O . ASN B 1 241 ? -40.5 4.742 -1.704 1 88.75 241 ASN B O 1
ATOM 7701 N N . MET B 1 242 ? -42.562 5.5 -1.62 1 89.44 242 MET B N 1
ATOM 7702 C CA . MET B 1 242 ? -42.625 5.66 -3.07 1 89.44 242 MET B CA 1
ATOM 7703 C C . MET B 1 242 ? -42.594 7.133 -3.457 1 89.44 242 MET B C 1
ATOM 7705 O O . MET B 1 242 ? -43.25 7.965 -2.805 1 89.44 242 MET B O 1
ATOM 7709 N N . ALA B 1 243 ? -41.75 7.59 -4.305 1 81.56 243 ALA B N 1
ATOM 7710 C CA . ALA B 1 243 ? -41.688 8.953 -4.82 1 81.56 243 ALA B CA 1
ATOM 7711 C C . ALA B 1 243 ? -42.812 9.211 -5.828 1 81.56 243 ALA B C 1
ATOM 7713 O O . ALA B 1 243 ? -43.5 10.227 -5.75 1 81.56 243 ALA B O 1
ATOM 7714 N N . GLU B 1 244 ? -42.906 8.391 -6.898 1 83.81 244 GLU B N 1
ATOM 7715 C CA . GLU B 1 244 ? -43.938 8.422 -7.93 1 83.81 244 GLU B CA 1
ATOM 7716 C C . GLU B 1 244 ? -44.531 7.043 -8.156 1 83.81 244 GLU B C 1
ATOM 7718 O O . GLU B 1 244 ? -44.219 6.098 -7.43 1 83.81 244 GLU B O 1
ATOM 7723 N N . ARG B 1 245 ? -45.406 7.188 -9.188 1 79.94 245 ARG B N 1
ATOM 7724 C CA . ARG B 1 245 ? -46 5.906 -9.555 1 79.94 245 ARG B CA 1
ATOM 7725 C C . ARG B 1 245 ? -44.938 4.934 -10.062 1 79.94 245 ARG B C 1
ATOM 7727 O O . ARG B 1 245 ? -44.219 5.234 -11.008 1 79.94 245 ARG B O 1
ATOM 7734 N N . ASN B 1 246 ? -44.5 3.906 -9.414 1 87.81 246 ASN B N 1
ATOM 7735 C CA . ASN B 1 246 ? -43.625 2.824 -9.805 1 87.81 246 ASN B CA 1
ATOM 7736 C C . ASN B 1 246 ? -42.156 3.189 -9.555 1 87.81 246 ASN B C 1
ATOM 7738 O O . ASN B 1 246 ? -41.25 2.594 -10.148 1 87.81 246 ASN B O 1
ATOM 7742 N N . ILE B 1 247 ? -41.938 4.34 -8.938 1 92.5 247 ILE B N 1
ATOM 7743 C CA . ILE B 1 247 ? -40.562 4.75 -8.617 1 92.5 247 ILE B CA 1
ATOM 7744 C C . ILE B 1 247 ? -40.375 4.801 -7.105 1 92.5 247 ILE B C 1
ATOM 7746 O O . ILE B 1 247 ? -41.094 5.527 -6.41 1 92.5 247 ILE B O 1
ATOM 7750 N N . GLY B 1 248 ? -39.531 4.016 -6.617 1 93.12 248 GLY B N 1
ATOM 7751 C CA . GLY B 1 248 ? -39.281 3.961 -5.188 1 93.12 248 GLY B CA 1
ATOM 7752 C C . GLY B 1 248 ? -38.25 4.984 -4.734 1 93.12 248 GLY B C 1
ATOM 7753 O O . GLY B 1 248 ? -37.531 5.574 -5.559 1 93.12 248 GLY B O 1
ATOM 7754 N N . GLN B 1 249 ? -38.219 5.254 -3.406 1 92.56 249 GLN B N 1
ATOM 7755 C CA . GLN B 1 249 ? -37.219 6.125 -2.787 1 92.56 249 GLN B CA 1
ATOM 7756 C C . GLN B 1 249 ? -36.219 5.316 -1.956 1 92.56 249 GLN B C 1
ATOM 7758 O O . GLN B 1 249 ? -36.594 4.328 -1.323 1 92.56 249 GLN B O 1
ATOM 7763 N N . CYS B 1 250 ? -35 5.723 -2.107 1 92.06 250 CYS B N 1
ATOM 7764 C CA . CYS B 1 250 ? -34 4.984 -1.356 1 92.06 250 CYS B CA 1
ATOM 7765 C C . CYS B 1 250 ? -32.875 5.91 -0.875 1 92.06 250 CYS B C 1
ATOM 7767 O O . CYS B 1 250 ? -32.656 6.973 -1.46 1 92.06 250 CYS B O 1
ATOM 7769 N N . THR B 1 251 ? -32.281 5.59 0.272 1 93.5 251 THR B N 1
ATOM 7770 C CA . THR B 1 251 ? -31.094 6.273 0.793 1 93.5 251 THR B CA 1
ATOM 7771 C C . THR B 1 251 ? -29.812 5.551 0.37 1 93.5 251 THR B C 1
ATOM 7773 O O . THR B 1 251 ? -29.75 4.32 0.412 1 93.5 251 THR B O 1
ATOM 7776 N N . VAL B 1 252 ? -28.891 6.359 -0.074 1 96.12 252 VAL B N 1
ATOM 7777 C CA . VAL B 1 252 ? -27.688 5.723 -0.613 1 96.12 252 VAL B CA 1
ATOM 7778 C C . VAL B 1 252 ? -26.453 6.293 0.077 1 96.12 252 VAL B C 1
ATOM 7780 O O . VAL B 1 252 ? -26.516 7.367 0.681 1 96.12 252 VAL B O 1
ATOM 7783 N N . VAL B 1 253 ? -25.422 5.516 0.059 1 96.12 253 VAL B N 1
ATOM 7784 C CA . VAL B 1 253 ? -24.109 5.922 0.548 1 96.12 253 VAL B CA 1
ATOM 7785 C C . VAL B 1 253 ? -23.156 6.152 -0.631 1 96.12 253 VAL B C 1
ATOM 7787 O O . VAL B 1 253 ? -23.094 5.332 -1.547 1 96.12 253 VAL B O 1
ATOM 7790 N N . VAL B 1 254 ? -22.438 7.266 -0.658 1 95.31 254 VAL B N 1
ATOM 7791 C CA . VAL B 1 254 ? -21.594 7.609 -1.796 1 95.31 254 VAL B CA 1
ATOM 7792 C C . VAL B 1 254 ? -20.172 7.922 -1.312 1 95.31 254 VAL B C 1
ATOM 7794 O O . VAL B 1 254 ? -19.984 8.414 -0.197 1 95.31 254 VAL B O 1
ATOM 7797 N N . ASP B 1 255 ? -19.188 7.496 -2.074 1 93.62 255 ASP B N 1
ATOM 7798 C CA . ASP B 1 255 ? -17.797 7.832 -1.826 1 93.62 255 ASP B CA 1
ATOM 7799 C C . ASP B 1 255 ? -16.953 7.648 -3.086 1 93.62 255 ASP B C 1
ATOM 7801 O O . ASP B 1 255 ? -17.359 6.949 -4.016 1 93.62 255 ASP B O 1
ATOM 7805 N N . GLY B 1 256 ? -15.867 8.375 -3.158 1 92.19 256 GLY B N 1
ATOM 7806 C CA . GLY B 1 256 ? -14.938 8.281 -4.273 1 92.19 256 GLY B CA 1
ATOM 7807 C C . GLY B 1 256 ? -13.516 7.961 -3.846 1 92.19 256 GLY B C 1
ATOM 7808 O O . GLY B 1 256 ? -13.164 8.117 -2.676 1 92.19 256 GLY B O 1
ATOM 7809 N N . GLY B 1 257 ? -12.781 7.383 -4.746 1 91.06 257 GLY B N 1
ATOM 7810 C CA . GLY B 1 257 ? -11.383 7.047 -4.523 1 91.06 257 GLY B CA 1
ATOM 7811 C C . GLY B 1 257 ? -10.508 7.266 -5.746 1 91.06 257 GLY B C 1
ATOM 7812 O O . GLY B 1 257 ? -11.023 7.43 -6.855 1 91.06 257 GLY B O 1
ATOM 7813 N N . TRP B 1 258 ? -9.219 7.316 -5.516 1 90.19 258 TRP B N 1
ATOM 7814 C CA . TRP B 1 258 ? -8.25 7.598 -6.57 1 90.19 258 TRP B CA 1
ATOM 7815 C C . TRP B 1 258 ? -7.234 6.465 -6.691 1 90.19 258 TRP B C 1
ATOM 7817 O O . TRP B 1 258 ? -7.086 5.656 -5.773 1 90.19 258 TRP B O 1
ATOM 7827 N N . SER B 1 259 ? -6.543 6.426 -7.82 1 89.31 259 SER B N 1
ATOM 7828 C CA . SER B 1 259 ? -5.602 5.344 -8.117 1 89.31 259 SER B CA 1
ATOM 7829 C C . SER B 1 259 ? -4.277 5.555 -7.387 1 89.31 259 SER B C 1
ATOM 7831 O O . SER B 1 259 ? -3.535 4.598 -7.152 1 89.31 259 SER B O 1
ATOM 7833 N N . HIS B 1 260 ? -3.992 6.762 -7.152 1 86.62 260 HIS B N 1
ATOM 7834 C CA . HIS B 1 260 ? -2.727 7.066 -6.492 1 86.62 260 HIS B CA 1
ATOM 7835 C C . HIS B 1 260 ? -2.955 7.816 -5.184 1 86.62 260 HIS B C 1
ATOM 7837 O O . HIS B 1 260 ? -3.969 8.5 -5.023 1 86.62 260 HIS B O 1
ATOM 7843 N N . ARG B 1 261 ? -2.029 7.605 -4.285 1 80.5 261 ARG B N 1
ATOM 7844 C CA . ARG B 1 261 ? -2.115 8.312 -3.014 1 80.5 261 ARG B CA 1
ATOM 7845 C C . ARG B 1 261 ? -1.694 9.773 -3.168 1 80.5 261 ARG B C 1
ATOM 7847 O O . ARG B 1 261 ? -0.753 10.078 -3.902 1 80.5 261 ARG B O 1
ATOM 7854 N N . SER B 1 262 ? -2.441 10.562 -2.602 1 72.81 262 SER B N 1
ATOM 7855 C CA . SER B 1 262 ? -2.109 11.984 -2.65 1 72.81 262 SER B CA 1
ATOM 7856 C C . SER B 1 262 ? -1.056 12.336 -1.606 1 72.81 262 SER B C 1
ATOM 7858 O O . SER B 1 262 ? -1.017 11.742 -0.527 1 72.81 262 SER B O 1
ATOM 7860 N N . TYR B 1 263 ? -0.038 13.008 -2.047 1 66.38 263 TYR B N 1
ATOM 7861 C CA . TYR B 1 263 ? 0.965 13.516 -1.117 1 66.38 263 TYR B CA 1
ATOM 7862 C C . TYR B 1 263 ? 0.828 15.023 -0.937 1 66.38 263 TYR B C 1
ATOM 7864 O O . TYR B 1 263 ? 0.976 15.781 -1.896 1 66.38 263 TYR B O 1
ATOM 7872 N N . GLY B 1 264 ? 0.499 15.344 0.22 1 63.44 264 GLY B N 1
ATOM 7873 C CA . GLY B 1 264 ? 0.419 16.766 0.515 1 63.44 264 GLY B CA 1
ATOM 7874 C C . GLY B 1 264 ? -0.695 17.469 -0.238 1 63.44 264 GLY B C 1
ATOM 7875 O O . GLY B 1 264 ? -1.864 17.094 -0.119 1 63.44 264 GLY B O 1
ATOM 7876 N N . HIS B 1 265 ? -0.233 18.266 -1.054 1 67.69 265 HIS B N 1
ATOM 7877 C CA . HIS B 1 265 ? -1.181 19.141 -1.751 1 67.69 265 HIS B CA 1
ATOM 7878 C C . HIS B 1 265 ? -1.281 18.766 -3.227 1 67.69 265 HIS B C 1
ATOM 7880 O O . HIS B 1 265 ? -1.807 19.531 -4.031 1 67.69 265 HIS B O 1
ATOM 7886 N N . ARG B 1 266 ? -0.811 17.516 -3.439 1 67.12 266 ARG B N 1
ATOM 7887 C CA . ARG B 1 266 ? -0.828 17.109 -4.84 1 67.12 266 ARG B CA 1
ATOM 7888 C C . ARG B 1 266 ? -2.02 16.188 -5.129 1 67.12 266 ARG B C 1
ATOM 7890 O O . ARG B 1 266 ? -2.203 15.172 -4.461 1 67.12 266 ARG B O 1
ATOM 7897 N N . TYR B 1 267 ? -2.992 16.672 -5.879 1 77.31 267 TYR B N 1
ATOM 7898 C CA . TYR B 1 267 ? -4.141 15.875 -6.305 1 77.31 267 TYR B CA 1
ATOM 7899 C C . TYR B 1 267 ? -4.074 15.578 -7.797 1 77.31 267 TYR B C 1
ATOM 7901 O O . TYR B 1 267 ? -4.938 16.016 -8.562 1 77.31 267 TYR B O 1
ATOM 7909 N N . THR B 1 268 ? -3.098 14.727 -8.203 1 81.12 268 THR B N 1
ATOM 7910 C CA . THR B 1 268 ? -2.811 14.531 -9.617 1 81.12 268 THR B CA 1
ATOM 7911 C C . THR B 1 268 ? -3.143 13.102 -10.047 1 81.12 268 THR B C 1
ATOM 7913 O O . THR B 1 268 ? -2.604 12.602 -11.031 1 81.12 268 THR B O 1
ATOM 7916 N N . SER B 1 269 ? -4.062 12.5 -9.398 1 88.81 269 SER B N 1
ATOM 7917 C CA . SER B 1 269 ? -4.363 11.125 -9.789 1 88.81 269 SER B CA 1
ATOM 7918 C C . SER B 1 269 ? -4.941 11.062 -11.195 1 88.81 269 SER B C 1
ATOM 7920 O O . SER B 1 269 ? -5.797 11.875 -11.562 1 88.81 269 SER B O 1
ATOM 7922 N N . LYS B 1 270 ? -4.512 10.164 -12.023 1 91.56 270 LYS B N 1
ATOM 7923 C CA . LYS B 1 270 ? -4.93 10.055 -13.422 1 91.56 270 LYS B CA 1
ATOM 7924 C C . LYS B 1 270 ? -6.188 9.203 -13.555 1 91.56 270 LYS B C 1
ATOM 7926 O O . LYS B 1 270 ? -6.855 9.227 -14.586 1 91.56 270 LYS B O 1
ATOM 7931 N N . SER B 1 271 ? -6.492 8.438 -12.57 1 94.44 271 SER B N 1
ATOM 7932 C CA . SER B 1 271 ? -7.695 7.613 -12.594 1 94.44 271 SER B CA 1
ATOM 7933 C C . SER B 1 271 ? -8.461 7.711 -11.273 1 94.44 271 SER B C 1
ATOM 7935 O O . SER B 1 271 ? -7.859 7.91 -10.219 1 94.44 271 SER B O 1
ATOM 7937 N N . GLY B 1 272 ? -9.781 7.645 -11.312 1 94.81 272 GLY B N 1
ATOM 7938 C CA . GLY B 1 272 ? -10.641 7.703 -10.148 1 94.81 272 GLY B CA 1
ATOM 7939 C C . GLY B 1 272 ? -11.859 6.805 -10.258 1 94.81 272 GLY B C 1
ATOM 7940 O O . GLY B 1 272 ? -12.227 6.379 -11.352 1 94.81 272 GLY B O 1
ATOM 7941 N N . VAL B 1 273 ? -12.359 6.379 -9.125 1 97.06 273 VAL B N 1
ATOM 7942 C CA . VAL B 1 273 ? -13.547 5.531 -9.062 1 97.06 273 VAL B CA 1
ATOM 7943 C C . VAL B 1 273 ? -14.508 6.055 -8 1 97.06 273 VAL B C 1
ATOM 7945 O O . VAL B 1 273 ? -14.078 6.676 -7.023 1 97.06 273 VAL B O 1
ATOM 7948 N N . ALA B 1 274 ? -15.773 5.949 -8.203 1 96.88 274 ALA B N 1
ATOM 7949 C CA . ALA B 1 274 ? -16.797 6.285 -7.219 1 96.88 274 ALA B CA 1
ATOM 7950 C C . ALA B 1 274 ? -17.906 5.238 -7.207 1 96.88 274 ALA B C 1
ATOM 7952 O O . ALA B 1 274 ? -18.094 4.512 -8.188 1 96.88 274 ALA B O 1
ATOM 7953 N N . CYS B 1 275 ? -18.484 5.102 -6.062 1 97.19 275 CYS B N 1
ATOM 7954 C CA . CYS B 1 275 ? -19.516 4.082 -5.926 1 97.19 275 CYS B CA 1
ATOM 7955 C C . CYS B 1 275 ? -20.75 4.645 -5.23 1 97.19 275 CYS B C 1
ATOM 7957 O O . CYS B 1 275 ? -20.672 5.648 -4.52 1 97.19 275 CYS B O 1
ATOM 7959 N N . ILE B 1 276 ? -21.891 4.117 -5.508 1 97.56 276 ILE B N 1
ATOM 7960 C CA . ILE B 1 276 ? -23.156 4.352 -4.84 1 97.56 276 ILE B CA 1
ATOM 7961 C C . ILE B 1 276 ? -23.688 3.039 -4.262 1 97.56 276 ILE B C 1
ATOM 7963 O O . ILE B 1 276 ? -23.859 2.057 -4.988 1 97.56 276 ILE B O 1
ATOM 7967 N N . ILE B 1 277 ? -23.875 2.996 -2.988 1 97.81 277 ILE B N 1
ATOM 7968 C CA . ILE B 1 277 ? -24.281 1.786 -2.289 1 97.81 277 ILE B CA 1
ATOM 7969 C C . ILE B 1 277 ? -25.641 2.014 -1.628 1 97.81 277 ILE B C 1
ATOM 7971 O O . ILE B 1 277 ? -25.891 3.068 -1.034 1 97.81 277 ILE B O 1
ATOM 7975 N N . GLY B 1 278 ? -26.469 1.049 -1.712 1 96 278 GLY B N 1
ATOM 7976 C CA . GLY B 1 278 ? -27.75 1.134 -1.03 1 96 278 GLY B CA 1
ATOM 7977 C C . GLY B 1 278 ? -27.641 0.982 0.475 1 96 278 GLY B C 1
ATOM 7978 O O . GLY B 1 278 ? -26.859 0.16 0.964 1 96 278 GLY B O 1
ATOM 7979 N N . LYS B 1 279 ? -28.344 1.778 1.187 1 93.44 279 LYS B N 1
ATOM 7980 C CA . LYS B 1 279 ? -28.266 1.753 2.645 1 93.44 279 LYS B CA 1
ATOM 7981 C C . LYS B 1 279 ? -28.859 0.465 3.207 1 93.44 279 LYS B C 1
ATOM 7983 O O . LYS B 1 279 ? -28.328 -0.111 4.156 1 93.44 279 LYS B O 1
ATOM 7988 N N . HIS B 1 280 ? -29.922 -0.044 2.594 1 91.44 280 HIS B N 1
ATOM 7989 C CA . HIS B 1 280 ? -30.625 -1.208 3.121 1 91.44 280 HIS B CA 1
ATOM 7990 C C . HIS B 1 280 ? -29.891 -2.498 2.773 1 91.44 280 HIS B C 1
ATOM 7992 O O . HIS B 1 280 ? -29.609 -3.314 3.654 1 91.44 280 HIS B O 1
ATOM 7998 N N . THR B 1 281 ? -29.688 -2.695 1.502 1 92.88 281 THR B N 1
ATOM 7999 C CA . THR B 1 281 ? -29.047 -3.932 1.058 1 92.88 281 THR B CA 1
ATOM 8000 C C . THR B 1 281 ? -27.547 -3.914 1.359 1 92.88 281 THR B C 1
ATOM 8002 O O . THR B 1 281 ? -26.922 -4.969 1.448 1 92.88 281 THR B O 1
ATOM 8005 N N . LYS B 1 282 ? -26.938 -2.721 1.444 1 95.19 282 LYS B N 1
ATOM 8006 C CA . LYS B 1 282 ? -25.5 -2.543 1.574 1 95.19 282 LYS B CA 1
ATOM 8007 C C . LYS B 1 282 ? -24.766 -3.148 0.383 1 95.19 282 LYS B C 1
ATOM 8009 O O . LYS B 1 282 ? -23.688 -3.732 0.543 1 95.19 282 LYS B O 1
ATOM 8014 N N . GLN B 1 283 ? -25.438 -3.111 -0.738 1 96.88 283 GLN B N 1
ATOM 8015 C CA . GLN B 1 283 ? -24.844 -3.586 -1.985 1 96.88 283 GLN B CA 1
ATOM 8016 C C . GLN B 1 283 ? -24.672 -2.443 -2.98 1 96.88 283 GLN B C 1
ATOM 8018 O O . GLN B 1 283 ? -25.312 -1.396 -2.85 1 96.88 283 GLN B O 1
ATOM 8023 N N . LEU B 1 284 ? -23.859 -2.654 -3.922 1 97.5 284 LEU B N 1
ATOM 8024 C CA . LEU B 1 284 ? -23.562 -1.643 -4.93 1 97.5 284 LEU B CA 1
ATOM 8025 C C . LEU B 1 284 ? -24.75 -1.442 -5.867 1 97.5 284 LEU B C 1
ATOM 8027 O O . LEU B 1 284 ? -25.344 -2.414 -6.34 1 97.5 284 LEU B O 1
ATOM 8031 N N . LEU B 1 285 ? -25.062 -0.227 -6.117 1 97.44 285 LEU B N 1
ATOM 8032 C CA . LEU B 1 285 ? -26.109 0.114 -7.066 1 97.44 285 LEU B CA 1
ATOM 8033 C C . LEU B 1 285 ? -25.531 0.743 -8.328 1 97.44 285 LEU B C 1
ATOM 8035 O O . LEU B 1 285 ? -26.156 0.741 -9.383 1 97.44 285 LEU B O 1
ATOM 8039 N N . PHE B 1 286 ? -24.359 1.318 -8.141 1 97.62 286 PHE B N 1
ATOM 8040 C CA . PHE B 1 286 ? -23.703 1.975 -9.266 1 97.62 286 PHE B CA 1
ATOM 8041 C C . PHE B 1 286 ? -22.203 2.068 -9.031 1 97.62 286 PHE B C 1
ATOM 8043 O O . PHE B 1 286 ? -21.75 2.23 -7.891 1 97.62 286 PHE B O 1
ATOM 8050 N N . ILE B 1 287 ? -21.422 1.885 -10.062 1 97.56 287 ILE B N 1
ATOM 8051 C CA . ILE B 1 287 ? -19.984 2.072 -10.039 1 97.56 287 ILE B CA 1
ATOM 8052 C C . ILE B 1 287 ? -19.531 2.791 -11.312 1 97.56 287 ILE B C 1
ATOM 8054 O O . ILE B 1 287 ? -20.047 2.518 -12.398 1 97.56 287 ILE B O 1
ATOM 8058 N N . GLY B 1 288 ? -18.719 3.797 -11.188 1 96.81 288 GLY B N 1
ATOM 8059 C CA . GLY B 1 288 ? -18.141 4.508 -12.32 1 96.81 288 GLY B CA 1
ATOM 8060 C C . GLY B 1 288 ? -16.641 4.699 -12.203 1 96.81 288 GLY B C 1
ATOM 8061 O O . GLY B 1 288 ? -16.109 4.844 -11.094 1 96.81 288 GLY B O 1
ATOM 8062 N N . VAL B 1 289 ? -15.984 4.59 -13.398 1 96.88 289 VAL B N 1
ATOM 8063 C CA . VAL B 1 289 ? -14.539 4.789 -13.445 1 96.88 289 VAL B CA 1
ATOM 8064 C C . VAL B 1 289 ? -14.203 5.875 -14.461 1 96.88 289 VAL B C 1
ATOM 8066 O O . VAL B 1 289 ? -14.789 5.918 -15.547 1 96.88 289 VAL B O 1
ATOM 8069 N N . ARG B 1 290 ? -13.359 6.812 -14.102 1 96.25 290 ARG B N 1
ATOM 8070 C CA . ARG B 1 290 ? -12.875 7.863 -14.984 1 96.25 290 ARG B CA 1
ATOM 8071 C C . ARG B 1 290 ? -11.359 7.797 -15.133 1 96.25 290 ARG B C 1
ATOM 8073 O O . ARG B 1 290 ? -10.641 7.543 -14.164 1 96.25 290 ARG B O 1
ATOM 8080 N N . ASN B 1 291 ? -10.875 7.953 -16.359 1 95.31 291 ASN B N 1
ATOM 8081 C CA . ASN B 1 291 ? -9.453 7.934 -16.688 1 95.31 291 ASN B CA 1
ATOM 8082 C C . ASN B 1 291 ? -9.047 9.172 -17.469 1 95.31 291 ASN B C 1
ATOM 8084 O O . ASN B 1 291 ? -9.727 9.562 -18.422 1 95.31 291 ASN B O 1
ATOM 8088 N N . LYS B 1 292 ? -7.898 9.742 -17.109 1 92 292 LYS B N 1
ATOM 8089 C CA . LYS B 1 292 ? -7.383 10.93 -17.797 1 92 292 LYS B CA 1
ATOM 8090 C C . LYS B 1 292 ? -6.266 10.562 -18.766 1 92 292 LYS B C 1
ATOM 8092 O O . LYS B 1 292 ? -5.859 11.383 -19.594 1 92 292 LYS B O 1
ATOM 8097 N N . TYR B 1 293 ? -5.84 9.312 -18.641 1 91.06 293 TYR B N 1
ATOM 8098 C CA . TYR B 1 293 ? -4.629 8.945 -19.359 1 91.06 293 TYR B CA 1
ATOM 8099 C C . TYR B 1 293 ? -4.863 7.711 -20.234 1 91.06 293 TYR B C 1
ATOM 8101 O O . TYR B 1 293 ? -5.641 6.828 -19.859 1 91.06 293 TYR B O 1
ATOM 8109 N N . CYS B 1 294 ? -4.305 7.691 -21.422 1 89.44 294 CYS B N 1
ATOM 8110 C CA . CYS B 1 294 ? -4.238 6.559 -22.344 1 89.44 294 CYS B CA 1
ATOM 8111 C C . CYS B 1 294 ? -2.855 6.449 -22.969 1 89.44 294 CYS B C 1
ATOM 8113 O O . CYS B 1 294 ? -2.363 7.414 -23.562 1 89.44 294 CYS B O 1
ATOM 8115 N N . SER B 1 295 ? -2.217 5.328 -22.844 1 89.31 295 SER B N 1
ATOM 8116 C CA . SER B 1 295 ? -0.847 5.152 -23.312 1 89.31 295 SER B CA 1
ATOM 8117 C C . SER B 1 295 ? -0.762 5.301 -24.828 1 89.31 295 SER B C 1
ATOM 8119 O O . SER B 1 295 ? 0.191 5.887 -25.344 1 89.31 295 SER B O 1
ATOM 8121 N N . VAL B 1 296 ? -1.729 4.844 -25.594 1 89.12 296 VAL B N 1
ATOM 8122 C CA . VAL B 1 296 ? -1.718 4.902 -27.047 1 89.12 296 VAL B CA 1
ATOM 8123 C C . VAL B 1 296 ? -1.865 6.352 -27.516 1 89.12 296 VAL B C 1
ATOM 8125 O O . VAL B 1 296 ? -1.135 6.809 -28.391 1 89.12 296 VAL B O 1
ATOM 8128 N N . CYS B 1 297 ? -2.752 7.035 -26.828 1 88.38 297 CYS B N 1
ATOM 8129 C CA . CYS B 1 297 ? -2.975 8.438 -27.172 1 88.38 297 CYS B CA 1
ATOM 8130 C C . CYS B 1 297 ? -1.749 9.281 -26.844 1 88.38 297 CYS B C 1
ATOM 8132 O O . CYS B 1 297 ? -1.365 10.156 -27.609 1 88.38 297 CYS B O 1
ATOM 8134 N N . ALA B 1 298 ? -1.147 9.008 -25.688 1 87.69 298 ALA B N 1
ATOM 8135 C CA . ALA B 1 298 ? 0.005 9.781 -25.234 1 87.69 298 ALA B CA 1
ATOM 8136 C C . ALA B 1 298 ? 1.197 9.586 -26.172 1 87.69 298 ALA B C 1
ATOM 8138 O O . ALA B 1 298 ? 1.918 10.547 -26.469 1 87.69 298 ALA B O 1
ATOM 8139 N N . ILE B 1 299 ? 1.43 8.375 -26.594 1 88.06 299 ILE B N 1
ATOM 8140 C CA . ILE B 1 299 ? 2.549 8.078 -27.484 1 88.06 299 ILE B CA 1
ATOM 8141 C C . ILE B 1 299 ? 2.35 8.781 -28.828 1 88.06 299 ILE B C 1
ATOM 8143 O O . ILE B 1 299 ? 3.287 9.375 -29.359 1 88.06 299 ILE B O 1
ATOM 8147 N N . SER B 1 300 ? 1.188 8.695 -29.344 1 88 300 SER B N 1
ATOM 8148 C CA . SER B 1 300 ? 0.891 9.344 -30.609 1 88 300 SER B CA 1
ATOM 8149 C C . SER B 1 300 ? 1.03 10.859 -30.5 1 88 300 SER B C 1
ATOM 8151 O O . SER B 1 300 ? 1.495 11.508 -31.438 1 88 300 SER B O 1
ATOM 8153 N N . GLU B 1 301 ? 0.548 11.406 -29.406 1 86.44 301 GLU B N 1
ATOM 8154 C CA . GLU B 1 301 ? 0.668 12.844 -29.188 1 86.44 301 GLU B CA 1
ATOM 8155 C C . GLU B 1 301 ? 2.131 13.273 -29.109 1 86.44 301 GLU B C 1
ATOM 8157 O O . GLU B 1 301 ? 2.504 14.328 -29.625 1 86.44 301 GLU B O 1
ATOM 8162 N N . ARG B 1 302 ? 2.916 12.477 -28.469 1 84.44 302 ARG B N 1
ATOM 8163 C CA . ARG B 1 302 ? 4.336 12.789 -28.328 1 84.44 302 ARG B CA 1
ATOM 8164 C C . ARG B 1 302 ? 5.043 12.727 -29.688 1 84.44 302 ARG B C 1
ATOM 8166 O O . ARG B 1 302 ? 5.93 13.539 -29.953 1 84.44 302 ARG B O 1
ATOM 8173 N N . LYS B 1 303 ? 4.621 11.727 -30.469 1 85.81 303 LYS B N 1
ATOM 8174 C CA . LYS B 1 303 ? 5.234 11.562 -31.781 1 85.81 303 LYS B CA 1
ATOM 8175 C C . LYS B 1 303 ? 4.621 12.523 -32.812 1 85.81 303 LYS B C 1
ATOM 8177 O O . LYS B 1 303 ? 5.176 12.734 -33.875 1 85.81 303 LYS B O 1
ATOM 8182 N N . GLY B 1 304 ? 3.586 13.164 -32.469 1 83.56 304 GLY B N 1
ATOM 8183 C CA . GLY B 1 304 ? 2.895 14.07 -33.375 1 83.56 304 GLY B CA 1
ATOM 8184 C C . GLY B 1 304 ? 2.166 13.344 -34.5 1 83.56 304 GLY B C 1
ATOM 8185 O O . GLY B 1 304 ? 2.037 13.875 -35.625 1 83.56 304 GLY B O 1
ATOM 8186 N N . GLU B 1 305 ? 1.915 12.047 -34.281 1 87.25 305 GLU B N 1
ATOM 8187 C CA . GLU B 1 305 ? 1.228 11.219 -35.281 1 87.25 305 GLU B CA 1
ATOM 8188 C C . GLU B 1 305 ? -0.264 11.117 -34.969 1 87.25 305 GLU B C 1
ATOM 8190 O O . GLU B 1 305 ? -0.7 11.453 -33.875 1 87.25 305 GLU B O 1
ATOM 8195 N N . GLU B 1 306 ? -0.972 10.891 -35.969 1 85.81 306 GLU B N 1
ATOM 8196 C CA . GLU B 1 306 ? -2.395 10.641 -35.75 1 85.81 306 GLU B CA 1
ATOM 8197 C C . GLU B 1 306 ? -2.615 9.383 -34.906 1 85.81 306 GLU B C 1
ATOM 8199 O O . GLU B 1 306 ? -1.887 8.398 -35.062 1 85.81 306 GLU B O 1
ATOM 8204 N N . VAL B 1 307 ? -3.488 9.445 -34.062 1 86.12 307 VAL B N 1
ATOM 8205 C CA . VAL B 1 307 ? -3.76 8.359 -33.125 1 86.12 307 VAL B CA 1
ATOM 8206 C C . VAL B 1 307 ? -4.316 7.156 -33.875 1 86.12 307 VAL B C 1
ATOM 8208 O O . VAL B 1 307 ? -5.246 7.293 -34.656 1 86.12 307 VAL B O 1
ATOM 8211 N N . ARG B 1 308 ? -3.725 6.098 -33.781 1 85.94 308 ARG B N 1
ATOM 8212 C CA . ARG B 1 308 ? -4.195 4.848 -34.375 1 85.94 308 ARG B CA 1
ATOM 8213 C C . ARG B 1 308 ? -5.547 4.445 -33.781 1 85.94 308 ARG B C 1
ATOM 8215 O O . ARG B 1 308 ? -5.883 4.816 -32.656 1 85.94 308 ARG B O 1
ATOM 8222 N N . ARG B 1 309 ? -6.297 3.715 -34.5 1 86.88 309 ARG B N 1
ATOM 8223 C CA . ARG B 1 309 ? -7.582 3.213 -34.031 1 86.88 309 ARG B CA 1
ATOM 8224 C C . ARG B 1 309 ? -7.391 2.213 -32.906 1 86.88 309 ARG B C 1
ATOM 8226 O O . ARG B 1 309 ? -6.613 1.265 -33.031 1 86.88 309 ARG B O 1
ATOM 8233 N N . HIS B 1 310 ? -7.891 2.49 -31.719 1 86.38 310 HIS B N 1
ATOM 8234 C CA . HIS B 1 310 ? -7.797 1.627 -30.547 1 86.38 310 HIS B CA 1
ATOM 8235 C C . HIS B 1 310 ? -8.984 1.83 -29.609 1 86.38 310 HIS B C 1
ATOM 8237 O O . HIS B 1 310 ? -9.773 2.764 -29.797 1 86.38 310 HIS B O 1
ATOM 8243 N N . LYS B 1 311 ? -9.219 0.875 -28.828 1 86.81 311 LYS B N 1
ATOM 8244 C CA . LYS B 1 311 ? -10.211 1.079 -27.781 1 86.81 311 LYS B CA 1
ATOM 8245 C C . LYS B 1 311 ? -9.664 1.977 -26.672 1 86.81 311 LYS B C 1
ATOM 8247 O O . LYS B 1 311 ? -8.875 1.533 -25.844 1 86.81 311 LYS B O 1
ATOM 8252 N N . CYS B 1 312 ? -10.062 3.25 -26.672 1 88.88 312 CYS B N 1
ATOM 8253 C CA . CYS B 1 312 ? -9.531 4.23 -25.734 1 88.88 312 CYS B CA 1
ATOM 8254 C C . CYS B 1 312 ? -10.328 4.234 -24.438 1 88.88 312 CYS B C 1
ATOM 8256 O O . CYS B 1 312 ? -11.555 4.176 -24.453 1 88.88 312 CYS B O 1
ATOM 8258 N N . PHE B 1 313 ? -9.695 4.23 -23.391 1 89.75 313 PHE B N 1
ATOM 8259 C CA . PHE B 1 313 ? -10.352 4.23 -22.078 1 89.75 313 PHE B CA 1
ATOM 8260 C C . PHE B 1 313 ? -10.203 5.586 -21.406 1 89.75 313 PHE B C 1
ATOM 8262 O O . PHE B 1 313 ? -10.547 5.742 -20.234 1 89.75 313 PHE B O 1
ATOM 8269 N N . LYS B 1 314 ? -9.688 6.598 -22.125 1 91.62 314 LYS B N 1
ATOM 8270 C CA . LYS B 1 314 ? -9.656 7.977 -21.641 1 91.62 314 LYS B CA 1
ATOM 8271 C C . LYS B 1 314 ? -11.031 8.625 -21.734 1 91.62 314 LYS B C 1
ATOM 8273 O O . LYS B 1 314 ? -11.531 8.859 -22.844 1 91.62 314 LYS B O 1
ATOM 8278 N N . ASN B 1 315 ? -11.703 8.906 -20.562 1 92.44 315 ASN B N 1
ATOM 8279 C CA . ASN B 1 315 ? -13.055 9.453 -20.594 1 92.44 315 ASN B CA 1
ATOM 8280 C C . ASN B 1 315 ? -13.18 10.703 -19.734 1 92.44 315 ASN B C 1
ATOM 8282 O O . ASN B 1 315 ? -14.289 11.133 -19.406 1 92.44 315 ASN B O 1
ATOM 8286 N N . TRP B 1 316 ? -12.047 11.219 -19.266 1 93.31 316 TRP B N 1
ATOM 8287 C CA . TRP B 1 316 ? -12.094 12.398 -18.406 1 93.31 316 TRP B CA 1
ATOM 8288 C C . TRP B 1 316 ? -11.008 13.398 -18.781 1 93.31 316 TRP B C 1
ATOM 8290 O O . TRP B 1 316 ? -9.859 13.016 -19.016 1 93.31 316 TRP B O 1
ATOM 8300 N N . SER B 1 317 ? -11.266 14.648 -18.812 1 90.25 317 SER B N 1
ATOM 8301 C CA . SER B 1 317 ? -10.312 15.695 -19.172 1 90.25 317 SER B CA 1
ATOM 8302 C C . SER B 1 317 ? -10.266 16.781 -18.109 1 90.25 317 SER B C 1
ATOM 8304 O O . SER B 1 317 ? -9.398 17.656 -18.141 1 90.25 317 SER B O 1
ATOM 8306 N N . GLY B 1 318 ? -11.086 16.734 -17.094 1 88.56 318 GLY B N 1
ATOM 8307 C CA . GLY B 1 318 ? -11.125 17.766 -16.047 1 88.56 318 GLY B CA 1
ATOM 8308 C C . GLY B 1 318 ? -10.164 17.5 -14.914 1 88.56 318 GLY B C 1
ATOM 8309 O O . GLY B 1 318 ? -9.18 16.766 -15.078 1 88.56 318 GLY B O 1
ATOM 8310 N N . SER B 1 319 ? -10.406 18.188 -13.828 1 87.44 319 SER B N 1
ATOM 8311 C CA . SER B 1 319 ? -9.547 18.031 -12.656 1 87.44 319 SER B CA 1
ATOM 8312 C C . SER B 1 319 ? -9.773 16.688 -11.984 1 87.44 319 SER B C 1
ATOM 8314 O O . SER B 1 319 ? -10.859 16.109 -12.078 1 87.44 319 SER B O 1
ATOM 8316 N N . SER B 1 320 ? -8.812 16.141 -11.336 1 87.25 320 SER B N 1
ATOM 8317 C CA . SER B 1 320 ? -8.859 14.812 -10.727 1 87.25 320 SER B CA 1
ATOM 8318 C C . SER B 1 320 ? -9.906 14.758 -9.617 1 87.25 320 SER B C 1
ATOM 8320 O O . SER B 1 320 ? -10.672 13.789 -9.523 1 87.25 320 SER B O 1
ATOM 8322 N N . PRO B 1 321 ? -10.031 15.742 -8.781 1 85.06 321 PRO B N 1
ATOM 8323 C CA . PRO B 1 321 ? -11.023 15.648 -7.711 1 85.06 321 PRO B CA 1
ATOM 8324 C C . PRO B 1 321 ? -12.461 15.727 -8.234 1 85.06 321 PRO B C 1
ATOM 8326 O O . PRO B 1 321 ? -13.391 15.281 -7.562 1 85.06 321 PRO B O 1
ATOM 8329 N N . ALA B 1 322 ? -12.68 16.297 -9.367 1 89.62 322 ALA B N 1
ATOM 8330 C CA . ALA B 1 322 ? -14.008 16.469 -9.945 1 89.62 322 ALA B CA 1
ATOM 8331 C C . ALA B 1 322 ? -14.547 15.141 -10.461 1 89.62 322 ALA B C 1
ATOM 8333 O O . ALA B 1 322 ? -15.742 15.016 -10.75 1 89.62 322 ALA B O 1
ATOM 8334 N N . MET B 1 323 ? -13.711 14.164 -10.57 1 91.88 323 MET B N 1
ATOM 8335 C CA . MET B 1 323 ? -14.133 12.859 -11.07 1 91.88 323 MET B CA 1
ATOM 8336 C C . MET B 1 323 ? -15.203 12.258 -10.172 1 91.88 323 MET B C 1
ATOM 8338 O O . MET B 1 323 ? -16.172 11.664 -10.664 1 91.88 323 MET B O 1
ATOM 8342 N N . GLU B 1 324 ? -14.984 12.375 -8.859 1 92 324 GLU B N 1
ATOM 8343 C CA . GLU B 1 324 ? -15.914 11.797 -7.895 1 92 324 GLU B CA 1
ATOM 8344 C C . GLU B 1 324 ? -17.328 12.352 -8.086 1 92 324 GLU B C 1
ATOM 8346 O O . GLU B 1 324 ? -18.281 11.586 -8.195 1 92 324 GLU B O 1
ATOM 8351 N N . ALA B 1 325 ? -17.438 13.68 -8.188 1 92.81 325 ALA B N 1
ATOM 8352 C CA . ALA B 1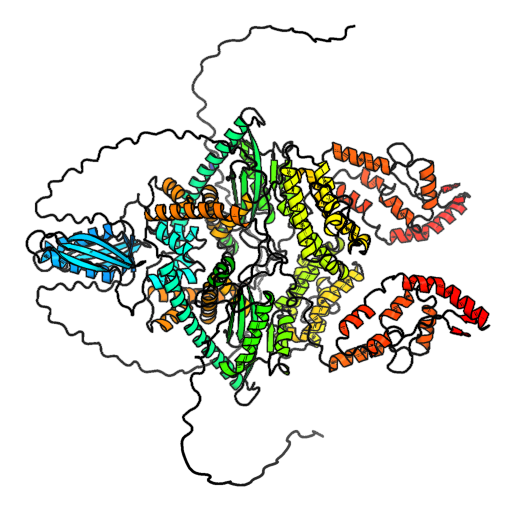 325 ? -18.734 14.328 -8.32 1 92.81 325 ALA B CA 1
ATOM 8353 C C . ALA B 1 325 ? -19.391 13.961 -9.656 1 92.81 325 ALA B C 1
ATOM 8355 O O . ALA B 1 325 ? -20.594 13.703 -9.711 1 92.81 325 ALA B O 1
ATOM 8356 N N . ASP B 1 326 ? -18.594 13.914 -10.641 1 93.88 326 ASP B N 1
ATOM 8357 C CA . ASP B 1 326 ? -19.141 13.602 -11.969 1 93.88 326 ASP B CA 1
ATOM 8358 C C . ASP B 1 326 ? -19.719 12.195 -12.008 1 93.88 326 ASP B C 1
ATOM 8360 O O . ASP B 1 326 ? -20.781 11.977 -12.586 1 93.88 326 ASP B O 1
ATOM 8364 N N . ILE B 1 327 ? -19.016 11.266 -11.445 1 96 327 ILE B N 1
ATOM 8365 C CA . ILE B 1 327 ? -19.469 9.875 -11.453 1 96 327 ILE B CA 1
ATOM 8366 C C . ILE B 1 327 ? -20.75 9.734 -10.633 1 96 327 ILE B C 1
ATOM 8368 O O . ILE B 1 327 ? -21.672 9.039 -11.047 1 96 327 ILE B O 1
ATOM 8372 N N . ILE B 1 328 ? -20.75 10.32 -9.5 1 95.06 328 ILE B N 1
ATOM 8373 C CA . ILE B 1 328 ? -21.922 10.227 -8.617 1 95.06 328 ILE B CA 1
ATOM 8374 C C . ILE B 1 328 ? -23.141 10.852 -9.297 1 95.06 328 ILE B C 1
ATOM 8376 O O . ILE B 1 328 ? -24.234 10.305 -9.234 1 95.06 328 ILE B O 1
ATOM 8380 N N . VAL B 1 329 ? -22.953 12.016 -9.93 1 94.69 329 VAL B N 1
ATOM 8381 C CA . VAL B 1 329 ? -24.047 12.672 -10.633 1 94.69 329 VAL B CA 1
ATOM 8382 C C . VAL B 1 329 ? -24.594 11.75 -11.734 1 94.69 329 VAL B C 1
ATOM 8384 O O . VAL B 1 329 ? -25.797 11.633 -11.914 1 94.69 329 VAL B O 1
ATOM 8387 N N . GLU B 1 330 ? -23.703 11.094 -12.43 1 95.25 330 GLU B N 1
ATOM 8388 C CA . GLU B 1 330 ? -24.109 10.141 -13.461 1 95.25 330 GLU B CA 1
ATOM 8389 C C . GLU B 1 330 ? -24.969 9.023 -12.867 1 95.25 330 GLU B C 1
ATOM 8391 O O . GLU B 1 330 ? -25.969 8.625 -13.453 1 95.25 330 GLU B O 1
ATOM 8396 N N . GLY B 1 331 ? -24.547 8.523 -11.727 1 95.69 331 GLY B N 1
ATOM 8397 C CA . GLY B 1 331 ? -25.312 7.477 -11.062 1 95.69 331 GLY B CA 1
ATOM 8398 C C . GLY B 1 331 ? -26.688 7.922 -10.633 1 95.69 331 GLY B C 1
ATOM 8399 O O . GLY B 1 331 ? -27.656 7.152 -10.727 1 95.69 331 GLY B O 1
ATOM 8400 N N . PHE B 1 332 ? -26.844 9.117 -10.188 1 94.94 332 PHE B N 1
ATOM 8401 C CA . PHE B 1 332 ? -28.125 9.648 -9.766 1 94.94 332 PHE B CA 1
ATOM 8402 C C . PHE B 1 332 ? -29.047 9.867 -10.961 1 94.94 332 PHE B C 1
ATOM 8404 O O . PHE B 1 332 ? -30.25 9.617 -10.875 1 94.94 332 PHE B O 1
ATOM 8411 N N . ILE B 1 333 ? -28.453 10.281 -12.094 1 94.06 333 ILE B N 1
ATOM 8412 C CA . ILE B 1 333 ? -29.25 10.539 -13.297 1 94.06 333 ILE B CA 1
ATOM 8413 C C . ILE B 1 333 ? -29.812 9.227 -13.828 1 94.06 333 ILE B C 1
ATOM 8415 O O . ILE B 1 333 ? -30.984 9.172 -14.25 1 94.06 333 ILE B O 1
ATOM 8419 N N . HIS B 1 334 ? -29.047 8.148 -13.727 1 94.12 334 HIS B N 1
ATOM 8420 C CA . HIS B 1 334 ? -29.453 6.883 -14.32 1 94.12 334 HIS B CA 1
ATOM 8421 C C . HIS B 1 334 ? -30.141 5.992 -13.289 1 94.12 334 HIS B C 1
ATOM 8423 O O . HIS B 1 334 ? -30.469 4.836 -13.578 1 94.12 334 HIS B O 1
ATOM 8429 N N . SER B 1 335 ? -30.375 6.5 -12.148 1 93.94 335 SER B N 1
ATOM 8430 C CA . SER B 1 335 ? -30.953 5.684 -11.078 1 93.94 335 SER B CA 1
ATOM 8431 C C . SER B 1 335 ? -32.344 5.203 -11.445 1 93.94 335 SER B C 1
ATOM 8433 O O . SER B 1 335 ? -32.719 4.059 -11.172 1 93.94 335 SER B O 1
ATOM 8435 N N . GLN B 1 336 ? -33.125 6.059 -12.109 1 91.56 336 GLN B N 1
ATOM 8436 C CA . GLN B 1 336 ? -34.5 5.715 -12.453 1 91.56 336 GLN B CA 1
ATOM 8437 C C . GLN B 1 336 ? -34.531 4.699 -13.594 1 91.56 336 GLN B C 1
ATOM 8439 O O . GLN B 1 336 ? -35.312 3.736 -13.547 1 91.56 336 GLN B O 1
ATOM 8444 N N . SER B 1 337 ? -33.688 4.879 -14.578 1 91.75 337 SER B N 1
ATOM 8445 C CA . SER B 1 337 ? -33.688 3.984 -15.734 1 91.75 337 SER B CA 1
ATOM 8446 C C . SER B 1 337 ? -33.094 2.627 -15.367 1 91.75 337 SER B C 1
ATOM 8448 O O . SER B 1 337 ? -33.531 1.597 -15.891 1 91.75 337 SER B O 1
ATOM 8450 N N . MET B 1 338 ? -32.188 2.566 -14.461 1 93.5 338 MET B N 1
ATOM 8451 C CA . MET B 1 338 ? -31.484 1.325 -14.141 1 93.5 338 MET B CA 1
ATOM 8452 C C . MET B 1 338 ? -32.281 0.513 -13.117 1 93.5 338 MET B C 1
ATOM 8454 O O . MET B 1 338 ? -32.344 -0.712 -13.219 1 93.5 338 MET B O 1
ATOM 8458 N N . HIS B 1 339 ? -32.812 1.218 -12.062 1 95 339 HIS B N 1
ATOM 8459 C CA . HIS B 1 339 ? -33.344 0.485 -10.922 1 95 339 HIS B CA 1
ATOM 8460 C C . HIS B 1 339 ? -34.781 0.898 -10.633 1 95 339 HIS B C 1
ATOM 8462 O O . HIS B 1 339 ? -35.438 0.336 -9.742 1 95 339 HIS B O 1
ATOM 8468 N N . ASN B 1 340 ? -35.344 1.893 -11.281 1 93.94 340 ASN B N 1
ATOM 8469 C CA . ASN B 1 340 ? -36.656 2.461 -10.945 1 93.94 340 ASN B CA 1
ATOM 8470 C C . ASN B 1 340 ? -36.688 3.027 -9.531 1 93.94 340 ASN B C 1
ATOM 8472 O O . ASN B 1 340 ? -37.625 2.795 -8.781 1 93.94 340 ASN B O 1
ATOM 8476 N N . LEU B 1 341 ? -35.594 3.637 -9.18 1 94.31 341 LEU B N 1
ATOM 8477 C CA . LEU B 1 341 ? -35.438 4.223 -7.852 1 94.31 341 LEU B CA 1
ATOM 8478 C C . LEU B 1 341 ? -34.969 5.676 -7.953 1 94.31 341 LEU B C 1
ATOM 8480 O O . LEU B 1 341 ? -34.281 6.051 -8.891 1 94.31 341 LEU B O 1
ATOM 8484 N N . GLN B 1 342 ? -35.375 6.484 -7.02 1 93.75 342 GLN B N 1
ATOM 8485 C CA . GLN B 1 342 ? -34.844 7.824 -6.812 1 93.75 342 GLN B CA 1
ATOM 8486 C C . GLN B 1 342 ? -34.062 7.906 -5.496 1 93.75 342 GLN B C 1
ATOM 8488 O O . GLN B 1 342 ? -34.562 7.438 -4.461 1 93.75 342 GLN B O 1
ATOM 8493 N N . TYR B 1 343 ? -32.906 8.375 -5.598 1 94.75 343 TYR B N 1
ATOM 8494 C CA . TYR B 1 343 ? -32.125 8.555 -4.391 1 94.75 343 TYR B CA 1
ATOM 8495 C C . TYR B 1 343 ? -32.469 9.859 -3.688 1 94.75 343 TYR B C 1
ATOM 8497 O O . TYR B 1 343 ? -32.031 10.938 -4.086 1 94.75 343 TYR B O 1
ATOM 8505 N N . THR B 1 344 ? -33.188 9.82 -2.643 1 91.06 344 THR B N 1
ATOM 8506 C CA . THR B 1 344 ? -33.719 11.016 -1.99 1 91.06 344 THR B CA 1
ATOM 8507 C C . THR B 1 344 ? -32.781 11.477 -0.875 1 91.06 344 THR B C 1
ATOM 8509 O O . THR B 1 344 ? -32.844 12.625 -0.433 1 91.06 344 THR B O 1
ATOM 8512 N N . ALA B 1 345 ? -31.984 10.578 -0.4 1 91.5 345 ALA B N 1
ATOM 8513 C CA . ALA B 1 345 ? -31 10.922 0.616 1 91.5 345 ALA B CA 1
ATOM 8514 C C . ALA B 1 345 ? -29.672 10.219 0.346 1 91.5 345 ALA B C 1
ATOM 8516 O O . ALA B 1 345 ? -29.641 9.078 -0.13 1 91.5 345 ALA B O 1
ATOM 8517 N N . PHE B 1 346 ? -28.656 10.969 0.551 1 92.69 346 PHE B N 1
ATOM 8518 C CA . PHE B 1 346 ? -27.359 10.305 0.368 1 92.69 346 PHE B CA 1
ATOM 8519 C C . PHE B 1 346 ? -26.422 10.641 1.514 1 92.69 346 PHE B C 1
ATOM 8521 O O . PHE B 1 346 ? -26.438 11.758 2.043 1 92.69 346 PHE B O 1
ATOM 8528 N N . ILE B 1 347 ? -25.719 9.672 1.932 1 93.12 347 ILE B N 1
ATOM 8529 C CA . ILE B 1 347 ? -24.75 9.766 3.012 1 93.12 347 ILE B CA 1
ATOM 8530 C C . ILE B 1 347 ? -23.344 9.953 2.428 1 93.12 347 ILE B C 1
ATOM 8532 O O . ILE B 1 347 ? -22.906 9.164 1.583 1 93.12 347 ILE B O 1
ATOM 8536 N N . ALA B 1 348 ? -22.672 10.984 2.707 1 89.31 348 ALA B N 1
ATOM 8537 C CA . ALA B 1 348 ? -21.328 11.266 2.197 1 89.31 348 ALA B CA 1
ATOM 8538 C C . ALA B 1 348 ? -20.453 11.875 3.281 1 89.31 348 ALA B C 1
ATOM 8540 O O . ALA B 1 348 ? -20.891 12.078 4.41 1 89.31 348 ALA B O 1
ATOM 8541 N N . ASP B 1 349 ? -19.266 11.969 2.777 1 83.5 349 ASP B N 1
ATOM 8542 C CA . ASP B 1 349 ? -18.359 12.664 3.684 1 83.5 349 ASP B CA 1
ATOM 8543 C C . ASP B 1 349 ? -18.609 14.164 3.686 1 83.5 349 ASP B C 1
ATOM 8545 O O . ASP B 1 349 ? -19.531 14.641 3.012 1 83.5 349 ASP B O 1
ATOM 8549 N N . GLY B 1 350 ? -18.234 15.008 4.434 1 67.62 350 GLY B N 1
ATOM 8550 C CA . GLY B 1 350 ? -18.5 16.406 4.707 1 67.62 350 GLY B CA 1
ATOM 8551 C C . GLY B 1 350 ? -18.188 17.312 3.535 1 67.62 350 GLY B C 1
ATOM 8552 O O . GLY B 1 350 ? -18.391 18.531 3.617 1 67.62 350 GLY B O 1
ATOM 8553 N N . ASP B 1 351 ? -17.859 16.609 2.334 1 72.69 351 ASP B N 1
ATOM 8554 C CA . ASP B 1 351 ? -17.516 17.453 1.188 1 72.69 351 ASP B CA 1
ATOM 8555 C C . ASP B 1 351 ? -18.766 18.016 0.523 1 72.69 351 ASP B C 1
ATOM 8557 O O . ASP B 1 351 ? -19.766 17.297 0.342 1 72.69 351 ASP B O 1
ATOM 8561 N N . SER B 1 352 ? -18.828 19.281 0.251 1 76.25 352 SER B N 1
ATOM 8562 C CA . SER B 1 352 ? -20.016 19.953 -0.267 1 76.25 352 SER B CA 1
ATOM 8563 C C . SER B 1 352 ? -20.016 19.969 -1.792 1 76.25 352 SER B C 1
ATOM 8565 O O . SER B 1 352 ? -21.047 20.234 -2.408 1 76.25 352 SER B O 1
ATOM 8567 N N . SER B 1 353 ? -18.906 19.562 -2.371 1 82 353 SER B N 1
ATOM 8568 C CA . SER B 1 353 ? -18.828 19.641 -3.826 1 82 353 SER B CA 1
ATOM 8569 C C . SER B 1 353 ? -19.797 18.656 -4.484 1 82 353 SER B C 1
ATOM 8571 O O . SER B 1 353 ? -20.469 18.984 -5.461 1 82 353 SER B O 1
ATOM 8573 N N . VAL B 1 354 ? -19.953 17.531 -3.957 1 86.81 354 VAL B N 1
ATOM 8574 C CA . VAL B 1 354 ? -20.812 16.5 -4.531 1 86.81 354 VAL B CA 1
ATOM 8575 C C . VAL B 1 354 ? -22.281 16.953 -4.438 1 86.81 354 VAL B C 1
ATOM 8577 O O . VAL B 1 354 ? -23.031 16.828 -5.402 1 86.81 354 VAL B O 1
ATOM 8580 N N . HIS B 1 355 ? -22.609 17.5 -3.342 1 86.06 355 HIS B N 1
ATOM 8581 C CA . HIS B 1 355 ? -23.984 17.938 -3.127 1 86.06 355 HIS B CA 1
ATOM 8582 C C . HIS B 1 355 ? -24.359 19.062 -4.09 1 86.06 355 HIS B C 1
ATOM 8584 O O . HIS B 1 355 ? -25.453 19.062 -4.652 1 86.06 355 HIS B O 1
ATOM 8590 N N . SER B 1 356 ? -23.453 19.984 -4.27 1 86.94 356 SER B N 1
ATOM 8591 C CA . SER B 1 356 ? -23.703 21.109 -5.168 1 86.94 356 SER B CA 1
ATOM 8592 C C . SER B 1 356 ? -23.891 20.641 -6.602 1 86.94 356 SER B C 1
ATOM 8594 O O . SER B 1 356 ? -24.766 21.125 -7.316 1 86.94 356 SER B O 1
ATOM 8596 N N . LYS B 1 357 ? -23.156 19.672 -7.02 1 89.62 357 LYS B N 1
ATOM 8597 C CA . LYS B 1 357 ? -23.266 19.156 -8.383 1 89.62 357 LYS B CA 1
ATOM 8598 C C . LYS B 1 357 ? -24.531 18.344 -8.562 1 89.62 357 LYS B C 1
ATOM 8600 O O . LYS B 1 357 ? -25.141 18.344 -9.648 1 89.62 357 LYS B O 1
ATOM 8605 N N . ILE B 1 358 ? -24.922 17.672 -7.559 1 89.94 358 ILE B N 1
ATOM 8606 C CA . ILE B 1 358 ? -26.172 16.906 -7.609 1 89.94 358 ILE B CA 1
ATOM 8607 C C . ILE B 1 358 ? -27.344 17.859 -7.77 1 89.94 358 ILE B C 1
ATOM 8609 O O . ILE B 1 358 ? -28.25 17.609 -8.578 1 89.94 358 ILE B O 1
ATOM 8613 N N . LEU B 1 359 ? -27.344 18.938 -7.027 1 86.5 359 LEU B N 1
ATOM 8614 C CA . LEU B 1 359 ? -28.438 19.922 -7.078 1 86.5 359 LEU B CA 1
ATOM 8615 C C . LEU B 1 359 ? -28.516 20.578 -8.453 1 86.5 359 LEU B C 1
ATOM 8617 O O . LEU B 1 359 ? -29.594 20.906 -8.93 1 86.5 359 LEU B O 1
ATOM 8621 N N . GLU B 1 360 ? -27.391 20.656 -9.109 1 86.38 360 GLU B N 1
ATOM 8622 C CA . GLU B 1 360 ? -27.328 21.359 -10.391 1 86.38 360 GLU B CA 1
ATOM 8623 C C . GLU B 1 360 ? -27.75 20.453 -11.539 1 86.38 360 GLU B C 1
ATOM 8625 O O . GLU B 1 360 ? -28.359 20.906 -12.5 1 86.38 360 GLU B O 1
ATOM 8630 N N . HIS B 1 361 ? -27.453 19.188 -11.508 1 89.56 361 HIS B N 1
ATOM 8631 C CA . HIS B 1 361 ? -27.562 18.391 -12.719 1 89.56 361 HIS B CA 1
ATOM 8632 C C . HIS B 1 361 ? -28.656 17.328 -12.586 1 89.56 361 HIS B C 1
ATOM 8634 O O . HIS B 1 361 ? -29.125 16.797 -13.586 1 89.56 361 HIS B O 1
ATOM 8640 N N . VAL B 1 362 ? -29.031 17 -11.383 1 89.88 362 VAL B N 1
ATOM 8641 C CA . VAL B 1 362 ? -29.984 15.922 -11.211 1 89.88 362 VAL B CA 1
ATOM 8642 C C . VAL B 1 362 ? -31.406 16.484 -11.273 1 89.88 362 VAL B C 1
ATOM 8644 O O . VAL B 1 362 ? -31.734 17.453 -10.586 1 89.88 362 VAL B O 1
ATOM 8647 N N . PRO B 1 363 ? -32.281 15.898 -12.031 1 86.31 363 PRO B N 1
ATOM 8648 C CA . PRO B 1 363 ? -33.625 16.422 -12.234 1 86.31 363 PRO B CA 1
ATOM 8649 C C . PRO B 1 363 ? -34.469 16.391 -10.961 1 86.31 363 PRO B C 1
ATOM 8651 O O . PRO B 1 363 ? -35.25 17.312 -10.727 1 86.31 363 PRO B O 1
ATOM 8654 N N . TYR B 1 364 ? -34.438 15.391 -10.148 1 84.88 364 TYR B N 1
ATOM 8655 C CA . TYR B 1 364 ? -35.219 15.328 -8.93 1 84.88 364 TYR B CA 1
ATOM 8656 C C . TYR B 1 364 ? -34.438 15.812 -7.727 1 84.88 364 TYR B C 1
ATOM 8658 O O . TYR B 1 364 ? -34.594 15.32 -6.613 1 84.88 364 TYR B O 1
ATOM 8666 N N . SER B 1 365 ? -33.594 16.766 -7.879 1 81 365 SER B N 1
ATOM 8667 C CA . SER B 1 365 ? -32.594 17.219 -6.898 1 81 365 SER B CA 1
ATOM 8668 C C . SER B 1 365 ? -33.281 17.875 -5.703 1 81 365 SER B C 1
ATOM 8670 O O . SER B 1 365 ? -32.781 17.812 -4.578 1 81 365 SER B O 1
ATOM 8672 N N . ARG B 1 366 ? -34.375 18.531 -5.801 1 77.5 366 ARG B N 1
ATOM 8673 C CA . ARG B 1 366 ? -35.031 19.297 -4.742 1 77.5 366 ARG B CA 1
ATOM 8674 C C . ARG B 1 366 ? -35.406 18.391 -3.576 1 77.5 366 ARG B C 1
ATOM 8676 O O . ARG B 1 366 ? -35.531 18.844 -2.438 1 77.5 366 ARG B O 1
ATOM 8683 N N . LYS B 1 367 ? -35.438 17.109 -3.832 1 78.75 367 LYS B N 1
ATOM 8684 C CA . LYS B 1 367 ? -35.875 16.156 -2.816 1 78.75 367 LYS B CA 1
ATOM 8685 C C . LYS B 1 367 ? -34.688 15.484 -2.137 1 78.75 367 LYS B C 1
ATOM 8687 O O . LYS B 1 367 ? -34.875 14.742 -1.171 1 78.75 367 LYS B O 1
ATOM 8692 N N . ILE B 1 368 ? -33.594 15.883 -2.625 1 87.44 368 ILE B N 1
ATOM 8693 C CA . ILE B 1 368 ? -32.438 15.133 -2.158 1 87.44 368 ILE B CA 1
ATOM 8694 C C . ILE B 1 368 ? -31.859 15.789 -0.901 1 87.44 368 ILE B C 1
ATOM 8696 O O . ILE B 1 368 ? -31.609 17 -0.882 1 87.44 368 ILE B O 1
ATOM 8700 N N . LYS B 1 369 ? -31.75 15.016 0.143 1 86.75 369 LYS B N 1
ATOM 8701 C CA . LYS B 1 369 ? -31.172 15.461 1.41 1 86.75 369 LYS B CA 1
ATOM 8702 C C . LYS B 1 369 ? -29.797 14.867 1.63 1 86.75 369 LYS B C 1
ATOM 8704 O O . LYS B 1 369 ? -29.562 13.688 1.337 1 86.75 369 LYS B O 1
ATOM 8709 N N . LYS B 1 370 ? -28.906 15.703 2.1 1 88.38 370 LYS B N 1
ATOM 8710 C CA . LYS B 1 370 ? -27.562 15.242 2.402 1 88.38 370 LYS B CA 1
ATOM 8711 C C . LYS B 1 370 ? -27.422 14.875 3.877 1 88.38 370 LYS B C 1
ATOM 8713 O O . LYS B 1 370 ? -27.797 15.648 4.754 1 88.38 370 LYS B O 1
ATOM 8718 N N . ILE B 1 371 ? -26.984 13.711 4.129 1 89.56 371 ILE B N 1
ATOM 8719 C CA . ILE B 1 371 ? -26.688 13.242 5.48 1 89.56 371 ILE B CA 1
ATOM 8720 C C . ILE B 1 371 ? -25.188 13.078 5.656 1 89.56 371 ILE B C 1
ATOM 8722 O O . ILE B 1 371 ? -24.531 12.375 4.879 1 89.56 371 ILE B O 1
ATOM 8726 N N . GLU B 1 372 ? -24.672 13.703 6.605 1 89.94 372 GLU B N 1
ATOM 8727 C CA . GLU B 1 372 ? -23.234 13.633 6.812 1 89.94 372 GLU B CA 1
ATOM 8728 C C . GLU B 1 372 ? -22.859 12.469 7.723 1 89.94 372 GLU B C 1
ATOM 8730 O O . GLU B 1 372 ? -23.578 12.172 8.688 1 89.94 372 GLU B O 1
ATOM 8735 N N . CYS B 1 373 ? -21.797 11.867 7.414 1 91 373 CYS B N 1
ATOM 8736 C CA . CYS B 1 373 ? -21.297 10.711 8.156 1 91 373 CYS B CA 1
ATOM 8737 C C . CYS B 1 373 ? -20.875 11.109 9.562 1 91 373 CYS B C 1
ATOM 8739 O O . CYS B 1 373 ? -20.094 12.047 9.734 1 91 373 CYS B O 1
ATOM 8741 N N . ALA B 1 374 ? -21.312 10.422 10.555 1 91.06 374 ALA B N 1
ATOM 8742 C CA . ALA B 1 374 ? -21.031 10.727 11.961 1 91.06 374 ALA B CA 1
ATOM 8743 C C . ALA B 1 374 ? -19.562 10.539 12.273 1 91.06 374 ALA B C 1
ATOM 8745 O O . ALA B 1 374 ? -18.984 11.312 13.047 1 91.06 374 ALA B O 1
ATOM 8746 N N . ASN B 1 375 ? -18.906 9.555 11.648 1 90.62 375 ASN B N 1
ATOM 8747 C CA . ASN B 1 375 ? -17.484 9.305 11.898 1 90.62 375 ASN B CA 1
ATOM 8748 C C . ASN B 1 375 ? -16.609 10.43 11.359 1 90.62 375 ASN B C 1
ATOM 8750 O O . ASN B 1 375 ? -15.68 10.875 12.039 1 90.62 375 ASN B O 1
ATOM 8754 N N . HIS B 1 376 ? -16.906 10.844 10.203 1 89.94 376 HIS B N 1
ATOM 8755 C CA . HIS B 1 376 ? -16.109 11.906 9.586 1 89.94 376 HIS B CA 1
ATOM 8756 C C . HIS B 1 376 ? -16.281 13.227 10.328 1 89.94 376 HIS B C 1
ATOM 8758 O O . HIS B 1 376 ? -15.32 13.984 10.484 1 89.94 376 HIS B O 1
ATOM 8764 N N . LEU B 1 377 ? -17.453 13.508 10.797 1 90.81 377 LEU B N 1
ATOM 8765 C CA . LEU B 1 377 ? -17.719 14.75 11.516 1 90.81 377 LEU B CA 1
ATOM 8766 C C . LEU B 1 377 ? -16.984 14.766 12.859 1 90.81 377 LEU B C 1
ATOM 8768 O O . LEU B 1 377 ? -16.422 15.781 13.25 1 90.81 377 LEU B O 1
ATOM 8772 N N . THR B 1 378 ? -17 13.633 13.539 1 91.56 378 THR B N 1
ATOM 8773 C CA . THR B 1 378 ? -16.297 13.539 14.82 1 91.56 378 THR B CA 1
ATOM 8774 C C . THR B 1 378 ? -14.789 13.617 14.617 1 91.56 378 THR B C 1
ATOM 8776 O O . THR B 1 378 ? -14.078 14.219 15.43 1 91.56 378 THR B O 1
ATOM 8779 N N . LYS B 1 379 ? -14.352 12.992 13.555 1 89.88 379 LYS B N 1
ATOM 8780 C CA . LYS B 1 379 ? -12.922 13.047 13.258 1 89.88 379 LYS B CA 1
ATOM 8781 C C . LYS B 1 379 ? -12.477 14.477 12.953 1 89.88 379 LYS B C 1
ATOM 8783 O O . LYS B 1 379 ? -11.359 14.867 13.281 1 89.88 379 LYS B O 1
ATOM 8788 N N . ASN B 1 380 ? -13.336 15.219 12.312 1 89.19 380 ASN B N 1
ATOM 8789 C CA . ASN B 1 380 ? -13.031 16.609 12.023 1 89.19 380 ASN B CA 1
ATOM 8790 C C . ASN B 1 380 ? -12.875 17.438 13.297 1 89.19 380 ASN B C 1
ATOM 8792 O O . ASN B 1 380 ? -12.031 18.328 13.367 1 89.19 380 ASN B O 1
ATOM 8796 N N . VAL B 1 381 ? -13.68 17.078 14.266 1 91.62 381 VAL B N 1
ATOM 8797 C CA . VAL B 1 381 ? -13.578 17.766 15.555 1 91.62 381 VAL B CA 1
ATOM 8798 C C . VAL B 1 381 ? -12.211 17.469 16.188 1 91.62 381 VAL B C 1
ATOM 8800 O O . VAL B 1 381 ? -11.516 18.391 16.609 1 91.62 381 VAL B O 1
ATOM 8803 N N . THR B 1 382 ? -11.82 16.219 16.141 1 91.81 382 THR B N 1
ATOM 8804 C CA . THR B 1 382 ? -10.539 15.852 16.734 1 91.81 382 THR B CA 1
ATOM 8805 C C . THR B 1 382 ? -9.391 16.469 15.953 1 91.81 382 THR B C 1
ATOM 8807 O O . THR B 1 382 ? -8.391 16.891 16.531 1 91.81 382 THR B O 1
ATOM 8810 N N . LYS B 1 383 ? -9.555 16.562 14.719 1 90.25 383 LYS B N 1
ATOM 8811 C CA . LYS B 1 383 ? -8.523 17.156 13.875 1 90.25 383 LYS B CA 1
ATOM 8812 C C . LYS B 1 383 ? -8.32 18.625 14.219 1 90.25 383 LYS B C 1
ATOM 8814 O O . LYS B 1 383 ? -7.184 19.078 14.383 1 90.25 383 LYS B O 1
ATOM 8819 N N . HIS B 1 384 ? -9.398 19.344 14.352 1 90.31 384 HIS B N 1
ATOM 8820 C CA . HIS B 1 384 ? -9.312 20.781 14.648 1 90.31 384 HIS B CA 1
ATOM 8821 C C . HIS B 1 384 ? -8.789 21.016 16.062 1 90.31 384 HIS B C 1
ATOM 8823 O O . HIS B 1 384 ? -8.086 22 16.312 1 90.31 384 HIS B O 1
ATOM 8829 N N . LEU B 1 385 ? -9.117 20.094 16.969 1 91.69 385 LEU B N 1
ATOM 8830 C CA . LEU B 1 385 ? -8.602 20.219 18.328 1 91.69 385 LEU B CA 1
ATOM 8831 C C . LEU B 1 385 ? -7.094 19.984 18.359 1 91.69 385 LEU B C 1
ATOM 8833 O O . LEU B 1 385 ? -6.375 20.656 19.109 1 91.69 385 LEU B O 1
ATOM 8837 N N . HIS B 1 386 ? -6.656 19.094 17.547 1 89.94 386 HIS B N 1
ATOM 8838 C CA . HIS B 1 386 ? -5.219 18.859 17.469 1 89.94 386 HIS B CA 1
ATOM 8839 C C . HIS B 1 386 ? -4.496 20.047 16.875 1 89.94 386 HIS B C 1
ATOM 8841 O O . HIS B 1 386 ? -3.375 20.375 17.266 1 89.94 386 HIS B O 1
ATOM 8847 N N . GLU B 1 387 ? -5.113 20.609 15.859 1 86.75 387 GLU B N 1
ATOM 8848 C CA . GLU B 1 387 ? -4.531 21.812 15.258 1 86.75 387 GLU B CA 1
ATOM 8849 C C . GLU B 1 387 ? -4.426 22.938 16.266 1 86.75 387 GLU B C 1
ATOM 8851 O O . GLU B 1 387 ? -3.434 23.672 16.297 1 86.75 387 GLU B O 1
ATOM 8856 N N . LEU B 1 388 ? -5.477 23.094 17.078 1 86.75 388 LEU B N 1
ATOM 8857 C CA . LEU B 1 388 ? -5.469 24.109 18.125 1 86.75 388 LEU B CA 1
ATOM 8858 C C . LEU B 1 388 ? -4.406 23.812 19.172 1 86.75 388 LEU B C 1
ATOM 8860 O O . LEU B 1 388 ? -3.768 24.734 19.703 1 86.75 388 LEU B O 1
ATOM 8864 N N . ALA B 1 389 ? -4.176 22.562 19.469 1 87.56 389 ALA B N 1
ATOM 8865 C CA . ALA B 1 389 ? -3.199 22.156 2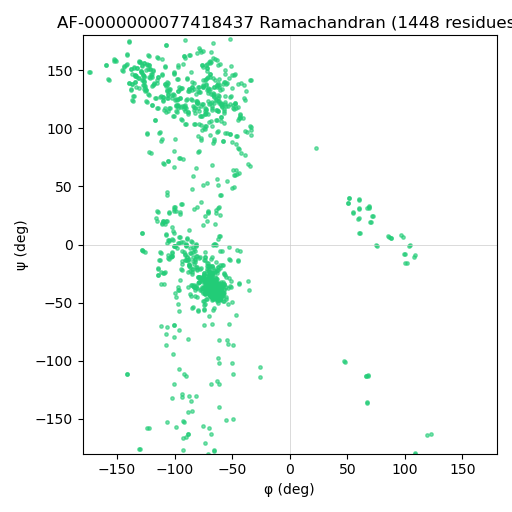0.469 1 87.56 389 ALA B CA 1
ATOM 8866 C C . ALA B 1 389 ? -1.778 22.469 20.016 1 87.56 389 ALA B C 1
ATOM 8868 O O . ALA B 1 389 ? -0.898 22.734 20.844 1 87.56 389 ALA B O 1
ATOM 8869 N N . LYS B 1 390 ? -1.575 22.531 18.734 1 81.81 390 LYS B N 1
ATOM 8870 C CA . LYS B 1 390 ? -0.239 22.75 18.188 1 81.81 390 LYS B CA 1
ATOM 8871 C C . LYS B 1 390 ? 0.114 24.234 18.203 1 81.81 390 LYS B C 1
ATOM 8873 O O . LYS B 1 390 ? 1.283 24.609 18.078 1 81.81 390 LYS B O 1
ATOM 8878 N N . GLU B 1 391 ? -0.836 25.094 18.391 1 78.31 391 GLU B N 1
ATOM 8879 C CA . GLU B 1 391 ? -0.619 26.531 18.281 1 78.31 391 GLU B CA 1
ATOM 8880 C C . GLU B 1 391 ? 0.182 27.078 19.453 1 78.31 391 GLU B C 1
ATOM 8882 O O . GLU B 1 391 ? 1.017 27.969 19.297 1 78.31 391 GLU B O 1
ATOM 8887 N N . SER B 1 392 ? -0.135 26.578 20.703 1 75.56 392 SER B N 1
ATOM 8888 C CA . SER B 1 392 ? 0.574 27.062 21.891 1 75.56 392 SER B CA 1
ATOM 8889 C C . SER B 1 392 ? 0.848 25.922 22.875 1 75.56 392 SER B C 1
ATOM 8891 O O . SER B 1 392 ? 0.187 24.891 22.828 1 75.56 392 SER B O 1
ATOM 8893 N N . SER B 1 393 ? 1.862 26.172 23.625 1 77.5 393 SER B N 1
ATOM 8894 C CA . SER B 1 393 ? 2.193 25.188 24.656 1 77.5 393 SER B CA 1
ATOM 8895 C C . SER B 1 393 ? 1.088 25.078 25.703 1 77.5 393 SER B C 1
ATOM 8897 O O . SER B 1 393 ? 0.826 24 26.234 1 77.5 393 SER B O 1
ATOM 8899 N N . ALA B 1 394 ? 0.475 26.172 25.984 1 76.12 394 ALA B N 1
ATOM 8900 C CA . ALA B 1 394 ? -0.629 26.188 26.938 1 76.12 394 ALA B CA 1
ATOM 8901 C C . ALA B 1 394 ? -1.801 25.344 26.438 1 76.12 394 ALA B C 1
ATOM 8903 O O . ALA B 1 394 ? -2.398 24.578 27.188 1 76.12 394 ALA B O 1
ATOM 8904 N N . ASN B 1 395 ? -2.012 25.516 25.188 1 85.06 395 ASN B N 1
ATOM 8905 C CA . ASN B 1 395 ? -3.088 24.734 24.594 1 85.06 395 ASN B CA 1
ATOM 8906 C C . ASN B 1 395 ? -2.768 23.234 24.594 1 85.06 395 ASN B C 1
ATOM 8908 O O . ASN B 1 395 ? -3.66 22.406 24.766 1 85.06 395 ASN B O 1
ATOM 8912 N N . ARG B 1 396 ? -1.561 22.953 24.422 1 83.31 396 ARG B N 1
ATOM 8913 C CA . ARG B 1 396 ? -1.145 21.562 24.375 1 83.31 396 ARG B CA 1
ATOM 8914 C C . ARG B 1 396 ? -1.318 20.891 25.734 1 83.31 396 ARG B C 1
ATOM 8916 O O . ARG B 1 396 ? -1.66 19.719 25.812 1 83.31 396 ARG B O 1
ATOM 8923 N N . LYS B 1 397 ? -1.032 21.656 26.734 1 80.44 397 LYS B N 1
ATOM 8924 C CA . LYS B 1 397 ? -1.203 21.109 28.078 1 80.44 397 LYS B CA 1
ATOM 8925 C C . LYS B 1 397 ? -2.678 20.875 28.391 1 80.44 397 LYS B C 1
ATOM 8927 O O . LYS B 1 397 ? -3.035 19.875 29.016 1 80.44 397 LYS B O 1
ATOM 8932 N N . MET B 1 398 ? -3.398 21.766 27.953 1 84.69 398 MET B N 1
ATOM 8933 C CA . MET B 1 398 ? -4.832 21.672 28.203 1 84.69 398 MET B CA 1
ATOM 8934 C C . MET B 1 398 ? -5.477 20.594 27.344 1 84.69 398 MET B C 1
ATOM 8936 O O . MET B 1 398 ? -6.324 19.844 27.812 1 84.69 398 MET B O 1
ATOM 8940 N N . LEU B 1 399 ? -5.004 20.594 26.062 1 88 399 LEU B N 1
ATOM 8941 C CA . LEU B 1 399 ? -5.551 19.656 25.078 1 88 399 LEU B CA 1
ATOM 8942 C C . LEU B 1 399 ? -4.562 18.531 24.797 1 88 399 LEU B C 1
ATOM 8944 O O . LEU B 1 399 ? -4.039 18.422 23.688 1 88 399 LEU B O 1
ATOM 8948 N N . SER B 1 400 ? -4.477 17.703 25.812 1 84.62 400 SER B N 1
ATOM 8949 C CA . SER B 1 400 ? -3.633 16.531 25.609 1 84.62 400 SER B CA 1
ATOM 8950 C C . SER B 1 400 ? -4.254 15.562 24.609 1 84.62 400 SER B C 1
ATOM 8952 O O . SER B 1 400 ? -5.461 15.609 24.359 1 84.62 400 SER B O 1
ATOM 8954 N N . SER B 1 401 ? -3.445 14.781 24.047 1 85.31 401 SER B N 1
ATOM 8955 C CA . SER B 1 401 ? -3.928 13.812 23.062 1 85.31 401 SER B CA 1
ATOM 8956 C C . SER B 1 401 ? -4.996 12.906 23.672 1 85.31 401 SER B C 1
ATOM 8958 O O . SER B 1 401 ? -5.957 12.531 22.984 1 85.31 401 SER B O 1
ATOM 8960 N N . ASN B 1 402 ? -4.883 12.586 24.906 1 84.56 402 ASN B N 1
ATOM 8961 C CA . ASN B 1 402 ? -5.867 11.742 25.578 1 84.56 402 ASN B CA 1
ATOM 8962 C C . ASN B 1 402 ? -7.195 12.469 25.75 1 84.56 402 ASN B C 1
ATOM 8964 O O . ASN B 1 402 ? -8.266 11.883 25.562 1 84.56 402 ASN B O 1
ATOM 8968 N N . ARG B 1 403 ? -7.062 13.688 26.109 1 86.81 403 ARG B N 1
ATOM 8969 C CA . ARG B 1 403 ? -8.281 14.469 26.312 1 86.81 403 ARG B CA 1
ATOM 8970 C C . ARG B 1 403 ? -9.023 14.68 25 1 86.81 403 ARG B C 1
ATOM 8972 O O . ARG B 1 403 ? -10.258 14.617 24.953 1 86.81 403 ARG B O 1
ATOM 8979 N N . ILE B 1 404 ? -8.266 14.961 23.953 1 91.25 404 ILE B N 1
ATOM 8980 C CA . ILE B 1 404 ? -8.867 15.141 22.641 1 91.25 404 ILE B CA 1
ATOM 8981 C C . ILE B 1 404 ? -9.57 13.852 22.219 1 91.25 404 ILE B C 1
ATOM 8983 O O . ILE B 1 404 ? -10.695 13.891 21.719 1 91.25 404 ILE B O 1
ATOM 8987 N N . ASN B 1 405 ? -8.906 12.773 22.422 1 89.62 405 ASN B N 1
ATOM 8988 C CA . ASN B 1 405 ? -9.508 11.484 22.094 1 89.62 405 ASN B CA 1
ATOM 8989 C C . ASN B 1 405 ? -10.773 11.242 22.922 1 89.62 405 ASN B C 1
ATOM 8991 O O . ASN B 1 405 ? -11.742 10.664 22.422 1 89.62 405 ASN B O 1
ATOM 8995 N N . TYR B 1 406 ? -10.719 11.656 24.125 1 89.5 406 TYR B N 1
ATOM 8996 C CA . TYR B 1 406 ? -11.883 11.484 24.984 1 89.5 406 TYR B CA 1
ATOM 8997 C C . TYR B 1 406 ? -13.047 12.344 24.516 1 89.5 406 TYR B C 1
ATOM 8999 O O . TYR B 1 406 ? -14.203 11.922 24.578 1 89.5 406 TYR B O 1
ATOM 9007 N N . ILE B 1 407 ? -12.766 13.5 24.125 1 90.56 407 ILE B N 1
ATOM 9008 C CA . ILE B 1 407 ? -13.812 14.359 23.594 1 90.56 407 ILE B CA 1
ATOM 9009 C C . ILE B 1 407 ? -14.445 13.703 22.359 1 90.56 407 ILE B C 1
ATOM 9011 O O . ILE B 1 407 ? -15.672 13.641 22.25 1 90.56 407 ILE B O 1
ATOM 9015 N N . GLY B 1 408 ? -13.57 13.219 21.453 1 92.06 408 GLY B N 1
ATOM 9016 C CA . GLY B 1 408 ? -14.07 12.547 20.266 1 92.06 408 GLY B CA 1
ATOM 9017 C C . GLY B 1 408 ? -14.914 11.328 20.578 1 92.06 408 GLY B C 1
ATOM 9018 O O . GLY B 1 408 ? -15.984 11.141 19.984 1 92.06 408 GLY B O 1
ATOM 9019 N N . LYS B 1 409 ? -14.477 10.523 21.5 1 91.5 409 LYS B N 1
ATOM 9020 C CA . LYS B 1 409 ? -15.203 9.32 21.891 1 91.5 409 LYS B CA 1
ATOM 9021 C C . LYS B 1 409 ? -16.531 9.672 22.547 1 91.5 409 LYS B C 1
ATOM 9023 O O . LYS B 1 409 ? -17.531 8.984 22.344 1 91.5 409 LYS B O 1
ATOM 9028 N N . SER B 1 410 ? -16.484 10.711 23.375 1 90 410 SER B N 1
ATOM 9029 C CA . SER B 1 410 ? -17.719 11.133 24.047 1 90 410 SER B CA 1
ATOM 9030 C C . SER B 1 410 ? -18.75 11.625 23.031 1 90 410 SER B C 1
ATOM 9032 O O . SER B 1 410 ? -19.938 11.328 23.172 1 90 410 SER B O 1
ATOM 9034 N N . CYS B 1 411 ? -18.281 12.336 22.078 1 92.19 411 CYS B N 1
ATOM 9035 C CA . CYS B 1 411 ? -19.203 12.805 21.047 1 92.19 411 CYS B CA 1
ATOM 9036 C C . CYS B 1 411 ? -19.828 11.633 20.297 1 92.19 411 CYS B C 1
ATOM 9038 O O . CYS B 1 411 ? -21.047 11.594 20.094 1 92.19 411 CYS B O 1
ATOM 9040 N N . ARG B 1 412 ? -19.016 10.688 19.922 1 92.06 412 ARG B N 1
ATOM 9041 C CA . ARG B 1 412 ? -19.484 9.539 19.156 1 92.06 412 ARG B CA 1
ATOM 9042 C C . ARG B 1 412 ? -20.453 8.703 19.984 1 92.06 412 ARG B C 1
ATOM 9044 O O . ARG B 1 412 ? -21.469 8.211 19.469 1 92.06 412 ARG B O 1
ATOM 9051 N N . LYS B 1 413 ? -20.188 8.539 21.234 1 90.06 413 LYS B N 1
ATOM 9052 C CA . LYS B 1 413 ? -21.047 7.773 22.125 1 90.06 413 LYS B CA 1
ATOM 9053 C C . LYS B 1 413 ? -22.406 8.453 22.297 1 90.06 413 LYS B C 1
ATOM 9055 O O . LYS B 1 413 ? -23.438 7.789 22.281 1 90.06 413 LYS B O 1
ATOM 9060 N N . LEU B 1 414 ? -22.375 9.742 22.5 1 89.5 414 LEU B N 1
ATOM 9061 C CA . LEU B 1 414 ? -23.625 10.484 22.656 1 89.5 414 LEU B CA 1
ATOM 9062 C C . LEU B 1 414 ? -24.5 10.367 21.406 1 89.5 414 LEU B C 1
ATOM 9064 O O . LEU B 1 414 ? -25.719 10.203 21.5 1 89.5 414 LEU B O 1
ATOM 9068 N N . ILE B 1 415 ? -23.875 10.422 20.281 1 91.56 415 ILE B N 1
ATOM 9069 C CA . ILE B 1 415 ? -24.609 10.305 19.016 1 91.56 415 ILE B CA 1
ATOM 9070 C C . ILE B 1 415 ? -25.25 8.922 18.922 1 91.56 415 ILE B C 1
ATOM 9072 O O . ILE B 1 415 ? -26.422 8.797 18.578 1 91.56 415 ILE B O 1
ATOM 9076 N N . SER B 1 416 ? -24.516 7.945 19.266 1 90.19 416 SER B N 1
ATOM 9077 C CA . SER B 1 416 ? -25.016 6.578 19.203 1 90.19 416 SER B CA 1
ATOM 9078 C C . SER B 1 416 ? -26.172 6.367 20.188 1 90.19 416 SER B C 1
ATOM 9080 O O . SER B 1 416 ? -27.156 5.699 19.875 1 90.19 416 SER B O 1
ATOM 9082 N N . ILE B 1 417 ? -26.109 6.965 21.391 1 86.75 417 ILE B N 1
ATOM 9083 C CA . ILE B 1 417 ? -27.125 6.809 22.422 1 86.75 417 ILE B CA 1
ATOM 9084 C C . ILE B 1 417 ? -28.422 7.469 21.969 1 86.75 417 ILE B C 1
ATOM 9086 O O . ILE B 1 417 ? -29.5 6.887 22.094 1 86.75 417 ILE B O 1
ATOM 9090 N N . HIS B 1 418 ? -28.297 8.609 21.406 1 88.25 418 HIS B N 1
ATOM 9091 C CA . HIS B 1 418 ? -29.484 9.344 21 1 88.25 418 HIS B CA 1
ATOM 9092 C C . HIS B 1 418 ? -30.125 8.711 19.766 1 88.25 418 HIS B C 1
ATOM 9094 O O . HIS B 1 418 ? -31.344 8.766 19.594 1 88.25 418 HIS B O 1
ATOM 9100 N N . ALA B 1 419 ? -29.375 8.109 18.906 1 87.38 419 ALA B N 1
ATOM 9101 C CA . ALA B 1 419 ? -29.906 7.477 17.703 1 87.38 419 ALA B CA 1
ATOM 9102 C C . ALA B 1 419 ? -30.656 6.195 18.031 1 87.38 419 ALA B C 1
ATOM 9104 O O . ALA B 1 419 ? -31.578 5.801 17.328 1 87.38 419 ALA B O 1
ATOM 9105 N N . ARG B 1 420 ? -30.281 5.52 19.078 1 83.81 420 ARG B N 1
ATOM 9106 C CA . ARG B 1 420 ? -30.875 4.242 19.453 1 83.81 420 ARG B CA 1
ATOM 9107 C C . ARG B 1 420 ? -32.156 4.449 20.25 1 83.81 420 ARG B C 1
ATOM 9109 O O . ARG B 1 420 ? -32.938 3.523 20.406 1 83.81 420 ARG B O 1
ATOM 9116 N N . LYS B 1 421 ? -32.406 5.676 20.656 1 78.75 421 LYS B N 1
ATOM 9117 C CA . LYS B 1 421 ? -33.625 5.949 21.406 1 78.75 421 LYS B CA 1
ATOM 9118 C C . LYS B 1 421 ? -34.844 5.816 20.516 1 78.75 421 LYS B C 1
ATOM 9120 O O . LYS B 1 421 ? -34.75 5.953 19.281 1 78.75 421 LYS B O 1
ATOM 9125 N N . SER B 1 422 ? -35.969 5.379 21.047 1 76.19 422 SER B N 1
ATOM 9126 C CA . SER B 1 422 ? -37.219 5.164 20.328 1 76.19 422 SER B CA 1
ATOM 9127 C C . SER B 1 422 ? -37.688 6.445 19.641 1 76.19 422 SER B C 1
ATOM 9129 O O . SER B 1 422 ? -38.188 6.406 18.531 1 76.19 422 SER B O 1
ATOM 9131 N N . THR B 1 423 ? -37.5 7.582 20.359 1 80.81 423 THR B N 1
ATOM 9132 C CA . THR B 1 423 ? -37.844 8.867 19.766 1 80.81 423 THR B CA 1
ATOM 9133 C C . THR B 1 423 ? -36.656 9.812 19.766 1 80.81 423 THR B C 1
ATOM 9135 O O . THR B 1 423 ? -36.406 10.523 20.734 1 80.81 423 THR B O 1
ATOM 9138 N N . PRO B 1 424 ? -36.062 9.742 18.625 1 80.31 424 PRO B N 1
ATOM 9139 C CA . PRO B 1 424 ? -34.875 10.617 18.562 1 80.31 424 PRO B CA 1
ATOM 9140 C C . PRO B 1 424 ? -35.25 12.094 18.547 1 80.31 424 PRO B C 1
ATOM 9142 O O . PRO B 1 424 ? -36.156 12.508 17.828 1 80.31 424 PRO B O 1
ATOM 9145 N N . CYS B 1 425 ? -34.688 12.797 19.609 1 83.12 425 CYS B N 1
ATOM 9146 C CA . CYS B 1 425 ? -34.906 14.234 19.734 1 83.12 425 CYS B CA 1
ATOM 9147 C C . CYS B 1 425 ? -33.656 15.016 19.438 1 83.12 425 CYS B C 1
ATOM 9149 O O . CYS B 1 425 ? -32.625 14.867 20.125 1 83.12 425 CYS B O 1
ATOM 9151 N N . VAL B 1 426 ? -33.688 15.812 18.375 1 88.38 426 VAL B N 1
ATOM 9152 C CA . VAL B 1 426 ? -32.531 16.578 17.906 1 88.38 426 VAL B CA 1
ATOM 9153 C C . VAL B 1 426 ? -32.125 17.609 18.953 1 88.38 426 VAL B C 1
ATOM 9155 O O . VAL B 1 426 ? -30.953 17.844 19.172 1 88.38 426 VAL B O 1
ATOM 9158 N N . ALA B 1 427 ? -33.062 18.125 19.719 1 85.94 427 ALA B N 1
ATOM 9159 C CA . ALA B 1 427 ? -32.781 19.172 20.703 1 85.94 427 ALA B CA 1
ATOM 9160 C C . ALA B 1 427 ? -31.953 18.609 21.859 1 85.94 427 ALA B C 1
ATOM 9162 O O . ALA B 1 427 ? -31.031 19.266 22.359 1 85.94 427 ALA B O 1
ATOM 9163 N N . ASN B 1 428 ? -32.281 17.422 22.234 1 86.25 428 ASN B N 1
ATOM 9164 C CA . ASN B 1 428 ? -31.547 16.797 23.328 1 86.25 428 ASN B CA 1
ATOM 9165 C C . ASN B 1 428 ? -30.109 16.469 22.906 1 86.25 428 ASN B C 1
ATOM 9167 O O . ASN B 1 428 ? -29.188 16.594 23.719 1 86.25 428 ASN B O 1
ATOM 9171 N N . LEU B 1 429 ? -30.031 16.078 21.688 1 90.06 429 LEU B N 1
ATOM 9172 C CA . LEU B 1 429 ? -28.703 15.773 21.188 1 90.06 429 LEU B CA 1
ATOM 9173 C C . LEU B 1 429 ? -27.844 17.047 21.125 1 90.06 429 LEU B C 1
ATOM 9175 O O . LEU B 1 429 ? -26.672 17.016 21.5 1 90.06 429 LEU B O 1
ATOM 9179 N N . LYS B 1 430 ? -28.438 18.141 20.75 1 88.44 430 LYS B N 1
ATOM 9180 C CA . LYS B 1 430 ? -27.734 19.406 20.672 1 88.44 430 LYS B CA 1
ATOM 9181 C C . LYS B 1 430 ? -27.234 19.844 22.062 1 88.44 430 LYS B C 1
ATOM 9183 O O . LYS B 1 430 ? -26.094 20.266 22.203 1 88.44 430 LYS B O 1
ATOM 9188 N N . HIS B 1 431 ? -28.078 19.656 22.953 1 86.12 431 HIS B N 1
ATOM 9189 C CA . HIS B 1 431 ? -27.75 20.047 24.328 1 86.12 431 HIS B CA 1
ATOM 9190 C C . HIS B 1 431 ? -26.609 19.219 24.875 1 86.12 431 HIS B C 1
ATOM 9192 O O . HIS B 1 431 ? -25.672 19.75 25.469 1 86.12 431 HIS B O 1
ATOM 9198 N N . ASP B 1 432 ? -26.672 17.969 24.656 1 88.19 432 ASP B N 1
ATOM 9199 C CA . ASP B 1 432 ? -25.641 17.078 25.203 1 88.19 432 ASP B CA 1
ATOM 9200 C C . ASP B 1 432 ? -24.297 17.281 24.5 1 88.19 432 ASP B C 1
ATOM 9202 O O . ASP B 1 432 ? -23.25 17.188 25.125 1 88.19 432 ASP B O 1
ATOM 9206 N N . LEU B 1 433 ? -24.359 17.578 23.219 1 90.56 433 LEU B N 1
ATOM 9207 C CA . LEU B 1 433 ? -23.125 17.812 22.469 1 90.56 433 LEU B CA 1
ATOM 9208 C C . LEU B 1 433 ? -22.453 19.109 22.906 1 90.56 433 LEU B C 1
ATOM 9210 O O . LEU B 1 433 ? -21.219 19.203 22.953 1 90.56 433 LEU B O 1
ATOM 9214 N N . GLN B 1 434 ? -23.219 20.062 23.266 1 86.62 434 GLN B N 1
ATOM 9215 C CA . GLN B 1 434 ? -22.688 21.344 23.719 1 86.62 434 GLN B CA 1
ATOM 9216 C C . GLN B 1 434 ? -22.016 21.203 25.078 1 86.62 434 GLN B C 1
ATOM 9218 O O . GLN B 1 434 ? -21.078 21.938 25.391 1 86.62 434 GLN B O 1
ATOM 9223 N N . ASN B 1 435 ? -22.469 20.219 25.797 1 86.69 435 ASN B N 1
ATOM 9224 C CA . ASN B 1 435 ? -21.984 20.062 27.156 1 86.69 435 ASN B CA 1
ATOM 9225 C C . ASN B 1 435 ? -20.812 19.078 27.219 1 86.69 435 ASN B C 1
ATOM 9227 O O . ASN B 1 435 ? -20.234 18.844 28.281 1 86.69 435 ASN B O 1
ATOM 9231 N N . VAL B 1 436 ? -20.406 18.578 26.156 1 89.44 436 VAL B N 1
ATOM 9232 C CA . VAL B 1 436 ? -19.375 17.531 26.156 1 89.44 436 VAL B CA 1
ATOM 9233 C C . VAL B 1 436 ? -18.062 18.109 26.672 1 89.44 436 VAL B C 1
ATOM 9235 O O . VAL B 1 436 ? -17.344 17.438 27.406 1 89.44 436 VAL B O 1
ATOM 9238 N N . VAL B 1 437 ? -17.797 19.328 26.234 1 86.62 437 VAL B N 1
ATOM 9239 C CA . VAL B 1 437 ? -16.531 19.938 26.625 1 86.62 437 VAL B CA 1
ATOM 9240 C C . VAL B 1 437 ? -16.484 20.141 28.141 1 86.62 437 VAL B C 1
ATOM 9242 O O . VAL B 1 437 ? -15.508 19.781 28.797 1 86.62 437 VAL B O 1
ATOM 9245 N N . SER B 1 438 ? -17.578 20.641 28.703 1 83.19 438 SER B N 1
ATOM 9246 C CA . SER B 1 438 ? -17.672 20.828 30.141 1 83.19 438 SER B CA 1
ATOM 9247 C C . SER B 1 438 ? -17.562 19.5 30.875 1 83.19 438 SER B C 1
ATOM 9249 O O . SER B 1 438 ? -16.906 19.406 31.906 1 83.19 438 SER B O 1
ATOM 9251 N N . HIS B 1 439 ? -18.156 18.531 30.312 1 86.75 439 HIS B N 1
ATOM 9252 C CA . HIS B 1 439 ? -18.141 17.203 30.906 1 86.75 439 HIS B CA 1
ATOM 9253 C C . HIS B 1 439 ? -16.734 16.641 30.953 1 86.75 439 HIS B C 1
ATOM 9255 O O . HIS B 1 439 ? -16.312 16.094 31.984 1 86.75 439 HIS B O 1
ATOM 9261 N N . VAL B 1 440 ? -16.031 16.75 29.906 1 87.25 440 VAL B N 1
ATOM 9262 C CA . VAL B 1 440 ? -14.703 16.141 29.797 1 87.25 440 VAL B CA 1
ATOM 9263 C C . VAL B 1 440 ? -13.734 16.891 30.719 1 87.25 440 VAL B C 1
ATOM 9265 O O . VAL B 1 440 ? -12.812 16.281 31.266 1 87.25 440 VAL B O 1
ATOM 9268 N N . PHE B 1 441 ? -13.992 18.234 30.906 1 85.5 441 PHE B N 1
ATOM 9269 C CA . PHE B 1 441 ? -13.086 19.016 31.75 1 85.5 441 PHE B CA 1
ATOM 9270 C C . PHE B 1 441 ? -13.523 18.984 33.188 1 85.5 441 PHE B C 1
ATOM 9272 O O . PHE B 1 441 ? -12.961 19.688 34.031 1 85.5 441 PHE B O 1
ATOM 9279 N N . GLY B 1 442 ? -14.555 18.188 33.531 1 80.94 442 GLY B N 1
ATOM 9280 C CA . GLY B 1 442 ? -14.883 17.891 34.906 1 80.94 442 GLY B CA 1
ATOM 9281 C C . GLY B 1 442 ? -16.094 18.672 35.406 1 80.94 442 GLY B C 1
ATOM 9282 O O . GLY B 1 442 ? -16.438 18.578 36.594 1 80.94 442 GLY B O 1
ATOM 9283 N N . ASN B 1 443 ? -16.703 19.516 34.656 1 80.06 443 ASN B N 1
ATOM 9284 C CA . ASN B 1 443 ? -17.922 20.203 35.031 1 80.06 443 ASN B CA 1
ATOM 9285 C C . ASN B 1 443 ? -19.172 19.422 34.625 1 80.06 443 ASN B C 1
ATOM 9287 O O . ASN B 1 443 ? -19.562 19.438 33.469 1 80.06 443 ASN B O 1
ATOM 9291 N N . HIS B 1 444 ? -19.766 18.812 35.562 1 84.44 444 HIS B N 1
ATOM 9292 C CA . HIS B 1 444 ? -20.891 17.922 35.281 1 84.44 444 HIS B CA 1
ATOM 9293 C C . HIS B 1 444 ? -22.219 18.547 35.719 1 84.44 444 HIS B C 1
ATOM 9295 O O . HIS B 1 444 ? -23.219 17.844 35.875 1 84.44 444 HIS B O 1
ATOM 9301 N N . ARG B 1 445 ? -22.297 19.797 35.875 1 78.5 445 ARG B N 1
ATOM 9302 C CA . ARG B 1 445 ? -23.484 20.484 36.375 1 78.5 445 ARG B CA 1
ATOM 9303 C C . ARG B 1 445 ? -24.641 20.359 35.375 1 78.5 445 ARG B C 1
ATOM 9305 O O . ARG B 1 445 ? -25.781 20.156 35.781 1 78.5 445 ARG B O 1
ATOM 9312 N N . ASN B 1 446 ? -24.25 20.469 34.094 1 79.38 446 ASN B N 1
ATOM 9313 C CA . ASN B 1 446 ? -25.297 20.469 33.094 1 79.38 446 ASN B CA 1
ATOM 9314 C C . ASN B 1 446 ? -25.422 19.109 32.406 1 79.38 446 ASN B C 1
ATOM 9316 O O . ASN B 1 446 ? -26.047 18.984 31.359 1 79.38 446 ASN B O 1
ATOM 9320 N N . CYS B 1 447 ? -24.75 18.109 32.969 1 84.5 447 CYS B N 1
ATOM 9321 C CA . CYS B 1 447 ? -24.844 16.766 32.406 1 84.5 447 CYS B CA 1
ATOM 9322 C C . CYS B 1 447 ? -26.188 16.125 32.719 1 84.5 447 CYS B C 1
ATOM 9324 O O . CYS B 1 447 ? -26.766 16.391 33.781 1 84.5 447 CYS B O 1
ATOM 9326 N N . ARG B 1 448 ? -26.75 15.422 31.844 1 81.12 448 ARG B N 1
ATOM 9327 C CA . ARG B 1 448 ? -27.984 14.688 32.094 1 81.12 448 ARG B CA 1
ATOM 9328 C C . ARG B 1 448 ? -27.703 13.336 32.719 1 81.12 448 ARG B C 1
ATOM 9330 O O . ARG B 1 448 ? -26.719 12.68 32.406 1 81.12 448 ARG B O 1
ATOM 9337 N N . ALA B 1 449 ? -28.469 12.922 33.656 1 71.19 449 ALA B N 1
ATOM 9338 C CA . ALA B 1 449 ? -28.281 11.758 34.5 1 71.19 449 ALA B CA 1
ATOM 9339 C C . ALA B 1 449 ? -28.141 10.484 33.688 1 71.19 449 ALA B C 1
ATOM 9341 O O . ALA B 1 449 ? -27.422 9.562 34.062 1 71.19 449 ALA B O 1
ATOM 9342 N N . LYS B 1 450 ? -28.656 10.438 32.5 1 72.62 450 LYS B N 1
ATOM 9343 C CA . LYS B 1 450 ? -28.656 9.188 31.75 1 72.62 450 LYS B CA 1
ATOM 9344 C C . LYS B 1 450 ? -27.312 8.961 31.078 1 72.62 450 LYS B C 1
ATOM 9346 O O . LYS B 1 450 ? -26.938 7.824 30.781 1 72.62 450 LYS B O 1
ATOM 9351 N N . ASN B 1 451 ? -26.562 10.086 30.938 1 74.69 451 ASN B N 1
ATOM 9352 C CA . ASN B 1 451 ? -25.328 9.969 30.156 1 74.69 451 ASN B CA 1
ATOM 9353 C C . ASN B 1 451 ? -24.094 10.156 31.031 1 74.69 451 ASN B C 1
ATOM 9355 O O . ASN B 1 451 ? -22.969 9.977 30.578 1 74.69 451 ASN B O 1
ATOM 9359 N N . CYS B 1 452 ? -24.312 10.648 32.25 1 77.31 452 CYS B N 1
ATOM 9360 C CA . CYS B 1 452 ? -23.172 10.938 33.125 1 77.31 452 CYS B CA 1
ATOM 9361 C C . CYS B 1 452 ? -23.422 10.43 34.531 1 77.31 452 CYS B C 1
ATOM 9363 O O . CYS B 1 452 ? -24.5 10.648 35.094 1 77.31 452 CYS B O 1
ATOM 9365 N N . LEU B 1 453 ? -22.516 9.648 35.125 1 71.56 453 LEU B N 1
ATOM 9366 C CA . LEU B 1 453 ? -22.625 9.102 36.469 1 71.56 453 LEU B CA 1
ATOM 9367 C C . LEU B 1 453 ? -22.297 10.164 37.5 1 71.56 453 LEU B C 1
ATOM 9369 O O . LEU B 1 453 ? -22.703 10.039 38.688 1 71.56 453 LEU B O 1
ATOM 9373 N N . LYS B 1 454 ? -21.625 11.188 37.219 1 74.06 454 LYS B N 1
ATOM 9374 C CA . LYS B 1 454 ? -21.188 12.219 38.156 1 74.06 454 LYS B CA 1
ATOM 9375 C C . LYS B 1 454 ? -21.984 13.508 38 1 74.06 454 LYS B C 1
ATOM 9377 O O . LYS B 1 454 ? -21.438 14.602 38.094 1 74.06 454 LYS B O 1
ATOM 9382 N N . VAL B 1 455 ? -23.219 13.375 37.844 1 75.81 455 VAL B N 1
ATOM 9383 C CA . VAL B 1 455 ? -24.062 14.531 37.594 1 75.81 455 VAL B CA 1
ATOM 9384 C C . VAL B 1 455 ? -24.016 15.492 38.781 1 75.81 455 VAL B C 1
ATOM 9386 O O . VAL B 1 455 ? -24.125 15.062 39.938 1 75.81 455 VAL B O 1
ATOM 9389 N N . GLY B 1 456 ? -23.703 16.703 38.531 1 72.94 456 GLY B N 1
ATOM 9390 C CA . GLY B 1 456 ? -23.75 17.734 39.562 1 72.94 456 GLY B CA 1
ATOM 9391 C C . GLY B 1 456 ? -22.391 18.062 40.156 1 72.94 456 GLY B C 1
ATOM 9392 O O . GLY B 1 456 ? -22.234 19.094 40.812 1 72.94 456 GLY B O 1
ATOM 9393 N N . GLN B 1 457 ? -21.375 17.25 39.969 1 74.62 457 GLN B N 1
ATOM 9394 C CA . GLN B 1 457 ? -20.062 17.484 40.562 1 74.62 457 GLN B CA 1
ATOM 9395 C C . GLN B 1 457 ? -19.219 18.422 39.688 1 74.62 457 GLN B C 1
ATOM 9397 O O . GLN B 1 457 ? -19.281 18.375 38.469 1 74.62 457 GLN B O 1
ATOM 9402 N N . CYS B 1 458 ? -18.719 19.562 40.281 1 69.38 458 CYS B N 1
ATOM 9403 C CA . CYS B 1 458 ? -17.844 20.484 39.562 1 69.38 458 CYS B CA 1
ATOM 9404 C C . CYS B 1 458 ? -16.438 20.484 40.156 1 69.38 458 CYS B C 1
ATOM 9406 O O . CYS B 1 458 ? -16.25 20.844 41.312 1 69.38 458 CYS B O 1
ATOM 9408 N N . ASN B 1 459 ? -15.594 19.75 39.594 1 64 459 ASN B N 1
ATOM 9409 C CA . ASN B 1 459 ? -14.203 19.812 40.031 1 64 459 ASN B CA 1
ATOM 9410 C C . ASN B 1 459 ? -13.461 20.969 39.375 1 64 459 ASN B C 1
ATOM 9412 O O . ASN B 1 459 ? -13.797 21.375 38.25 1 64 459 ASN B O 1
ATOM 9416 N N . GLU B 1 460 ? -12.625 21.875 40.062 1 57.12 460 GLU B N 1
ATOM 9417 C CA . GLU B 1 460 ? -11.758 22.922 39.531 1 57.12 460 GLU B CA 1
ATOM 9418 C C . GLU B 1 460 ? -10.969 22.438 38.312 1 57.12 460 GLU B C 1
ATOM 9420 O O . GLU B 1 460 ? -10.367 21.359 38.344 1 57.12 460 GLU B O 1
ATOM 9425 N N . ASN B 1 461 ? -11.32 23.047 37 1 62.84 461 ASN B N 1
ATOM 9426 C CA . ASN B 1 461 ? -10.773 22.344 35.812 1 62.84 461 ASN B CA 1
ATOM 9427 C C . ASN B 1 461 ? -9.898 23.266 34.969 1 62.84 461 ASN B C 1
ATOM 9429 O O . ASN B 1 461 ? -10.016 24.484 35.062 1 62.84 461 ASN B O 1
ATOM 9433 N N . ASP B 1 462 ? -8.867 22.797 34.406 1 66.38 462 ASP B N 1
ATOM 9434 C CA . ASP B 1 462 ? -7.898 23.406 33.5 1 66.38 462 ASP B CA 1
ATOM 9435 C C . ASP B 1 462 ? -8.594 24.219 32.406 1 66.38 462 ASP B C 1
ATOM 9437 O O . ASP B 1 462 ? -8.023 25.172 31.891 1 66.38 462 ASP B O 1
ATOM 9441 N N . PHE B 1 463 ? -9.875 24.031 32.25 1 76 463 PHE B N 1
ATOM 9442 C CA . PHE B 1 463 ? -10.586 24.719 31.172 1 76 463 PHE B CA 1
ATOM 9443 C C . PHE B 1 463 ? -10.938 26.141 31.578 1 76 463 PHE B C 1
ATOM 9445 O O . PHE B 1 463 ? -10.875 27.062 30.75 1 76 463 PHE B O 1
ATOM 9452 N N . GLN B 1 464 ? -11.242 26.266 32.812 1 66.56 464 GLN B N 1
ATOM 9453 C CA . GLN B 1 464 ? -11.609 27.578 33.312 1 66.56 464 GLN B CA 1
ATOM 9454 C C . GLN B 1 464 ? -10.398 28.5 33.375 1 66.56 464 GLN B C 1
ATOM 9456 O O . GLN B 1 464 ? -10.531 29.734 33.312 1 66.56 464 GLN B O 1
ATOM 9461 N N . GLU B 1 465 ? -9.219 27.797 33.344 1 64.81 465 GLU B N 1
ATOM 9462 C CA . GLU B 1 465 ? -7.984 28.562 33.438 1 64.81 465 GLU B CA 1
ATOM 9463 C C . GLU B 1 465 ? -7.492 28.984 32.062 1 64.81 465 GLU B C 1
ATOM 9465 O O . GLU B 1 465 ? -6.66 29.891 31.953 1 64.81 465 GLU B O 1
ATOM 9470 N N . ALA B 1 466 ? -8.062 28.453 31.078 1 74.56 466 ALA B N 1
ATOM 9471 C CA . ALA B 1 466 ? -7.629 28.781 29.719 1 74.56 466 ALA B CA 1
ATOM 9472 C C . ALA B 1 466 ? -8.148 30.156 29.312 1 74.56 466 ALA B C 1
ATOM 9474 O O . ALA B 1 466 ? -9.086 30.688 29.922 1 74.56 466 ALA B O 1
ATOM 9475 N N . SER B 1 467 ? -7.461 30.797 28.391 1 70 467 SER B N 1
ATOM 9476 C CA . SER B 1 467 ? -7.887 32.094 27.875 1 70 467 SER B CA 1
ATOM 9477 C C . SER B 1 467 ? -9.297 32.031 27.297 1 70 467 SER B C 1
ATOM 9479 O O . SER B 1 467 ? -9.727 30.969 26.828 1 70 467 SER B O 1
ATOM 9481 N N . THR B 1 468 ? -10.125 33 27.5 1 72.69 468 THR B N 1
ATOM 9482 C CA . THR B 1 468 ? -11.492 33.062 27.016 1 72.69 468 THR B CA 1
ATOM 9483 C C . THR B 1 468 ? -11.555 32.812 25.516 1 72.69 468 THR B C 1
ATOM 9485 O O . THR B 1 468 ? -12.5 32.188 25.031 1 72.69 468 THR B O 1
ATOM 9488 N N . GLU B 1 469 ? -10.469 33.188 24.875 1 76 469 GLU B N 1
ATOM 9489 C CA . GLU B 1 469 ? -10.438 33 23.438 1 76 469 GLU B CA 1
ATOM 9490 C C . GLU B 1 469 ? -10.336 31.5 23.094 1 76 469 GLU B C 1
ATOM 9492 O O . GLU B 1 469 ? -11.008 31.016 22.188 1 76 469 GLU B O 1
ATOM 9497 N N . THR B 1 470 ? -9.484 30.891 23.859 1 82.88 470 THR B N 1
ATOM 9498 C CA . THR B 1 470 ? -9.305 29.469 23.609 1 82.88 470 THR B CA 1
ATOM 9499 C C . THR B 1 470 ? -10.57 28.688 23.969 1 82.88 470 THR B C 1
ATOM 9501 O O . THR B 1 470 ? -10.945 27.75 23.266 1 82.88 470 THR B O 1
ATOM 9504 N N . GLN B 1 471 ? -11.203 29.125 25 1 82.44 471 GLN B N 1
ATOM 9505 C CA . GLN B 1 471 ? -12.445 28.469 25.406 1 82.44 471 GLN B CA 1
ATOM 9506 C C . GLN B 1 471 ? -13.516 28.625 24.312 1 82.44 471 GLN B C 1
ATOM 9508 O O . GLN B 1 471 ? -14.188 27.656 23.969 1 82.44 471 GLN B O 1
ATOM 9513 N N . LEU B 1 472 ? -13.562 29.797 23.797 1 81.12 472 LEU B N 1
ATOM 9514 C CA . LEU B 1 472 ? -14.562 30.062 22.766 1 81.12 472 LEU B CA 1
ATOM 9515 C C . LEU B 1 472 ? -14.258 29.281 21.5 1 81.12 472 LEU B C 1
ATOM 9517 O O . LEU B 1 472 ? -15.18 28.812 20.828 1 81.12 472 LEU B O 1
ATOM 9521 N N . ARG B 1 473 ? -13.023 29.125 21.219 1 85.81 473 ARG B N 1
ATOM 9522 C CA . ARG B 1 473 ? -12.641 28.391 20.016 1 85.81 473 ARG B CA 1
ATOM 9523 C C . ARG B 1 473 ? -12.961 26.906 20.156 1 85.81 473 ARG B C 1
ATOM 9525 O O . ARG B 1 473 ? -13.406 26.281 19.203 1 85.81 473 ARG B O 1
ATOM 9532 N N . ILE B 1 474 ? -12.711 26.406 21.328 1 87.75 474 ILE B N 1
ATOM 9533 C CA . ILE B 1 474 ? -13.031 25 21.562 1 87.75 474 ILE B CA 1
ATOM 9534 C C . ILE B 1 474 ? -14.539 24.781 21.453 1 87.75 474 ILE B C 1
ATOM 9536 O O . ILE B 1 474 ? -14.992 23.844 20.812 1 87.75 474 ILE B O 1
ATOM 9540 N N . MET B 1 475 ? -15.234 25.75 22.016 1 85.19 475 MET B N 1
ATOM 9541 C CA . MET B 1 475 ? -16.688 25.656 21.984 1 85.19 475 MET B CA 1
ATOM 9542 C C . MET B 1 475 ? -17.203 25.812 20.562 1 85.19 475 MET B C 1
ATOM 9544 O O . MET B 1 475 ? -18.203 25.188 20.188 1 85.19 475 MET B O 1
ATOM 9548 N N . ARG B 1 476 ? -16.516 26.531 19.781 1 86.5 476 ARG B N 1
ATOM 9549 C CA . ARG B 1 476 ? -16.906 26.719 18.375 1 86.5 476 ARG B CA 1
ATOM 9550 C C . ARG B 1 476 ? -16.672 25.453 17.578 1 86.5 476 ARG B C 1
ATOM 9552 O O . ARG B 1 476 ? -17.469 25.109 16.688 1 86.5 476 ARG B O 1
ATOM 9559 N N . ILE B 1 477 ? -15.594 24.812 17.844 1 90.94 477 ILE B N 1
ATOM 9560 C CA . ILE B 1 477 ? -15.273 23.578 17.141 1 90.94 477 ILE B CA 1
ATOM 9561 C C . ILE B 1 477 ? -16.359 22.531 17.406 1 90.94 477 ILE B C 1
ATOM 9563 O O . ILE B 1 477 ? -16.859 21.906 16.469 1 90.94 477 ILE B O 1
ATOM 9567 N N . VAL B 1 478 ? -16.703 22.438 18.609 1 88.75 478 VAL B N 1
ATOM 9568 C CA . VAL B 1 478 ? -17.75 21.469 18.969 1 88.75 478 VAL B CA 1
ATOM 9569 C C . VAL B 1 478 ? -19.109 21.984 18.5 1 88.75 478 VAL B C 1
ATOM 9571 O O . VAL B 1 478 ? -19.984 21.203 18.125 1 88.75 478 VAL B O 1
ATOM 9574 N N . GLY B 1 479 ? -19.25 23.297 18.516 1 86.94 479 GLY B N 1
ATOM 9575 C CA . GLY B 1 479 ? -20.484 23.922 18.016 1 86.94 479 GLY B CA 1
ATOM 9576 C C . GLY B 1 479 ? -20.766 23.609 16.562 1 86.94 479 GLY B C 1
ATOM 9577 O O . GLY B 1 479 ? -21.922 23.469 16.172 1 86.94 479 GLY B O 1
ATOM 9578 N N . ASN B 1 480 ? -19.703 23.484 15.805 1 87.31 480 ASN B N 1
ATOM 9579 C CA . ASN B 1 480 ? -19.875 23.094 14.414 1 87.31 480 ASN B CA 1
ATOM 9580 C C . ASN B 1 480 ? -20.484 21.703 14.281 1 87.31 480 ASN B C 1
ATOM 9582 O O . ASN B 1 480 ? -21.234 21.438 13.344 1 87.31 480 ASN B O 1
ATOM 9586 N N . LEU B 1 481 ? -20.125 20.875 15.203 1 90.62 481 LEU B N 1
ATOM 9587 C CA . LEU B 1 481 ? -20.734 19.547 15.234 1 90.62 481 LEU B CA 1
ATOM 9588 C C . LEU B 1 481 ? -22.203 19.625 15.641 1 90.62 481 LEU B C 1
ATOM 9590 O O . LEU B 1 481 ? -23.031 18.906 15.094 1 90.62 481 LEU B O 1
ATOM 9594 N N . THR B 1 482 ? -22.516 20.547 16.547 1 88.69 482 THR B N 1
ATOM 9595 C CA . THR B 1 482 ? -23.875 20.703 17.047 1 88.69 482 THR B CA 1
ATOM 9596 C C . THR B 1 482 ? -24.797 21.234 15.969 1 88.69 482 THR B C 1
ATOM 9598 O O . THR B 1 482 ? -25.984 20.906 15.93 1 88.69 482 THR B O 1
ATOM 9601 N N . SER B 1 483 ? -24.25 22 15.062 1 86.12 483 SER B N 1
ATOM 9602 C CA . SER B 1 483 ? -25.047 22.562 13.977 1 86.12 483 SER B CA 1
ATOM 9603 C C . SER B 1 483 ? -25.5 21.484 13 1 86.12 483 SER B C 1
ATOM 9605 O O . SER B 1 483 ? -26.469 21.672 12.258 1 86.12 483 SER B O 1
ATOM 9607 N N . LYS B 1 484 ? -24.859 20.391 13.031 1 88.25 484 LYS B N 1
ATOM 9608 C CA . LYS B 1 484 ? -25.219 19.281 12.148 1 88.25 484 LYS B CA 1
ATOM 9609 C C . LYS B 1 484 ? -25.938 18.188 12.922 1 88.25 484 LYS B C 1
ATOM 9611 O O . LYS B 1 484 ? -25.859 17.016 12.547 1 88.25 484 LYS B O 1
ATOM 9616 N N . ALA B 1 485 ? -26.562 18.516 13.938 1 87.81 485 ALA B N 1
ATOM 9617 C CA . ALA B 1 485 ? -27.234 17.547 14.797 1 87.81 485 ALA B CA 1
ATOM 9618 C C . ALA B 1 485 ? -28.359 16.828 14.047 1 87.81 485 ALA B C 1
ATOM 9620 O O . ALA B 1 485 ? -28.688 15.672 14.344 1 87.81 485 ALA B O 1
ATOM 9621 N N . ASP B 1 486 ? -28.891 17.438 13.031 1 84.5 486 ASP B N 1
ATOM 9622 C CA . ASP B 1 486 ? -29.969 16.844 12.258 1 84.5 486 ASP B CA 1
ATOM 9623 C C . ASP B 1 486 ? -29.484 15.609 11.5 1 84.5 486 ASP B C 1
ATOM 9625 O O . ASP B 1 486 ? -30.219 14.625 11.367 1 84.5 486 ASP B O 1
ATOM 9629 N N . SER B 1 487 ? -28.359 15.711 11.031 1 85.94 487 SER B N 1
ATOM 9630 C CA . SER B 1 487 ? -27.766 14.586 10.32 1 85.94 487 SER B CA 1
ATOM 9631 C C . SER B 1 487 ? -27.234 13.531 11.297 1 85.94 487 SER B C 1
ATOM 9633 O O . SER B 1 487 ? -27.125 12.359 10.945 1 85.94 487 SER B O 1
ATOM 9635 N N . LEU B 1 488 ? -26.859 13.938 12.461 1 89.69 488 LEU B N 1
ATOM 9636 C CA . LEU B 1 488 ? -26.188 13.062 13.406 1 89.69 488 LEU B CA 1
ATOM 9637 C C . LEU B 1 488 ? -27.188 12.172 14.141 1 89.69 488 LEU B C 1
ATOM 9639 O O . LEU B 1 488 ? -26.812 11.125 14.672 1 89.69 488 LEU B O 1
ATOM 9643 N N . ILE B 1 489 ? -28.359 12.609 14.156 1 87.38 489 ILE B N 1
ATOM 9644 C CA . ILE B 1 489 ? -29.391 11.891 14.914 1 87.38 489 ILE B CA 1
ATOM 9645 C C . ILE B 1 489 ? -29.609 10.508 14.305 1 87.38 489 ILE B C 1
ATOM 9647 O O . ILE B 1 489 ? -30 9.578 15.008 1 87.38 489 ILE B O 1
ATOM 9651 N N . THR B 1 490 ? -29.281 10.305 13.047 1 86.81 490 THR B N 1
ATOM 9652 C CA . THR B 1 490 ? -29.484 9.023 12.383 1 86.81 490 THR B CA 1
ATOM 9653 C C . THR B 1 490 ? -28.266 8.125 12.57 1 86.81 490 THR B C 1
ATOM 9655 O O . THR B 1 490 ? -28.328 6.918 12.312 1 86.81 490 THR B O 1
ATOM 9658 N N . ASP B 1 491 ? -27.062 8.617 13.047 1 90.19 491 ASP B N 1
ATOM 9659 C CA . ASP B 1 491 ? -25.812 7.895 13.258 1 90.19 491 ASP B CA 1
ATOM 9660 C C . ASP B 1 491 ? -25.422 7.109 12.008 1 90.19 491 ASP B C 1
ATOM 9662 O O . ASP B 1 491 ? -25.016 5.949 12.102 1 90.19 491 ASP B O 1
ATOM 9666 N N . SER B 1 492 ? -25.719 7.711 10.883 1 89.25 492 SER B N 1
ATOM 9667 C CA . SER B 1 492 ? -25.359 7.059 9.625 1 89.25 492 SER B CA 1
ATOM 9668 C C . SER B 1 492 ? -23.875 7.176 9.352 1 89.25 492 SER B C 1
ATOM 9670 O O . SER B 1 492 ? -23.25 8.203 9.648 1 89.25 492 SER B O 1
ATOM 9672 N N . THR B 1 493 ? -23.297 6.059 8.906 1 89.69 493 THR B N 1
ATOM 9673 C CA . THR B 1 493 ? -21.875 6.039 8.602 1 89.69 493 THR B CA 1
ATOM 9674 C C . THR B 1 493 ? -21.625 5.629 7.152 1 89.69 493 THR B C 1
ATOM 9676 O O . THR B 1 493 ? -22.516 5.043 6.512 1 89.69 493 THR B O 1
ATOM 9679 N N . SER B 1 494 ? -20.531 6.035 6.609 1 89.94 494 SER B N 1
ATOM 9680 C CA . SER B 1 494 ? -20.141 5.676 5.254 1 89.94 494 SER B CA 1
ATOM 9681 C C . SER B 1 494 ? -19.219 4.465 5.25 1 89.94 494 SER B C 1
ATOM 9683 O O . SER B 1 494 ? -18.391 4.309 4.348 1 89.94 494 SER B O 1
ATOM 9685 N N . ASN B 1 495 ? -19.234 3.566 6.199 1 88.88 495 ASN B N 1
ATOM 9686 C CA . ASN B 1 495 ? -18.359 2.412 6.367 1 88.88 495 ASN B CA 1
ATOM 9687 C C . ASN B 1 495 ? -18.453 1.46 5.176 1 88.88 495 ASN B C 1
ATOM 9689 O O . ASN B 1 495 ? -17.469 0.842 4.789 1 88.88 495 ASN B O 1
ATOM 9693 N N . SER B 1 496 ? -19.703 1.323 4.59 1 93.12 496 SER B N 1
ATOM 9694 C CA . SER B 1 496 ? -19.875 0.447 3.434 1 93.12 496 SER B CA 1
ATOM 9695 C C . SER B 1 496 ? -19.016 0.916 2.258 1 93.12 496 SER B C 1
ATOM 9697 O O . SER B 1 496 ? -18.391 0.102 1.573 1 93.12 496 SER B O 1
ATOM 9699 N N . ALA B 1 497 ? -18.984 2.203 2.074 1 94.19 497 ALA B N 1
ATOM 9700 C CA . ALA B 1 497 ? -18.172 2.752 0.992 1 94.19 497 ALA B CA 1
ATOM 9701 C C . ALA B 1 497 ? -16.688 2.58 1.281 1 94.19 497 ALA B C 1
ATOM 9703 O O . ALA B 1 497 ? -15.883 2.355 0.365 1 94.19 497 ALA B O 1
ATOM 9704 N N . GLU B 1 498 ? -16.297 2.682 2.539 1 91.25 498 GLU B N 1
ATOM 9705 C CA . GLU B 1 498 ? -14.906 2.471 2.924 1 91.25 498 GLU B CA 1
ATOM 9706 C C . GLU B 1 498 ? -14.484 1.023 2.693 1 91.25 498 GLU B C 1
ATOM 9708 O O . GLU B 1 498 ? -13.336 0.757 2.322 1 91.25 498 GLU B O 1
ATOM 9713 N N . GLN B 1 499 ? -15.414 0.133 2.965 1 94 499 GLN B N 1
ATOM 9714 C CA . GLN B 1 499 ? -15.133 -1.276 2.709 1 94 499 GLN B CA 1
ATOM 9715 C C . GLN B 1 499 ? -14.906 -1.532 1.221 1 94 499 GLN B C 1
ATOM 9717 O O . GLN B 1 499 ? -14.016 -2.297 0.843 1 94 499 GLN B O 1
ATOM 9722 N N . PHE B 1 500 ? -15.758 -0.901 0.418 1 96.44 500 PHE B N 1
ATOM 9723 C CA . PHE B 1 500 ? -15.578 -1.024 -1.023 1 96.44 500 PHE B CA 1
ATOM 9724 C C . PHE B 1 500 ? -14.227 -0.457 -1.449 1 96.44 500 PHE B C 1
ATOM 9726 O O . PHE B 1 500 ? -13.523 -1.056 -2.268 1 96.44 500 PHE B O 1
ATOM 9733 N N . MET B 1 501 ? -13.859 0.688 -0.906 1 94.88 501 MET B N 1
ATOM 9734 C CA . MET B 1 501 ? -12.594 1.318 -1.263 1 94.88 501 MET B CA 1
ATOM 9735 C C . MET B 1 501 ? -11.414 0.462 -0.814 1 94.88 501 MET B C 1
ATOM 9737 O O . MET B 1 501 ? -10.367 0.452 -1.462 1 94.88 501 MET B O 1
ATOM 9741 N N . ARG B 1 502 ? -11.594 -0.263 0.259 1 93.06 502 ARG B N 1
ATOM 9742 C CA . ARG B 1 502 ? -10.547 -1.184 0.705 1 93.06 502 ARG B CA 1
ATOM 9743 C C . ARG B 1 502 ? -10.32 -2.289 -0.32 1 93.06 502 ARG B C 1
ATOM 9745 O O . ARG B 1 502 ? -9.18 -2.686 -0.568 1 93.06 502 ARG B O 1
ATOM 9752 N N . GLN B 1 503 ? -11.422 -2.73 -0.877 1 95.62 503 GLN B N 1
ATOM 9753 C CA . GLN B 1 503 ? -11.305 -3.754 -1.912 1 95.62 503 GLN B CA 1
ATOM 9754 C C . GLN B 1 503 ? -10.625 -3.197 -3.158 1 95.62 503 GLN B C 1
ATOM 9756 O O . GLN B 1 503 ? -9.812 -3.881 -3.789 1 95.62 503 GLN B O 1
ATOM 9761 N N . VAL B 1 504 ? -10.953 -1.975 -3.508 1 96.06 504 VAL B N 1
ATOM 9762 C CA . VAL B 1 504 ? -10.336 -1.35 -4.672 1 96.06 504 VAL B CA 1
ATOM 9763 C C . VAL B 1 504 ? -8.828 -1.241 -4.453 1 96.06 504 VAL B C 1
ATOM 9765 O O . VAL B 1 504 ? -8.039 -1.5 -5.371 1 96.06 504 VAL B O 1
ATOM 9768 N N . ALA B 1 505 ? -8.406 -0.882 -3.256 1 93.38 505 ALA B N 1
ATOM 9769 C CA . ALA B 1 505 ? -6.988 -0.772 -2.939 1 93.38 505 ALA B CA 1
ATOM 9770 C C . ALA B 1 505 ? -6.297 -2.129 -3.035 1 93.38 505 ALA B C 1
ATOM 9772 O O . ALA B 1 505 ? -5.156 -2.223 -3.492 1 93.38 505 ALA B O 1
ATOM 9773 N N . LYS B 1 506 ? -6.984 -3.143 -2.645 1 92.12 506 LYS B N 1
ATOM 9774 C CA . LYS B 1 506 ? -6.426 -4.488 -2.707 1 92.12 506 LYS B CA 1
ATOM 9775 C C . LYS B 1 506 ? -6.184 -4.922 -4.148 1 92.12 506 LYS B C 1
ATOM 9777 O O . LYS B 1 506 ? -5.133 -5.48 -4.473 1 92.12 506 LYS B O 1
ATOM 9782 N N . PHE B 1 507 ? -7.164 -4.625 -5.012 1 94.94 507 PHE B N 1
ATOM 9783 C CA . PHE B 1 507 ? -7.059 -5.027 -6.41 1 94.94 507 PHE B CA 1
ATOM 9784 C C . PHE B 1 507 ? -6.059 -4.145 -7.152 1 94.94 507 PHE B C 1
ATOM 9786 O O . PHE B 1 507 ? -5.547 -4.527 -8.203 1 94.94 507 PHE B O 1
ATOM 9793 N N . ASN B 1 508 ? -5.855 -2.92 -6.629 1 92.94 508 ASN B N 1
ATOM 9794 C CA . ASN B 1 508 ? -4.957 -1.973 -7.273 1 92.94 508 ASN B CA 1
ATOM 9795 C C . ASN B 1 508 ? -3.594 -1.934 -6.586 1 92.94 508 ASN B C 1
ATOM 9797 O O . ASN B 1 508 ? -2.943 -0.887 -6.543 1 92.94 508 ASN B O 1
ATOM 9801 N N . SER B 1 509 ? -3.117 -3.02 -6.043 1 89.31 509 SER B N 1
ATOM 9802 C CA . SER B 1 509 ? -1.809 -3.164 -5.41 1 89.31 509 SER B CA 1
ATOM 9803 C C . SER B 1 509 ? -1.574 -2.074 -4.367 1 89.31 509 SER B C 1
ATOM 9805 O O . SER B 1 509 ? -0.495 -1.48 -4.316 1 89.31 509 SER B O 1
ATOM 9807 N N . ALA B 1 510 ? -2.553 -1.721 -3.602 1 87.56 510 ALA B N 1
ATOM 9808 C CA . ALA B 1 510 ? -2.457 -0.718 -2.545 1 87.56 510 ALA B CA 1
ATOM 9809 C C . ALA B 1 510 ? -1.918 0.603 -3.088 1 87.56 510 ALA B C 1
ATOM 9811 O O . ALA B 1 510 ? -1.142 1.287 -2.418 1 87.56 510 ALA B O 1
ATOM 9812 N N . LYS B 1 511 ? -2.137 0.883 -4.375 1 85.38 511 LYS B N 1
ATOM 9813 C CA . LYS B 1 511 ? -1.844 2.152 -5.035 1 85.38 511 LYS B CA 1
ATOM 9814 C C . LYS B 1 511 ? -0.341 2.348 -5.211 1 85.38 511 LYS B C 1
ATOM 9816 O O . LYS B 1 511 ? 0.146 3.479 -5.227 1 85.38 511 LYS B O 1
ATOM 9821 N N . GLN B 1 512 ? 0.403 1.271 -5.242 1 84.12 512 GLN B N 1
ATOM 9822 C CA . GLN B 1 512 ? 1.847 1.366 -5.43 1 84.12 512 GLN B CA 1
ATOM 9823 C C . GLN B 1 512 ? 2.203 1.492 -6.906 1 84.12 512 GLN B C 1
ATOM 9825 O O . GLN B 1 512 ? 3.164 2.176 -7.266 1 84.12 512 GLN B O 1
ATOM 9830 N N . THR B 1 513 ? 1.441 0.798 -7.672 1 85.06 513 THR B N 1
ATOM 9831 C CA . THR B 1 513 ? 1.697 0.763 -9.109 1 85.06 513 THR B CA 1
ATOM 9832 C C . THR B 1 513 ? 0.557 1.422 -9.883 1 85.06 513 THR B C 1
ATOM 9834 O O . THR B 1 513 ? -0.608 1.31 -9.492 1 85.06 513 THR B O 1
ATOM 9837 N N . PHE B 1 514 ? 0.915 2.084 -10.922 1 84.94 514 PHE B N 1
ATOM 9838 C CA . PHE B 1 514 ? -0.1 2.729 -11.75 1 84.94 514 PHE B CA 1
ATOM 9839 C C . PHE B 1 514 ? -0.617 1.772 -12.812 1 84.94 514 PHE B C 1
ATOM 9841 O O . PHE B 1 514 ? 0.115 1.408 -13.734 1 84.94 514 PHE B O 1
ATOM 9848 N N . TYR B 1 515 ? -1.846 1.412 -12.719 1 88.88 515 TYR B N 1
ATOM 9849 C CA . TYR B 1 515 ? -2.467 0.488 -13.664 1 88.88 515 TYR B CA 1
ATOM 9850 C C . TYR B 1 515 ? -3.486 1.205 -14.539 1 88.88 515 TYR B C 1
ATOM 9852 O O . TYR B 1 515 ? -4.375 0.572 -15.109 1 88.88 515 TYR B O 1
ATOM 9860 N N . GLY B 1 516 ? -3.393 2.516 -14.656 1 87.62 516 GLY B N 1
ATOM 9861 C CA . GLY B 1 516 ? -4.371 3.273 -15.422 1 87.62 516 GLY B CA 1
ATOM 9862 C C . GLY B 1 516 ? -3.879 3.652 -16.812 1 87.62 516 GLY B C 1
ATOM 9863 O O . GLY B 1 516 ? -4.27 4.691 -17.344 1 87.62 516 GLY B O 1
ATOM 9864 N N . ARG B 1 517 ? -3.016 2.848 -17.375 1 87.31 517 ARG B N 1
ATOM 9865 C CA . ARG B 1 517 ? -2.482 3.164 -18.688 1 87.31 517 ARG B CA 1
ATOM 9866 C C . ARG B 1 517 ? -3.486 2.814 -19.781 1 87.31 517 ARG B C 1
ATOM 9868 O O . ARG B 1 517 ? -3.518 3.459 -20.844 1 87.31 517 ARG B O 1
ATOM 9875 N N . ARG B 1 518 ? -4.254 1.824 -19.594 1 89.44 518 ARG B N 1
ATOM 9876 C CA . ARG B 1 518 ? -5.316 1.418 -20.516 1 89.44 518 ARG B CA 1
ATOM 9877 C C . ARG B 1 518 ? -6.547 0.951 -19.75 1 89.44 518 ARG B C 1
ATOM 9879 O O . ARG B 1 518 ? -7.121 1.709 -18.969 1 89.44 518 ARG B O 1
ATOM 9886 N N . ASN B 1 519 ? -6.867 -0.339 -19.797 1 91.69 519 ASN B N 1
ATOM 9887 C CA . ASN B 1 519 ? -8.117 -0.838 -19.234 1 91.69 519 ASN B CA 1
ATOM 9888 C C . ASN B 1 519 ? -7.891 -1.568 -17.922 1 91.69 519 ASN B C 1
ATOM 9890 O O . ASN B 1 519 ? -8.844 -2.045 -17.297 1 91.69 519 ASN B O 1
ATOM 9894 N N . SER B 1 520 ? -6.688 -1.591 -17.438 1 93.94 520 SER B N 1
ATOM 9895 C CA . SER B 1 520 ? -6.379 -2.424 -16.281 1 93.94 520 SER B CA 1
ATOM 9896 C C . SER B 1 520 ? -7.051 -1.886 -15.023 1 93.94 520 SER B C 1
ATOM 9898 O O . SER B 1 520 ? -7.555 -2.658 -14.203 1 93.94 520 SER B O 1
ATOM 9900 N N . PHE B 1 521 ? -7.074 -0.563 -14.867 1 95.38 521 PHE B N 1
ATOM 9901 C CA . PHE B 1 521 ? -7.688 0.012 -13.672 1 95.38 521 PHE B CA 1
ATOM 9902 C C . PHE B 1 521 ? -9.188 -0.256 -13.656 1 95.38 521 PHE B C 1
ATOM 9904 O O . PHE B 1 521 ? -9.758 -0.558 -12.602 1 95.38 521 PHE B O 1
ATOM 9911 N N . ASN B 1 522 ? -9.844 -0.18 -14.797 1 96.06 522 ASN B N 1
ATOM 9912 C CA . ASN B 1 522 ? -11.273 -0.478 -14.898 1 96.06 522 ASN B CA 1
ATOM 9913 C C . ASN B 1 522 ? -11.57 -1.915 -14.484 1 96.06 522 ASN B C 1
ATOM 9915 O O . ASN B 1 522 ? -12.508 -2.16 -13.711 1 96.06 522 ASN B O 1
ATOM 9919 N N . ILE B 1 523 ? -10.789 -2.789 -15 1 96.94 523 ILE B N 1
ATOM 9920 C CA . ILE B 1 523 ? -10.984 -4.207 -14.719 1 96.94 523 ILE B CA 1
ATOM 9921 C C . ILE B 1 523 ? -10.82 -4.465 -13.227 1 96.94 523 ILE B C 1
ATOM 9923 O O . ILE B 1 523 ? -11.617 -5.199 -12.625 1 96.94 523 ILE B O 1
ATOM 9927 N N . ARG B 1 524 ? -9.836 -3.859 -12.633 1 96.69 524 ARG B N 1
ATOM 9928 C CA . ARG B 1 524 ? -9.555 -4.039 -11.211 1 96.69 524 ARG B CA 1
ATOM 9929 C C . ARG B 1 524 ? -10.672 -3.465 -10.352 1 96.69 524 ARG B C 1
ATOM 9931 O O . ARG B 1 524 ? -11.016 -4.027 -9.312 1 96.69 524 ARG B O 1
ATOM 9938 N N . CYS B 1 525 ? -11.234 -2.336 -10.773 1 97.44 525 CYS B N 1
ATOM 9939 C CA . CYS B 1 525 ? -12.359 -1.764 -10.039 1 97.44 525 CYS B CA 1
ATOM 9940 C C . CYS B 1 525 ? -13.586 -2.668 -10.133 1 97.44 525 CYS B C 1
ATOM 9942 O O . CYS B 1 525 ? -14.305 -2.844 -9.148 1 97.44 525 CYS B O 1
ATOM 9944 N N . HIS B 1 526 ? -13.805 -3.262 -11.289 1 97.75 526 HIS B N 1
ATOM 9945 C CA . HIS B 1 526 ? -14.922 -4.18 -11.453 1 97.75 526 HIS B CA 1
ATOM 9946 C C . HIS B 1 526 ? -14.719 -5.445 -10.617 1 97.75 526 HIS B C 1
ATOM 9948 O O . HIS B 1 526 ? -15.672 -5.973 -10.047 1 97.75 526 HIS B O 1
ATOM 9954 N N . GLY B 1 527 ? -13.469 -5.887 -10.617 1 97.25 527 GLY B N 1
ATOM 9955 C CA . GLY B 1 527 ? -13.172 -7.016 -9.742 1 97.25 527 GLY B CA 1
ATOM 9956 C C . GLY B 1 527 ? -13.414 -6.711 -8.273 1 97.25 527 GLY B C 1
ATOM 9957 O O . GLY B 1 527 ? -13.945 -7.547 -7.543 1 97.25 527 GLY B O 1
ATOM 9958 N N . ALA B 1 528 ? -13.039 -5.52 -7.879 1 97.44 528 ALA B N 1
ATOM 9959 C CA . ALA B 1 528 ? -13.281 -5.09 -6.508 1 97.44 528 ALA B CA 1
ATOM 9960 C C . ALA B 1 528 ? -14.781 -5.02 -6.211 1 97.44 528 ALA B C 1
ATOM 9962 O O . ALA B 1 528 ? -15.219 -5.344 -5.105 1 97.44 528 ALA B O 1
ATOM 9963 N N . GLY B 1 529 ? -15.555 -4.527 -7.203 1 98 529 GLY B N 1
ATOM 9964 C CA . GLY B 1 529 ? -17 -4.5 -7.047 1 98 529 GLY B CA 1
ATOM 9965 C C . GLY B 1 529 ? -17.594 -5.871 -6.797 1 98 529 GLY B C 1
ATOM 9966 O O . GLY B 1 529 ? -18.469 -6.027 -5.938 1 98 529 GLY B O 1
ATOM 9967 N N . LEU B 1 530 ? -17.109 -6.879 -7.508 1 98 530 LEU B N 1
ATOM 9968 C CA . LEU B 1 530 ? -17.594 -8.242 -7.332 1 98 530 LEU B CA 1
ATOM 9969 C C . LEU B 1 530 ? -17.203 -8.789 -5.965 1 98 530 LEU B C 1
ATOM 9971 O O . LEU B 1 530 ? -18 -9.461 -5.301 1 98 530 LEU B O 1
ATOM 9975 N N . ALA B 1 531 ? -15.977 -8.539 -5.598 1 96.75 531 ALA B N 1
ATOM 9976 C CA . ALA B 1 531 ? -15.516 -8.977 -4.285 1 96.75 531 ALA B CA 1
ATOM 9977 C C . ALA B 1 531 ? -16.344 -8.359 -3.17 1 96.75 531 ALA B C 1
ATOM 9979 O O . ALA B 1 531 ? -16.594 -8.984 -2.139 1 96.75 531 ALA B O 1
ATOM 9980 N N . TYR B 1 532 ? -16.688 -7.105 -3.383 1 96.94 532 TYR B N 1
ATOM 9981 C CA . TYR B 1 532 ? -17.516 -6.422 -2.395 1 96.94 532 TYR B CA 1
ATOM 9982 C C . TYR B 1 532 ? -18.906 -7.016 -2.355 1 96.94 532 TYR B C 1
ATOM 9984 O O . TYR B 1 532 ? -19.469 -7.227 -1.278 1 96.94 532 TYR B O 1
ATOM 9992 N N . GLN B 1 533 ? -19.531 -7.359 -3.49 1 96.44 533 GLN B N 1
ATOM 9993 C CA . GLN B 1 533 ? -20.906 -7.828 -3.611 1 96.44 533 GLN B CA 1
ATOM 9994 C C . GLN B 1 533 ? -21.062 -9.227 -3.031 1 96.44 533 GLN B C 1
ATOM 9996 O O . GLN B 1 533 ? -22.016 -9.508 -2.307 1 96.44 533 GLN B O 1
ATOM 10001 N N . PHE B 1 534 ? -20.062 -10.062 -3.307 1 95 534 PHE B N 1
ATOM 10002 C CA . PHE B 1 534 ? -20.266 -11.477 -3 1 95 534 PHE B CA 1
ATOM 10003 C C . PHE B 1 534 ? -19.344 -11.922 -1.863 1 95 534 PHE B C 1
ATOM 10005 O O . PHE B 1 534 ? -19.453 -13.055 -1.388 1 95 534 PHE B O 1
ATOM 10012 N N . GLY B 1 535 ? -18.422 -11.047 -1.417 1 92.06 535 GLY B N 1
ATOM 10013 C CA . GLY B 1 535 ? -17.484 -11.469 -0.394 1 92.06 535 GLY B CA 1
ATOM 10014 C C . GLY B 1 535 ? -16.516 -12.539 -0.877 1 92.06 535 GLY B C 1
ATOM 10015 O O . GLY B 1 535 ? -16.062 -12.492 -2.018 1 92.06 535 GLY B O 1
ATOM 10016 N N . PRO B 1 536 ? -16.266 -13.555 -0.109 1 90.62 536 PRO B N 1
ATOM 10017 C CA . PRO B 1 536 ? -15.32 -14.594 -0.513 1 90.62 536 PRO B CA 1
ATOM 10018 C C . PRO B 1 536 ? -15.852 -15.477 -1.636 1 90.62 536 PRO B C 1
ATOM 10020 O O . PRO B 1 536 ? -15.078 -16.156 -2.32 1 90.62 536 PRO B O 1
ATOM 10023 N N . ARG B 1 537 ? -17.172 -15.469 -1.914 1 93.62 537 ARG B N 1
ATOM 10024 C CA . ARG B 1 537 ? -17.797 -16.312 -2.924 1 93.62 537 ARG B CA 1
ATOM 10025 C C . ARG B 1 537 ? -17.719 -15.672 -4.305 1 93.62 537 ARG B C 1
ATOM 10027 O O . ARG B 1 537 ? -18.188 -16.25 -5.289 1 93.62 537 ARG B O 1
ATOM 10034 N N . TRP B 1 538 ? -17.094 -14.523 -4.422 1 96 538 TRP B N 1
ATOM 10035 C CA . TRP B 1 538 ? -17.125 -13.781 -5.68 1 96 538 TRP B CA 1
ATOM 10036 C C . TRP B 1 538 ? -16.453 -14.57 -6.797 1 96 538 TRP B C 1
ATOM 10038 O O . TRP B 1 538 ? -16.875 -14.516 -7.953 1 96 538 TRP B O 1
ATOM 10048 N N . MET B 1 539 ? -15.469 -15.406 -6.453 1 94.12 539 MET B N 1
ATOM 10049 C CA . MET B 1 539 ? -14.75 -16.172 -7.473 1 94.12 539 MET B CA 1
ATOM 10050 C C . MET B 1 539 ? -15.641 -17.266 -8.055 1 94.12 539 MET B C 1
ATOM 10052 O O . MET B 1 539 ? -15.602 -17.516 -9.266 1 94.12 539 MET B O 1
ATOM 10056 N N . ILE B 1 540 ? -16.406 -17.859 -7.188 1 95.69 540 ILE B N 1
ATOM 10057 C CA . ILE B 1 540 ? -17.297 -18.938 -7.621 1 95.69 540 ILE B CA 1
ATOM 10058 C C . ILE B 1 540 ? -18.406 -18.344 -8.492 1 95.69 540 ILE B C 1
ATOM 10060 O O . ILE B 1 540 ? -18.734 -18.891 -9.547 1 95.69 540 ILE B O 1
ATOM 10064 N N . GLU B 1 541 ? -18.953 -17.219 -8.023 1 96.06 541 GLU B N 1
ATOM 10065 C CA . GLU B 1 541 ? -20.062 -16.609 -8.758 1 96.06 541 GLU B CA 1
ATOM 10066 C C . GLU B 1 541 ? -19.594 -16.094 -10.117 1 96.06 541 GLU B C 1
ATOM 10068 O O . GLU B 1 541 ? -20.312 -16.234 -11.117 1 96.06 541 GLU B O 1
ATOM 10073 N N . ALA B 1 542 ? -18.484 -15.461 -10.148 1 95.88 542 ALA B N 1
ATOM 10074 C CA . ALA B 1 542 ? -17.938 -14.984 -11.422 1 95.88 542 ALA B CA 1
ATOM 10075 C C . ALA B 1 542 ? -17.625 -16.156 -12.352 1 95.88 542 ALA B C 1
ATOM 10077 O O . ALA B 1 542 ? -17.812 -16.062 -13.562 1 95.88 542 ALA B O 1
ATOM 10078 N N . PHE B 1 543 ? -17.062 -17.25 -11.766 1 94.62 543 PHE B N 1
ATOM 10079 C CA . PHE B 1 543 ? -16.75 -18.453 -12.531 1 94.62 543 PHE B CA 1
ATOM 10080 C C . PHE B 1 543 ? -18 -19.062 -13.125 1 94.62 543 PHE B C 1
ATOM 10082 O O . PHE B 1 543 ? -18.047 -19.391 -14.312 1 94.62 543 PHE B O 1
ATOM 10089 N N . LYS B 1 544 ? -19.062 -19.156 -12.336 1 94.5 544 LYS B N 1
ATOM 10090 C CA . LYS B 1 544 ? -20.328 -19.734 -12.789 1 94.5 544 LYS B CA 1
ATOM 10091 C C . LYS B 1 544 ? -20.969 -18.875 -13.867 1 94.5 544 LYS B C 1
ATOM 10093 O O . LYS B 1 544 ? -21.609 -19.391 -14.789 1 94.5 544 LYS B O 1
ATOM 10098 N N . HIS B 1 545 ? -20.859 -17.625 -13.703 1 94.62 545 HIS B N 1
ATOM 10099 C CA . HIS B 1 545 ? -21.453 -16.703 -14.672 1 94.62 545 HIS B CA 1
ATOM 10100 C C . HIS B 1 545 ? -20.797 -16.859 -16.047 1 94.62 545 HIS B C 1
ATOM 10102 O O . HIS B 1 545 ? -21.484 -16.797 -17.062 1 94.62 545 HIS B O 1
ATOM 10108 N N . LYS B 1 546 ? -19.5 -17.078 -16.109 1 92.25 546 LYS B N 1
ATOM 10109 C CA . LYS B 1 546 ? -18.781 -17.141 -17.375 1 92.25 546 LYS B CA 1
ATOM 10110 C C . LYS B 1 546 ? -18.906 -18.516 -18.016 1 92.25 546 LYS B C 1
ATOM 10112 O O . LYS B 1 546 ? -19.203 -18.641 -19.203 1 92.25 546 LYS B O 1
ATOM 10117 N N . PHE B 1 547 ? -18.75 -19.609 -17.25 1 91.44 547 PHE B N 1
ATOM 10118 C CA . PHE B 1 547 ? -18.641 -20.953 -17.797 1 91.44 547 PHE B CA 1
ATOM 10119 C C . PHE B 1 547 ? -19.938 -21.734 -17.594 1 91.44 547 PHE B C 1
ATOM 10121 O O . PHE B 1 547 ? -20.125 -22.797 -18.172 1 91.44 547 PHE B O 1
ATOM 10128 N N . LYS B 1 548 ? -20.859 -21.266 -16.781 1 90.5 548 LYS B N 1
ATOM 10129 C CA . LYS B 1 548 ? -22.141 -21.906 -16.5 1 90.5 548 LYS B CA 1
ATOM 10130 C C . LYS B 1 548 ? -21.922 -23.297 -15.906 1 90.5 548 LYS B C 1
ATOM 10132 O O . LYS B 1 548 ? -22.688 -24.219 -16.172 1 90.5 548 LYS B O 1
ATOM 10137 N N . LYS B 1 549 ? -20.734 -23.469 -15.32 1 89.19 549 LYS B N 1
ATOM 10138 C CA . LYS B 1 549 ? -20.375 -24.688 -14.602 1 89.19 549 LYS B CA 1
ATOM 10139 C C . LYS B 1 549 ? -19.797 -24.359 -13.227 1 89.19 549 LYS B C 1
ATOM 10141 O O . LYS B 1 549 ? -19.328 -23.234 -12.992 1 89.19 549 LYS B O 1
ATOM 10146 N N . SER B 1 550 ? -19.906 -25.312 -12.422 1 89.69 550 SER B N 1
ATOM 10147 C CA . SER B 1 550 ? -19.344 -25.141 -11.094 1 89.69 550 SER B CA 1
ATOM 10148 C C . SER B 1 550 ? -17.828 -25.344 -11.117 1 89.69 550 SER B C 1
ATOM 10150 O O . SER B 1 550 ? -17.328 -26.219 -11.82 1 89.69 550 SER B O 1
ATOM 10152 N N . PRO B 1 551 ? -17.188 -24.453 -10.445 1 90.44 551 PRO B N 1
ATOM 10153 C CA . PRO B 1 551 ? -15.734 -24.594 -10.414 1 90.44 551 PRO B CA 1
ATOM 10154 C C . PRO B 1 551 ? -15.273 -25.844 -9.672 1 90.44 551 PRO B C 1
ATOM 10156 O O . PRO B 1 551 ? -16.094 -26.656 -9.25 1 90.44 551 PRO B O 1
ATOM 10159 N N . SER B 1 552 ? -14.023 -26.031 -9.539 1 88.75 552 SER B N 1
ATOM 10160 C CA . SER B 1 552 ? -13.414 -27.219 -8.945 1 88.75 552 SER B CA 1
ATOM 10161 C C . SER B 1 552 ? -13.734 -27.312 -7.457 1 88.75 552 SER B C 1
ATOM 10163 O O . SER B 1 552 ? -14.094 -26.328 -6.824 1 88.75 552 SER B O 1
ATOM 10165 N N . ASN B 1 553 ? -13.609 -28.484 -6.883 1 90.62 553 ASN B N 1
ATOM 10166 C CA . ASN B 1 553 ? -13.883 -28.719 -5.473 1 90.62 553 ASN B CA 1
ATOM 10167 C C . ASN B 1 553 ? -12.844 -28.062 -4.578 1 90.62 553 ASN B C 1
ATOM 10169 O O . ASN B 1 553 ? -13.141 -27.688 -3.438 1 90.62 553 ASN B O 1
ATOM 10173 N N . ILE B 1 554 ? -11.734 -27.922 -5.156 1 92.88 554 ILE B N 1
ATOM 10174 C CA . ILE B 1 554 ? -10.672 -27.297 -4.375 1 92.88 554 ILE B CA 1
ATOM 10175 C C . ILE B 1 554 ? -11.039 -25.844 -4.078 1 92.88 554 ILE B C 1
ATOM 10177 O O . ILE B 1 554 ? -10.906 -25.375 -2.939 1 92.88 554 ILE B O 1
ATOM 10181 N N . LEU B 1 555 ? -11.531 -25.156 -5.047 1 94.12 555 LEU B N 1
ATOM 10182 C CA . LEU B 1 555 ? -11.914 -23.766 -4.875 1 94.12 555 LEU B CA 1
ATOM 10183 C C . LEU B 1 555 ? -13.141 -23.641 -3.977 1 94.12 555 LEU B C 1
ATOM 10185 O O . LEU B 1 555 ? -13.203 -22.734 -3.133 1 94.12 555 LEU B O 1
ATOM 10189 N N . LYS B 1 556 ? -14.062 -24.531 -4.133 1 95.12 556 LYS B N 1
ATOM 10190 C CA . LYS B 1 556 ? -15.273 -24.516 -3.316 1 95.12 556 LYS B CA 1
ATOM 10191 C C . LYS B 1 556 ? -14.945 -24.734 -1.844 1 95.12 556 LYS B C 1
ATOM 10193 O O . LYS B 1 556 ? -15.531 -24.094 -0.969 1 95.12 556 LYS B O 1
ATOM 10198 N N . ARG B 1 557 ? -14.023 -25.609 -1.638 1 93.31 557 ARG B N 1
ATOM 10199 C CA . ARG B 1 557 ? -13.617 -25.891 -0.264 1 93.31 557 ARG B CA 1
ATOM 10200 C C . ARG B 1 557 ? -12.945 -24.672 0.364 1 93.31 557 ARG B C 1
ATOM 10202 O O . ARG B 1 557 ? -13.203 -24.344 1.526 1 93.31 557 ARG B O 1
ATOM 10209 N N . LEU B 1 558 ? -12.133 -24.047 -0.4 1 93.88 558 LEU B N 1
ATOM 10210 C CA . LEU B 1 558 ? -11.461 -22.859 0.101 1 93.88 558 LEU B CA 1
ATOM 10211 C C . LEU B 1 558 ? -12.469 -21.781 0.465 1 93.88 558 LEU B C 1
ATOM 10213 O O . LEU B 1 558 ? -12.383 -21.172 1.534 1 93.88 558 LEU B O 1
ATOM 10217 N N . VAL B 1 559 ? -13.414 -21.547 -0.398 1 94.25 559 VAL B N 1
ATOM 10218 C CA . VAL B 1 559 ? -14.398 -20.484 -0.193 1 94.25 559 VAL B CA 1
ATOM 10219 C C . VAL B 1 559 ? -15.266 -20.828 1.018 1 94.25 559 VAL B C 1
ATOM 10221 O O . VAL B 1 559 ? -15.609 -19.938 1.809 1 94.25 559 VAL B O 1
ATOM 10224 N N . ARG B 1 560 ? -15.57 -22.078 1.204 1 93.25 560 ARG B N 1
ATOM 10225 C CA . ARG B 1 560 ? -16.359 -22.5 2.352 1 93.25 560 ARG B CA 1
ATOM 10226 C C . ARG B 1 560 ? -15.609 -22.266 3.656 1 93.25 560 ARG B C 1
ATOM 10228 O O . ARG B 1 560 ? -16.188 -21.781 4.637 1 93.25 560 ARG B O 1
ATOM 10235 N N . GLU B 1 561 ? -14.383 -22.609 3.609 1 92.44 561 GLU B N 1
ATOM 10236 C CA . GLU B 1 561 ? -13.562 -22.406 4.801 1 92.44 561 GLU B CA 1
ATOM 10237 C C . GLU B 1 561 ? -13.453 -20.922 5.148 1 92.44 561 GLU B C 1
ATOM 10239 O O . GLU B 1 561 ? -13.547 -20.547 6.32 1 92.44 561 GLU B O 1
ATOM 10244 N N . ARG B 1 562 ? -13.266 -20.109 4.18 1 91.44 562 ARG B N 1
ATOM 10245 C CA . ARG B 1 562 ? -13.117 -18.688 4.41 1 91.44 562 ARG B CA 1
ATOM 10246 C C . ARG B 1 562 ? -14.43 -18.062 4.867 1 91.44 562 ARG B C 1
ATOM 10248 O O . ARG B 1 562 ? -14.438 -17.156 5.707 1 91.44 562 ARG B O 1
ATOM 10255 N N . THR B 1 563 ? -15.516 -18.516 4.316 1 89.94 563 THR B N 1
ATOM 10256 C CA . THR B 1 563 ? -16.828 -18.031 4.734 1 89.94 563 THR B CA 1
ATOM 10257 C C . THR B 1 563 ? -17.125 -18.422 6.18 1 89.94 563 THR B C 1
ATOM 10259 O O . THR B 1 563 ? -17.625 -17.609 6.961 1 89.94 563 THR B O 1
ATOM 10262 N N . ASN B 1 564 ? -16.672 -19.609 6.473 1 88.56 564 ASN B N 1
ATOM 10263 C CA . ASN B 1 564 ? -16.875 -20.094 7.836 1 88.56 564 ASN B CA 1
ATOM 10264 C C . ASN B 1 564 ? -16 -19.328 8.828 1 88.56 564 ASN B C 1
ATOM 10266 O O . ASN B 1 564 ? -16.453 -18.984 9.922 1 88.56 564 ASN B O 1
ATOM 10270 N N . ASN B 1 565 ? -14.82 -19.078 8.453 1 87.12 565 ASN B N 1
ATOM 10271 C CA . ASN B 1 565 ? -13.922 -18.312 9.32 1 87.12 565 ASN B CA 1
ATOM 10272 C C . ASN B 1 565 ? -14.43 -16.906 9.562 1 87.12 565 ASN B C 1
ATOM 10274 O O . ASN B 1 565 ? -14.297 -16.375 10.664 1 87.12 565 ASN B O 1
ATOM 10278 N N . ASN B 1 566 ? -14.938 -16.297 8.516 1 82.44 566 ASN B N 1
ATOM 10279 C CA . ASN B 1 566 ? -15.516 -14.961 8.656 1 82.44 566 ASN B CA 1
ATOM 10280 C C . ASN B 1 566 ? -16.703 -14.961 9.609 1 82.44 566 ASN B C 1
ATOM 10282 O O . ASN B 1 566 ? -16.875 -14.039 10.414 1 82.44 566 ASN B O 1
ATOM 10286 N N . PHE B 1 567 ? -17.438 -16.016 9.508 1 80 567 PHE B N 1
ATOM 10287 C CA . PHE B 1 567 ? -18.594 -16.141 10.367 1 80 567 PHE B CA 1
ATOM 10288 C C . PHE B 1 567 ? -18.188 -16.312 11.828 1 80 567 PHE B C 1
ATOM 10290 O O . PHE B 1 567 ? -18.734 -15.664 12.711 1 80 567 PHE B O 1
ATOM 10297 N N . LEU B 1 568 ? -17.156 -17.078 12.008 1 79.25 568 LEU B N 1
ATOM 10298 C CA . LEU B 1 568 ? -16.656 -17.328 13.359 1 79.25 568 LEU B CA 1
ATOM 10299 C C . LEU B 1 568 ? -16 -16.062 13.93 1 79.25 568 LEU B C 1
ATOM 10301 O O . LEU B 1 568 ? -16.141 -15.766 15.117 1 79.25 568 LEU B O 1
ATOM 10305 N N . GLY B 1 569 ? -15.312 -15.375 13.078 1 74.94 569 GLY B N 1
ATOM 10306 C CA . GLY B 1 569 ? -14.664 -14.141 13.508 1 74.94 569 GLY B CA 1
ATOM 10307 C C . GLY B 1 569 ? -15.641 -13.078 13.945 1 74.94 569 GLY B C 1
ATOM 10308 O O . GLY B 1 569 ? -15.414 -12.383 14.945 1 74.94 569 GLY B O 1
ATOM 10309 N N . ARG B 1 570 ? -16.703 -12.969 13.25 1 68.75 570 ARG B N 1
ATOM 10310 C CA . ARG B 1 570 ? -17.75 -12 13.594 1 68.75 570 ARG B CA 1
ATOM 10311 C C . ARG B 1 570 ? -18.406 -12.359 14.922 1 68.75 570 ARG B C 1
ATOM 10313 O O . ARG B 1 570 ? -18.703 -11.484 15.734 1 68.75 570 ARG B O 1
ATOM 10320 N N . SER B 1 571 ? -18.531 -13.609 15.109 1 66.81 571 SER B N 1
ATOM 10321 C CA . SER B 1 571 ? -19.172 -14.086 16.344 1 66.81 571 SER B CA 1
ATOM 10322 C C . SER B 1 571 ? -18.281 -13.828 17.547 1 66.81 571 SER B C 1
ATOM 10324 O O . SER B 1 571 ? -18.766 -13.43 18.609 1 66.81 571 SER B O 1
ATOM 10326 N N . ARG B 1 572 ? -16.906 -13.898 17.375 1 60.56 572 ARG B N 1
ATOM 10327 C CA . ARG B 1 572 ? -15.945 -13.68 18.453 1 60.56 572 ARG B CA 1
ATOM 10328 C C . ARG B 1 572 ? -15.844 -12.195 18.797 1 60.56 572 ARG B C 1
ATOM 10330 O O . ARG B 1 572 ? -15.758 -11.836 19.969 1 60.56 572 ARG B O 1
ATOM 10337 N N . ARG B 1 573 ? -15.672 -11.289 17.766 1 57.44 573 ARG B N 1
ATOM 10338 C CA . ARG B 1 573 ? -15.562 -9.859 18 1 57.44 573 ARG B CA 1
ATOM 10339 C C . ARG B 1 573 ? -16.75 -9.328 18.781 1 57.44 573 ARG B C 1
ATOM 10341 O O . ARG B 1 573 ? -16.609 -8.461 19.641 1 57.44 573 ARG B O 1
ATOM 10348 N N . LYS B 1 574 ? -17.828 -9.648 18.484 1 51.34 574 LYS B N 1
ATOM 10349 C CA . LYS B 1 574 ? -19.016 -9.234 19.219 1 51.34 574 LYS B CA 1
ATOM 10350 C C . LYS B 1 574 ? -18.859 -9.555 20.703 1 51.34 574 LYS B C 1
ATOM 10352 O O . LYS B 1 574 ? -19.312 -8.781 21.562 1 51.34 574 LYS B O 1
ATOM 10357 N N . ARG B 1 575 ? -17.828 -10.367 20.969 1 49.69 575 ARG B N 1
ATOM 10358 C CA . ARG B 1 575 ? -17.625 -10.766 22.359 1 49.69 575 ARG B CA 1
ATOM 10359 C C . ARG B 1 575 ? -16.578 -9.891 23.031 1 49.69 575 ARG B C 1
ATOM 10361 O O . ARG B 1 575 ? -16.703 -9.578 24.219 1 49.69 575 ARG B O 1
ATOM 10368 N N . LEU B 1 576 ? -15.32 -9.445 22.234 1 48.06 576 LEU B N 1
ATOM 10369 C CA . LEU B 1 576 ? -14.164 -8.742 22.781 1 48.06 576 LEU B CA 1
ATOM 10370 C C . LEU B 1 576 ? -14.516 -7.285 23.078 1 48.06 576 LEU B C 1
ATOM 10372 O O . LEU B 1 576 ? -13.883 -6.656 23.938 1 48.06 576 LEU B O 1
ATOM 10376 N N . PHE B 1 577 ? -15.078 -6.449 22.234 1 45.88 577 PHE B N 1
ATOM 10377 C CA . PHE B 1 577 ? -15.312 -5.023 22.438 1 45.88 577 PHE B CA 1
ATOM 10378 C C . PHE B 1 577 ? -15.906 -4.77 23.828 1 45.88 577 PHE B C 1
ATOM 10380 O O . PHE B 1 577 ? -16.094 -3.617 24.219 1 45.88 577 PHE B O 1
ATOM 10387 N N . ASN B 1 578 ? -16.188 -5.664 24.516 1 37.5 578 ASN B N 1
ATOM 10388 C CA . ASN B 1 578 ? -16.609 -5.328 25.875 1 37.5 578 ASN B CA 1
ATOM 10389 C C . ASN B 1 578 ? -15.43 -4.996 26.766 1 37.5 578 ASN B C 1
ATOM 10391 O O . ASN B 1 578 ? -15.602 -4.746 27.969 1 37.5 578 ASN B O 1
ATOM 10395 N N . VAL B 1 579 ? -14.172 -5.285 26.25 1 37.09 579 VAL B N 1
ATOM 10396 C CA . VAL B 1 579 ? -13.117 -5.137 27.234 1 37.09 579 VAL B CA 1
ATOM 10397 C C . VAL B 1 579 ? -12.43 -3.783 27.062 1 37.09 579 VAL B C 1
ATOM 10399 O O . VAL B 1 579 ? -12.195 -3.344 25.938 1 37.09 579 VAL B O 1
ATOM 10402 N N . GLU B 1 580 ? -12.344 -2.801 27.984 1 35.31 580 GLU B N 1
ATOM 10403 C CA . GLU B 1 580 ? -11.844 -1.447 28.188 1 35.31 580 GLU B CA 1
ATOM 10404 C C . GLU B 1 580 ? -10.352 -1.357 27.891 1 35.31 580 GLU B C 1
ATOM 10406 O O . GLU B 1 580 ? -9.555 -2.119 28.438 1 35.31 580 GLU B O 1
ATOM 10411 N N . ALA B 1 581 ? -9.945 -0.966 26.75 1 35.66 581 ALA B N 1
ATOM 10412 C CA . ALA B 1 581 ? -8.57 -0.768 26.297 1 35.66 581 ALA B CA 1
ATOM 10413 C C . ALA B 1 581 ? -7.836 0.223 27.203 1 35.66 581 ALA B C 1
ATOM 10415 O O . ALA B 1 581 ? -8.367 1.289 27.516 1 35.66 581 ALA B O 1
ATOM 10416 N N . LYS B 1 582 ? -6.812 -0.125 28 1 35.12 582 LYS B N 1
ATOM 10417 C CA . LYS B 1 582 ? -5.926 0.659 28.859 1 35.12 582 LYS B CA 1
ATOM 10418 C C . LYS B 1 582 ? -5.008 1.549 28.031 1 35.12 582 LYS B C 1
ATOM 10420 O O . LYS B 1 582 ? -4.332 1.071 27.109 1 35.12 582 LYS B O 1
ATOM 10425 N N . ILE B 1 583 ? -5.156 2.834 27.938 1 32.28 583 ILE B N 1
ATOM 10426 C CA . ILE B 1 583 ? -4.48 3.92 27.234 1 32.28 583 ILE B CA 1
ATOM 10427 C C . ILE B 1 583 ? -3.072 4.098 27.797 1 32.28 583 ILE B C 1
ATOM 10429 O O . ILE B 1 583 ? -2.898 4.391 28.984 1 32.28 583 ILE B O 1
ATOM 10433 N N . SER B 1 584 ? -2.037 3.404 27.328 1 32.59 584 SER B N 1
ATOM 10434 C CA . SER B 1 584 ? -0.674 3.658 27.781 1 32.59 584 SER B CA 1
ATOM 10435 C C . SER B 1 584 ? -0.157 4.992 27.25 1 32.59 584 SER B C 1
ATOM 10437 O O . SER B 1 584 ? -0.383 5.34 26.094 1 32.59 584 SER B O 1
ATOM 10439 N N . ASP B 1 585 ? 0.325 6.047 27.969 1 32.19 585 ASP B N 1
ATOM 10440 C CA . ASP B 1 585 ? 0.638 7.473 28 1 32.19 585 ASP B CA 1
ATOM 10441 C C . ASP B 1 585 ? 1.733 7.812 26.984 1 32.19 585 ASP B C 1
ATOM 10443 O O . ASP B 1 585 ? 1.535 8.656 26.109 1 32.19 585 ASP B O 1
ATOM 10447 N N . LYS B 1 586 ? 3.189 8.414 27.344 1 36.12 586 LYS B N 1
ATOM 10448 C CA . LYS B 1 586 ? 4.047 9.562 27.047 1 36.12 586 LYS B CA 1
ATOM 10449 C C . LYS B 1 586 ? 5.09 9.211 26 1 36.12 586 LYS B C 1
ATOM 10451 O O . LYS B 1 586 ? 5.918 8.32 26.203 1 36.12 586 LYS B O 1
ATOM 10456 N N . ASN B 1 587 ? 4.934 9.344 24.781 1 36.62 587 ASN B N 1
ATOM 10457 C CA . ASN B 1 587 ? 5.949 9.008 23.781 1 36.62 587 ASN B CA 1
ATOM 10458 C C . ASN B 1 587 ? 7.008 10.102 23.672 1 36.62 587 ASN B C 1
ATOM 10460 O O . ASN B 1 587 ? 6.805 11.094 22.969 1 36.62 587 ASN B O 1
ATOM 10464 N N . CYS B 1 588 ? 8.094 10.375 24.438 1 36.44 588 CYS B N 1
ATOM 10465 C CA . CYS B 1 588 ? 9.125 11.391 24.562 1 36.44 588 CYS B CA 1
ATOM 10466 C C . CYS B 1 588 ? 10.141 11.289 23.422 1 36.44 588 CYS B C 1
ATOM 10468 O O . CYS B 1 588 ? 11.016 12.141 23.281 1 36.44 588 CYS B O 1
ATOM 10470 N N . ASP B 1 589 ? 10.164 10.32 22.641 1 38.88 589 ASP B N 1
ATOM 10471 C CA . ASP B 1 589 ? 11.375 10.039 21.891 1 38.88 589 ASP B CA 1
ATOM 10472 C C . ASP B 1 589 ? 11.344 10.688 20.516 1 38.88 589 ASP B C 1
ATOM 10474 O O . ASP B 1 589 ? 12.289 10.57 19.734 1 38.88 589 ASP B O 1
ATOM 10478 N N . TYR B 1 590 ? 10.172 11.188 19.969 1 41.38 590 TYR B N 1
ATOM 10479 C CA . TYR B 1 590 ? 10.172 11.625 18.578 1 41.38 590 TYR B CA 1
ATOM 10480 C C . TYR B 1 590 ? 9.648 13.047 18.453 1 41.38 590 TYR B C 1
ATOM 10482 O O . TYR B 1 590 ? 8.719 13.438 19.172 1 41.38 590 TYR B O 1
ATOM 10490 N N . GLY B 1 591 ? 10.242 14.102 17.688 1 37.59 591 GLY B N 1
ATOM 10491 C CA . GLY B 1 591 ? 9.773 15.422 17.281 1 37.59 591 GLY B CA 1
ATOM 10492 C C . GLY B 1 591 ? 10.641 16.547 17.812 1 37.59 591 GLY B C 1
ATOM 10493 O O . GLY B 1 591 ? 11.812 16.328 18.141 1 37.59 591 GLY B O 1
ATOM 10494 N N . ALA B 1 592 ? 10.188 17.688 17.797 1 38.22 592 ALA B N 1
ATOM 10495 C CA . ALA B 1 592 ? 10.844 18.953 18.109 1 38.22 592 ALA B CA 1
ATOM 10496 C C . ALA B 1 592 ? 11.398 18.938 19.531 1 38.22 592 ALA B C 1
ATOM 10498 O O . ALA B 1 592 ? 12.156 19.844 19.906 1 38.22 592 ALA B O 1
ATOM 10499 N N . SER B 1 593 ? 10.914 18.078 20.219 1 37.78 593 SER B N 1
ATOM 10500 C CA . SER B 1 593 ? 11.344 18.141 21.609 1 37.78 593 SER B CA 1
ATOM 10501 C C . SER B 1 593 ? 12.695 17.453 21.797 1 37.78 593 SER B C 1
ATOM 10503 O O . SER B 1 593 ? 13.148 17.266 22.922 1 37.78 593 SER B O 1
ATOM 10505 N N . CYS B 1 594 ? 13.172 16.891 20.781 1 41.56 594 CYS B N 1
ATOM 10506 C CA . CYS B 1 594 ? 14.477 16.25 20.922 1 41.56 594 CYS B CA 1
ATOM 10507 C C . CYS B 1 594 ? 15.586 17.281 21.078 1 41.56 594 CYS B C 1
ATOM 10509 O O . CYS B 1 594 ? 15.531 18.344 20.453 1 41.56 594 CYS B O 1
ATOM 10511 N N . ASN B 1 595 ? 16.484 17.141 22.031 1 36.56 595 ASN B N 1
ATOM 10512 C CA . ASN B 1 595 ? 17.609 18.016 22.344 1 36.56 595 ASN B CA 1
ATOM 10513 C C . ASN B 1 595 ? 18.547 18.172 21.156 1 36.56 595 ASN B C 1
ATOM 10515 O O . ASN B 1 595 ? 19.062 17.188 20.625 1 36.56 595 ASN B O 1
ATOM 10519 N N . LYS B 1 596 ? 18.375 19.062 20.312 1 42.38 596 LYS B N 1
ATOM 10520 C CA . LYS B 1 596 ? 19.312 19.391 19.25 1 42.38 596 LYS B CA 1
ATOM 10521 C C . LYS B 1 596 ? 20.719 19.594 19.797 1 42.38 596 LYS B C 1
ATOM 10523 O O . LYS B 1 596 ? 20.906 20.188 20.859 1 42.38 596 LYS B O 1
ATOM 10528 N N . PRO B 1 597 ? 21.688 18.984 19.312 1 38.84 597 PRO B N 1
ATOM 10529 C CA . PRO B 1 597 ? 23.047 19.281 19.781 1 38.84 597 PRO B CA 1
ATOM 10530 C C . PRO B 1 597 ? 23.406 20.75 19.672 1 38.84 597 PRO B C 1
ATOM 10532 O O . PRO B 1 597 ? 22.875 21.469 18.812 1 38.84 597 PRO B O 1
ATOM 10535 N N . ASP B 1 598 ? 24.078 21.234 20.719 1 37.62 598 ASP B N 1
ATOM 10536 C CA . ASP B 1 598 ? 24.469 22.609 20.922 1 37.62 598 ASP B CA 1
ATOM 10537 C C . ASP B 1 598 ? 25.438 23.078 19.828 1 37.62 598 ASP B C 1
ATOM 10539 O O . ASP B 1 598 ? 26.109 22.25 19.203 1 37.62 598 ASP B O 1
ATOM 10543 N N . LEU B 1 599 ? 25.203 24.109 19.234 1 43.53 599 LEU B N 1
ATOM 10544 C CA . LEU B 1 599 ? 26.172 24.797 18.391 1 43.53 599 LEU B CA 1
ATOM 10545 C C . LEU B 1 599 ? 27.594 24.625 18.938 1 43.53 599 LEU B C 1
ATOM 10547 O O . LEU B 1 599 ? 27.781 24.438 20.141 1 43.53 599 LEU B O 1
ATOM 10551 N N . PRO B 1 600 ? 28.484 24.469 18.156 1 44.34 600 PRO B N 1
ATOM 10552 C CA . PRO B 1 600 ? 29.859 24.375 18.672 1 44.34 600 PRO B CA 1
ATOM 10553 C C . PRO B 1 600 ? 30.188 25.5 19.656 1 44.34 600 PRO B C 1
ATOM 10555 O O . PRO B 1 600 ? 29.609 26.594 19.578 1 44.34 600 PRO B O 1
ATOM 10558 N N . ASP B 1 601 ? 30.984 25.25 20.641 1 47.78 601 ASP B N 1
ATOM 10559 C CA . ASP B 1 601 ? 31.312 26.125 21.75 1 47.78 601 ASP B CA 1
ATOM 10560 C C . ASP B 1 601 ? 31.812 27.484 21.25 1 47.78 601 ASP B C 1
ATOM 10562 O O . ASP B 1 601 ? 31.453 28.531 21.812 1 47.78 601 ASP B O 1
ATOM 10566 N N . GLU B 1 602 ? 32.562 27.344 20.172 1 57.59 602 GLU B N 1
ATOM 10567 C CA . GLU B 1 602 ? 33.156 28.609 19.703 1 57.59 602 GLU B CA 1
ATOM 10568 C C . GLU B 1 602 ? 32.062 29.531 19.156 1 57.59 602 GLU B C 1
ATOM 10570 O O . GLU B 1 602 ? 32.094 30.734 19.406 1 57.59 602 GLU B O 1
ATOM 10575 N N . GLU B 1 603 ? 31.188 28.844 18.594 1 55.41 603 GLU B N 1
ATOM 10576 C CA . GLU B 1 603 ? 30.156 29.672 17.984 1 55.41 603 GLU B CA 1
ATOM 10577 C C . GLU B 1 603 ? 29.156 30.156 19.031 1 55.41 603 GLU B C 1
ATOM 10579 O O . GLU B 1 603 ? 28.656 31.281 18.953 1 55.41 603 GLU B O 1
ATOM 10584 N N . ILE B 1 604 ? 29.016 29.281 19.922 1 51.88 604 ILE B N 1
ATOM 10585 C CA . ILE B 1 604 ? 28.188 29.688 21.047 1 51.88 604 ILE B CA 1
ATOM 10586 C C . ILE B 1 604 ? 28.859 30.859 21.766 1 51.88 604 ILE B C 1
ATOM 10588 O O . ILE B 1 604 ? 28.188 31.844 22.109 1 51.88 604 ILE B O 1
ATOM 10592 N N . GLN B 1 605 ? 30.047 30.719 21.797 1 62.41 605 GLN B N 1
ATOM 10593 C CA . GLN B 1 605 ? 30.781 31.797 22.453 1 62.41 605 GLN B CA 1
ATOM 10594 C C . GLN B 1 605 ? 30.719 33.094 21.672 1 62.41 605 GLN B C 1
ATOM 10596 O O . GLN B 1 605 ? 30.562 34.156 22.234 1 62.41 605 GLN B O 1
ATOM 10601 N N . ASN B 1 606 ? 30.766 32.906 20.422 1 60.94 606 ASN B N 1
ATOM 10602 C CA . ASN B 1 606 ? 30.688 34.094 19.594 1 60.94 606 ASN B CA 1
ATOM 10603 C C . ASN B 1 606 ? 29.297 34.719 19.641 1 60.94 606 ASN B C 1
ATOM 10605 O O . ASN B 1 606 ? 29.172 35.938 19.688 1 60.94 606 ASN B O 1
ATOM 10609 N N . LEU B 1 607 ? 28.422 33.906 19.719 1 60.47 607 LEU B N 1
ATOM 10610 C CA . LEU B 1 607 ? 27.062 34.406 19.797 1 60.47 607 LEU B CA 1
ATOM 10611 C C . LEU B 1 607 ? 26.781 35.031 21.156 1 60.47 607 LEU B C 1
ATOM 10613 O O . LEU B 1 607 ? 26.109 36.062 21.25 1 60.47 607 LEU B O 1
ATOM 10617 N N . ILE B 1 608 ? 27.359 34.375 22.031 1 60.72 608 ILE B N 1
ATOM 10618 C CA . ILE B 1 608 ? 27.266 34.938 23.391 1 60.72 608 ILE B CA 1
ATOM 10619 C C . ILE B 1 608 ? 27.969 36.312 23.438 1 60.72 608 ILE B C 1
ATOM 10621 O O . ILE B 1 608 ? 27.422 37.25 23.984 1 60.72 608 ILE B O 1
ATOM 10625 N N . LYS B 1 609 ? 29.047 36.219 22.781 1 65.12 609 LYS B N 1
ATOM 10626 C CA . LYS B 1 609 ? 29.797 37.469 22.766 1 65.12 609 LYS B CA 1
ATOM 10627 C C . LYS B 1 609 ? 29.047 38.562 22.016 1 65.12 609 LYS B C 1
ATOM 10629 O O . LYS B 1 609 ? 29.016 39.719 22.469 1 65.12 609 LYS B O 1
ATOM 10634 N N . GLU B 1 610 ? 28.484 38.156 21.062 1 63.38 610 GLU B N 1
ATOM 10635 C CA . GLU B 1 610 ? 27.734 39.156 20.297 1 63.38 610 GLU B CA 1
ATOM 10636 C C . GLU B 1 610 ? 26.484 39.625 21.031 1 63.38 610 GLU B C 1
ATOM 10638 O O . GLU B 1 610 ? 26.156 40.781 21.031 1 63.38 610 GLU B O 1
ATOM 10643 N N . GLN B 1 611 ? 25.953 38.719 21.641 1 61.88 611 GLN B N 1
ATOM 10644 C CA . GLN B 1 611 ? 24.766 39.062 22.406 1 61.88 611 GLN B CA 1
ATOM 10645 C C . GLN B 1 611 ? 25.141 39.938 23.609 1 61.88 611 GLN B C 1
ATOM 10647 O O . GLN B 1 611 ? 24.422 40.875 23.938 1 61.88 611 GLN B O 1
ATOM 10652 N N . ILE B 1 612 ? 26.172 39.562 24.078 1 64.94 612 ILE B N 1
ATOM 10653 C CA . ILE B 1 612 ? 26.641 40.344 25.234 1 64.94 612 ILE B CA 1
ATOM 10654 C C . ILE B 1 612 ? 27.047 41.75 24.781 1 64.94 612 ILE B C 1
ATOM 10656 O O . ILE B 1 612 ? 26.766 42.719 25.469 1 64.94 612 ILE B O 1
ATOM 10660 N N . LYS B 1 613 ? 27.562 41.75 23.641 1 66.31 613 LYS B N 1
ATOM 10661 C CA . LYS B 1 613 ? 27.953 43.062 23.109 1 66.31 613 LYS B CA 1
ATOM 10662 C C . LYS B 1 613 ? 26.734 43.906 22.828 1 66.31 613 LYS B C 1
ATOM 10664 O O . LYS B 1 613 ? 26.75 45.125 23.078 1 66.31 613 LYS B O 1
ATOM 10669 N N . ILE B 1 614 ? 25.766 43.312 22.406 1 63.53 614 ILE B N 1
ATOM 10670 C CA . ILE B 1 614 ? 24.547 44.031 22.094 1 63.53 614 ILE B CA 1
ATOM 10671 C C . ILE B 1 614 ? 23.875 44.5 23.391 1 63.53 614 ILE B C 1
ATOM 10673 O O . ILE B 1 614 ? 23.297 45.562 23.438 1 63.53 614 ILE B O 1
ATOM 10677 N N . LEU B 1 615 ? 24.141 43.688 24.359 1 64.25 615 LEU B N 1
ATOM 10678 C CA . LEU B 1 615 ? 23.469 44.031 25.625 1 64.25 615 LEU B CA 1
ATOM 10679 C C . LEU B 1 615 ? 24.328 44.969 26.469 1 64.25 615 LEU B C 1
ATOM 10681 O O . LEU B 1 615 ? 23.828 45.562 27.422 1 64.25 615 LEU B O 1
ATOM 10685 N N . ASN B 1 616 ? 25.547 45.031 26.031 1 66.56 616 ASN B N 1
ATOM 10686 C CA . ASN B 1 616 ? 26.406 45.969 26.75 1 66.56 616 ASN B CA 1
ATOM 10687 C C . ASN B 1 616 ? 26.062 47.406 26.422 1 66.56 616 ASN B C 1
ATOM 10689 O O . ASN B 1 616 ? 25.969 47.781 25.25 1 66.56 616 ASN B O 1
ATOM 10693 N N . ILE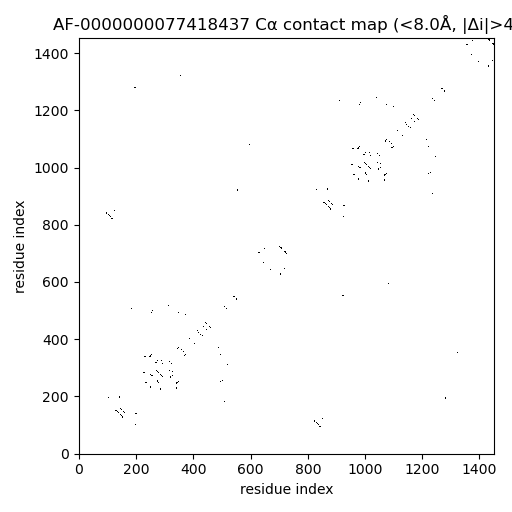 B 1 617 ? 25.625 48.125 27.438 1 67.38 617 ILE B N 1
ATOM 10694 C CA . ILE B 1 617 ? 25.203 49.531 27.25 1 67.38 617 ILE B CA 1
ATOM 10695 C C . ILE B 1 617 ? 26.141 50.438 28.016 1 67.38 617 ILE B C 1
ATOM 10697 O O . ILE B 1 617 ? 26.75 50.031 29 1 67.38 617 ILE B O 1
ATOM 10701 N N . THR B 1 618 ? 26.469 51.562 27.453 1 68.75 618 THR B N 1
ATOM 10702 C CA . THR B 1 618 ? 27.266 52.594 28.094 1 68.75 618 THR B CA 1
ATOM 10703 C C . THR B 1 618 ? 26.484 53.281 29.219 1 68.75 618 THR B C 1
ATOM 10705 O O . THR B 1 618 ? 25.266 53.125 29.297 1 68.75 618 THR B O 1
ATOM 10708 N N . CYS B 1 619 ? 27.188 53.875 30.172 1 66.38 619 CYS B N 1
ATOM 10709 C CA . CYS B 1 619 ? 26.594 54.562 31.312 1 66.38 619 CYS B CA 1
ATOM 10710 C C . CYS B 1 619 ? 25.531 55.562 30.844 1 66.38 619 CYS B C 1
ATOM 10712 O O . CYS B 1 619 ? 24.484 55.719 31.484 1 66.38 619 CYS B O 1
ATOM 10714 N N . GLU B 1 620 ? 25.812 56.156 29.75 1 69.25 620 GLU B N 1
ATOM 10715 C CA . GLU B 1 620 ? 24.859 57.156 29.234 1 69.25 620 GLU B CA 1
ATOM 10716 C C . GLU B 1 620 ? 23.594 56.469 28.719 1 69.25 620 GLU B C 1
ATOM 10718 O O . GLU B 1 620 ? 22.484 56.969 28.953 1 69.25 620 GLU B O 1
ATOM 10723 N N . GLU B 1 621 ? 23.781 55.281 28.203 1 74 621 GLU B N 1
ATOM 10724 C CA . GLU B 1 621 ? 22.641 54.562 27.672 1 74 621 GLU B CA 1
ATOM 10725 C C . GLU B 1 621 ? 21.812 53.938 28.797 1 74 621 GLU B C 1
ATOM 10727 O O . GLU B 1 621 ? 20.594 53.844 28.688 1 74 621 GLU B O 1
ATOM 10732 N N . GLN B 1 622 ? 22.469 53.656 29.781 1 73.62 622 GLN B N 1
ATOM 10733 C CA . GLN B 1 622 ? 21.766 53.125 30.953 1 73.62 622 GLN B CA 1
ATOM 10734 C C . GLN B 1 622 ? 20.844 54.188 31.547 1 73.62 622 GLN B C 1
ATOM 10736 O O . GLN B 1 622 ? 19.719 53.906 31.938 1 73.62 622 GLN B O 1
ATOM 10741 N N . MET B 1 623 ? 21.406 55.312 31.562 1 72.69 623 MET B N 1
ATOM 10742 C CA . MET B 1 623 ? 20.609 56.406 32.094 1 72.69 623 MET B CA 1
ATOM 10743 C C . MET B 1 623 ? 19.391 56.688 31.219 1 72.69 623 MET B C 1
ATOM 10745 O O . MET B 1 623 ? 18.312 56.969 31.719 1 72.69 623 MET B O 1
ATOM 10749 N N . GLU B 1 624 ? 19.609 56.438 30 1 75.62 624 GLU B N 1
ATOM 10750 C CA . GLU B 1 624 ? 18.5 56.656 29.078 1 75.62 624 GLU B CA 1
ATOM 10751 C C . GLU B 1 624 ? 17.453 55.531 29.203 1 75.62 624 GLU B C 1
ATOM 10753 O O . GLU B 1 624 ? 16.25 55.781 29.141 1 75.62 624 GLU B O 1
ATOM 10758 N N . ILE B 1 625 ? 17.875 54.406 29.391 1 76.31 625 ILE B N 1
ATOM 10759 C CA . ILE B 1 625 ? 16.953 53.281 29.562 1 76.31 625 ILE B CA 1
ATOM 10760 C C . ILE B 1 625 ? 16.188 53.438 30.875 1 76.31 625 ILE B C 1
ATOM 10762 O O . ILE B 1 625 ? 14.977 53.219 30.922 1 76.31 625 ILE B O 1
ATOM 10766 N N . GLU B 1 626 ? 16.891 53.844 31.844 1 77.5 626 GLU B N 1
ATOM 10767 C CA . GLU B 1 626 ? 16.234 54.031 33.125 1 77.5 626 GLU B CA 1
ATOM 10768 C C . GLU B 1 626 ? 15.164 55.125 33.062 1 77.5 626 GLU B C 1
ATOM 10770 O O . GLU B 1 626 ? 14.07 55 33.594 1 77.5 626 GLU B O 1
ATOM 10775 N N . LYS B 1 627 ? 15.531 56.156 32.344 1 75.44 627 LYS B N 1
ATOM 10776 C CA . LYS B 1 627 ? 14.586 57.25 32.219 1 75.44 627 LYS B CA 1
ATOM 10777 C C . LYS B 1 627 ? 13.391 56.844 31.344 1 75.44 627 LYS B C 1
ATOM 10779 O O . LYS B 1 627 ? 12.25 57.188 31.656 1 75.44 627 LYS B O 1
ATOM 10784 N N . SER B 1 628 ? 13.703 56 30.375 1 75 628 SER B N 1
ATOM 10785 C CA . SER B 1 628 ? 12.641 55.656 29.438 1 75 628 SER B CA 1
ATOM 10786 C C . SER B 1 628 ? 11.758 54.562 29.984 1 75 628 SER B C 1
ATOM 10788 O O . SER B 1 628 ? 10.633 54.344 29.531 1 75 628 SER B O 1
ATOM 10790 N N . THR B 1 629 ? 12.266 53.906 30.984 1 73.38 629 THR B N 1
ATOM 10791 C CA . THR B 1 629 ? 11.492 52.781 31.5 1 73.38 629 THR B CA 1
ATOM 10792 C C . THR B 1 629 ? 10.906 53.125 32.875 1 73.38 629 THR B C 1
ATOM 10794 O O . THR B 1 629 ? 10.414 52.25 33.594 1 73.38 629 THR B O 1
ATOM 10797 N N . ARG B 1 630 ? 10.867 54.312 33.094 1 73.56 630 ARG B N 1
ATOM 10798 C CA . ARG B 1 630 ? 10.258 54.75 34.375 1 73.56 630 ARG B CA 1
ATOM 10799 C C . ARG B 1 630 ? 8.742 54.562 34.344 1 73.56 630 ARG B C 1
ATOM 10801 O O . ARG B 1 630 ? 8.102 54.75 33.312 1 73.56 630 ARG B O 1
ATOM 10808 N N . GLY B 1 631 ? 8.133 53.969 35.406 1 70.19 631 GLY B N 1
ATOM 10809 C CA . GLY B 1 631 ? 6.746 53.531 35.531 1 70.19 631 GLY B CA 1
ATOM 10810 C C . GLY B 1 631 ? 6.586 52.031 35.531 1 70.19 631 GLY B C 1
ATOM 10811 O O . GLY B 1 631 ? 5.508 51.531 35.844 1 70.19 631 GLY B O 1
ATOM 10812 N N . GLN B 1 632 ? 7.773 51.312 35.219 1 65.88 632 GLN B N 1
ATOM 10813 C CA . GLN B 1 632 ? 7.957 49.875 35.281 1 65.88 632 GLN B CA 1
ATOM 10814 C C . GLN B 1 632 ? 6.801 49.156 34.594 1 65.88 632 GLN B C 1
ATOM 10816 O O . GLN B 1 632 ? 6.555 49.344 33.406 1 65.88 632 GLN B O 1
ATOM 10821 N N . SER B 1 633 ? 5.828 48.625 35.375 1 61.88 633 SER B N 1
ATOM 10822 C CA . SER B 1 633 ? 4.77 47.781 34.844 1 61.88 633 SER B CA 1
ATOM 10823 C C . SER B 1 633 ? 3.838 48.562 33.906 1 61.88 633 SER B C 1
ATOM 10825 O O . SER B 1 633 ? 3.188 48 33.031 1 61.88 633 SER B O 1
ATOM 10827 N N . ASP B 1 634 ? 3.844 49.781 34.031 1 61.97 634 ASP B N 1
ATOM 10828 C CA . ASP B 1 634 ? 2.943 50.625 33.25 1 61.97 634 ASP B CA 1
ATOM 10829 C C . ASP B 1 634 ? 3.65 51.156 32 1 61.97 634 ASP B C 1
ATOM 10831 O O . ASP B 1 634 ? 3.047 51.875 31.203 1 61.97 634 ASP B O 1
ATOM 10835 N N . ASN B 1 635 ? 4.895 50.812 31.75 1 64.06 635 ASN B N 1
ATOM 10836 C CA . ASN B 1 635 ? 5.711 51.281 30.641 1 64.06 635 ASN B CA 1
ATOM 10837 C C . ASN B 1 635 ? 6.105 50.125 29.703 1 64.06 635 ASN B C 1
ATOM 10839 O O . ASN B 1 635 ? 6.824 49.219 30.109 1 64.06 635 ASN B O 1
ATOM 10843 N N . PRO B 1 636 ? 5.512 50.094 28.562 1 68.19 636 PRO B N 1
ATOM 10844 C CA . PRO B 1 636 ? 5.809 48.969 27.656 1 68.19 636 PRO B CA 1
ATOM 10845 C C . PRO B 1 636 ? 7.301 48.844 27.344 1 68.19 636 PRO B C 1
ATOM 10847 O O . PRO B 1 636 ? 7.781 47.75 27.062 1 68.19 636 PRO B O 1
ATOM 10850 N N . LYS B 1 637 ? 7.953 49.906 27.438 1 71.06 637 LYS B N 1
ATOM 10851 C CA . LYS B 1 637 ? 9.383 49.875 27.156 1 71.06 637 LYS B CA 1
ATOM 10852 C C . LYS B 1 637 ? 10.141 49.125 28.234 1 71.06 637 LYS B C 1
ATOM 10854 O O . LYS B 1 637 ? 11.219 48.562 27.969 1 71.06 637 LYS B O 1
ATOM 10859 N N . TRP B 1 638 ? 9.578 49.031 29.297 1 74.38 638 TRP B N 1
ATOM 10860 C CA . TRP B 1 638 ? 10.148 48.281 30.422 1 74.38 638 TRP B CA 1
ATOM 10861 C C . TRP B 1 638 ? 10.117 46.781 30.141 1 74.38 638 TRP B C 1
ATOM 10863 O O . TRP B 1 638 ? 11.102 46.094 30.375 1 74.38 638 TRP B O 1
ATOM 10873 N N . PHE B 1 639 ? 9.109 46.469 29.562 1 66.75 639 PHE B N 1
ATOM 10874 C CA . PHE B 1 639 ? 8.953 45.062 29.25 1 66.75 639 PHE B CA 1
ATOM 10875 C C . PHE B 1 639 ? 9.93 44.625 28.156 1 66.75 639 PHE B C 1
ATOM 10877 O O . PHE B 1 639 ? 10.539 43.562 28.234 1 66.75 639 PHE B O 1
ATOM 10884 N N . GLU B 1 640 ? 10.07 45.5 27.344 1 67.88 640 GLU B N 1
ATOM 10885 C CA . GLU B 1 640 ? 10.969 45.219 26.234 1 67.88 640 GLU B CA 1
ATOM 10886 C C . GLU B 1 640 ? 12.422 45.156 26.688 1 67.88 640 GLU B C 1
ATOM 10888 O O . GLU B 1 640 ? 13.195 44.312 26.25 1 67.88 640 GLU B O 1
ATOM 10893 N N . ALA B 1 641 ? 12.703 46.062 27.484 1 69.44 641 ALA B N 1
ATOM 10894 C CA . ALA B 1 641 ? 14.078 46.156 27.969 1 69.44 641 ALA B CA 1
ATOM 10895 C C . ALA B 1 641 ? 14.414 45.031 28.938 1 69.44 641 ALA B C 1
ATOM 10897 O O . ALA B 1 641 ? 15.562 44.594 29 1 69.44 641 ALA B O 1
ATOM 10898 N N . ARG B 1 642 ? 13.414 44.469 29.484 1 68.88 642 ARG B N 1
ATOM 10899 C CA . ARG B 1 642 ? 13.57 43.438 30.484 1 68.88 642 ARG B CA 1
ATOM 10900 C C . ARG B 1 642 ? 13.664 42.062 29.828 1 68.88 642 ARG B C 1
ATOM 10902 O O . ARG B 1 642 ? 14.289 41.156 30.375 1 68.88 642 ARG B O 1
ATOM 10909 N N . LYS B 1 643 ? 13.172 42 28.734 1 65.94 643 LYS B N 1
ATOM 10910 C CA . LYS B 1 643 ? 13.055 40.719 28.047 1 65.94 643 LYS B CA 1
ATOM 10911 C C . LYS B 1 643 ? 14.43 40.156 27.672 1 65.94 643 LYS B C 1
ATOM 10913 O O . LYS B 1 643 ? 14.656 38.938 27.719 1 65.94 643 LYS B O 1
ATOM 10918 N N . SER B 1 644 ? 15.266 41.031 27.5 1 63.97 644 SER B N 1
ATOM 10919 C CA . SER B 1 644 ? 16.562 40.594 27.016 1 63.97 644 SER B CA 1
ATOM 10920 C C . SER B 1 644 ? 17.594 40.531 28.141 1 63.97 644 SER B C 1
ATOM 10922 O O . SER B 1 644 ? 18.75 40.188 27.922 1 63.97 644 SER B O 1
ATOM 10924 N N . ARG B 1 645 ? 17.109 40.812 29.359 1 67.38 645 ARG B N 1
ATOM 10925 C CA . ARG B 1 645 ? 18.062 40.906 30.453 1 67.38 645 ARG B CA 1
ATOM 10926 C C . ARG B 1 645 ? 17.656 40.062 31.625 1 67.38 645 ARG B C 1
ATOM 10928 O O . ARG B 1 645 ? 16.469 39.75 31.812 1 67.38 645 ARG B O 1
ATOM 10935 N N . LEU B 1 646 ? 18.656 39.625 32.281 1 67.69 646 LEU B N 1
ATOM 10936 C CA . LEU B 1 646 ? 18.406 38.875 33.5 1 67.69 646 LEU B CA 1
ATOM 10937 C C . LEU B 1 646 ? 18.156 39.812 34.688 1 67.69 646 LEU B C 1
ATOM 10939 O O . LEU B 1 646 ? 19.016 40.625 35.031 1 67.69 646 LEU B O 1
ATOM 10943 N N . THR B 1 647 ? 16.969 39.719 35.25 1 66.88 647 THR B N 1
ATOM 10944 C CA . THR B 1 647 ? 16.625 40.625 36.344 1 66.88 647 THR B CA 1
ATOM 10945 C C . THR B 1 647 ? 16.969 40.031 37.688 1 66.88 647 THR B C 1
ATOM 10947 O O . THR B 1 647 ? 17.125 38.812 37.812 1 66.88 647 THR B O 1
ATOM 10950 N N . ALA B 1 648 ? 17.047 40.875 38.719 1 63.78 648 ALA B N 1
ATOM 10951 C CA . ALA B 1 648 ? 17.469 40.531 40.062 1 63.78 648 ALA B CA 1
ATOM 10952 C C . ALA B 1 648 ? 16.562 39.438 40.656 1 63.78 648 ALA B C 1
ATOM 10954 O O . ALA B 1 648 ? 17.016 38.562 41.375 1 63.78 648 ALA B O 1
ATOM 10955 N N . SER B 1 649 ? 15.273 39.375 40.375 1 59.56 649 SER B N 1
ATOM 10956 C CA . SER B 1 649 ? 14.344 38.438 40.969 1 59.56 649 SER B CA 1
ATOM 10957 C C . SER B 1 649 ? 14.555 37.031 40.438 1 59.56 649 SER B C 1
ATOM 10959 O O . SER B 1 649 ? 14.312 36.031 41.125 1 59.56 649 SER B O 1
ATOM 10961 N N . LYS B 1 650 ? 15.07 37 39.219 1 60.5 650 LYS B N 1
ATOM 10962 C CA . LYS B 1 650 ? 15.203 35.688 38.594 1 60.5 650 LYS B CA 1
ATOM 10963 C C . LYS B 1 650 ? 16.641 35.188 38.656 1 60.5 650 LYS B C 1
ATOM 10965 O O . LYS B 1 650 ? 16.922 34 38.438 1 60.5 650 LYS B O 1
ATOM 10970 N N . PHE B 1 651 ? 17.453 36.031 39.031 1 61.38 651 PHE B N 1
ATOM 10971 C CA . PHE B 1 651 ? 18.875 35.688 39.094 1 61.38 651 PHE B CA 1
ATOM 10972 C C . PHE B 1 651 ? 19.141 34.625 40.125 1 61.38 651 PHE B C 1
ATOM 10974 O O . PHE B 1 651 ? 19.938 33.688 39.906 1 61.38 651 PHE B O 1
ATOM 10981 N N . ARG B 1 652 ? 18.406 34.781 41.188 1 55.09 652 ARG B N 1
ATOM 10982 C CA . ARG B 1 652 ? 18.609 33.781 42.25 1 55.09 652 ARG B CA 1
ATOM 10983 C C . ARG B 1 652 ? 18.203 32.406 41.781 1 55.09 652 ARG B C 1
ATOM 10985 O O . ARG B 1 652 ? 18.875 31.422 42.094 1 55.09 652 ARG B O 1
ATOM 10992 N N . GLU B 1 653 ? 17.172 32.375 41.094 1 60.19 653 GLU B N 1
ATOM 10993 C CA . GLU B 1 653 ? 16.688 31.094 40.656 1 60.19 653 GLU B CA 1
ATOM 10994 C C . GLU B 1 653 ? 17.656 30.438 39.688 1 60.19 653 GLU B C 1
ATOM 10996 O O . GLU B 1 653 ? 17.844 29.219 39.688 1 60.19 653 GLU B O 1
ATOM 11001 N N . ILE B 1 654 ? 18.234 31.266 38.938 1 60.03 654 ILE B N 1
ATOM 11002 C CA . ILE B 1 654 ? 19.188 30.75 37.969 1 60.03 654 ILE B CA 1
ATOM 11003 C C . ILE B 1 654 ? 20.453 30.281 38.688 1 60.03 654 ILE B C 1
ATOM 11005 O O . ILE B 1 654 ? 21.016 29.234 38.344 1 60.03 654 ILE B O 1
ATOM 11009 N N . CYS B 1 655 ? 20.828 31.031 39.688 1 55.56 655 CYS B N 1
ATOM 11010 C CA . CYS B 1 655 ? 22.047 30.688 40.375 1 55.56 655 CYS B CA 1
ATOM 11011 C C . CYS B 1 655 ? 21.875 29.406 41.188 1 55.56 655 CYS B C 1
ATOM 11013 O O . CYS B 1 655 ? 22.844 28.672 41.406 1 55.56 655 CYS B O 1
ATOM 11015 N N . LYS B 1 656 ? 20.703 29.156 41.625 1 53.5 656 LYS B N 1
ATOM 11016 C CA . LYS B 1 656 ? 20.484 27.969 42.469 1 53.5 656 LYS B CA 1
ATOM 11017 C C . LYS B 1 656 ? 20.25 26.734 41.594 1 53.5 656 LYS B C 1
ATOM 11019 O O . LYS B 1 656 ? 20.344 25.609 42.094 1 53.5 656 LYS B O 1
ATOM 11024 N N . ARG B 1 657 ? 19.766 27.016 40.406 1 48.84 657 ARG B N 1
ATOM 11025 C CA . ARG B 1 657 ? 19.422 25.828 39.625 1 48.8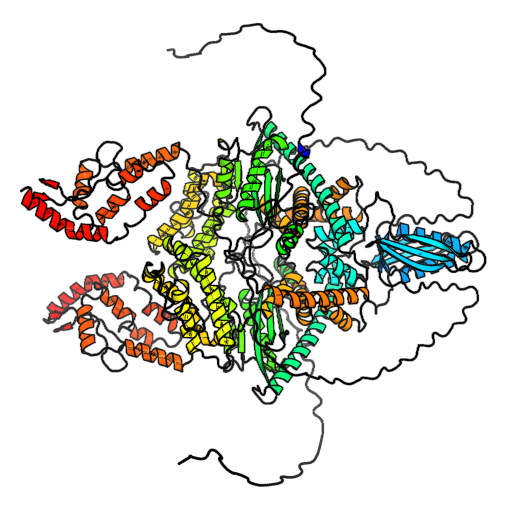4 657 ARG B CA 1
ATOM 11026 C C . ARG B 1 657 ? 20.672 25.188 39.031 1 48.84 657 ARG B C 1
ATOM 11028 O O . ARG B 1 657 ? 21.547 25.891 38.5 1 48.84 657 ARG B O 1
ATOM 11035 N N . ARG B 1 658 ? 21.016 24.078 39.5 1 49.94 658 ARG B N 1
ATOM 11036 C CA . ARG B 1 658 ? 22.188 23.312 39.094 1 49.94 658 ARG B CA 1
ATOM 11037 C C . ARG B 1 658 ? 22.062 22.844 37.656 1 49.94 658 ARG B C 1
ATOM 11039 O O . ARG B 1 658 ? 23.078 22.703 36.938 1 49.94 658 ARG B O 1
ATOM 11046 N N . ILE B 1 659 ? 20.828 22.016 37.188 1 48.16 659 ILE B N 1
ATOM 11047 C CA . ILE B 1 659 ? 20.672 21.281 35.938 1 48.16 659 ILE B CA 1
ATOM 11048 C C . ILE B 1 659 ? 19.641 21.969 35.062 1 48.16 659 ILE B C 1
ATOM 11050 O O . ILE B 1 659 ? 18.781 22.703 35.562 1 48.16 659 ILE B O 1
ATOM 11054 N N . ASN B 1 660 ? 19.641 21.656 33.438 1 45.97 660 ASN B N 1
ATOM 11055 C CA . ASN B 1 660 ? 18.984 22 32.188 1 45.97 660 ASN B CA 1
ATOM 11056 C C . ASN B 1 660 ? 18.312 23.375 32.281 1 45.97 660 ASN B C 1
ATOM 11058 O O . ASN B 1 660 ? 17.234 23.516 32.875 1 45.97 660 ASN B O 1
ATOM 11062 N N . HIS B 1 661 ? 18.969 24.438 32.094 1 49.56 661 HIS B N 1
ATOM 11063 C CA . HIS B 1 661 ? 18.625 25.844 32.188 1 49.56 661 HIS B CA 1
ATOM 11064 C C . HIS B 1 661 ? 17.75 26.281 31.016 1 49.56 661 HIS B C 1
ATOM 11066 O O . HIS B 1 661 ? 17.281 27.422 30.953 1 49.56 661 HIS B O 1
ATOM 11072 N N . GLY B 1 662 ? 17.547 25.438 30.078 1 48.97 662 GLY B N 1
ATOM 11073 C CA . GLY B 1 662 ? 16.906 25.891 28.859 1 48.97 662 GLY B CA 1
ATOM 11074 C C . GLY B 1 662 ? 15.461 26.312 29.062 1 48.97 662 GLY B C 1
ATOM 11075 O O . GLY B 1 662 ? 15.047 27.375 28.594 1 48.97 662 GLY B O 1
ATOM 11076 N N . LYS B 1 663 ? 14.742 25.547 29.719 1 49.84 663 LYS B N 1
ATOM 11077 C CA . LYS B 1 663 ? 13.336 25.875 29.922 1 49.84 663 LYS B CA 1
ATOM 11078 C C . LYS B 1 663 ? 13.18 27.125 30.766 1 49.84 663 LYS B C 1
ATOM 11080 O O . LYS B 1 663 ? 12.273 27.938 30.531 1 49.84 663 LYS B O 1
ATOM 11085 N N . LEU B 1 664 ? 14.016 27.312 31.672 1 50.5 664 LEU B N 1
ATOM 11086 C CA . LEU B 1 664 ? 13.961 28.5 32.531 1 50.5 664 LEU B CA 1
ATOM 11087 C C . LEU B 1 664 ? 14.328 29.75 31.719 1 50.5 664 LEU B C 1
ATOM 11089 O O . LEU B 1 664 ? 13.68 30.797 31.859 1 50.5 664 LEU B O 1
ATOM 11093 N N . VAL B 1 665 ? 15.305 29.547 30.891 1 53.47 665 VAL B N 1
ATOM 11094 C CA . VAL B 1 665 ? 15.734 30.688 30.078 1 53.47 665 VAL B CA 1
ATOM 11095 C C . VAL B 1 665 ? 14.648 31.031 29.062 1 53.47 665 VAL B C 1
ATOM 11097 O O . VAL B 1 665 ? 14.352 32.219 28.844 1 53.47 665 VAL B O 1
ATOM 11100 N N . GLU B 1 666 ? 14 30.078 28.547 1 50.44 666 GLU B N 1
ATOM 11101 C CA . GLU B 1 666 ? 12.891 30.297 27.625 1 50.44 666 GLU B CA 1
ATOM 11102 C C . GLU B 1 666 ? 11.703 30.953 28.344 1 50.44 666 GLU B C 1
ATOM 11104 O O . GLU B 1 666 ? 11.078 31.859 27.797 1 50.44 666 GLU B O 1
ATOM 11109 N N . SER B 1 667 ? 11.375 30.469 29.438 1 51.38 667 SER B N 1
ATOM 11110 C CA . SER B 1 667 ? 10.289 31.062 30.219 1 51.38 667 SER B CA 1
ATOM 11111 C C . SER B 1 667 ? 10.625 32.5 30.609 1 51.38 667 SER B C 1
ATOM 11113 O O . SER B 1 667 ? 9.734 33.344 30.688 1 51.38 667 SER B O 1
ATOM 11115 N N . MET B 1 668 ? 11.852 32.719 30.844 1 51.06 668 MET B N 1
ATOM 11116 C CA . MET B 1 668 ? 12.297 34.031 31.281 1 51.06 668 MET B CA 1
ATOM 11117 C C . MET B 1 668 ? 12.305 35.031 30.109 1 51.06 668 MET B C 1
ATOM 11119 O O . MET B 1 668 ? 12 36.188 30.281 1 51.06 668 MET B O 1
ATOM 11123 N N . LEU B 1 669 ? 12.789 34.438 29.047 1 48.84 669 LEU B N 1
ATOM 11124 C CA . LEU B 1 669 ? 12.969 35.312 27.891 1 48.84 669 LEU B CA 1
ATOM 11125 C C . LEU B 1 669 ? 11.648 35.531 27.156 1 48.84 669 LEU B C 1
ATOM 11127 O O . LEU B 1 669 ? 11.414 36.625 26.609 1 48.84 669 LEU B O 1
ATOM 11131 N N . TYR B 1 670 ? 10.773 34.5 27.047 1 46.56 670 TYR B N 1
ATOM 11132 C CA . TYR B 1 670 ? 9.609 34.594 26.172 1 46.56 670 TYR B CA 1
ATOM 11133 C C . TYR B 1 670 ? 8.312 34.562 26.984 1 46.56 670 TYR B C 1
ATOM 11135 O O . TYR B 1 670 ? 7.238 34.844 26.453 1 46.56 670 TYR B O 1
ATOM 11143 N N . LYS B 1 671 ? 8.242 34 28.109 1 43.78 671 LYS B N 1
ATOM 11144 C CA . LYS B 1 671 ? 6.945 33.875 28.781 1 43.78 671 LYS B CA 1
ATOM 11145 C C . LYS B 1 671 ? 6.559 35.219 29.453 1 43.78 671 LYS B C 1
ATOM 11147 O O . LYS B 1 671 ? 7.402 35.875 30.062 1 43.78 671 LYS B O 1
ATOM 11152 N N . THR B 1 672 ? 5.523 35.781 28.969 1 42.59 672 THR B N 1
ATOM 11153 C CA . THR B 1 672 ? 4.883 36.906 29.625 1 42.59 672 THR B CA 1
ATOM 11154 C C . THR B 1 672 ? 4.586 36.594 31.078 1 42.59 672 THR B C 1
ATOM 11156 O O . THR B 1 672 ? 4.266 35.469 31.422 1 42.59 672 THR B O 1
ATOM 11159 N N . LEU B 1 673 ? 5.062 37.281 32.031 1 41.47 673 LEU B N 1
ATOM 11160 C CA . LEU B 1 673 ? 4.734 37.188 33.469 1 41.47 673 LEU B CA 1
ATOM 11161 C C . LEU B 1 673 ? 3.244 36.938 33.656 1 41.47 673 LEU B C 1
ATOM 11163 O O . LEU B 1 673 ? 2.408 37.688 33.156 1 41.47 673 LEU B O 1
ATOM 11167 N N . PRO B 1 674 ? 2.873 35.781 33.844 1 39.94 674 PRO B N 1
ATOM 11168 C CA . PRO B 1 674 ? 1.451 35.656 34.156 1 39.94 674 PRO B CA 1
ATOM 11169 C C . PRO B 1 674 ? 0.985 36.625 35.219 1 39.94 674 PRO B C 1
ATOM 11171 O O . PRO B 1 674 ? 1.771 37.031 36.094 1 39.94 674 PRO B O 1
ATOM 11174 N N . ARG B 1 675 ? 0.04 37.469 35 1 41.5 675 ARG B N 1
ATOM 11175 C CA . ARG B 1 675 ? -0.672 38.312 35.969 1 41.5 675 ARG B CA 1
ATOM 11176 C C . ARG B 1 675 ? -1.096 37.5 37.156 1 41.5 675 ARG B C 1
ATOM 11178 O O . ARG B 1 675 ? -2.145 36.844 37.156 1 41.5 675 ARG B O 1
ATOM 11185 N N . MET B 1 676 ? -0.244 36.906 37.875 1 39.94 676 MET B N 1
ATOM 11186 C CA . MET B 1 676 ? -0.659 36.281 39.125 1 39.94 676 MET B CA 1
ATOM 11187 C C . MET B 1 676 ? -1.186 37.312 40.094 1 39.94 676 MET B C 1
ATOM 11189 O O . MET B 1 676 ? -0.761 38.469 40.094 1 39.94 676 MET B O 1
ATOM 11193 N N . LYS B 1 677 ? -2.201 37.062 40.75 1 44 677 LYS B N 1
ATOM 11194 C CA . LYS B 1 677 ? -2.865 37.875 41.75 1 44 677 LYS B CA 1
ATOM 11195 C C . LYS B 1 677 ? -1.854 38.5 42.719 1 44 677 LYS B C 1
ATOM 11197 O O . LYS B 1 677 ? -2.008 39.656 43.125 1 44 677 LYS B O 1
ATOM 11202 N N . GLN B 1 678 ? -0.892 37.812 42.938 1 45.84 678 GLN B N 1
ATOM 11203 C CA . GLN B 1 678 ? 0.051 38.281 43.938 1 45.84 678 GLN B CA 1
ATOM 11204 C C . GLN B 1 678 ? 0.906 39.406 43.406 1 45.84 678 GLN B C 1
ATOM 11206 O O . GLN B 1 678 ? 1.238 40.344 44.156 1 45.84 678 GLN B O 1
ATOM 11211 N N . ILE B 1 679 ? 1.135 39.406 42.156 1 47.38 679 ILE B N 1
ATOM 11212 C CA . ILE B 1 679 ? 1.925 40.469 41.531 1 47.38 679 ILE B CA 1
ATOM 11213 C C . ILE B 1 679 ? 1.076 41.719 41.406 1 47.38 679 ILE B C 1
ATOM 11215 O O . ILE B 1 679 ? 1.558 42.812 41.625 1 47.38 679 ILE B O 1
ATOM 11219 N N . GLU B 1 680 ? -0.153 41.438 41.062 1 50.06 680 GLU B N 1
ATOM 11220 C CA . GLU B 1 680 ? -1.081 42.562 41.031 1 50.06 680 GLU B CA 1
ATOM 11221 C C . GLU B 1 680 ? -1.275 43.188 42.406 1 50.06 680 GLU B C 1
ATOM 11223 O O . GLU B 1 680 ? -1.365 44.406 42.531 1 50.06 680 GLU B O 1
ATOM 11228 N N . TYR B 1 681 ? -1.395 42.375 43.406 1 53.25 681 TYR B N 1
ATOM 11229 C CA . TYR B 1 681 ? -1.481 42.875 44.75 1 53.25 681 TYR B CA 1
ATOM 11230 C C . TYR B 1 681 ? -0.241 43.688 45.125 1 53.25 681 TYR B C 1
ATOM 11232 O O . TYR B 1 681 ? -0.344 44.75 45.75 1 53.25 681 TYR B O 1
ATOM 11240 N N . GLY B 1 682 ? 0.845 43.312 44.688 1 51.41 682 GLY B N 1
ATOM 11241 C CA . GLY B 1 682 ? 2.092 44.031 44.938 1 51.41 682 GLY B CA 1
ATOM 11242 C C . GLY B 1 682 ? 2.178 45.344 44.188 1 51.41 682 GLY B C 1
ATOM 11243 O O . GLY B 1 682 ? 2.596 46.344 44.781 1 51.41 682 GLY B O 1
ATOM 11244 N N . LYS B 1 683 ? 1.601 45.281 43.062 1 56.81 683 LYS B N 1
ATOM 11245 C CA . LYS B 1 683 ? 1.57 46.5 42.25 1 56.81 683 LYS B CA 1
ATOM 11246 C C . LYS B 1 683 ? 0.631 47.562 42.875 1 56.81 683 LYS B C 1
ATOM 11248 O O . LYS B 1 683 ? 0.951 48.75 42.906 1 56.81 683 LYS B O 1
ATOM 11253 N N . MET B 1 684 ? -0.471 47 43.281 1 56.62 684 MET B N 1
ATOM 11254 C CA . MET B 1 684 ? -1.468 47.906 43.875 1 56.62 684 MET B CA 1
ATOM 11255 C C . MET B 1 684 ? -0.974 48.5 45.188 1 56.62 684 MET B C 1
ATOM 11257 O O . MET B 1 684 ? -1.235 49.656 45.5 1 56.62 684 MET B O 1
ATOM 11261 N N . ASN B 1 685 ? -0.283 47.688 45.969 1 56.22 685 ASN B N 1
ATOM 11262 C CA . ASN B 1 685 ? 0.107 48.125 47.281 1 56.22 685 ASN B CA 1
ATOM 11263 C C . ASN B 1 685 ? 1.494 48.781 47.281 1 56.22 685 ASN B C 1
ATOM 11265 O O . ASN B 1 685 ? 1.979 49.219 48.312 1 56.22 685 ASN B O 1
ATOM 11269 N N . GLU B 1 686 ? 2.096 48.719 46.188 1 62.12 686 GLU B N 1
ATOM 11270 C CA . GLU B 1 686 ? 3.439 49.281 46.062 1 62.12 686 GLU B CA 1
ATOM 11271 C C . GLU B 1 686 ? 3.428 50.812 46.281 1 62.12 686 GLU B C 1
ATOM 11273 O O . GLU B 1 686 ? 4.301 51.344 46.938 1 62.12 686 GLU B O 1
ATOM 11278 N N . SER B 1 687 ? 2.371 51.312 45.719 1 63.19 687 SER B N 1
ATOM 11279 C CA . SER B 1 687 ? 2.268 52.75 45.875 1 63.19 687 SER B CA 1
ATOM 11280 C C . SER B 1 687 ? 2.023 53.125 47.312 1 63.19 687 SER B C 1
ATOM 11282 O O . SER B 1 687 ? 2.59 54.094 47.812 1 63.19 687 SER B O 1
ATOM 11284 N N . VAL B 1 688 ? 1.24 52.344 47.938 1 64.56 688 VAL B N 1
ATOM 11285 C CA . VAL B 1 688 ? 0.925 52.625 49.344 1 64.56 688 VAL B CA 1
ATOM 11286 C C . VAL B 1 688 ? 2.148 52.344 50.219 1 64.56 688 VAL B C 1
ATOM 11288 O O . VAL B 1 688 ? 2.443 53.094 51.156 1 64.56 688 VAL B O 1
ATOM 11291 N N . ALA B 1 689 ? 2.867 51.438 49.875 1 66.69 689 ALA B N 1
ATOM 11292 C CA . ALA B 1 689 ? 4.047 51.062 50.656 1 66.69 689 ALA B CA 1
ATOM 11293 C C . ALA B 1 689 ? 5.156 52.094 50.5 1 66.69 689 ALA B C 1
ATOM 11295 O O . ALA B 1 689 ? 5.844 52.438 51.438 1 66.69 689 ALA B O 1
ATOM 11296 N N . ILE B 1 690 ? 5.172 52.625 49.312 1 66.94 690 ILE B N 1
ATOM 11297 C CA . ILE B 1 690 ? 6.164 53.656 49.031 1 66.94 690 ILE B CA 1
ATOM 11298 C C . ILE B 1 690 ? 5.809 54.938 49.781 1 66.94 690 ILE B C 1
ATOM 11300 O O . ILE B 1 690 ? 6.684 55.594 50.375 1 66.94 690 ILE B O 1
ATOM 11304 N N . GLU B 1 691 ? 4.527 55.125 49.812 1 68.69 691 GLU B N 1
ATOM 11305 C CA . GLU B 1 691 ? 4.07 56.281 50.562 1 68.69 691 GLU B CA 1
ATOM 11306 C C . GLU B 1 691 ? 4.281 56.094 52.062 1 68.69 691 GLU B C 1
ATOM 11308 O O . GLU B 1 691 ? 4.688 57 52.75 1 68.69 691 GLU B O 1
ATOM 11313 N N . ALA B 1 692 ? 4.043 55 52.5 1 69.94 692 ALA B N 1
ATOM 11314 C CA . ALA B 1 692 ? 4.23 54.719 53.938 1 69.94 692 ALA B CA 1
ATOM 11315 C C . ALA B 1 692 ? 5.711 54.75 54.312 1 69.94 692 ALA B C 1
ATOM 11317 O O . ALA B 1 692 ? 6.082 55.25 55.375 1 69.94 692 ALA B O 1
ATOM 11318 N N . TYR B 1 693 ? 6.453 54.344 53.438 1 68.44 693 TYR B N 1
ATOM 11319 C CA . TYR B 1 693 ? 7.895 54.344 53.625 1 68.44 693 TYR B CA 1
ATOM 11320 C C . TYR B 1 693 ? 8.445 55.75 53.594 1 68.44 693 TYR B C 1
ATOM 11322 O O . TYR B 1 693 ? 9.25 56.125 54.469 1 68.44 693 TYR B O 1
ATOM 11330 N N . SER B 1 694 ? 7.867 56.438 52.688 1 67.88 694 SER B N 1
ATOM 11331 C CA . SER B 1 694 ? 8.281 57.812 52.594 1 67.88 694 SER B CA 1
ATOM 11332 C C . SER B 1 694 ? 7.887 58.625 53.812 1 67.88 694 SER B C 1
ATOM 11334 O O . SER B 1 694 ? 8.648 59.469 54.281 1 67.88 694 SER B O 1
ATOM 11336 N N . SER B 1 695 ? 6.812 58.25 54.312 1 70.5 695 SER B N 1
ATOM 11337 C CA . SER B 1 695 ? 6.352 58.938 55.5 1 70.5 695 SER B CA 1
ATOM 11338 C C . SER B 1 695 ? 7.145 58.5 56.719 1 70.5 695 SER B C 1
ATOM 11340 O O . SER B 1 695 ? 7.445 59.312 57.594 1 70.5 695 SER B O 1
ATOM 11342 N N . LYS B 1 696 ? 7.566 57.312 56.75 1 67.69 696 LYS B N 1
ATOM 11343 C CA . LYS B 1 696 ? 8.242 56.812 57.938 1 67.69 696 LYS B CA 1
ATOM 11344 C C . LYS B 1 696 ? 9.727 57.156 57.906 1 67.69 696 LYS B C 1
ATOM 11346 O O . LYS B 1 696 ? 10.305 57.469 58.969 1 67.69 696 LYS B O 1
ATOM 11351 N N . VAL B 1 697 ? 10.305 57.156 56.781 1 68.94 697 VAL B N 1
ATOM 11352 C CA . VAL B 1 697 ? 11.75 57.344 56.75 1 68.94 697 VAL B CA 1
ATOM 11353 C C . VAL B 1 697 ? 12.062 58.75 56.25 1 68.94 697 VAL B C 1
ATOM 11355 O O . VAL B 1 697 ? 13.172 59.25 56.469 1 68.94 697 VAL B O 1
ATOM 11358 N N . GLY B 1 698 ? 11.086 59.625 56 1 66.88 698 GLY B N 1
ATOM 11359 C CA . GLY B 1 698 ? 11.227 61.031 55.625 1 66.88 698 GLY B CA 1
ATOM 11360 C C . GLY B 1 698 ? 11.992 61.219 54.344 1 66.88 698 GLY B C 1
ATOM 11361 O O . GLY B 1 698 ? 12.578 62.281 54.094 1 66.88 698 GLY B O 1
ATOM 11362 N N . LYS B 1 699 ? 12.305 60.219 53.562 1 66.94 699 LYS B N 1
ATOM 11363 C CA . LYS B 1 699 ? 13.055 60.375 52.312 1 66.94 699 LYS B CA 1
ATOM 11364 C C . LYS B 1 699 ? 12.148 60.188 51.125 1 66.94 699 LYS B C 1
ATOM 11366 O O . LYS B 1 699 ? 11.133 59.5 51.188 1 66.94 699 LYS B O 1
ATOM 11371 N N . TYR B 1 700 ? 12.328 61 50.094 1 65 700 TYR B N 1
ATOM 11372 C CA . TYR B 1 700 ? 11.531 61 48.875 1 65 700 TYR B CA 1
ATOM 11373 C C . TYR B 1 700 ? 11.938 59.844 48 1 65 700 TYR B C 1
ATOM 11375 O O . TYR B 1 700 ? 13.133 59.594 47.781 1 65 700 TYR B O 1
ATOM 11383 N N . VAL B 1 701 ? 11.008 58.938 47.719 1 65.56 701 VAL B N 1
ATOM 11384 C CA . VAL B 1 701 ? 11.258 57.812 46.812 1 65.56 701 VAL B CA 1
ATOM 11385 C C . VAL B 1 701 ? 10.844 58.156 45.406 1 65.56 701 VAL B C 1
ATOM 11387 O O . VAL B 1 701 ? 9.695 58.531 45.156 1 65.56 701 VAL B O 1
ATOM 11390 N N . SER B 1 702 ? 11.773 58.375 44.531 1 70.56 702 SER B N 1
ATOM 11391 C CA . SER B 1 702 ? 11.5 58.688 43.125 1 70.56 702 SER B CA 1
ATOM 11392 C C . SER B 1 702 ? 11.305 57.406 42.312 1 70.56 702 SER B C 1
ATOM 11394 O O . SER B 1 702 ? 11.945 56.375 42.594 1 70.56 702 SER B O 1
ATOM 11396 N N . PRO B 1 703 ? 10.258 57.438 41.469 1 71.12 703 PRO B N 1
ATOM 11397 C CA . PRO B 1 703 ? 10.07 56.25 40.656 1 71.12 703 PRO B CA 1
ATOM 11398 C C . PRO B 1 703 ? 11.273 55.969 39.75 1 71.12 703 PRO B C 1
ATOM 11400 O O . PRO B 1 703 ? 11.953 56.875 39.312 1 71.12 703 PRO B O 1
ATOM 11403 N N . CYS B 1 704 ? 11.672 54.656 39.781 1 72.62 704 CYS B N 1
ATOM 11404 C CA . CYS B 1 704 ? 12.836 54.281 38.969 1 72.62 704 CYS B CA 1
ATOM 11405 C C . CYS B 1 704 ? 12.477 53.25 37.906 1 72.62 704 CYS B C 1
ATOM 11407 O O . CYS B 1 704 ? 11.414 52.625 37.969 1 72.62 704 CYS B O 1
ATOM 11409 N N . GLY B 1 705 ? 13.188 53.344 36.844 1 76.88 705 GLY B N 1
ATOM 11410 C CA . GLY B 1 705 ? 13.016 52.375 35.75 1 76.88 705 GLY B CA 1
ATOM 11411 C C . GLY B 1 705 ? 13.953 51.188 35.875 1 76.88 705 GLY B C 1
ATOM 11412 O O . GLY B 1 705 ? 14.375 50.812 36.969 1 76.88 705 GLY B O 1
ATOM 11413 N N . LEU B 1 706 ? 14.297 50.594 34.812 1 76.25 706 LEU B N 1
ATOM 11414 C CA . LEU B 1 706 ? 15.18 49.438 34.781 1 76.25 706 LEU B CA 1
ATOM 11415 C C . LEU B 1 706 ? 16.641 49.875 34.812 1 76.25 706 LEU B C 1
ATOM 11417 O O . LEU B 1 706 ? 17.078 50.719 34.031 1 76.25 706 LEU B O 1
ATOM 11421 N N . PHE B 1 707 ? 17.281 49.438 35.875 1 77.25 707 PHE B N 1
ATOM 11422 C CA . PHE B 1 707 ? 18.703 49.688 36 1 77.25 707 PHE B CA 1
ATOM 11423 C C . PHE B 1 707 ? 19.516 48.531 35.406 1 77.25 707 PHE B C 1
ATOM 11425 O O . PHE B 1 707 ? 19.297 47.375 35.75 1 77.25 707 PHE B O 1
ATOM 11432 N N . VAL B 1 708 ? 20.281 48.844 34.438 1 76.56 708 VAL B N 1
ATOM 11433 C CA . VAL B 1 708 ? 21.109 47.812 33.781 1 76.56 708 VAL B CA 1
ATOM 11434 C C . VAL B 1 708 ? 22.562 47.969 34.219 1 76.56 708 VAL B C 1
ATOM 11436 O O . VAL B 1 708 ? 23.062 49.094 34.406 1 76.56 708 VAL B O 1
ATOM 11439 N N . CYS B 1 709 ? 23.188 46.938 34.562 1 74.62 709 CYS B N 1
ATOM 11440 C CA . CYS B 1 709 ? 24.562 46.938 35.031 1 74.62 709 CYS B CA 1
ATOM 11441 C C . CYS B 1 709 ? 25.516 47.406 33.938 1 74.62 709 CYS B C 1
ATOM 11443 O O . CYS B 1 709 ? 25.438 46.938 32.781 1 74.62 709 CYS B O 1
ATOM 11445 N N . THR B 1 710 ? 26.188 48.562 34.156 1 69.38 710 THR B N 1
ATOM 11446 C CA . THR B 1 710 ? 27.062 49.156 33.156 1 69.38 710 THR B CA 1
ATOM 11447 C C . THR B 1 710 ? 28.469 48.562 33.25 1 69.38 710 THR B C 1
ATOM 11449 O O . THR B 1 710 ? 29.344 48.906 32.438 1 69.38 710 THR B O 1
ATOM 11452 N N . ASP B 1 711 ? 28.734 47.75 34.281 1 64.19 711 ASP B N 1
ATOM 11453 C CA . ASP B 1 711 ? 30.078 47.156 34.344 1 64.19 711 ASP B CA 1
ATOM 11454 C C . ASP B 1 711 ? 30.359 46.281 33.125 1 64.19 711 ASP B C 1
ATOM 11456 O O . ASP B 1 711 ? 29.453 45.656 32.594 1 64.19 711 ASP B O 1
ATOM 11460 N N . GLN B 1 712 ? 31.516 46.406 32.562 1 59.47 712 GLN B N 1
ATOM 11461 C CA . GLN B 1 712 ? 31.969 45.719 31.344 1 59.47 712 GLN B CA 1
ATOM 11462 C C . GLN B 1 712 ? 31.672 44.219 31.438 1 59.47 712 GLN B C 1
ATOM 11464 O O . GLN B 1 712 ? 32.094 43.531 32.375 1 59.47 712 GLN B O 1
ATOM 11469 N N . GLY B 1 713 ? 30.75 43.531 30.516 1 64.5 713 GLY B N 1
ATOM 11470 C CA . GLY B 1 713 ? 30.453 42.125 30.359 1 64.5 713 GLY B CA 1
ATOM 11471 C C . GLY B 1 713 ? 29.172 41.719 31.047 1 64.5 713 GLY B C 1
ATOM 11472 O O . GLY B 1 713 ? 28.703 40.562 30.891 1 64.5 713 GLY B O 1
ATOM 11473 N N . TYR B 1 714 ? 28.594 42.656 31.828 1 65.5 714 TYR B N 1
ATOM 11474 C CA . TYR B 1 714 ? 27.422 42.25 32.594 1 65.5 714 TYR B CA 1
ATOM 11475 C C . TYR B 1 714 ? 26.172 43 32.156 1 65.5 714 TYR B C 1
ATOM 11477 O O . TYR B 1 714 ? 25.219 43.125 32.938 1 65.5 714 TYR B O 1
ATOM 11485 N N . GLY B 1 715 ? 26.125 43.531 31.078 1 70.31 715 GLY B N 1
ATOM 11486 C CA . GLY B 1 715 ? 24.984 44.281 30.562 1 70.31 715 GLY B CA 1
ATOM 11487 C C . GLY B 1 715 ? 23.719 43.438 30.484 1 70.31 715 GLY B C 1
ATOM 11488 O O . GLY B 1 715 ? 22.625 43.969 30.234 1 70.31 715 GLY B O 1
ATOM 11489 N N . PHE B 1 716 ? 23.875 42.25 30.75 1 71.06 716 PHE B N 1
ATOM 11490 C CA . PHE B 1 716 ? 22.719 41.375 30.688 1 71.06 716 PHE B CA 1
ATOM 11491 C C . PHE B 1 716 ? 22 41.312 32.031 1 71.06 716 PHE B C 1
ATOM 11493 O O . PHE B 1 716 ? 20.938 40.688 32.156 1 71.06 716 PHE B O 1
ATOM 11500 N N . LEU B 1 717 ? 22.484 41.969 32.906 1 73.62 717 LEU B N 1
ATOM 11501 C CA . LEU B 1 717 ? 21.875 42.031 34.25 1 73.62 717 LEU B CA 1
ATOM 11502 C C . LEU B 1 717 ? 21.094 43.344 34.438 1 73.62 717 LEU B C 1
ATOM 11504 O O . LEU B 1 717 ? 21.562 44.406 34.031 1 73.62 717 LEU B O 1
ATOM 11508 N N . GLY B 1 718 ? 19.875 43.188 34.812 1 72.94 718 GLY B N 1
ATOM 11509 C CA . GLY B 1 718 ? 19.047 44.344 35.094 1 72.94 718 GLY B CA 1
ATOM 11510 C C . GLY B 1 718 ? 18.25 44.219 36.375 1 72.94 718 GLY B C 1
ATOM 11511 O O . GLY B 1 718 ? 18.031 43.094 36.875 1 72.94 718 GLY B O 1
ATOM 11512 N N . ALA B 1 719 ? 18.078 45.312 37.031 1 74.25 719 ALA B N 1
ATOM 11513 C CA . ALA B 1 719 ? 17.266 45.375 38.25 1 74.25 719 ALA B CA 1
ATOM 11514 C C . ALA B 1 719 ? 16.281 46.531 38.188 1 74.25 719 ALA B C 1
ATOM 11516 O O . ALA B 1 719 ? 16.609 47.594 37.656 1 74.25 719 ALA B O 1
ATOM 11517 N N . SER B 1 720 ? 15.07 46.219 38.562 1 68.69 720 SER B N 1
ATOM 11518 C CA . SER B 1 720 ? 14.062 47.25 38.656 1 68.69 720 SER B CA 1
ATOM 11519 C C . SER B 1 720 ? 13.688 47.5 40.125 1 68.69 720 SER B C 1
ATOM 11521 O O . SER B 1 720 ? 12.773 46.875 40.656 1 68.69 720 SER B O 1
ATOM 11523 N N . PRO B 1 721 ? 14.383 48.406 40.719 1 68.25 721 PRO B N 1
ATOM 11524 C CA . PRO B 1 721 ? 13.992 48.719 42.094 1 68.25 721 PRO B CA 1
ATOM 11525 C C . PRO B 1 721 ? 12.664 49.469 42.156 1 68.25 721 PRO B C 1
ATOM 11527 O O . PRO B 1 721 ? 12.258 50.094 41.188 1 68.25 721 PRO B O 1
ATOM 11530 N N . ASP B 1 722 ? 11.891 49.219 43.125 1 65.69 722 ASP B N 1
ATOM 11531 C CA . ASP B 1 722 ? 10.586 49.844 43.281 1 65.69 722 ASP B CA 1
ATOM 11532 C C . ASP B 1 722 ? 10.734 51.375 43.469 1 65.69 722 ASP B C 1
ATOM 11534 O O . ASP B 1 722 ? 9.781 52.125 43.219 1 65.69 722 ASP B O 1
ATOM 11538 N N . GLY B 1 723 ? 11.812 51.875 43.875 1 65.44 723 GLY B N 1
ATOM 11539 C CA . GLY B 1 723 ? 12.008 53.281 44.031 1 65.44 723 GLY B CA 1
ATOM 11540 C C . GLY B 1 723 ? 13.438 53.656 44.406 1 65.44 723 GLY B C 1
ATOM 11541 O O . GLY B 1 723 ? 14.203 52.812 44.875 1 65.44 723 GLY B O 1
ATOM 11542 N N . LEU B 1 724 ? 13.836 54.781 43.969 1 66.44 724 LEU B N 1
ATOM 11543 C CA . LEU B 1 724 ? 15.133 55.344 44.344 1 66.44 724 LEU B CA 1
ATOM 11544 C C . LEU B 1 724 ? 14.992 56.281 45.531 1 66.44 724 LEU B C 1
ATOM 11546 O O . LEU B 1 724 ? 14.164 57.219 45.5 1 66.44 724 LEU B O 1
ATOM 11550 N N . ILE B 1 725 ? 15.555 56.062 46.594 1 62.59 725 ILE B N 1
ATOM 11551 C CA . ILE B 1 725 ? 15.531 56.906 47.781 1 62.59 725 ILE B CA 1
ATOM 11552 C C . ILE B 1 725 ? 16.5 58.062 47.594 1 62.59 725 ILE B C 1
ATOM 11554 O O . ILE B 1 725 ? 17.688 57.875 47.312 1 62.59 725 ILE B O 1
ATOM 11558 N N . VAL B 1 726 ? 15.938 59.25 47.312 1 58.56 726 VAL B N 1
ATOM 11559 C CA . VAL B 1 726 ? 16.766 60.438 47.281 1 58.56 726 VAL B CA 1
ATOM 11560 C C . VAL B 1 726 ? 16.812 61.094 48.656 1 58.56 726 VAL B C 1
ATOM 11562 O O . VAL B 1 726 ? 15.781 61.188 49.344 1 58.56 726 VAL B O 1
#

Organism: Phaedon cochleariae (NCBI:txid80249)

Foldseek 3Di:
DDDPPPDDDDDDDDDDDDDDDDDDDDPPDDPPDPVPPPPDPDDDPDDDDDDDDDDDDDDPDPDDDDPPPDDDDPDDPPPPDPPPPPPPPDLADAPPDAPDDDFDAQADPVQQVVQVVVVVVVQVPLPDRWHWHWDDWDDDFRKIKTWTATPRPRDIDIGIRYDPDPLDDDPLLVLLVVQLQQQHHQVVQCVVCVVRRGHHHDPVSSVVSLVVLLVLLLVLLLVLLLVQLQVQLVVQVVVVQAPDDQAGEFEKEKDKDALADDDDPDLQGQKMKMFIATPVSLATNDIDIAGQAAQQVVVCVVVVHDRDDDDFRHDDNDGNVCVRLVRVLVCQQCSCVRRSYHYQEYEYAPDCPNLVSNCVRHPVSVRHYYFYALLNLLVQLLVVLVVQLVPDVLSCVQSPNVLSVQLSVLLLVLLVVQLPDPDRDLVVNLQQLLCSNVVSQANQASPDVVSDVPHRGHDPGSLVVDDPVSNVVNSVSSVVVSVNSVSSSNNDHSVSRVQLVVLLCSSNVVSPDDPSNGCSSVSSSSSSSLCSSPPLCSVQSSVCSVSVDGDDPVSVVVSVVVVVVVVVVVVVVVVPVVDDDDDDDDDQPDDPNPDDDDDPPVVVVVVLVVLLVVLQDAPVVQVVLWVQFFVQVVHVSQVVNQLQADEPVCVVVQVPDPDDCVVVNCCSNPNDPPPDVVVVVCVVCLVVVQVVCCVVVVWDWATIGKGADNPPRRSRYIYGDRTDTD/DDDDDDDDDDDDDDDDDDDDDDYDDDPPDDPDDVPPDPDDPDDDDDDDDDDDDDDDDDDPPPCPDDPPPDPDPPDDPPPPDPPPPPPPPDQADAPPDAPDDDFDADADPVQQVVQVVVVVVVQVPLPDRWHWHWDDWDDDFRKIKTWTATPRPRDIDIGIRYDPDPLDDDPLLVLLVVQLQQQHHQVVQCVVCVVRRGHHHDPVSSVVSLVVLLVLLLVLLLVLLLVQLQVQLVVQVVVVQAPDDQAGEFEKEKDKDALADDDDPDLQGQKMKMFIATPVSLATNDIDIAGQAAQQVVVCVVVVHDRDDDDFRHDDNDGNVCVRLVRVLVCQQCSCVRRSYHYQEYEYAPDCPNLVSNCVRHPVSVRHYYFYALLNLLVQLLVVLVVQLVPDVLSCVQRPNVLSVQLSVLLLVLLVVQLPDPDRDLVVNLQQLLCSVVVSQANQASPDVVSDVPHRGHDPGSLVVDDPVSNVVNSVSSVVVSVSSVSSSNNDHSVSRVQLVVLLCSSNVVSPDDPSNGCSSVSSSSSSSLCSSPPLCSVQSSVCSVSVDGDDPVSVVVSVVVVVVVVVVVVVVVVPVVPDDDDDDDDQPDDPNDDDDDDPPVVVVVVLVVLLVVLQDAPVVLVVLWVQFFVQVVHVSLVVNQLQADEPVCVVVQVPDDDDCVVVNCCSNPNDPPPDVVVVVCVVCLVVVQVVCCVVVVWDWATIGKGADNPPRRSRYIYGDRTDTD

Sequence (1452 aa):
MPRIFVKNSRRGLHLKREHKNTEDEQVQKKISCAARLAANISSQVHSKDENLTSSDNNVAENCTPLRRSWSFDSESSESLPELEIEVVRLPGQFDPKIRNISGRRIIDISHFITEVRRLENHVCNVKPTGYLSFDREQKIGLHSKLFFKCAACGHSTSITTNKPDKSEPNANFLASWGALASGKGHFFLEEYLSLLDIPPLTKPTFLKYQQELGDSWNECLIDSIQAAGAEEYKFAVESNNMAERNIGQCTVVVDGGWSHRSYGHRYTSKSGVACIIGKHTKQLLFIGVRNKYCSVCAISERKGEEVRRHKCFKNWSGSSPAMEADIIVEGFIHSQSMHNLQYTAFIADGDSSVHSKILEHVPYSRKIKKIECANHLTKNVTKHLHELAKESSANRKMLSSNRINYIGKSCRKLISIHARKSTPCVANLKHDLQNVVSHVFGNHRNCRAKNCLKVGQCNENDFQEASTETQLRIMRIVGNLTSKADSLITDSTSNSAEQFMRQVAKFNSAKQTFYGRRNSFNIRCHGAGLAYQFGPRWMIEAFKHKFKKSPSNILKRLVRERTNNNFLGRSRRKRLFNVEAKISDKNCDYGASCNKPDLPDEEIQNLIKEQIKILNITCEEQMEIEKSTRGQSDNPKWFEARKSRLTASKFREICKRRINHGKLVESMLYKTLPRMKQIEYGKMNESVAIEAYSSKVGKYVSPCGLFVCTDQGYGFLGASPDGLIVMPRIFVKNSRRGLHLKREHKNTEDEQVQKKISCAARLAANISSQVHSKDENLTSSDNNVAENCTPLRRSWSFDSESSESLPELEIEVVRLPGQFDPKIRNISGRRIIDISHFITEVRRLENHVCNVKPTGYLSFDREQKIGLHSKLFFKCAACGHSTSITTNKPDKSEPNANFLASWGALASGKGHFFLEEYLSLLDIPPLTKPTFLKYQQELGDSWNECLIDSIQAAGAEEYKFAVESNNMAERNIGQCTVVVDGGWSHRSYGHRYTSKSGVACIIGKHTKQLLFIGVRNKYCSVCAISERKGEEVRRHKCFKNWSGSSPAMEADIIVEGFIHSQSMHNLQYTAFIADGDSSVHSKILEHVPYSRKIKKIECANHLTKNVTKHLHELAKESSANRKMLSSNRINYIGKSCRKLISIHARKSTPCVANLKHDLQNVVSHVFGNHRNCRAKNCLKVGQCNENDFQEASTETQLRIMRIVGNLTSKADSLITDSTSNSAEQFMRQVAKFNSAKQTFYGRRNSFNIRCHGAGLAYQFGPRWMIEAFKHKFKKSPSNILKRLVRERTNNNFLGRSRRKRLFNVEAKISDKNCDYGASCNKPDLPDEEIQNLIKEQIKILNITCEEQMEIEKSTRGQSDNPKWFEARKSRLTASKFREICKRRINHGKLVESMLYKTLPRMKQIEYGKMNESVAIEAYSSKVGKYVSPCGLFVCTDQGYGFLGASPDGLIV

pLDDT: mean 72.53, std 25.39, range [14.71, 98.0]

Radius of gyration: 42.18 Å; Cα contacts (8 Å, |Δi|>4): 1961; chains: 2; bounding box: 143×141×105 Å

Solvent-accessible surface area (backbone atoms only — not comparable to full-atom values): 82758 Å² total; per-residue (Å²): 139,77,93,64,90,73,82,88,83,75,95,78,79,88,80,79,90,87,75,93,79,83,88,93,88,72,96,76,74,74,95,70,71,76,82,66,66,88,68,67,94,78,85,73,83,83,78,81,85,84,71,89,74,85,90,83,88,87,79,84,70,88,69,86,81,78,82,66,86,68,85,81,73,82,76,71,82,74,74,73,73,76,74,71,72,76,68,81,64,63,96,80,74,75,77,47,71,57,74,94,53,80,48,32,42,59,25,27,52,33,56,30,53,21,46,51,44,51,55,50,49,53,36,69,67,47,73,74,88,33,51,75,40,74,70,49,72,49,75,60,45,54,39,39,39,39,32,32,33,27,71,63,82,63,52,75,49,73,42,49,28,48,79,87,49,85,78,47,86,47,66,56,49,34,50,51,48,35,30,41,68,65,18,43,49,68,72,52,50,36,51,40,29,19,63,56,34,22,69,47,58,50,68,69,59,49,54,53,44,46,50,52,47,32,54,49,40,44,53,48,38,52,53,50,25,48,53,40,25,50,50,53,34,52,48,13,60,71,70,67,36,57,75,50,94,83,24,19,40,44,48,30,33,46,47,61,49,61,48,43,77,67,58,89,88,46,70,77,39,53,30,35,36,24,41,35,26,34,62,85,77,66,32,50,60,39,75,42,74,43,20,57,36,36,54,68,54,51,52,20,59,73,69,70,46,79,65,72,93,71,92,76,54,53,73,41,85,73,57,47,67,40,45,37,39,53,39,50,41,51,44,62,61,43,27,45,81,70,40,32,30,41,71,37,29,39,31,29,61,88,64,37,40,46,56,42,49,32,56,72,70,31,89,74,28,90,62,44,43,81,31,42,22,40,63,61,54,41,48,49,43,38,50,53,50,51,56,54,17,69,74,36,72,67,37,29,67,68,46,30,73,66,54,41,50,47,51,35,51,50,51,54,48,52,35,50,54,46,37,70,40,93,71,67,51,55,65,60,50,33,52,54,52,68,40,43,63,41,45,75,48,37,38,15,64,84,46,53,70,91,82,33,94,57,51,59,44,68,52,97,34,74,60,79,72,44,55,71,66,58,48,49,49,53,50,46,51,49,43,58,55,40,73,44,28,78,35,30,46,68,53,42,65,52,61,70,50,51,53,41,50,52,35,33,31,46,23,39,40,57,38,75,55,86,46,49,47,53,61,54,42,57,37,28,45,35,48,16,50,34,37,59,68,49,43,74,48,25,64,56,53,50,44,28,67,74,60,72,42,80,73,55,70,57,38,52,49,52,36,50,52,52,51,48,48,53,52,52,49,54,60,49,50,74,60,52,78,73,60,84,81,82,82,85,83,87,73,81,61,68,65,88,80,38,65,61,80,75,66,55,66,66,55,45,46,48,48,48,47,48,50,46,53,69,39,47,43,53,67,70,49,33,52,48,44,18,63,63,9,40,62,36,93,79,20,73,56,28,55,60,60,42,35,75,30,48,35,62,86,52,43,57,57,56,71,68,52,82,81,84,58,60,66,58,49,46,46,59,47,67,46,72,78,72,87,43,67,66,58,52,50,46,58,65,44,43,60,54,48,50,50,52,45,26,66,71,69,71,36,53,63,40,78,35,15,44,44,49,43,53,57,89,92,39,21,41,34,26,36,66,52,86,47,42,77,94,140,87,92,92,86,80,80,86,73,97,73,88,83,86,86,78,85,84,74,90,76,85,88,92,86,71,96,75,74,75,89,66,82,72,79,69,72,80,64,77,84,83,81,90,79,87,82,90,84,89,77,90,78,87,92,83,90,86,83,85,76,84,80,76,79,79,82,70,83,75,79,81,72,81,76,77,76,76,73,72,73,75,74,71,72,75,67,81,63,62,100,78,71,75,77,49,70,55,73,95,54,79,47,32,42,58,25,27,50,33,58,31,54,20,45,51,44,50,54,49,51,52,38,67,66,48,73,73,92,35,49,76,40,73,70,50,74,47,75,60,46,56,39,39,40,39,32,31,32,28,71,65,80,63,52,75,48,73,42,51,30,46,79,86,48,86,79,47,86,47,66,56,51,34,50,50,48,35,30,43,69,64,18,45,50,68,72,52,51,36,52,39,29,19,64,54,33,23,69,47,58,51,67,69,60,47,52,51,43,48,50,54,47,32,53,49,39,45,53,47,38,54,52,51,24,47,53,42,24,50,50,51,33,52,49,12,61,72,70,67,37,57,74,49,94,84,24,19,40,43,48,31,32,44,48,60,50,60,50,44,77,66,59,90,89,44,70,77,40,51,29,34,36,23,42,35,26,33,63,86,78,67,33,49,60,38,76,41,76,42,20,57,36,36,53,67,54,51,52,20,60,72,69,70,45,80,64,71,94,67,92,75,54,52,75,42,86,75,55,47,66,40,46,36,40,52,38,49,39,52,46,60,61,43,26,45,82,70,40,32,31,41,70,35,29,38,31,29,61,88,64,40,45,46,57,44,50,32,56,71,71,32,90,73,28,91,62,45,42,81,30,42,20,42,63,58,53,41,48,50,42,39,49,52,50,50,55,52,18,69,74,38,72,68,39,30,68,68,46,30,71,65,54,42,50,46,50,35,51,50,52,54,48,52,34,51,54,45,37,69,41,94,72,66,52,57,67,58,50,32,54,52,51,68,41,44,63,42,43,75,47,37,36,14,66,82,45,53,70,91,81,33,93,57,54,60,44,68,52,96,36,74,62,79,72,44,55,70,64,56,49,49,49,54,50,46,50,49,43,58,56,38,73,43,28,76,34,31,47,68,53,42,66,52,60,69,51,50,53,41,50,51,36,33,30,45,23,39,40,56,37,73,55,87,46,47,47,52,62,53,41,58,34,27,45,34,47,18,49,34,37,59,67,48,42,75,48,24,63,57,52,51,44,28,68,73,61,74,42,80,73,56,68,59,38,51,49,51,36,50,52,52,50,50,48,52,53,51,48,54,59,49,50,76,60,53,78,74,61,83,81,82,82,84,86,86,73,81,59,68,60,87,80,36,64,59,79,74,69,56,66,69,54,45,46,48,49,46,47,49,49,44,53,71,39,45,43,53,68,70,49,32,52,47,45,19,62,63,9,40,61,37,94,76,20,72,57,27,55,58,61,43,37,75,30,48,38,63,85,54,44,56,57,57,71,66,49,87,76,85,60,59,66,58,49,45,46,59,48,68,47,72,78,73,86,42,68,66,57,50,49,47,59,65,45,42,59,55,49,50,50,51,45,26,66,71,69,71,36,54,62,42,80,35,15,44,43,47,41,53,58,92,94,40,21,41,34,28,37,67,54,86,47,40,77,92